Protein 3CT4 (pdb70)

InterPro domains:
  IPR004006 DhaK domain [PF02733] (20-328)
  IPR004006 DhaK domain [PS51481] (9-331)
  IPR012736 Dihydroxyacetone kinase DhaK, subunit 1 [TIGR02363] (5-331)
  IPR050861 Dihydroxyacetone Kinase (DAK) [PTHR28629] (2-331)

CATH classification: 3.40.50.10440 (+1 more: 3.30.1180.20)

Solvent-accessible surface area: 38427 Å² total; per-residue (Å²): 210,59,183,73,107,106,68,134,47,26,21,55,70,60,1,84,38,36,35,198,62,110,54,61,1,73,42,18,106,118,97,46,54,0,0,22,30,112,31,116,108,67,46,30,3,0,1,0,0,1,1,8,3,5,2,66,29,10,4,8,3,0,0,1,74,2,2,0,2,0,0,0,15,7,60,37,36,71,14,3,72,34,69,24,0,31,44,0,0,96,37,1,24,28,58,35,0,0,0,0,0,0,0,14,11,81,31,6,27,133,27,0,69,97,0,48,88,59,0,72,131,92,145,21,95,6,44,20,6,40,0,23,0,5,21,7,66,90,87,12,125,166,8,135,23,51,5,0,7,2,0,0,1,2,0,0,0,0,0,1,0,8,5,68,80,127,23,53,22,101,102,1,20,84,30,0,27,109,0,1,75,16,0,28,1,0,9,7,6,68,51,68,15,60,86,57,167,94,47,2,33,3,0,24,0,7,38,42,19,76,16,61,83,155,47,130,84,60,73,31,91,84,17,0,41,13,0,12,23,57,0,54,90,56,14,91,24,97,75,55,28,84,0,0,6,1,0,1,0,12,28,54,12,72,103,142,79,0,108,86,4,27,80,9,0,56,101,23,9,92,117,29,106,22,84,38,70,18,130,38,25,5,57,30,1,10,0,41,56,2,22,2,12,8,0,0,0,0,17,11,84,72,100,72,7,41,128,1,2,96,49,111,19,136,18,44,32,62,212,59,183,72,104,105,70,136,46,26,19,54,73,61,0,85,38,36,34,199,62,110,54,61,1,72,42,18,107,116,100,47,54,0,0,21,29,113,30,116,109,68,45,34,2,0,1,0,0,0,1,7,4,5,1,66,28,10,5,7,4,0,0,2,73,2,2,0,2,0,0,0,16,6,62,37,35,71,14,3,70,16,43,25,0,15,44,0,0,94,38,1,24,29,57,35,0,0,0,0,0,0,1,10,11,22,30,6,18,16,33,0,56,16,0,50,58,2,0,72,78,63,148,20,96,6,46,21,10,45,0,16,0,6,22,6,67,90,77,10,119,61,9,71,18,49,3,0,7,2,0,0,2,2,0,0,0,0,0,1,0,8,5,69,81,127,24,54,22,103,103,0,31,83,30,0,45,128,0,5,80,16,0,26,0,1,10,7,6,67,52,70,15,59,86,58,167,95,48,2,34,3,0,23,0,7,38,40,20,76,17,61,98,156,46,128,84,59,73,30,89,82,18,0,62,28,0,13,25,56,0,91,121,51,5,72,24,60,78,53,26,83,0,0,5,1,0,1,0,10,29,53,12,72,102,143,79,1,110,86,4,27,81,9,0,57,101,24,9,91,120,29,105,24,87,39,69,18,130,38,27,5,57,30,0,10,0,40,56,2,22,2,11,8,0,0,0,0,12,13,77,71,100,73,7,40,128,1,2,98,49,110,18,138,18,45,30,63,211,60,182,72,107,106,69,134,47,25,19,53,72,60,0,85,39,34,35,199,62,108,54,62,1,72,42,16,108,115,100,38,51,0,0,20,31,114,29,115,109,67,47,32,2,0,1,0,0,0,2,8,3,5,2,67,28,10,5,7,4,0,0,1,74,2,2,0,2,0,0,0,16,6,60,35,36,69,14,2,66,2,24,26,0,22,28,0,0,94,38,1,23,27,58,35,0,0,0,0,0,0,1,13,7,7,14,7,25,33,19,0,66,41,0,50,64,19,0,65,86,94,96,21,95,6,45,24,9,51,0,31,0,7,32,6,81,22,107,15,65,77,11,85,52,95,0,0,8,2,0,0,1,1,0,0,0,0,0,1,0,7,5,68,82,129,23,55,20,101,102,0,50,82,31,0,55,134,0,7,155,25,0,17,1,0,9,7,6,67,51,69,15,59,86,56,171,94,46,2,34,3,0,23,0,8,38,43,18,71,11,61,97,153,46,128,84,59,71,31,92,85,17,0,61,28,0,12,25,58,0,94,126,70,20,153,24,120,76,54,31,84,0,0,6,1,0,1,0,12,29,54,11,72,103,142,81,0,109,84,4,27,81,9,0,56,101,24,9,92,116,30,103,23,86,37,70,18,129,38,26,5,59,31,1,10,0,40,56,2,22,2,12,8,0,0,0,0,41,12,108,73,99,74,7,40,128,1,2,95,48,110,18,137,18,45,31,62

Secondary structure (DSSP, 8-state):
----SSGGGHHHHHHHHHHHHTBTEEESGGGS-EEEE-SPP-SPPEEEEEEEESSTTTTGGGBSBTSBSEEEEEEET-PPPHHHHHHHHHHH--SS-EEEEEES-HHHHHHHHHHHHHHHHTT--EEEEEE--B-SSSS-TT-SSSPP-TTHHHHHHHHHHHHHTT--HHHHHHHHHHHHTTEEEEEEESS-------EEEET--TTS---SEEEE---HHHHHHHHHHHHHHHHT--TT-EEEEEEEE-BSS-HHHHHHHHHHHHHHHHTTT-EEEEEEEE-SS--TTB-EEEEEEEE--SHHHHHHHTS--B-S--/----SSGGGHHHHHHHHHHHHTBTEEESGGGS-EEEE-SPP-SPPEEEEEEEESSTTTTGGGBSBTSBSEEEEEEET-PPPHHHHHHHHHHH--SS-EEEEEES-HHHHHHHHHHHHHHHHTT--EEEEEE--B-SSSS-TT-SSSPP-TTHHHHHHHHHHHHHTT--HHHHHHHHHHHHTTEEEEEEESS-------EEEET--TTS---SEEEE---HHHHHHHHHHHHHHHHT--TT-EEEEEEEE-BSS-HHHHHHHHHHHHHHHHTTT-EEEEEEEE-SS--TTB-EEEEEEEE--SHHHHHHHTS--B-S--/----SSGGGHHHHHHHHHHHH-BTEEESGGGS-EEEE-SPP-SPPEEEEEEEESSTTTTGGGBSBTSBSEEEEEEET-PPPHHHHHHHHHHH--SS-EEEEEES-HHHHHHHHHHHHHHHHTT--EEE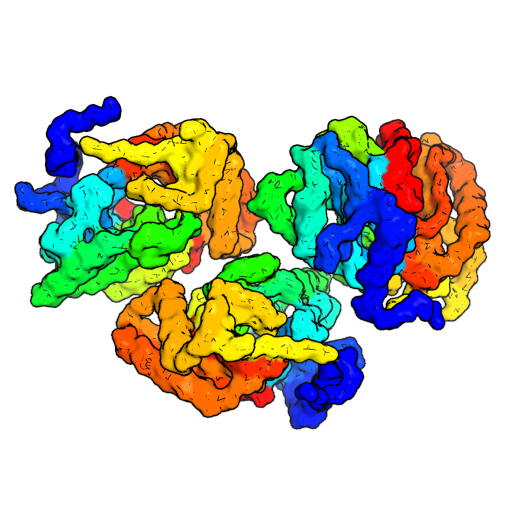EEE--B-S----TT-SSSPP-TTHHHHHHHHHHHHHTT--HHHHHHHHHHHHHTEEEEEEESS-------EEEET--TTS---SEEEE---HHHHHHHHHHHHHHHHT--TT-EEEEEEEE-BSS-HHHHHHHHHHHHHHHHTTT-EEEEEEEE-SS--TTB-EEEEEEEE--SHHHHHHHTS--B-S--

B-factor: mean 38.86, std 24.27, range [4.72, 425.7]

Structure (mmCIF, N/CA/C/O backbone):
data_3CT4
#
_entry.id   3CT4
#
_cell.length_a   107.802
_cell.length_b   107.802
_cell.length_c   142.900
_cell.angle_alpha   90.000
_cell.angle_beta   90.000
_cell.angle_gamma   120.000
#
_symmetry.space_group_name_H-M   'P 31 2 1'
#
loop_
_entity.id
_entity.type
_entity.pdbx_description
1 polymer 'PTS-dependent dihydroxyacetone kinase, dihydroxyacetone-binding subunit dhaK'
2 non-polymer Dihydroxyacetone
3 water water
#
loop_
_atom_site.group_PDB
_atom_site.id
_atom_site.type_symbol
_atom_site.label_atom_id
_atom_site.label_alt_id
_atom_site.label_comp_id
_atom_site.label_asym_id
_atom_site.label_entity_id
_atom_site.label_seq_id
_atom_site.pdbx_PDB_ins_code
_atom_site.Cartn_x
_atom_site.Cartn_y
_atom_site.Cartn_z
_atom_site.occupancy
_atom_site.B_iso_or_equiv
_atom_site.auth_seq_id
_atom_site.auth_comp_id
_atom_site.auth_asym_id
_atom_site.auth_atom_id
_atom_site.pdbx_PDB_model_num
ATOM 1 N N . GLU A 1 4 ? 18.347 -24.055 -31.329 1.00 56.52 4 GLU A N 1
ATOM 2 C CA . GLU A 1 4 ? 18.967 -25.352 -31.083 1.00 70.33 4 GLU A CA 1
ATOM 3 C C . GLU A 1 4 ? 20.438 -25.383 -31.486 1.00 69.55 4 GLU A C 1
ATOM 4 O O . GLU A 1 4 ? 21.306 -25.610 -30.645 1.00 68.22 4 GLU A O 1
ATOM 10 N N . LYS A 1 5 ? 20.718 -25.156 -32.768 1.00 35.44 5 LYS A N 1
ATOM 11 C CA . LYS A 1 5 ? 22.079 -25.340 -33.278 1.00 41.52 5 LYS A CA 1
ATOM 12 C C . LYS A 1 5 ? 22.692 -24.089 -33.895 1.00 33.29 5 LYS A C 1
ATOM 13 O O . LYS A 1 5 ? 22.003 -23.260 -34.484 1.00 28.26 5 LYS A O 1
ATOM 19 N N . ILE A 1 6 ? 24.003 -23.960 -33.732 1.00 25.73 6 ILE A N 1
ATOM 20 C CA . ILE A 1 6 ? 24.776 -22.942 -34.428 1.00 50.42 6 ILE A CA 1
ATOM 21 C C . ILE A 1 6 ? 25.371 -23.588 -35.661 1.00 47.20 6 ILE A C 1
ATOM 22 O O . ILE A 1 6 ? 26.444 -24.191 -35.594 1.00 29.90 6 ILE A O 1
ATOM 27 N N . ILE A 1 7 ? 24.660 -23.482 -36.778 1.00 43.49 7 ILE A N 1
ATOM 28 C CA . ILE A 1 7 ? 25.116 -24.069 -38.028 1.00 54.43 7 ILE A CA 1
ATOM 29 C C . ILE A 1 7 ? 24.710 -23.170 -39.178 1.00 55.46 7 ILE A C 1
ATOM 30 O O . ILE A 1 7 ? 24.020 -22.168 -38.992 1.00 28.62 7 ILE A O 1
ATOM 35 N N . ASN A 1 8 ? 25.142 -23.531 -40.373 1.00 36.52 8 ASN A N 1
ATOM 36 C CA . ASN A 1 8 ? 24.646 -22.871 -41.563 1.00 28.29 8 ASN A CA 1
ATOM 37 C C . ASN A 1 8 ? 23.706 -23.817 -42.293 1.00 35.22 8 ASN A C 1
ATOM 38 O O . ASN A 1 8 ? 22.705 -24.244 -41.724 1.00 31.45 8 ASN A O 1
ATOM 43 N N . GLN A 1 9 ? 24.016 -24.160 -43.538 1.00 49.71 9 GLN A N 1
ATOM 44 C CA . GLN A 1 9 ? 23.216 -25.157 -44.235 1.00 43.48 9 GLN A CA 1
ATOM 45 C C . GLN A 1 9 ? 23.559 -26.563 -43.747 1.00 45.37 9 GLN A C 1
ATOM 46 O O . GLN A 1 9 ? 24.710 -26.988 -43.821 1.00 47.30 9 GLN A O 1
ATOM 52 N N . PRO A 1 10 ? 22.549 -27.282 -43.237 1.00 37.74 10 PRO A N 1
ATOM 53 C CA . PRO A 1 10 ? 22.675 -28.616 -42.631 1.00 34.82 10 PRO A CA 1
ATOM 54 C C . PRO A 1 10 ? 23.547 -29.588 -43.420 1.00 23.60 10 PRO A C 1
ATOM 55 O O . PRO A 1 10 ? 24.169 -30.456 -42.810 1.00 64.63 10 PRO A O 1
ATOM 59 N N . GLN A 1 11 ? 23.594 -29.450 -44.742 1.00 35.35 11 GLN A N 1
ATOM 60 C CA . GLN A 1 11 ? 24.380 -30.358 -45.574 1.00 30.38 11 GLN A CA 1
ATOM 61 C C . GLN A 1 11 ? 25.836 -29.914 -45.703 1.00 27.42 11 GLN A C 1
ATOM 62 O O . GLN A 1 11 ? 26.643 -30.581 -46.349 1.00 44.87 11 GLN A O 1
ATOM 68 N N . ASP A 1 12 ? 26.163 -28.788 -45.077 1.00 36.38 12 ASP A N 1
ATOM 69 C CA . ASP A 1 12 ? 27.513 -28.232 -45.130 1.00 36.20 12 ASP A CA 1
ATOM 70 C C . ASP A 1 12 ? 28.288 -28.395 -43.829 1.00 45.40 12 ASP A C 1
ATOM 71 O O . ASP A 1 12 ? 29.451 -28.007 -43.752 1.00 34.46 12 ASP A O 1
ATOM 76 N N . VAL A 1 13 ? 27.650 -28.962 -42.810 1.00 17.03 13 VAL A N 1
ATOM 77 C CA . VAL A 1 13 ? 28.235 -28.957 -41.472 1.00 36.99 13 VAL A CA 1
ATOM 78 C C . VAL A 1 13 ? 29.608 -29.618 -41.410 1.00 16.39 13 VAL A C 1
ATOM 79 O O . VAL A 1 13 ? 30.507 -29.109 -40.742 1.00 44.14 13 VAL A O 1
ATOM 83 N N . VAL A 1 14 ? 29.779 -30.733 -42.116 1.00 18.86 14 VAL A N 1
ATOM 84 C CA . VAL A 1 14 ? 31.050 -31.453 -42.083 1.00 19.29 14 VAL A CA 1
ATOM 85 C C . VAL A 1 14 ? 32.178 -30.667 -42.743 1.00 37.51 14 VAL A C 1
ATOM 86 O O . VAL A 1 14 ? 33.276 -30.556 -42.190 1.00 37.82 14 VAL A O 1
ATOM 90 N N . SER A 1 15 ? 31.905 -30.106 -43.916 1.00 26.11 15 SER A N 1
ATOM 91 C CA . SER A 1 15 ? 32.930 -29.370 -44.647 1.00 37.52 15 SER A CA 1
ATOM 92 C C . SER A 1 15 ? 33.280 -28.058 -43.945 1.00 23.32 15 SER A C 1
ATOM 93 O O . SER A 1 15 ? 34.454 -27.704 -43.815 1.00 37.06 15 SER A O 1
ATOM 96 N N . GLU A 1 16 ? 32.259 -27.343 -43.488 1.00 28.86 16 GLU A N 1
ATOM 97 C CA . GLU A 1 16 ? 32.483 -26.086 -42.785 1.00 40.03 16 GLU A CA 1
ATOM 98 C C . GLU A 1 16 ? 33.250 -26.299 -41.477 1.00 16.52 16 GLU A C 1
ATOM 99 O O . GLU A 1 16 ? 34.122 -25.503 -41.126 1.00 39.01 16 GLU A O 1
ATOM 105 N N . MET A 1 17 ? 32.932 -27.384 -40.776 1.00 25.94 17 MET A N 1
ATOM 106 C CA . MET A 1 17 ? 33.631 -27.741 -39.549 1.00 18.06 17 MET A CA 1
ATOM 107 C C . MET A 1 17 ? 35.106 -28.020 -39.792 1.00 32.86 17 MET A C 1
ATOM 108 O O . MET A 1 17 ? 35.971 -27.505 -39.080 1.00 23.49 17 MET A O 1
ATOM 113 N N . LEU A 1 18 ? 35.379 -28.847 -40.795 1.00 41.29 18 LEU A N 1
ATOM 114 C CA . LEU A 1 18 ? 36.744 -29.227 -41.134 1.00 44.17 18 LEU A CA 1
ATOM 115 C C . LEU A 1 18 ? 37.566 -28.023 -41.570 1.00 17.99 18 LEU A C 1
ATOM 116 O O . LEU A 1 18 ? 38.764 -27.951 -41.305 1.00 41.30 18 LEU A O 1
ATOM 121 N N . ASP A 1 19 ? 36.915 -27.078 -42.241 1.00 20.90 19 ASP A N 1
ATOM 122 C CA . ASP A 1 19 ? 37.568 -25.833 -42.617 1.00 16.77 19 ASP A CA 1
ATOM 123 C C . ASP A 1 19 ? 37.858 -24.983 -41.390 1.00 35.41 19 ASP A C 1
ATOM 124 O O . ASP A 1 19 ? 38.899 -24.336 -41.318 1.00 27.65 19 ASP A O 1
ATOM 129 N N . GLY A 1 20 ? 36.930 -24.983 -40.434 1.00 25.20 20 GLY A N 1
ATOM 130 C CA . GLY A 1 20 ? 37.143 -24.320 -39.158 1.00 40.14 20 GLY A CA 1
ATOM 131 C C . GLY A 1 20 ? 38.273 -24.979 -38.386 1.00 29.61 20 GLY A C 1
ATOM 132 O O . GLY A 1 20 ? 39.107 -24.312 -37.784 1.00 20.02 20 GLY A O 1
ATOM 133 N N . LEU A 1 21 ? 38.307 -26.305 -38.433 1.00 30.42 21 LEU A N 1
ATOM 134 C CA . LEU A 1 21 ? 39.336 -27.084 -37.760 1.00 25.94 21 LEU A CA 1
ATOM 135 C C . LEU A 1 21 ? 40.742 -26.784 -38.286 1.00 22.03 21 LEU A C 1
ATOM 136 O O . LEU A 1 21 ? 41.660 -26.532 -37.505 1.00 30.40 21 LEU A O 1
ATOM 141 N N . THR A 1 22 ? 40.914 -26.812 -39.607 1.00 18.15 22 THR A N 1
ATOM 142 C CA . THR A 1 22 ? 42.231 -26.564 -40.205 1.00 34.83 22 THR A CA 1
ATOM 143 C C . THR A 1 22 ? 42.691 -25.114 -40.049 1.00 35.89 22 THR A C 1
ATOM 144 O O . THR A 1 22 ? 43.879 -24.848 -39.887 1.00 41.90 22 THR A O 1
ATOM 148 N N . TYR A 1 23 ? 41.744 -24.185 -40.096 1.00 16.21 23 TYR A N 1
ATOM 149 C CA . TYR A 1 23 ? 42.046 -22.780 -39.885 1.00 28.23 23 TYR A CA 1
ATOM 150 C C . TYR A 1 23 ? 42.635 -22.600 -38.504 1.00 29.92 23 TYR A C 1
ATOM 151 O O . TYR A 1 23 ? 43.643 -21.923 -38.321 1.00 24.87 23 TYR A O 1
ATOM 160 N N . ALA A 1 24 ? 41.985 -23.221 -37.533 1.00 21.21 24 ALA A N 1
ATOM 161 C CA . ALA A 1 24 ? 42.348 -23.055 -36.141 1.00 21.04 24 ALA A CA 1
ATOM 162 C C . ALA A 1 24 ? 43.644 -23.787 -35.815 1.00 38.63 24 ALA A C 1
ATOM 163 O O . ALA A 1 24 ? 44.500 -23.265 -35.107 1.00 26.54 24 ALA A O 1
ATOM 165 N N . TYR A 1 25 ? 43.795 -24.995 -36.346 1.00 30.15 25 TYR A N 1
ATOM 166 C CA . TYR A 1 25 ? 44.914 -25.838 -35.952 1.00 31.40 25 TYR A CA 1
ATOM 167 C C . TYR A 1 25 ? 45.801 -26.335 -37.101 1.00 21.07 25 TYR A C 1
ATOM 168 O O . TYR A 1 25 ? 46.073 -27.529 -37.180 1.00 18.34 25 TYR A O 1
ATOM 177 N N . GLY A 1 26 ? 46.255 -25.428 -37.972 1.00 39.26 26 GLY A N 1
ATOM 178 C CA . GLY A 1 26 ? 47.294 -25.733 -38.950 1.00 15.99 26 GLY A CA 1
ATOM 179 C C . GLY A 1 26 ? 48.423 -26.495 -38.277 1.00 56.55 26 GLY A C 1
ATOM 180 O O . GLY A 1 26 ? 49.307 -25.915 -37.648 1.00 27.24 26 GLY A O 1
ATOM 181 N N . ASP A 1 27 ? 48.371 -27.814 -38.428 1.00 109.38 27 ASP A N 1
ATOM 182 C CA . ASP A 1 27 ? 49.105 -28.783 -37.616 1.00 58.50 27 ASP A CA 1
ATOM 183 C C . ASP A 1 27 ? 48.435 -30.094 -37.990 1.00 71.68 27 ASP A C 1
ATOM 184 O O . ASP A 1 27 ? 48.939 -31.198 -37.752 1.00 19.70 27 ASP A O 1
ATOM 189 N N . LEU A 1 28 ? 47.251 -29.921 -38.562 1.00 33.66 28 LEU A N 1
ATOM 190 C CA . LEU A 1 28 ? 46.549 -30.941 -39.301 1.00 32.49 28 LEU A CA 1
ATOM 191 C C . LEU A 1 28 ? 46.315 -30.308 -40.664 1.00 41.01 28 LEU A C 1
ATOM 192 O O . LEU A 1 28 ? 46.499 -29.105 -40.833 1.00 28.74 28 LEU A O 1
ATOM 197 N N . ILE A 1 29 ? 45.933 -31.110 -41.644 1.00 32.73 29 ILE A N 1
ATOM 198 C CA . ILE A 1 29 ? 45.551 -30.574 -42.942 1.00 33.57 29 ILE A CA 1
ATOM 199 C C . ILE A 1 29 ? 44.373 -31.361 -43.469 1.00 26.12 29 ILE A C 1
ATOM 200 O O . ILE A 1 29 ? 44.191 -32.526 -43.115 1.00 34.03 29 ILE A O 1
ATOM 205 N N . GLU A 1 30 ? 43.559 -30.726 -44.302 1.00 27.18 30 GLU A N 1
ATOM 206 C CA . GLU A 1 30 ? 42.520 -31.462 -44.998 1.00 25.53 30 GLU A CA 1
ATOM 207 C C . GLU A 1 30 ? 43.079 -31.846 -46.356 1.00 40.45 30 GLU A C 1
ATOM 208 O O . GLU A 1 30 ? 43.573 -30.993 -47.092 1.00 21.07 30 GLU A O 1
ATOM 214 N N . LYS A 1 31 ? 43.019 -33.135 -46.670 1.00 24.59 31 LYS A N 1
ATOM 215 C CA . LYS A 1 31 ? 43.450 -33.630 -47.967 1.00 39.76 31 LYS A CA 1
ATOM 216 C C . LYS A 1 31 ? 42.717 -32.915 -49.085 1.00 58.70 31 LYS A C 1
ATOM 217 O O . LYS A 1 31 ? 41.497 -32.721 -49.005 1.00 18.98 31 LYS A O 1
ATOM 223 N N . VAL A 1 32 ? 43.493 -32.508 -50.093 1.00 45.63 32 VAL A N 1
ATOM 224 C CA . VAL A 1 32 ? 43.004 -31.868 -51.311 1.00 30.23 32 VAL A CA 1
ATOM 225 C C . VAL A 1 32 ? 41.490 -31.713 -51.281 1.00 79.68 32 VAL A C 1
ATOM 226 O O . VAL A 1 32 ? 40.768 -32.695 -51.503 1.00 26.19 32 VAL A O 1
ATOM 230 N N . PRO A 1 33 ? 41.021 -30.471 -51.025 1.00 130.76 33 PRO A N 1
ATOM 231 C CA . PRO A 1 33 ? 39.660 -29.983 -50.748 1.00 127.12 33 PRO A CA 1
ATOM 232 C C . PRO A 1 33 ? 38.567 -30.727 -51.500 1.00 120.86 33 PRO A C 1
ATOM 233 O O . PRO A 1 33 ? 37.612 -30.117 -51.985 1.00 127.01 33 PRO A O 1
ATOM 237 N N . ASP A 1 34 ? 38.715 -32.042 -51.575 1.00 67.11 34 ASP A N 1
ATOM 238 C CA . ASP A 1 34 ? 37.786 -32.903 -52.270 1.00 77.24 34 ASP A CA 1
ATOM 239 C C . ASP A 1 34 ? 37.466 -34.052 -51.342 1.00 34.46 34 ASP A C 1
ATOM 240 O O . ASP A 1 34 ? 36.529 -34.809 -51.578 1.00 55.85 34 ASP A O 1
ATOM 245 N N . PHE A 1 35 ? 38.249 -34.164 -50.273 1.00 41.77 35 PHE A N 1
ATOM 246 C CA . PHE A 1 35 ? 38.057 -35.229 -49.293 1.00 41.42 35 PHE A CA 1
ATOM 247 C C . PHE A 1 35 ? 37.916 -34.736 -47.859 1.00 31.12 35 PHE A C 1
ATOM 248 O O . PHE A 1 35 ? 38.596 -33.797 -47.440 1.00 44.73 35 PHE A O 1
ATOM 256 N N . GLU A 1 36 ? 37.013 -35.376 -47.120 1.00 29.25 36 GLU A N 1
ATOM 257 C CA . GLU A 1 36 ? 36.825 -35.069 -45.710 1.00 35.78 36 GLU A CA 1
ATOM 258 C C . GLU A 1 36 ? 37.747 -35.953 -44.885 1.00 16.45 36 GLU A C 1
ATOM 259 O O . GLU A 1 36 ? 37.308 -36.804 -44.121 1.00 23.44 36 GLU A O 1
ATOM 265 N N . ILE A 1 37 ? 39.040 -35.736 -45.072 1.00 28.88 37 ILE A N 1
ATOM 266 C CA . ILE A 1 37 ? 40.063 -36.455 -44.351 1.00 16.24 37 ILE A CA 1
ATOM 267 C C . ILE A 1 37 ? 40.989 -35.459 -43.676 1.00 23.17 37 ILE A C 1
ATOM 268 O O . ILE A 1 37 ? 41.467 -34.512 -44.301 1.00 32.55 37 ILE A O 1
ATOM 273 N N . ILE A 1 38 ? 41.230 -35.673 -42.390 1.00 21.79 38 ILE A N 1
ATOM 274 C CA . ILE A 1 38 ? 42.144 -34.834 -41.638 1.00 15.67 38 ILE A CA 1
ATOM 275 C C . ILE A 1 38 ? 43.414 -35.615 -41.355 1.00 15.56 38 ILE A C 1
ATOM 276 O O . ILE A 1 38 ? 43.387 -36.653 -40.695 1.00 23.76 38 ILE A O 1
ATOM 281 N N . GLN A 1 39 ? 44.527 -35.118 -41.872 1.00 15.79 39 GLN A N 1
ATOM 282 C CA . GLN A 1 39 ? 45.791 -35.814 -41.745 1.00 32.30 39 GLN A CA 1
ATOM 283 C C . GLN A 1 39 ? 46.768 -34.965 -40.948 1.00 37.56 39 GLN A C 1
ATOM 284 O O . GLN A 1 39 ? 46.711 -33.737 -40.988 1.00 20.13 39 GLN A O 1
ATOM 290 N N . ARG A 1 40 ? 47.664 -35.623 -40.224 1.00 15.49 40 ARG A N 1
ATOM 291 C CA . ARG A 1 40 ? 48.659 -34.920 -39.433 1.00 33.46 40 ARG A CA 1
ATOM 292 C C . ARG A 1 40 ? 49.754 -34.324 -40.313 1.00 20.04 40 ARG A C 1
ATOM 293 O O . ARG A 1 40 ? 50.181 -34.935 -41.292 1.00 30.07 40 ARG A O 1
ATOM 301 N N . LYS A 1 41 ? 50.189 -33.117 -39.964 1.00 30.55 41 LYS A N 1
ATOM 302 C CA . LYS A 1 41 ? 51.267 -32.448 -40.682 1.00 32.45 41 LYS A CA 1
ATOM 303 C C . LYS A 1 41 ? 52.647 -33.012 -40.318 1.00 18.80 41 LYS A C 1
ATOM 304 O O . LYS A 1 41 ? 53.634 -32.719 -40.977 1.00 26.09 41 LYS A O 1
ATOM 310 N N . SER A 1 42 ? 52.700 -33.821 -39.266 1.00 31.01 42 SER A N 1
ATOM 311 C CA . SER A 1 42 ? 53.944 -34.431 -38.816 1.00 38.15 42 SER A CA 1
ATOM 312 C C . SER A 1 42 ? 54.605 -35.185 -39.968 1.00 35.97 42 SER A C 1
ATOM 313 O O . SER A 1 42 ? 53.981 -36.038 -40.599 1.00 40.52 42 SER A O 1
ATOM 316 N N . PRO A 1 43 ? 55.875 -34.861 -40.253 1.00 48.56 43 PRO A N 1
ATOM 317 C CA . PRO A 1 43 ? 56.573 -35.421 -41.414 1.00 16.71 43 PRO A CA 1
ATOM 318 C C . PRO A 1 43 ? 56.616 -36.938 -41.368 1.00 42.30 43 PRO A C 1
ATOM 319 O O . PRO A 1 43 ? 56.840 -37.518 -40.302 1.00 24.94 43 PRO A O 1
ATOM 323 N N . LYS A 1 44 ? 56.403 -37.568 -42.519 1.00 29.69 44 LYS A N 1
ATOM 324 C CA . LYS A 1 44 ? 56.468 -39.018 -42.622 1.00 31.75 44 LYS A CA 1
ATOM 325 C C . LYS A 1 44 ? 57.881 -39.484 -42.319 1.00 30.67 44 LYS A C 1
ATOM 326 O O . LYS A 1 44 ? 58.850 -38.810 -42.671 1.00 42.29 44 LYS A O 1
ATOM 332 N N . SER A 1 45 ? 57.998 -40.630 -41.658 1.00 38.22 45 SER A N 1
ATOM 333 C CA . SER A 1 45 ? 59.306 -41.143 -41.264 1.00 21.19 45 SER A CA 1
ATOM 334 C C . SER A 1 45 ? 59.300 -42.655 -41.046 1.00 21.87 45 SER A C 1
ATOM 335 O O . SER A 1 45 ? 59.880 -43.148 -40.081 1.00 32.42 45 SER A O 1
ATOM 338 N N . GLY A 1 46 ? 58.638 -43.379 -41.945 1.00 36.19 46 GLY A N 1
ATOM 339 C CA . GLY A 1 46 ? 58.649 -44.834 -41.929 1.00 16.43 46 GLY A CA 1
ATOM 340 C C . GLY A 1 46 ? 57.975 -45.476 -40.733 1.00 32.29 46 GLY A C 1
ATOM 341 O O . GLY A 1 46 ? 58.283 -46.615 -40.379 1.00 26.66 46 GLY A O 1
ATOM 342 N N . LYS A 1 47 ? 57.060 -44.747 -40.102 1.00 19.03 47 LYS A N 1
ATOM 343 C CA . LYS A 1 47 ? 56.275 -45.294 -39.004 1.00 23.34 47 LYS A CA 1
ATOM 344 C C . LYS A 1 47 ? 55.029 -45.955 -39.570 1.00 23.84 47 LYS A C 1
ATOM 345 O O . LYS A 1 47 ? 54.509 -45.517 -40.593 1.00 30.85 47 LYS A O 1
ATOM 351 N N . VAL A 1 48 ? 54.552 -47.010 -38.917 1.00 20.52 48 VAL A N 1
ATOM 352 C CA . VAL A 1 48 ? 53.249 -47.566 -39.257 1.00 39.01 48 VAL A CA 1
ATOM 353 C C . VAL A 1 48 ? 52.219 -46.448 -39.148 1.00 39.97 48 VAL A C 1
ATOM 354 O O . VAL A 1 48 ? 52.210 -45.709 -38.168 1.00 20.00 48 VAL A O 1
ATOM 358 N N . ALA A 1 49 ? 51.363 -46.310 -40.156 1.00 32.44 49 ALA A N 1
ATOM 359 C CA . ALA A 1 49 ? 50.338 -45.276 -40.125 1.00 14.94 49 ALA A CA 1
ATOM 360 C C . ALA A 1 49 ? 49.026 -45.821 -39.570 1.00 32.91 49 ALA A C 1
ATOM 361 O O . ALA A 1 49 ? 48.605 -46.920 -39.917 1.00 20.33 49 ALA A O 1
ATOM 363 N N . LEU A 1 50 ? 48.401 -45.047 -38.690 1.00 25.23 50 LEU A N 1
ATOM 364 C CA . LEU A 1 50 ? 47.127 -45.415 -38.095 1.00 28.27 50 LEU A CA 1
ATOM 365 C C . LEU A 1 50 ? 46.037 -44.576 -38.729 1.00 20.69 50 LEU A C 1
ATOM 366 O O . LEU A 1 50 ? 46.144 -43.353 -38.799 1.00 20.74 50 LEU A O 1
ATOM 371 N N . VAL A 1 51 ? 44.977 -45.228 -39.180 1.00 22.98 51 VAL A N 1
ATOM 372 C CA . VAL A 1 51 ? 43.878 -44.512 -39.794 1.00 14.46 51 VAL A CA 1
ATOM 373 C C . VAL A 1 51 ? 42.586 -44.923 -39.133 1.00 14.22 51 VAL A C 1
ATOM 374 O O . VAL A 1 51 ? 42.318 -46.108 -38.948 1.00 19.15 51 VAL A O 1
ATOM 378 N N . SER A 1 52 ? 41.783 -43.937 -38.769 1.00 17.76 52 SER A N 1
ATOM 379 C CA . SER A 1 52 ? 40.481 -44.217 -38.187 1.00 23.27 52 SER A CA 1
ATOM 380 C C . SER A 1 52 ? 39.455 -43.231 -38.729 1.00 21.33 52 SER A C 1
ATOM 381 O O . SER A 1 52 ? 39.747 -42.444 -39.630 1.00 32.26 52 SER A O 1
ATOM 384 N N . GLY A 1 53 ? 38.256 -43.276 -38.171 1.00 23.47 53 GLY A N 1
ATOM 385 C CA . GLY A 1 53 ? 37.195 -42.410 -38.622 1.00 15.69 53 GLY A CA 1
ATOM 386 C C . GLY A 1 53 ? 35.844 -43.012 -38.341 1.00 29.52 53 GLY A C 1
ATOM 387 O O . GLY A 1 53 ? 35.729 -44.020 -37.645 1.00 32.05 53 GLY A O 1
ATOM 388 N N . GLY A 1 54 ? 34.818 -42.387 -38.896 1.00 23.22 54 GLY A N 1
ATOM 389 C CA . GLY A 1 54 ? 33.453 -42.813 -38.673 1.00 14.41 54 GLY A CA 1
ATOM 390 C C . GLY A 1 54 ? 32.552 -41.648 -38.990 1.00 27.43 54 GLY A C 1
ATOM 391 O O . GLY A 1 54 ? 32.943 -40.734 -39.709 1.00 19.29 54 GLY A O 1
ATOM 392 N N . GLY A 1 55 ? 31.345 -41.666 -38.446 1.00 20.37 55 GLY A N 1
ATOM 393 C CA . GLY A 1 55 ? 30.432 -40.571 -38.669 1.00 14.58 55 GLY A CA 1
ATOM 394 C C . GLY A 1 55 ? 30.930 -39.318 -37.995 1.00 18.23 55 GLY A C 1
ATOM 395 O O . GLY A 1 55 ? 31.720 -39.378 -37.055 1.00 25.08 55 GLY A O 1
ATOM 396 N N . SER A 1 56 ? 30.484 -38.176 -38.499 1.00 25.25 56 SER A N 1
ATOM 397 C CA . SER A 1 56 ? 30.663 -36.916 -37.791 1.00 22.59 56 SER A CA 1
ATOM 398 C C . SER A 1 56 ? 29.623 -36.860 -36.679 1.00 21.47 56 SER A C 1
ATOM 399 O O . SER A 1 56 ? 28.665 -37.636 -36.685 1.00 23.56 56 SER A O 1
ATOM 402 N N . GLY A 1 57 ? 29.806 -35.953 -35.725 1.00 21.07 57 GLY A N 1
ATOM 403 C CA . GLY A 1 57 ? 28.902 -35.863 -34.591 1.00 22.07 57 GLY A CA 1
ATOM 404 C C . GLY A 1 57 ? 29.459 -36.438 -33.300 1.00 30.77 57 GLY A C 1
ATOM 405 O O . GLY A 1 57 ? 28.794 -36.403 -32.266 1.00 36.96 57 GLY A O 1
ATOM 406 N N . HIS A 1 58 ? 30.682 -36.961 -33.352 1.00 29.67 58 HIS A N 1
ATOM 407 C CA . HIS A 1 58 ? 31.323 -37.510 -32.160 1.00 22.85 58 HIS A CA 1
ATOM 408 C C . HIS A 1 58 ? 32.568 -36.734 -31.765 1.00 25.80 58 HIS A C 1
ATOM 409 O O . HIS A 1 58 ? 33.373 -37.226 -30.979 1.00 20.62 58 HIS A O 1
ATOM 416 N N . GLU A 1 59 ? 32.729 -35.536 -32.322 1.00 20.94 59 GLU A N 1
ATOM 417 C CA . GLU A 1 59 ? 33.904 -34.710 -32.048 1.00 19.88 59 GLU A CA 1
ATOM 418 C C . GLU A 1 59 ? 34.148 -34.578 -30.542 1.00 26.10 59 GLU A C 1
ATOM 419 O O . GLU A 1 59 ? 33.201 -34.396 -29.771 1.00 25.19 59 GLU A O 1
ATOM 425 N N . PRO A 1 60 ? 35.421 -34.635 -30.122 1.00 24.21 60 PRO A N 1
ATOM 426 C CA . PRO A 1 60 ? 36.596 -34.590 -30.996 1.00 21.01 60 PRO A CA 1
ATOM 427 C C . PRO A 1 60 ? 36.966 -35.939 -31.600 1.00 13.23 60 PRO A C 1
ATOM 428 O O . PRO A 1 60 ? 38.019 -36.016 -32.225 1.00 17.56 60 PRO A O 1
ATOM 432 N N . ALA A 1 61 ? 36.145 -36.970 -31.417 1.00 18.01 61 ALA A N 1
ATOM 433 C CA . ALA A 1 61 ? 36.535 -38.315 -31.829 1.00 25.65 61 ALA A CA 1
ATOM 434 C C . ALA A 1 61 ? 37.102 -38.342 -33.241 1.00 71.27 61 ALA A C 1
ATOM 435 O O . ALA A 1 61 ? 36.463 -37.923 -34.213 1.00 13.60 61 ALA A O 1
ATOM 437 N N . HIS A 1 62 ? 38.339 -38.816 -33.307 1.00 92.22 62 HIS A N 1
ATOM 438 C CA . HIS A 1 62 ? 39.061 -39.047 -34.549 1.00 18.19 62 HIS A CA 1
ATOM 439 C C . HIS A 1 62 ? 39.849 -37.840 -35.040 1.00 35.73 62 HIS A C 1
ATOM 440 O O . HIS A 1 62 ? 41.073 -37.842 -34.938 1.00 46.03 62 HIS A O 1
ATOM 447 N N . ALA A 1 63 ? 39.188 -36.805 -35.540 1.00 13.97 63 ALA A N 1
ATOM 448 C CA . ALA A 1 63 ? 39.960 -35.674 -36.046 1.00 18.63 63 ALA A CA 1
ATOM 449 C C . ALA A 1 63 ? 40.825 -35.031 -34.949 1.00 17.33 63 ALA A C 1
ATOM 450 O O . ALA A 1 63 ? 41.951 -34.603 -35.198 1.00 28.24 63 ALA A O 1
ATOM 452 N N . GLY A 1 64 ? 40.302 -34.978 -33.729 1.00 26.28 64 GLY A N 1
ATOM 453 C CA . GLY A 1 64 ? 41.035 -34.384 -32.620 1.00 35.31 64 GLY A CA 1
ATOM 454 C C . GLY A 1 64 ? 42.192 -35.227 -32.108 1.00 26.16 64 GLY A C 1
ATOM 455 O O . GLY A 1 64 ? 42.999 -34.764 -31.307 1.00 24.03 64 GLY A O 1
ATOM 456 N N . PHE A 1 65 ? 42.270 -36.472 -32.567 1.00 23.32 65 PHE A N 1
ATOM 457 C CA . PHE A 1 65 ? 43.325 -37.381 -32.140 1.00 22.08 65 PHE A CA 1
ATOM 458 C C . PHE A 1 65 ? 44.266 -37.683 -33.294 1.00 15.94 65 PHE A C 1
ATOM 459 O O . PHE A 1 65 ? 44.959 -38.701 -33.302 1.00 31.05 65 PHE A O 1
ATOM 467 N N . VAL A 1 66 ? 44.281 -36.777 -34.267 1.00 13.87 66 VAL A N 1
ATOM 468 C CA . VAL A 1 66 ? 45.208 -36.862 -35.384 1.00 15.35 66 VAL A CA 1
ATOM 469 C C . VAL A 1 66 ? 46.467 -36.072 -35.074 1.00 17.55 66 VAL A C 1
ATOM 470 O O . VAL A 1 66 ? 46.425 -34.855 -34.953 1.00 24.48 66 VAL A O 1
ATOM 474 N N . GLY A 1 67 ? 47.588 -36.769 -34.933 1.00 30.95 67 GLY A N 1
ATOM 475 C CA . GLY A 1 67 ? 48.847 -36.105 -34.655 1.00 14.30 67 GLY A CA 1
ATOM 476 C C . GLY A 1 67 ? 49.960 -37.093 -34.380 1.00 19.32 67 GLY A C 1
ATOM 477 O O . GLY A 1 67 ? 49.748 -38.294 -34.332 1.00 19.38 67 GLY A O 1
ATOM 478 N N . GLU A 1 68 ? 51.163 -36.576 -34.214 1.00 23.68 68 GLU A N 1
ATOM 479 C CA . GLU A 1 68 ? 52.295 -37.396 -33.839 1.00 15.97 68 GLU A CA 1
ATOM 480 C C . GLU A 1 68 ? 51.982 -38.118 -32.529 1.00 36.93 68 GLU A C 1
ATOM 481 O O . GLU A 1 68 ? 51.545 -37.505 -31.555 1.00 28.18 68 GLU A O 1
ATOM 487 N N . GLY A 1 69 ? 52.189 -39.428 -32.511 1.00 16.48 69 GLY A N 1
ATOM 488 C CA . GLY A 1 69 ? 51.904 -40.222 -31.333 1.00 13.74 69 GLY A CA 1
ATOM 489 C C . GLY A 1 69 ? 50.531 -40.872 -31.343 1.00 36.66 69 GLY A C 1
ATOM 490 O O . GLY A 1 69 ? 50.270 -41.787 -30.572 1.00 19.47 69 GLY A O 1
ATOM 491 N N . MET A 1 70 ? 49.638 -40.394 -32.202 1.00 25.54 70 MET A N 1
ATOM 492 C CA . MET A 1 70 ? 48.341 -41.048 -32.369 1.00 24.56 70 MET A CA 1
ATOM 493 C C . MET A 1 70 ? 48.037 -41.325 -33.841 1.00 30.66 70 MET A C 1
ATOM 494 O O . MET A 1 70 ? 48.860 -41.920 -34.535 1.00 28.40 70 MET A O 1
ATOM 499 N N . LEU A 1 71 ? 46.870 -40.888 -34.315 1.00 13.74 71 LEU A N 1
ATOM 500 C CA . LEU A 1 71 ? 46.429 -41.194 -35.677 1.00 26.23 71 LEU A CA 1
ATOM 501 C C . LEU A 1 71 ? 47.179 -40.427 -36.755 1.00 14.29 71 LEU A C 1
ATOM 502 O O . LEU A 1 71 ? 47.564 -39.278 -36.554 1.00 30.01 71 LEU A O 1
ATOM 507 N N . SER A 1 72 ? 47.360 -41.063 -37.910 1.00 34.39 72 SER A N 1
ATOM 508 C CA . SER A 1 72 ? 47.911 -40.385 -39.083 1.00 14.86 72 SER A CA 1
ATOM 509 C C . SER A 1 72 ? 46.833 -39.558 -39.766 1.00 31.03 72 SER A C 1
ATOM 510 O O . SER A 1 72 ? 47.072 -38.426 -40.178 1.00 15.21 72 SER A O 1
ATOM 513 N N . ALA A 1 73 ? 45.641 -40.135 -39.879 1.00 15.00 73 ALA A N 1
ATOM 514 C CA . ALA A 1 73 ? 44.532 -39.465 -40.535 1.00 27.22 73 ALA A CA 1
ATOM 515 C C . ALA A 1 73 ? 43.187 -39.923 -39.989 1.00 30.90 73 ALA A C 1
ATOM 516 O O . ALA A 1 73 ? 43.046 -41.049 -39.510 1.00 20.34 73 ALA A O 1
ATOM 518 N N . ALA A 1 74 ? 42.193 -39.048 -40.073 1.00 14.90 74 ALA A N 1
ATOM 519 C CA . ALA A 1 74 ? 40.848 -39.419 -39.666 1.00 18.55 74 ALA A CA 1
ATOM 520 C C . ALA A 1 74 ? 39.895 -39.135 -40.805 1.00 15.03 74 ALA A C 1
ATOM 521 O O . ALA A 1 74 ? 39.931 -38.070 -41.404 1.00 27.78 74 ALA A O 1
ATOM 523 N N . VAL A 1 75 ? 39.054 -40.109 -41.116 1.00 15.34 75 VAL A N 1
ATOM 524 C CA . VAL A 1 75 ? 38.140 -39.988 -42.235 1.00 24.98 75 VAL A CA 1
ATOM 525 C C . VAL A 1 75 ? 36.750 -39.679 -41.708 1.00 30.32 75 VAL A C 1
ATOM 526 O O . VAL A 1 75 ? 36.129 -40.495 -41.035 1.00 29.15 75 VAL A O 1
ATOM 530 N N . CYS A 1 76 ? 36.270 -38.480 -42.004 1.00 28.10 76 CYS A N 1
ATOM 531 C CA . CYS A 1 76 ? 35.030 -38.004 -41.414 1.00 18.59 76 CYS A CA 1
ATOM 532 C C . CYS A 1 76 ? 33.838 -38.181 -42.348 1.00 31.61 76 CYS A C 1
ATOM 533 O O . CYS A 1 76 ? 33.804 -37.619 -43.441 1.00 28.40 76 CYS A O 1
ATOM 536 N N . GLY A 1 77 ? 32.865 -38.975 -41.914 1.00 17.23 77 GLY A N 1
ATOM 537 C CA . GLY A 1 77 ? 31.683 -39.223 -42.719 1.00 43.86 77 GLY A CA 1
ATOM 538 C C . GLY A 1 77 ? 30.646 -38.136 -42.530 1.00 17.24 77 GLY A C 1
ATOM 539 O O . GLY A 1 77 ? 30.905 -37.121 -41.901 1.00 29.55 77 GLY A O 1
ATOM 540 N N . ALA A 1 78 ? 29.465 -38.346 -43.089 1.00 36.72 78 ALA A N 1
ATOM 541 C CA . ALA A 1 78 ? 28.343 -37.470 -42.814 1.00 22.81 78 ALA A CA 1
ATOM 542 C C . ALA A 1 78 ? 27.959 -37.704 -41.359 1.00 20.24 78 ALA A C 1
ATOM 543 O O . ALA A 1 78 ? 28.472 -38.635 -40.726 1.00 21.18 78 ALA A O 1
ATOM 545 N N . ILE A 1 79 ? 27.078 -36.862 -40.822 1.00 26.85 79 ILE A N 1
ATOM 546 C CA . ILE A 1 79 ? 26.637 -36.987 -39.426 1.00 29.23 79 ILE A CA 1
ATOM 547 C C . ILE A 1 79 ? 26.153 -38.401 -39.105 1.00 22.54 79 ILE A C 1
ATOM 548 O O . ILE A 1 79 ? 25.259 -38.920 -39.768 1.00 26.92 79 ILE A O 1
ATOM 553 N N . PHE A 1 80 ? 26.752 -39.021 -38.094 1.00 26.66 80 PHE A N 1
ATOM 554 C CA . PHE A 1 80 ? 26.374 -40.373 -37.676 1.00 25.18 80 PHE A CA 1
ATOM 555 C C . PHE A 1 80 ? 26.410 -41.380 -38.824 1.00 34.55 80 PHE A C 1
ATOM 556 O O . PHE A 1 80 ? 25.686 -42.375 -38.807 1.00 20.83 80 PHE A O 1
ATOM 564 N N . THR A 1 81 ? 27.252 -41.130 -39.820 1.00 26.23 81 THR A N 1
ATOM 565 C CA . THR A 1 81 ? 27.328 -42.018 -40.966 1.00 15.25 81 THR A CA 1
ATOM 566 C C . THR A 1 81 ? 28.756 -42.362 -41.298 1.00 15.20 81 THR A C 1
ATOM 567 O O . THR A 1 81 ? 29.610 -41.485 -41.360 1.00 15.80 81 THR A O 1
ATOM 571 N N . SER A 1 82 ? 29.013 -43.645 -41.520 1.00 16.06 82 SER A N 1
ATOM 572 C CA . SER A 1 82 ? 30.359 -44.079 -41.855 1.00 19.57 82 SER A CA 1
ATOM 573 C C . SER A 1 82 ? 30.856 -43.365 -43.111 1.00 24.20 82 SER A C 1
ATOM 574 O O . SER A 1 82 ? 30.071 -43.050 -44.003 1.00 19.72 82 SER A O 1
ATOM 577 N N . PRO A 1 83 ? 32.165 -43.097 -43.180 1.00 23.52 83 PRO A N 1
ATOM 578 C CA . PRO A 1 83 ? 32.755 -42.573 -44.417 1.00 17.57 83 PRO A CA 1
ATOM 579 C C . PRO A 1 83 ? 32.611 -43.594 -45.547 1.00 40.43 83 PRO A C 1
ATOM 580 O O . PRO A 1 83 ? 32.474 -44.791 -45.294 1.00 15.88 83 PRO A O 1
ATOM 584 N N . THR A 1 84 ? 32.628 -43.120 -46.786 1.00 17.42 84 THR A N 1
ATOM 585 C CA . THR A 1 84 ? 32.571 -44.005 -47.947 1.00 16.76 84 THR A CA 1
ATOM 586 C C . THR A 1 84 ? 33.937 -44.624 -48.242 1.00 20.04 84 THR A C 1
ATOM 587 O O . THR A 1 84 ? 34.968 -44.038 -47.903 1.00 21.35 84 THR A O 1
ATOM 591 N N . PRO A 1 85 ? 33.950 -45.814 -48.873 1.00 23.65 85 PRO A N 1
ATOM 592 C CA . PRO A 1 85 ? 35.195 -46.574 -49.058 1.00 16.76 85 PRO A CA 1
ATOM 593 C C . PRO A 1 85 ? 36.242 -45.804 -49.854 1.00 31.16 85 PRO A C 1
ATOM 594 O O . PRO A 1 85 ? 37.429 -46.006 -49.615 1.00 19.79 85 PRO A O 1
ATOM 598 N N . ASP A 1 86 ? 35.811 -44.944 -50.777 1.00 17.47 86 ASP A N 1
ATOM 599 C CA . ASP A 1 86 ? 36.738 -44.124 -51.557 1.00 38.62 86 ASP A CA 1
ATOM 600 C C . ASP A 1 86 ? 37.468 -43.105 -50.680 1.00 30.41 86 ASP A C 1
ATOM 601 O O . ASP A 1 86 ? 38.677 -42.909 -50.815 1.00 27.52 86 ASP A O 1
ATOM 606 N N . GLN A 1 87 ? 36.724 -42.454 -49.793 1.00 23.37 87 GLN A N 1
ATOM 607 C CA . GLN A 1 87 ? 37.308 -41.511 -48.849 1.00 17.15 87 GLN A CA 1
ATOM 608 C C . GLN A 1 87 ? 38.350 -42.227 -48.011 1.00 24.04 87 GLN A C 1
ATOM 609 O O . GLN A 1 87 ? 39.466 -41.742 -47.849 1.00 22.51 87 GLN A O 1
ATOM 615 N N . ILE A 1 88 ? 37.975 -43.390 -47.483 1.00 20.74 88 ILE A N 1
ATOM 616 C CA . ILE A 1 88 ? 38.868 -44.158 -46.634 1.00 33.66 88 ILE A CA 1
ATOM 617 C C . ILE A 1 88 ? 40.076 -44.654 -47.430 1.00 30.91 88 ILE A C 1
ATOM 618 O O . ILE A 1 88 ? 41.211 -44.581 -46.970 1.00 16.28 88 ILE A O 1
ATOM 623 N N . TYR A 1 89 ? 39.826 -45.138 -48.638 1.00 28.76 89 TYR A N 1
ATOM 624 C CA . TYR A 1 89 ? 40.896 -45.585 -49.515 1.00 16.96 89 TYR A CA 1
ATOM 625 C C . TYR A 1 89 ? 41.900 -44.470 -49.756 1.00 18.72 89 TYR A C 1
ATOM 626 O O . TYR A 1 89 ? 43.104 -44.691 -49.713 1.00 21.80 89 TYR A O 1
ATOM 635 N N . GLU A 1 90 ? 41.399 -43.266 -50.004 1.00 18.45 90 GLU A N 1
ATOM 636 C CA . GLU A 1 90 ? 42.269 -42.122 -50.238 1.00 18.86 90 GLU A CA 1
ATOM 637 C C . GLU A 1 90 ? 43.113 -41.817 -49.013 1.00 19.70 90 GLU A C 1
ATOM 638 O O . GLU A 1 90 ? 44.273 -41.428 -49.135 1.00 34.05 90 GLU A O 1
ATOM 644 N N . ALA A 1 91 ? 42.532 -42.004 -47.834 1.00 16.81 91 ALA A N 1
ATOM 645 C CA . ALA A 1 91 ? 43.251 -41.744 -46.596 1.00 24.40 91 ALA A CA 1
ATOM 646 C C . ALA A 1 91 ? 44.312 -42.810 -46.369 1.00 25.35 91 ALA A C 1
ATOM 647 O O . ALA A 1 91 ? 45.398 -42.515 -45.885 1.00 22.48 91 ALA A O 1
ATOM 649 N N . ILE A 1 92 ? 44.006 -44.051 -46.732 1.00 16.63 92 ILE A N 1
ATOM 650 C CA . ILE A 1 92 ? 44.991 -45.110 -46.590 1.00 16.24 92 ILE A CA 1
ATOM 651 C C . ILE A 1 92 ? 46.237 -44.816 -47.412 1.00 20.65 92 ILE A C 1
ATOM 652 O O . ILE A 1 92 ? 47.345 -44.840 -46.884 1.00 19.68 92 ILE A O 1
ATOM 657 N N . LYS A 1 93 ? 46.063 -44.519 -48.699 1.00 16.98 93 LYS A N 1
ATOM 658 C CA . LYS A 1 93 ? 47.227 -44.364 -49.564 1.00 28.82 93 LYS A CA 1
ATOM 659 C C . LYS A 1 93 ? 47.981 -43.061 -49.325 1.00 35.82 93 LYS A C 1
ATOM 660 O O . LYS A 1 93 ? 49.170 -42.965 -49.625 1.00 31.94 93 LYS A O 1
ATOM 666 N N . SER A 1 94 ? 47.295 -42.076 -48.756 1.00 24.19 94 SER A N 1
ATOM 667 C CA . SER A 1 94 ? 47.925 -40.803 -48.422 1.00 22.46 94 SER A CA 1
ATOM 668 C C . SER A 1 94 ? 48.641 -40.822 -47.063 1.00 25.12 94 SER A C 1
ATOM 669 O O . SER A 1 94 ? 49.503 -39.983 -46.798 1.00 22.42 94 SER A O 1
ATOM 672 N N . ALA A 1 95 ? 48.288 -41.779 -46.210 1.00 18.33 95 ALA A N 1
ATOM 673 C CA . ALA A 1 95 ? 48.835 -41.835 -44.856 1.00 45.71 95 ALA A CA 1
ATOM 674 C C . ALA A 1 95 ? 50.045 -42.753 -44.772 1.00 35.24 95 ALA A C 1
ATOM 675 O O . ALA A 1 95 ? 50.887 -42.605 -43.886 1.00 29.85 95 ALA A O 1
ATOM 677 N N . ASP A 1 96 ? 50.119 -43.705 -45.695 1.00 28.05 96 ASP A N 1
ATOM 678 C CA . ASP A 1 96 ? 51.193 -44.689 -45.700 1.00 16.47 96 ASP A CA 1
ATOM 679 C C . ASP A 1 96 ? 52.558 -44.018 -45.699 1.00 25.11 96 ASP A C 1
ATOM 680 O O . ASP A 1 96 ? 52.775 -43.030 -46.398 1.00 22.74 96 ASP A O 1
ATOM 685 N N . GLU A 1 97 ? 53.474 -44.557 -44.903 1.00 31.55 97 GLU A N 1
ATOM 686 C CA . GLU A 1 97 ? 54.813 -43.999 -44.790 1.00 26.32 97 GLU A CA 1
ATOM 687 C C . GLU A 1 97 ? 55.829 -45.016 -45.273 1.00 30.41 97 GLU A C 1
ATOM 688 O O . GLU A 1 97 ? 57.032 -44.773 -45.241 1.00 37.94 97 GLU A O 1
ATOM 694 N N . GLY A 1 98 ? 55.334 -46.160 -45.725 1.00 26.83 98 GLY A N 1
ATOM 695 C CA . GLY A 1 98 ? 56.201 -47.200 -46.247 1.00 18.25 98 GLY A CA 1
ATOM 696 C C . GLY A 1 98 ? 56.255 -48.404 -45.331 1.00 58.17 98 GLY A C 1
ATOM 697 O O . GLY A 1 98 ? 56.875 -49.418 -45.658 1.00 40.12 98 GLY A O 1
ATOM 698 N N . ALA A 1 99 ? 55.598 -48.290 -44.179 1.00 44.23 99 ALA A N 1
ATOM 699 C CA . ALA A 1 99 ? 55.607 -49.352 -43.184 1.00 22.38 99 ALA A CA 1
ATOM 700 C C . ALA A 1 99 ? 54.244 -50.027 -43.075 1.00 45.41 99 ALA A C 1
ATOM 701 O O . ALA A 1 99 ? 54.074 -50.994 -42.325 1.00 27.36 99 ALA A O 1
ATOM 703 N N . GLY A 1 100 ? 53.272 -49.513 -43.821 1.00 20.99 100 GLY A N 1
ATOM 704 C CA . GLY A 1 100 ? 51.931 -50.063 -43.781 1.00 17.10 100 GLY A CA 1
ATOM 705 C C . GLY A 1 100 ? 50.953 -49.258 -42.948 1.00 18.45 100 GLY A C 1
ATOM 706 O O . GLY A 1 100 ? 51.328 -48.298 -42.267 1.00 23.99 100 GLY A O 1
ATOM 707 N N . VAL A 1 101 ? 49.692 -49.673 -42.996 1.00 24.87 101 VAL A N 1
ATOM 708 C CA . VAL A 1 101 ? 48.601 -48.931 -42.387 1.00 30.18 101 VAL A CA 1
ATOM 709 C C . VAL A 1 101 ? 47.733 -49.853 -41.548 1.00 36.97 101 VAL A C 1
ATOM 710 O O . VAL A 1 101 ? 47.339 -50.932 -41.997 1.00 26.10 101 VAL A O 1
ATOM 714 N N . LEU A 1 102 ? 47.425 -49.424 -40.331 1.00 22.65 102 LEU A N 1
ATOM 715 C CA . LEU A 1 102 ? 46.465 -50.140 -39.500 1.00 21.66 102 LEU A CA 1
ATOM 716 C C . LEU A 1 102 ? 45.146 -49.391 -39.440 1.00 21.49 102 LEU A C 1
ATOM 717 O O . LEU A 1 102 ? 45.107 -48.212 -39.086 1.00 20.54 102 LEU A O 1
ATOM 722 N N . LEU A 1 103 ? 44.062 -50.075 -39.781 1.00 19.57 103 LEU A N 1
ATOM 723 C CA . LEU A 1 103 ? 42.739 -49.478 -39.667 1.00 21.08 103 LEU A CA 1
ATOM 724 C C . LEU A 1 103 ? 42.192 -49.700 -38.267 1.00 36.23 103 LEU A C 1
ATOM 725 O O . LEU A 1 103 ? 42.140 -50.825 -37.772 1.00 14.10 103 LEU A O 1
ATOM 730 N N . ILE A 1 104 ? 41.798 -48.616 -37.619 1.00 14.87 104 ILE A N 1
ATOM 731 C CA . ILE A 1 104 ? 41.125 -48.720 -36.344 1.00 13.29 104 ILE A CA 1
ATOM 732 C C . ILE A 1 104 ? 39.654 -48.432 -36.578 1.00 19.14 104 ILE A C 1
ATOM 733 O O . ILE A 1 104 ? 39.274 -47.304 -36.871 1.00 25.29 104 ILE A O 1
ATOM 738 N N . ILE A 1 105 ? 38.832 -49.470 -36.471 1.00 22.54 105 ILE A N 1
ATOM 739 C CA . ILE A 1 105 ? 37.438 -49.380 -36.872 1.00 22.42 105 ILE A CA 1
ATOM 740 C C . ILE A 1 105 ? 36.514 -49.631 -35.690 1.00 29.05 105 ILE A C 1
ATOM 741 O O . ILE A 1 105 ? 36.670 -50.620 -34.975 1.00 24.57 105 ILE A O 1
ATOM 746 N N . LYS A 1 106 ? 35.553 -48.736 -35.484 1.00 14.77 106 LYS A N 1
ATOM 747 C CA . LYS A 1 106 ? 34.554 -48.938 -34.440 1.00 28.61 106 LYS A CA 1
ATOM 748 C C . LYS A 1 106 ? 33.507 -49.924 -34.931 1.00 23.10 106 LYS A C 1
ATOM 749 O O . LYS A 1 106 ? 33.051 -49.830 -36.073 1.00 27.27 106 LYS A O 1
ATOM 755 N N . ASN A 1 107 ? 33.135 -50.876 -34.082 1.00 25.12 107 ASN A N 1
ATOM 756 C CA . ASN A 1 107 ? 32.238 -51.944 -34.514 1.00 28.92 107 ASN A CA 1
ATOM 757 C C . ASN A 1 107 ? 30.793 -51.502 -34.755 1.00 17.18 107 ASN A C 1
ATOM 758 O O . ASN A 1 107 ? 29.987 -51.453 -33.834 1.00 30.14 107 ASN A O 1
ATOM 763 N N . TYR A 1 108 ? 30.493 -51.181 -36.010 1.00 21.48 108 TYR A N 1
ATOM 764 C CA . TYR A 1 108 ? 29.139 -50.897 -36.481 1.00 15.12 108 TYR A CA 1
ATOM 765 C C . TYR A 1 108 ? 29.021 -51.456 -37.896 1.00 34.89 108 TYR A C 1
ATOM 766 O O . TYR A 1 108 ? 30.007 -51.492 -38.635 1.00 15.53 108 TYR A O 1
ATOM 775 N N . LEU A 1 109 ? 27.822 -51.887 -38.273 1.00 29.96 109 LEU A N 1
ATOM 776 C CA . LEU A 1 109 ? 27.623 -52.500 -39.577 1.00 37.62 109 LEU A CA 1
ATOM 777 C C . LEU A 1 109 ? 28.244 -51.675 -40.702 1.00 34.82 109 LEU A C 1
ATOM 778 O O . LEU A 1 109 ? 29.038 -52.189 -41.479 1.00 14.44 109 LEU A O 1
ATOM 783 N N . GLY A 1 110 ? 27.880 -50.399 -40.770 1.00 18.53 110 GLY A N 1
ATOM 784 C CA . GLY A 1 110 ? 28.385 -49.488 -41.784 1.00 14.71 110 GLY A CA 1
ATOM 785 C C . GLY A 1 110 ? 29.886 -49.246 -41.756 1.00 30.90 110 GLY A C 1
ATOM 786 O O . GLY A 1 110 ? 30.559 -49.421 -42.765 1.00 23.92 110 GLY A O 1
ATOM 787 N N . ASP A 1 111 ? 30.418 -48.834 -40.609 1.00 27.36 111 ASP A N 1
ATOM 788 C CA . ASP A 1 111 ? 31.855 -48.577 -40.492 1.00 26.51 111 ASP A CA 1
ATOM 789 C C . ASP A 1 111 ? 32.698 -49.774 -40.951 1.00 27.75 111 ASP A C 1
ATOM 790 O O . ASP A 1 111 ? 33.646 -49.620 -41.708 1.00 32.36 111 ASP A O 1
ATOM 795 N N . VAL A 1 112 ? 32.353 -50.967 -40.481 1.00 16.03 112 VAL A N 1
ATOM 796 C CA . VAL A 1 112 ? 33.143 -52.156 -40.775 1.00 32.41 112 VAL A CA 1
ATOM 797 C C . VAL A 1 112 ? 33.062 -52.540 -42.242 1.00 31.22 112 VAL A C 1
ATOM 798 O O . VAL A 1 112 ? 34.063 -52.918 -42.846 1.00 25.18 112 VAL A O 1
ATOM 802 N N . MET A 1 113 ? 31.856 -52.452 -42.796 1.00 14.52 113 MET A N 1
ATOM 803 C CA . MET A 1 113 ? 31.633 -52.693 -44.213 1.00 17.10 113 MET A CA 1
ATOM 804 C C . MET A 1 113 ? 32.564 -51.821 -45.052 1.00 19.24 113 MET A C 1
ATOM 805 O O . MET A 1 113 ? 33.319 -52.318 -45.891 1.00 15.32 113 MET A O 1
ATOM 810 N N . ASN A 1 114 ? 32.512 -50.521 -44.770 1.00 15.20 114 ASN A N 1
ATOM 811 C CA . ASN A 1 114 ? 33.232 -49.485 -45.497 1.00 22.03 114 ASN A CA 1
ATOM 812 C C . ASN A 1 114 ? 34.741 -49.531 -45.380 1.00 25.64 114 ASN A C 1
ATOM 813 O O . ASN A 1 114 ? 35.444 -49.488 -46.383 1.00 18.48 114 ASN A O 1
ATOM 818 N N . PHE A 1 115 ? 35.238 -49.609 -44.153 1.00 24.59 115 PHE A N 1
ATOM 819 C CA . PHE A 1 115 ? 36.677 -49.663 -43.924 1.00 32.58 115 PHE A CA 1
ATOM 820 C C . PHE A 1 115 ? 37.297 -50.914 -44.552 1.00 29.60 115 PHE A C 1
ATOM 821 O O . PHE A 1 115 ? 38.378 -50.862 -45.127 1.00 27.90 115 PHE A O 1
ATOM 829 N N . GLU A 1 116 ? 36.601 -52.036 -44.450 1.00 14.88 116 GLU A N 1
ATOM 830 C CA . GLU A 1 116 ? 37.115 -53.284 -44.980 1.00 23.63 116 GLU A CA 1
ATOM 831 C C . GLU A 1 116 ? 37.163 -53.255 -46.495 1.00 31.62 116 GLU A C 1
ATOM 832 O O . GLU A 1 116 ? 38.074 -53.811 -47.104 1.00 34.08 116 GLU A O 1
ATOM 838 N N . MET A 1 117 ? 36.173 -52.618 -47.105 1.00 31.86 117 MET A N 1
ATOM 839 C CA . MET A 1 117 ? 36.180 -52.455 -48.551 1.00 17.59 117 MET A CA 1
ATOM 840 C C . MET A 1 117 ? 37.359 -51.571 -48.911 1.00 22.86 117 MET A C 1
ATOM 841 O O . MET A 1 117 ? 38.159 -51.920 -49.771 1.00 16.43 117 MET A O 1
ATOM 846 N N . ALA A 1 118 ? 37.481 -50.438 -48.227 1.00 16.91 118 ALA A N 1
ATOM 847 C CA . ALA A 1 118 ? 38.605 -49.546 -48.455 1.00 30.15 118 ALA A CA 1
ATOM 848 C C . ALA A 1 118 ? 39.908 -50.325 -48.327 1.00 25.35 118 ALA A C 1
ATOM 849 O O . ALA A 1 118 ? 40.819 -50.174 -49.135 1.00 18.77 118 ALA A O 1
ATOM 851 N N . ARG A 1 119 ? 39.992 -51.167 -47.308 1.00 15.76 119 ARG A N 1
ATOM 852 C CA . ARG A 1 119 ? 41.174 -51.993 -47.127 1.00 19.18 119 ARG A CA 1
ATOM 853 C C . ARG A 1 119 ? 41.476 -52.790 -48.385 1.00 45.70 119 ARG A C 1
ATOM 854 O O . ARG A 1 119 ? 42.595 -52.747 -48.893 1.00 35.73 119 ARG A O 1
ATOM 862 N N . GLU A 1 120 ? 40.472 -53.518 -48.877 1.00 26.61 120 GLU A N 1
ATOM 863 C CA . GLU A 1 120 ? 40.613 -54.310 -50.093 1.00 33.36 120 GLU A CA 1
ATOM 864 C C . GLU A 1 120 ? 41.108 -53.464 -51.267 1.00 37.02 120 GLU A C 1
ATOM 865 O O . GLU A 1 120 ? 42.057 -53.840 -51.949 1.00 23.06 120 GLU A O 1
ATOM 871 N N . MET A 1 121 ? 40.461 -52.326 -51.491 1.00 22.85 121 MET A N 1
ATOM 872 C CA . MET A 1 121 ? 40.895 -51.378 -52.508 1.00 26.35 121 MET A CA 1
ATOM 873 C C . MET A 1 121 ? 42.383 -51.061 -52.355 1.00 29.41 121 MET A C 1
ATOM 874 O O . MET A 1 121 ? 43.148 -51.154 -53.316 1.00 39.21 121 MET A O 1
ATOM 879 N N . ALA A 1 122 ? 42.792 -50.703 -51.142 1.00 23.58 122 ALA A N 1
ATOM 880 C CA . ALA A 1 122 ? 44.174 -50.305 -50.882 1.00 17.05 122 ALA A CA 1
ATOM 881 C C . ALA A 1 122 ? 45.149 -51.453 -51.071 1.00 42.66 122 ALA A C 1
ATOM 882 O O . ALA A 1 122 ? 46.307 -51.235 -51.413 1.00 27.00 122 ALA A O 1
ATOM 884 N N . GLU A 1 123 ? 44.690 -52.675 -50.829 1.00 28.47 123 GLU A N 1
ATOM 885 C CA . GLU A 1 123 ? 45.549 -53.844 -50.993 1.00 31.36 123 GLU A CA 1
ATOM 886 C C . GLU A 1 123 ? 45.792 -54.186 -52.465 1.00 37.89 123 GLU A C 1
ATOM 887 O O . GLU A 1 123 ? 46.847 -54.710 -52.809 1.00 24.59 123 GLU A O 1
ATOM 893 N N . MET A 1 124 ? 44.823 -53.872 -53.322 1.00 34.30 124 MET A N 1
ATOM 894 C CA . MET A 1 124 ? 44.971 -54.057 -54.762 1.00 22.30 124 MET A CA 1
ATOM 895 C C . MET A 1 124 ? 46.044 -53.121 -55.325 1.00 41.80 124 MET A C 1
ATOM 896 O O . MET A 1 124 ? 46.579 -53.362 -56.409 1.00 55.73 124 MET A O 1
ATOM 901 N N . GLU A 1 125 ? 46.346 -52.056 -54.581 1.00 26.56 125 GLU A N 1
ATOM 902 C CA . GLU A 1 125 ? 47.414 -51.128 -54.946 1.00 17.65 125 GLU A CA 1
ATOM 903 C C . GLU A 1 125 ? 48.689 -51.510 -54.206 1.00 27.89 125 GLU A C 1
ATOM 904 O O . GLU A 1 125 ? 49.633 -50.726 -54.130 1.00 33.42 125 GLU A O 1
ATOM 910 N N . GLU A 1 126 ? 48.699 -52.723 -53.657 1.00 44.87 126 GLU A N 1
ATOM 911 C CA . GLU A 1 126 ? 49.877 -53.289 -52.995 1.00 31.55 126 GLU A CA 1
ATOM 912 C C . GLU A 1 126 ? 50.249 -52.594 -51.677 1.00 53.19 126 GLU A C 1
ATOM 913 O O . GLU A 1 126 ? 51.389 -52.674 -51.216 1.00 36.28 126 GLU A O 1
ATOM 919 N N . ILE A 1 127 ? 49.281 -51.921 -51.067 1.00 46.12 127 ILE A N 1
ATOM 920 C CA . ILE A 1 127 ? 49.499 -51.326 -49.754 1.00 37.14 127 ILE A CA 1
ATOM 921 C C . ILE A 1 127 ? 49.252 -52.376 -48.669 1.00 41.95 127 ILE A C 1
ATOM 922 O O . ILE A 1 127 ? 48.253 -53.091 -48.687 1.00 26.98 127 ILE A O 1
ATOM 927 N N . LYS A 1 128 ? 50.188 -52.482 -47.740 1.00 18.11 128 LYS A N 1
ATOM 928 C CA . LYS A 1 128 ? 50.075 -53.421 -46.639 1.00 37.38 128 LYS A CA 1
ATOM 929 C C . LYS A 1 128 ? 49.184 -52.811 -45.554 1.00 38.28 128 LYS A C 1
ATOM 930 O O . LYS A 1 128 ? 49.515 -51.785 -44.970 1.00 20.87 128 LYS A O 1
ATOM 936 N N . VAL A 1 129 ? 48.043 -53.433 -45.296 1.00 20.11 129 VAL A N 1
ATOM 937 C CA . VAL A 1 129 ? 47.128 -52.932 -44.278 1.00 24.02 129 VAL A CA 1
ATOM 938 C C . VAL A 1 129 ? 46.573 -54.022 -43.351 1.00 40.97 129 VAL A C 1
ATOM 939 O O . VAL A 1 129 ? 46.184 -55.097 -43.790 1.00 28.71 129 VAL A O 1
ATOM 943 N N . GLU A 1 130 ? 46.576 -53.745 -42.053 1.00 27.22 130 GLU A N 1
ATOM 944 C CA . GLU A 1 130 ? 45.910 -54.614 -41.093 1.00 32.86 130 GLU A CA 1
ATOM 945 C C . GLU A 1 130 ? 44.738 -53.867 -40.497 1.00 27.39 130 GLU A C 1
ATOM 946 O O . GLU A 1 130 ? 44.578 -52.674 -40.737 1.00 34.71 130 GLU A O 1
ATOM 952 N N . GLN A 1 131 ? 43.922 -54.557 -39.711 1.00 30.26 131 GLN A N 1
ATOM 953 C CA . GLN A 1 131 ? 42.791 -53.891 -39.083 1.00 36.62 131 GLN A CA 1
ATOM 954 C C . GLN A 1 131 ? 42.546 -54.347 -37.653 1.00 43.34 131 GLN A C 1
ATOM 955 O O . GLN A 1 131 ? 42.927 -55.445 -37.255 1.00 33.62 131 GLN A O 1
ATOM 961 N N . ILE A 1 132 ? 41.919 -53.471 -36.882 1.00 26.18 132 ILE A N 1
ATOM 962 C CA . ILE A 1 132 ? 41.427 -53.823 -35.568 1.00 22.30 132 ILE A CA 1
ATOM 963 C C . ILE A 1 132 ? 40.031 -53.256 -35.407 1.00 26.32 132 ILE A C 1
ATOM 964 O O . ILE A 1 132 ? 39.796 -52.072 -35.657 1.00 27.78 132 ILE A O 1
ATOM 969 N N . ILE A 1 133 ? 39.097 -54.110 -35.013 1.00 22.84 133 ILE A N 1
ATOM 970 C CA . ILE A 1 133 ? 37.724 -53.681 -34.784 1.00 19.03 133 ILE A CA 1
ATOM 971 C C . ILE A 1 133 ? 37.481 -53.537 -33.283 1.00 28.70 133 ILE A C 1
ATOM 972 O O . ILE A 1 133 ? 37.691 -54.472 -32.511 1.00 19.53 133 ILE A O 1
ATOM 977 N N . VAL A 1 134 ? 37.067 -52.346 -32.872 1.00 19.95 134 VAL A N 1
ATOM 978 C CA . VAL A 1 134 ? 36.862 -52.065 -31.459 1.00 35.86 134 VAL A CA 1
ATOM 979 C C . VAL A 1 134 ? 35.404 -52.273 -31.078 1.00 29.74 134 VAL A C 1
ATOM 980 O O . VAL A 1 134 ? 34.514 -51.591 -31.586 1.00 18.66 134 VAL A O 1
ATOM 984 N N . ASP A 1 135 ? 35.181 -53.232 -30.183 1.00 21.15 135 ASP A N 1
ATOM 985 C CA . ASP A 1 135 ? 33.845 -53.611 -29.741 1.00 37.09 135 ASP A CA 1
ATOM 986 C C . ASP A 1 135 ? 33.736 -53.570 -28.216 1.00 31.85 135 ASP A C 1
ATOM 987 O O . ASP A 1 135 ? 33.413 -54.570 -27.584 1.00 29.55 135 ASP A O 1
ATOM 992 N N . ASP A 1 136 ? 33.994 -52.403 -27.631 1.00 33.55 136 ASP A N 1
ATOM 993 C CA . ASP A 1 136 ? 34.110 -52.279 -26.174 1.00 22.76 136 ASP A CA 1
ATOM 994 C C . ASP A 1 136 ? 32.780 -52.109 -25.418 1.00 21.50 136 ASP A C 1
ATOM 995 O O . ASP A 1 136 ? 32.715 -52.363 -24.218 1.00 35.77 136 ASP A O 1
ATOM 1000 N N . ASP A 1 137 ? 31.728 -51.695 -26.120 1.00 24.82 137 ASP A N 1
ATOM 1001 C CA . ASP A 1 137 ? 30.424 -51.433 -25.505 1.00 21.58 137 ASP A CA 1
ATOM 1002 C C . ASP A 1 137 ? 29.730 -52.709 -25.049 1.00 46.37 137 ASP A C 1
ATOM 1003 O O . ASP A 1 137 ? 29.252 -53.491 -25.868 1.00 20.04 137 ASP A O 1
ATOM 1008 N N . ILE A 1 138 ? 29.656 -52.897 -23.735 1.00 26.57 138 ILE A N 1
ATOM 1009 C CA . ILE A 1 138 ? 29.062 -54.099 -23.175 1.00 36.99 138 ILE A CA 1
ATOM 1010 C C . ILE A 1 138 ? 27.570 -53.925 -22.908 1.00 22.55 138 ILE A C 1
ATOM 1011 O O . ILE A 1 138 ? 26.949 -54.790 -22.294 1.00 35.08 138 ILE A O 1
ATOM 1016 N N . ALA A 1 139 ? 27.001 -52.821 -23.388 1.00 43.53 139 ALA A N 1
ATOM 1017 C CA . ALA A 1 139 ? 25.595 -52.484 -23.123 1.00 39.09 139 ALA A CA 1
ATOM 1018 C C . ALA A 1 139 ? 24.592 -53.574 -23.528 1.00 44.46 139 ALA A C 1
ATOM 1019 O O . ALA A 1 139 ? 23.974 -54.188 -22.655 1.00 41.31 139 ALA A O 1
ATOM 1021 N N . VAL A 1 140 ? 24.397 -53.811 -24.826 1.00 32.94 140 VAL A N 1
ATOM 1022 C CA . VAL A 1 140 ? 23.521 -54.932 -25.192 1.00 114.38 140 VAL A CA 1
ATOM 1023 C C . VAL A 1 140 ? 23.530 -55.484 -26.625 1.00 93.10 140 VAL A C 1
ATOM 1024 O O . VAL A 1 140 ? 22.579 -55.387 -27.378 1.00 114.74 140 VAL A O 1
ATOM 1028 N N . GLU A 1 141 ? 24.625 -56.183 -26.913 1.00 27.51 141 GLU A N 1
ATOM 1029 C CA . GLU A 1 141 ? 24.747 -57.204 -27.973 1.00 40.65 141 GLU A CA 1
ATOM 1030 C C . GLU A 1 141 ? 23.897 -57.057 -29.226 1.00 27.52 141 GLU A C 1
ATOM 1031 O O . GLU A 1 141 ? 22.672 -57.086 -29.166 1.00 33.99 141 GLU A O 1
ATOM 1037 N N . ASN A 1 142 ? 24.563 -56.946 -30.369 1.00 31.88 142 ASN A N 1
ATOM 1038 C CA . ASN A 1 142 ? 23.871 -56.930 -31.647 1.00 31.41 142 ASN A CA 1
ATOM 1039 C C . ASN A 1 142 ? 22.801 -55.858 -31.692 1.00 38.80 142 ASN A C 1
ATOM 1040 O O . ASN A 1 142 ? 21.666 -56.111 -32.095 1.00 53.90 142 ASN A O 1
ATOM 1045 N N . SER A 1 143 ? 23.179 -54.661 -31.256 1.00 47.19 143 SER A N 1
ATOM 1046 C CA . SER A 1 143 ? 22.311 -53.497 -31.315 1.00 34.20 143 SER A CA 1
ATOM 1047 C C . SER A 1 143 ? 21.975 -53.228 -32.771 1.00 27.48 143 SER A C 1
ATOM 1048 O O . SER A 1 143 ? 22.873 -53.100 -33.605 1.00 32.70 143 SER A O 1
ATOM 1051 N N . LEU A 1 144 ? 20.682 -53.148 -33.072 1.00 47.67 144 LEU A N 1
ATOM 1052 C CA . LEU A 1 144 ? 20.212 -53.008 -34.447 1.00 17.36 144 LEU A CA 1
ATOM 1053 C C . LEU A 1 144 ? 20.851 -54.066 -35.364 1.00 25.82 144 LEU A C 1
ATOM 1054 O O . LEU A 1 144 ? 20.450 -55.229 -35.343 1.00 55.61 144 LEU A O 1
ATOM 1059 N N . TYR A 1 145 ? 21.847 -53.676 -36.153 1.00 36.13 145 TYR A N 1
ATOM 1060 C CA . TYR A 1 145 ? 22.568 -54.646 -36.979 1.00 27.88 145 TYR A CA 1
ATOM 1061 C C . TYR A 1 145 ? 24.076 -54.739 -36.687 1.00 46.94 145 TYR A C 1
ATOM 1062 O O . TYR A 1 145 ? 24.759 -55.559 -37.300 1.00 41.81 145 TYR A O 1
ATOM 1071 N N . THR A 1 146 ? 24.594 -53.895 -35.785 1.00 30.25 146 THR A N 1
ATOM 1072 C CA . THR A 1 146 ? 25.945 -54.084 -35.273 1.00 25.72 146 THR A CA 1
ATOM 1073 C C . THR A 1 146 ? 26.081 -55.565 -34.976 1.00 41.46 146 THR A C 1
ATOM 1074 O O . THR A 1 146 ? 25.243 -56.147 -34.288 1.00 40.14 146 THR A O 1
ATOM 1078 N N . GLN A 1 147 ? 27.122 -56.178 -35.518 1.00 23.24 147 GLN A N 1
ATOM 1079 C CA . GLN A 1 147 ? 27.389 -57.581 -35.250 1.00 39.49 147 GLN A CA 1
ATOM 1080 C C . GLN A 1 147 ? 28.286 -57.726 -34.033 1.00 27.69 147 GLN A C 1
ATOM 1081 O O . GLN A 1 147 ? 29.505 -57.619 -34.128 1.00 41.81 147 GLN A O 1
ATOM 1087 N N . GLY A 1 148 ? 27.672 -57.969 -32.884 1.00 28.28 148 GLY A N 1
ATOM 1088 C CA . GLY A 1 148 ? 28.401 -58.025 -31.633 1.00 28.47 148 GLY A CA 1
ATOM 1089 C C . GLY A 1 148 ? 28.263 -56.724 -30.879 1.00 22.14 148 GLY A C 1
ATOM 1090 O O . GLY A 1 148 ? 27.199 -56.105 -30.864 1.00 22.88 148 GLY A O 1
ATOM 1091 N N . ARG A 1 149 ? 29.360 -56.290 -30.282 1.00 23.47 149 ARG A N 1
ATOM 1092 C CA . ARG A 1 149 ? 29.325 -55.125 -29.418 1.00 24.96 149 ARG A CA 1
ATOM 1093 C C . ARG A 1 149 ? 29.747 -53.864 -30.147 1.00 31.89 149 ARG A C 1
ATOM 1094 O O . ARG A 1 149 ? 30.714 -53.869 -30.912 1.00 20.46 149 ARG A O 1
ATOM 1102 N N . ARG A 1 150 ? 29.021 -52.784 -29.893 1.00 18.81 150 ARG A N 1
ATOM 1103 C CA . ARG A 1 150 ? 29.327 -51.500 -30.502 1.00 25.14 150 ARG A CA 1
ATOM 1104 C C . ARG A 1 150 ? 30.685 -50.964 -30.050 1.00 18.52 150 ARG A C 1
ATOM 1105 O O . ARG A 1 150 ? 31.127 -51.241 -28.939 1.00 19.99 150 ARG A O 1
ATOM 1113 N N . GLY A 1 151 ? 31.348 -50.215 -30.924 1.00 18.22 151 GLY A N 1
ATOM 1114 C CA . GLY A 1 151 ? 32.622 -49.598 -30.604 1.00 18.28 151 GLY A CA 1
ATOM 1115 C C . GLY A 1 151 ? 32.400 -48.177 -30.138 1.00 27.06 151 GLY A C 1
ATOM 1116 O O . GLY A 1 151 ? 31.815 -47.373 -30.861 1.00 17.76 151 GLY A O 1
ATOM 1117 N N . VAL A 1 152 ? 32.853 -47.858 -28.928 1.00 24.24 152 VAL A N 1
ATOM 1118 C CA . VAL A 1 152 ? 32.609 -46.537 -28.362 1.00 18.35 152 VAL A CA 1
ATOM 1119 C C . VAL A 1 152 ? 33.864 -45.869 -27.812 1.00 28.43 152 VAL A C 1
ATOM 1120 O O . VAL A 1 152 ? 34.949 -46.028 -28.365 1.00 32.64 152 VAL A O 1
ATOM 1124 N N . ALA A 1 153 ? 33.706 -45.114 -26.730 1.00 22.19 153 ALA A N 1
ATOM 1125 C CA . ALA A 1 153 ? 34.770 -44.241 -26.221 1.00 19.66 153 ALA A CA 1
ATOM 1126 C C . ALA A 1 153 ? 36.129 -44.912 -26.023 1.00 19.18 153 ALA A C 1
ATOM 1127 O O . ALA A 1 153 ? 37.161 -44.273 -26.210 1.00 19.15 153 ALA A O 1
ATOM 1129 N N . GLY A 1 154 ? 36.126 -46.190 -25.644 1.00 19.47 154 GLY A N 1
ATOM 1130 C CA . GLY A 1 154 ? 37.354 -46.947 -25.472 1.00 19.77 154 GLY A CA 1
ATOM 1131 C C . GLY A 1 154 ? 38.244 -46.925 -26.699 1.00 21.52 154 GLY A C 1
ATOM 1132 O O . GLY A 1 154 ? 39.452 -47.141 -26.610 1.00 19.65 154 GLY A O 1
ATOM 1133 N N . THR A 1 155 ? 37.646 -46.668 -27.856 1.00 18.99 155 THR A N 1
ATOM 1134 C CA . THR A 1 155 ? 38.403 -46.513 -29.087 1.00 26.60 155 THR A CA 1
ATOM 1135 C C . THR A 1 155 ? 39.525 -45.496 -28.908 1.00 29.14 155 THR A C 1
ATOM 1136 O O . THR A 1 155 ? 40.631 -45.681 -29.417 1.00 18.66 155 THR A O 1
ATOM 1140 N N . VAL A 1 156 ? 39.244 -44.428 -28.169 1.00 18.73 156 VAL A N 1
ATOM 1141 C CA . VAL A 1 156 ? 40.236 -43.366 -27.959 1.00 26.40 156 VAL A CA 1
ATOM 1142 C C . VAL A 1 156 ? 41.507 -43.882 -27.277 1.00 27.65 156 VAL A C 1
ATOM 1143 O O . VAL A 1 156 ? 42.616 -43.442 -27.580 1.00 19.13 156 VAL A O 1
ATOM 1147 N N . LEU A 1 157 ? 41.340 -44.823 -26.356 1.00 20.36 157 LEU A N 1
ATOM 1148 C CA . LEU A 1 157 ? 42.478 -45.432 -25.690 1.00 35.75 157 LEU A CA 1
ATOM 1149 C C . LEU A 1 157 ? 43.255 -46.284 -26.680 1.00 20.43 157 LEU A C 1
ATOM 1150 O O . LEU A 1 157 ? 44.488 -46.280 -26.687 1.00 36.49 157 LEU A O 1
ATOM 1155 N N . VAL A 1 158 ? 42.529 -47.018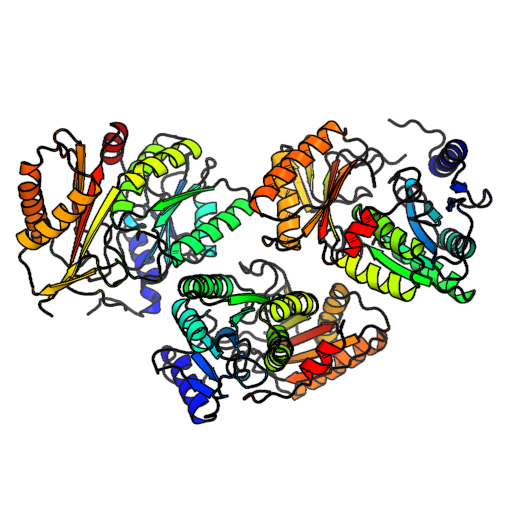 -27.514 1.00 19.67 158 VAL A N 1
ATOM 1156 C CA . VAL A 1 158 ? 43.168 -47.831 -28.538 1.00 19.56 158 VAL A CA 1
ATOM 1157 C C . VAL A 1 158 ? 44.054 -46.956 -29.424 1.00 24.66 158 VAL A C 1
ATOM 1158 O O . VAL A 1 158 ? 45.183 -47.333 -29.730 1.00 19.32 158 VAL A O 1
ATOM 1162 N N . HIS A 1 159 ? 43.544 -45.791 -29.824 1.00 18.84 159 HIS A N 1
ATOM 1163 C CA . HIS A 1 159 ? 44.329 -44.842 -30.614 1.00 18.54 159 HIS A CA 1
ATOM 1164 C C . HIS A 1 159 ? 45.649 -44.518 -29.910 1.00 28.53 159 HIS A C 1
ATOM 1165 O O . HIS A 1 159 ? 46.715 -44.608 -30.505 1.00 18.77 159 HIS A O 1
ATOM 1172 N N . LYS A 1 160 ? 45.557 -44.132 -28.638 1.00 19.17 160 LYS A N 1
ATOM 1173 C CA . LYS A 1 160 ? 46.712 -43.728 -27.844 1.00 23.18 160 LYS A CA 1
ATOM 1174 C C . LYS A 1 160 ? 47.730 -44.849 -27.665 1.00 19.84 160 LYS A C 1
ATOM 1175 O O . LYS A 1 160 ? 48.936 -44.640 -27.831 1.00 26.68 160 LYS A O 1
ATOM 1181 N N . ILE A 1 161 ? 47.246 -46.030 -27.299 1.00 24.74 161 ILE A N 1
ATOM 1182 C CA . ILE A 1 161 ? 48.137 -47.154 -27.040 1.00 30.79 161 ILE A CA 1
ATOM 1183 C C . ILE A 1 161 ? 48.836 -47.636 -28.307 1.00 26.22 161 ILE A C 1
ATOM 1184 O O . ILE A 1 161 ? 50.046 -47.842 -28.314 1.00 23.23 161 ILE A O 1
ATOM 1189 N N . LEU A 1 162 ? 48.076 -47.816 -29.380 1.00 22.31 162 LEU A N 1
ATOM 1190 C CA . LEU A 1 162 ? 48.678 -48.187 -30.646 1.00 19.62 162 LEU A CA 1
ATOM 1191 C C . LEU A 1 162 ? 49.458 -47.004 -31.202 1.00 25.38 162 LEU A C 1
ATOM 1192 O O . LEU A 1 162 ? 50.486 -47.171 -31.852 1.00 26.47 162 LEU A O 1
ATOM 1197 N N . GLY A 1 163 ? 48.966 -45.801 -30.937 1.00 29.59 163 GLY A N 1
ATOM 1198 C CA . GLY A 1 163 ? 49.638 -44.597 -31.388 1.00 24.86 163 GLY A CA 1
ATOM 1199 C C . GLY A 1 163 ? 51.077 -44.563 -30.924 1.00 20.48 163 GLY A C 1
ATOM 1200 O O . GLY A 1 163 ? 51.991 -44.297 -31.703 1.00 28.26 163 GLY A O 1
ATOM 1201 N N . ALA A 1 164 ? 51.273 -44.846 -29.641 1.00 27.28 164 ALA A N 1
ATOM 1202 C CA . ALA A 1 164 ? 52.601 -44.875 -29.048 1.00 27.30 164 ALA A CA 1
ATOM 1203 C C . ALA A 1 164 ? 53.479 -45.949 -29.693 1.00 42.71 164 ALA A C 1
ATOM 1204 O O . ALA A 1 164 ? 54.629 -45.691 -30.065 1.00 21.41 164 ALA A O 1
ATOM 1206 N N . ALA A 1 165 ? 52.934 -47.156 -29.812 1.00 20.16 165 ALA A N 1
ATOM 1207 C CA . ALA A 1 165 ? 53.669 -48.273 -30.397 1.00 38.49 165 ALA A CA 1
ATOM 1208 C C . ALA A 1 165 ? 54.163 -47.928 -31.801 1.00 39.80 165 ALA A C 1
ATOM 1209 O O . ALA A 1 165 ? 55.329 -48.134 -32.120 1.00 32.07 165 ALA A O 1
ATOM 1211 N N . ALA A 1 166 ? 53.274 -47.397 -32.634 1.00 19.39 166 ALA A N 1
ATOM 1212 C CA . ALA A 1 166 ? 53.649 -46.988 -33.978 1.00 25.53 166 ALA A CA 1
ATOM 1213 C C . ALA A 1 166 ? 54.741 -45.935 -33.919 1.00 36.36 166 ALA A C 1
ATOM 1214 O O . ALA A 1 166 ? 55.678 -45.956 -34.713 1.00 28.40 166 ALA A O 1
ATOM 1216 N N . HIS A 1 167 ? 54.618 -45.008 -32.978 1.00 18.94 167 HIS A N 1
ATOM 1217 C CA . HIS A 1 167 ? 55.612 -43.957 -32.845 1.00 29.85 167 HIS A CA 1
ATOM 1218 C C . HIS A 1 167 ? 56.954 -44.524 -32.382 1.00 33.10 167 HIS A C 1
ATOM 1219 O O . HIS A 1 167 ? 58.013 -43.943 -32.646 1.00 31.65 167 HIS A O 1
ATOM 1226 N N . GLN A 1 168 ? 56.902 -45.667 -31.705 1.00 31.60 168 GLN A N 1
ATOM 1227 C CA . GLN A 1 168 ? 58.106 -46.338 -31.223 1.00 20.17 168 GLN A CA 1
ATOM 1228 C C . GLN A 1 168 ? 58.680 -47.295 -32.268 1.00 43.15 168 GLN A C 1
ATOM 1229 O O . GLN A 1 168 ? 59.503 -48.159 -31.946 1.00 40.00 168 GLN A O 1
ATOM 1235 N N . GLU A 1 169 ? 58.226 -47.150 -33.511 1.00 19.67 169 GLU A N 1
ATOM 1236 C CA . GLU A 1 169 ? 58.768 -47.911 -34.634 1.00 38.34 169 GLU A CA 1
ATOM 1237 C C . GLU A 1 169 ? 58.495 -49.417 -34.575 1.00 46.56 169 GLU A C 1
ATOM 1238 O O . GLU A 1 169 ? 59.297 -50.218 -35.054 1.00 38.98 169 GLU A O 1
ATOM 1244 N N . ALA A 1 170 ? 57.364 -49.796 -33.990 1.00 20.53 170 ALA A N 1
ATOM 1245 C CA . ALA A 1 170 ? 56.920 -51.181 -34.027 1.00 21.86 170 ALA A CA 1
ATOM 1246 C C . ALA A 1 170 ? 56.389 -51.494 -35.425 1.00 43.19 170 ALA A C 1
ATOM 1247 O O . ALA A 1 170 ? 55.942 -50.592 -36.129 1.00 19.63 170 ALA A O 1
ATOM 1249 N N . SER A 1 171 ? 56.443 -52.766 -35.820 1.00 27.68 171 SER A N 1
ATOM 1250 C CA . SER A 1 171 ? 56.010 -53.184 -37.155 1.00 40.29 171 SER A CA 1
ATOM 1251 C C . SER A 1 171 ? 54.504 -53.372 -37.212 1.00 35.95 171 SER A C 1
ATOM 1252 O O . SER A 1 171 ? 53.858 -53.559 -36.185 1.00 34.29 171 SER A O 1
ATOM 1255 N N . LEU A 1 172 ? 53.952 -53.334 -38.418 1.00 25.68 172 LEU A N 1
ATOM 1256 C CA . LEU A 1 172 ? 52.524 -53.542 -38.606 1.00 19.66 172 LEU A CA 1
ATOM 1257 C C . LEU A 1 172 ? 52.059 -54.786 -37.860 1.00 43.70 172 LEU A C 1
ATOM 1258 O O . LEU A 1 172 ? 51.031 -54.758 -37.188 1.00 20.17 172 LEU A O 1
ATOM 1263 N N . ASP A 1 173 ? 52.822 -55.872 -37.976 1.00 20.64 173 ASP A N 1
ATOM 1264 C CA . ASP A 1 173 ? 52.461 -57.142 -37.347 1.00 45.75 173 ASP A CA 1
ATOM 1265 C C . ASP A 1 173 ? 52.348 -57.020 -35.825 1.00 43.17 173 ASP A C 1
ATOM 1266 O O . ASP A 1 173 ? 51.346 -57.415 -35.232 1.00 39.35 173 ASP A O 1
ATOM 1271 N N . GLU A 1 174 ? 53.386 -56.470 -35.207 1.00 22.38 174 GLU A N 1
ATOM 1272 C CA . GLU A 1 174 ? 53.435 -56.301 -33.760 1.00 44.11 174 GLU A CA 1
ATOM 1273 C C . GLU A 1 174 ? 52.275 -55.454 -33.266 1.00 21.59 174 GLU A C 1
ATOM 1274 O O . GLU A 1 174 ? 51.612 -55.800 -32.288 1.00 41.43 174 GLU A O 1
ATOM 1280 N N . ILE A 1 175 ? 52.045 -54.336 -33.948 1.00 29.08 175 ILE A N 1
ATOM 1281 C CA . ILE A 1 175 ? 50.954 -53.435 -33.623 1.00 20.50 175 ILE A CA 1
ATOM 1282 C C . ILE A 1 175 ? 49.611 -54.140 -33.777 1.00 26.84 175 ILE A C 1
ATOM 1283 O O . ILE A 1 175 ? 48.706 -53.944 -32.972 1.00 20.54 175 ILE A O 1
ATOM 1288 N N . LYS A 1 176 ? 49.483 -54.975 -34.797 1.00 20.55 176 LYS A N 1
ATOM 1289 C CA . LYS A 1 176 ? 48.264 -55.750 -34.969 1.00 32.08 176 LYS A CA 1
ATOM 1290 C C . LYS A 1 176 ? 48.053 -56.684 -33.775 1.00 30.68 176 LYS A C 1
ATOM 1291 O O . LYS A 1 176 ? 46.953 -56.764 -33.235 1.00 35.56 176 LYS A O 1
ATOM 1297 N N . ASP A 1 177 ? 49.110 -57.380 -33.361 1.00 21.70 177 ASP A N 1
ATOM 1298 C CA . ASP A 1 177 ? 49.044 -58.297 -32.222 1.00 25.89 177 ASP A CA 1
ATOM 1299 C C . ASP A 1 177 ? 48.682 -57.579 -30.924 1.00 45.46 177 ASP A C 1
ATOM 1300 O O . ASP A 1 177 ? 47.913 -58.093 -30.111 1.00 45.45 177 ASP A O 1
ATOM 1305 N N . LEU A 1 178 ? 49.253 -56.394 -30.732 1.00 22.03 178 LEU A N 1
ATOM 1306 C CA . LEU A 1 178 ? 48.962 -55.560 -29.569 1.00 38.64 178 LEU A CA 1
ATOM 1307 C C . LEU A 1 178 ? 47.509 -55.077 -29.533 1.00 39.53 178 LEU A C 1
ATOM 1308 O O . LEU A 1 178 ? 46.852 -55.102 -28.488 1.00 32.34 178 LEU A O 1
ATOM 1313 N N . ALA A 1 179 ? 47.014 -54.633 -30.681 1.00 21.14 179 ALA A N 1
ATOM 1314 C CA . ALA A 1 179 ? 45.624 -54.197 -30.804 1.00 24.22 179 ALA A CA 1
ATOM 1315 C C . ALA A 1 179 ? 44.655 -55.287 -30.360 1.00 21.81 179 ALA A C 1
ATOM 1316 O O . ALA A 1 179 ? 43.695 -55.028 -29.629 1.00 23.38 179 ALA A O 1
ATOM 1318 N N . ASP A 1 180 ? 44.914 -56.509 -30.812 1.00 23.51 180 ASP A N 1
ATOM 1319 C CA . ASP A 1 180 ? 44.064 -57.642 -30.484 1.00 48.72 180 ASP A CA 1
ATOM 1320 C C . ASP A 1 180 ? 43.991 -57.858 -28.975 1.00 27.62 180 ASP A C 1
ATOM 1321 O O . ASP A 1 180 ? 42.905 -58.035 -28.423 1.00 49.30 180 ASP A O 1
ATOM 1326 N N . LYS A 1 181 ? 45.145 -57.826 -28.312 1.00 40.37 181 LYS A N 1
ATOM 1327 C CA . LYS A 1 181 ? 45.202 -58.019 -26.862 1.00 41.57 181 LYS A CA 1
ATOM 1328 C C . LYS A 1 181 ? 44.569 -56.845 -26.126 1.00 33.44 181 LYS A C 1
ATOM 1329 O O . LYS A 1 181 ? 43.846 -57.022 -25.149 1.00 33.29 181 LYS A O 1
ATOM 1335 N N . VAL A 1 182 ? 44.853 -55.643 -26.611 1.00 30.63 182 VAL A N 1
ATOM 1336 C CA . VAL A 1 182 ? 44.359 -54.429 -25.989 1.00 22.15 182 VAL A CA 1
ATOM 1337 C C . VAL A 1 182 ? 42.832 -54.311 -26.047 1.00 50.94 182 VAL A C 1
ATOM 1338 O O . VAL A 1 182 ? 42.185 -54.114 -25.020 1.00 22.08 182 VAL A O 1
ATOM 1342 N N . VAL A 1 183 ? 42.259 -54.446 -27.240 1.00 28.87 183 VAL A N 1
ATOM 1343 C CA . VAL A 1 183 ? 40.815 -54.314 -27.419 1.00 21.18 183 VAL A CA 1
ATOM 1344 C C . VAL A 1 183 ? 40.016 -55.283 -26.546 1.00 21.62 183 VAL A C 1
ATOM 1345 O O . VAL A 1 183 ? 38.918 -54.960 -26.091 1.00 35.09 183 VAL A O 1
ATOM 1349 N N . LYS A 1 184 ? 40.567 -56.468 -26.303 1.00 28.14 184 LYS A N 1
ATOM 1350 C CA . LYS A 1 184 ? 39.890 -57.457 -25.466 1.00 35.95 184 LYS A CA 1
ATOM 1351 C C . LYS A 1 184 ? 39.854 -57.045 -23.995 1.00 51.55 184 LYS A C 1
ATOM 1352 O O . LYS A 1 184 ? 39.063 -57.571 -23.219 1.00 29.22 184 LYS A O 1
ATOM 1358 N N . ASN A 1 185 ? 40.707 -56.100 -23.620 1.00 22.94 185 ASN A N 1
ATOM 1359 C CA . ASN A 1 185 ? 40.798 -55.659 -22.236 1.00 27.19 185 ASN A CA 1
ATOM 1360 C C . ASN A 1 185 ? 40.195 -54.283 -21.994 1.00 39.97 185 ASN A C 1
ATOM 1361 O O . ASN A 1 185 ? 40.409 -53.682 -20.943 1.00 28.32 185 ASN A O 1
ATOM 1366 N N . ILE A 1 186 ? 39.445 -53.792 -22.976 1.00 27.79 186 ILE A N 1
ATOM 1367 C CA . ILE A 1 186 ? 38.783 -52.502 -22.869 1.00 21.96 186 ILE A CA 1
ATOM 1368 C C . ILE A 1 186 ? 37.269 -52.690 -22.869 1.00 26.35 186 ILE A C 1
ATOM 1369 O O . ILE A 1 186 ? 36.699 -53.217 -23.818 1.00 26.39 186 ILE A O 1
ATOM 1374 N N . LYS A 1 187 ? 36.616 -52.266 -21.797 1.00 22.01 187 LYS A N 1
ATOM 1375 C CA . LYS A 1 187 ? 35.172 -52.402 -21.710 1.00 21.88 187 LYS A CA 1
ATOM 1376 C C . LYS A 1 187 ? 34.508 -51.096 -21.280 1.00 21.68 187 LYS A C 1
ATOM 1377 O O . LYS A 1 187 ? 35.018 -50.373 -20.427 1.00 32.19 187 LYS A O 1
ATOM 1383 N N . THR A 1 188 ? 33.365 -50.800 -21.886 1.00 21.25 188 THR A N 1
ATOM 1384 C CA . THR A 1 188 ? 32.695 -49.523 -21.679 1.00 22.64 188 THR A CA 1
ATOM 1385 C C . THR A 1 188 ? 31.188 -49.686 -21.574 1.00 20.90 188 THR A C 1
ATOM 1386 O O . THR A 1 188 ? 30.591 -50.512 -22.261 1.00 31.78 188 THR A O 1
ATOM 1390 N N . ILE A 1 189 ? 30.577 -48.877 -20.723 1.00 23.21 189 ILE A N 1
ATOM 1391 C CA . ILE A 1 189 ? 29.132 -48.790 -20.668 1.00 20.87 189 ILE A CA 1
ATOM 1392 C C . ILE A 1 189 ? 28.748 -47.344 -20.374 1.00 32.15 189 ILE A C 1
ATOM 1393 O O . ILE A 1 189 ? 29.409 -46.662 -19.591 1.00 21.05 189 ILE A O 1
ATOM 1398 N N . GLY A 1 190 ? 27.697 -46.866 -21.026 1.00 20.33 190 GLY A N 1
ATOM 1399 C CA . GLY A 1 190 ? 27.271 -45.492 -20.851 1.00 20.22 190 GLY A CA 1
ATOM 1400 C C . GLY A 1 190 ? 25.782 -45.352 -20.620 1.00 25.68 190 GLY A C 1
ATOM 1401 O O . GLY A 1 190 ? 25.058 -46.338 -20.565 1.00 20.18 190 GLY A O 1
ATOM 1402 N N . LEU A 1 191 ? 25.321 -44.113 -20.488 1.00 20.07 191 LEU A N 1
ATOM 1403 C CA . LEU A 1 191 ? 23.910 -43.844 -20.256 1.00 20.01 191 LEU A CA 1
ATOM 1404 C C . LEU A 1 191 ? 23.576 -42.480 -20.812 1.00 23.86 191 LEU A C 1
ATOM 1405 O O . LEU A 1 191 ? 24.466 -41.658 -21.025 1.00 22.66 191 LEU A O 1
ATOM 1410 N N . ALA A 1 192 ? 22.294 -42.228 -21.040 1.00 32.00 192 ALA A N 1
ATOM 1411 C CA . ALA A 1 192 ? 21.880 -40.956 -21.618 1.00 44.86 192 ALA A CA 1
ATOM 1412 C C . ALA A 1 192 ? 20.729 -40.351 -20.838 1.00 19.48 192 ALA A C 1
ATOM 1413 O O . ALA A 1 192 ? 19.833 -41.059 -20.384 1.00 30.14 192 ALA A O 1
ATOM 1415 N N . LEU A 1 193 ? 20.761 -39.036 -20.669 1.00 34.46 193 LEU A N 1
ATOM 1416 C CA . LEU A 1 193 ? 19.639 -38.327 -20.067 1.00 29.74 193 LEU A CA 1
ATOM 1417 C C . LEU A 1 193 ? 18.794 -37.716 -21.175 1.00 42.78 193 LEU A C 1
ATOM 1418 O O . LEU A 1 193 ? 17.675 -37.268 -20.938 1.00 45.91 193 LEU A O 1
ATOM 1423 N N . SER A 1 194 ? 19.350 -37.692 -22.384 1.00 23.57 194 SER A N 1
ATOM 1424 C CA . SER A 1 194 ? 18.676 -37.113 -23.535 1.00 30.14 194 SER A CA 1
ATOM 1425 C C . SER A 1 194 ? 19.324 -37.640 -24.804 1.00 36.89 194 SER A C 1
ATOM 1426 O O . SER A 1 194 ? 20.461 -38.105 -24.777 1.00 52.98 194 SER A O 1
ATOM 1429 N N . ALA A 1 195 ? 18.595 -37.560 -25.912 1.00 42.91 195 ALA A N 1
ATOM 1430 C CA . ALA A 1 195 ? 19.084 -38.057 -27.188 1.00 37.36 195 ALA A CA 1
ATOM 1431 C C . ALA A 1 195 ? 19.682 -36.923 -27.993 1.00 33.68 195 ALA A C 1
ATOM 1432 O O . ALA A 1 195 ? 19.342 -35.761 -27.787 1.00 33.37 195 ALA A O 1
ATOM 1434 N N . ALA A 1 196 ? 20.586 -37.271 -28.901 1.00 50.96 196 ALA A N 1
ATOM 1435 C CA . ALA A 1 196 ? 21.189 -36.294 -29.792 1.00 38.42 196 ALA A CA 1
ATOM 1436 C C . ALA A 1 196 ? 20.146 -35.782 -30.765 1.00 35.11 196 ALA A C 1
ATOM 1437 O O . ALA A 1 196 ? 19.238 -36.515 -31.165 1.00 37.36 196 ALA A O 1
ATOM 1439 N N . THR A 1 197 ? 20.277 -34.516 -31.138 1.00 36.55 197 THR A N 1
ATOM 1440 C CA . THR A 1 197 ? 19.445 -33.928 -32.178 1.00 37.82 197 THR A CA 1
ATOM 1441 C C . THR A 1 197 ? 20.289 -33.802 -33.437 1.00 34.80 197 THR A C 1
ATOM 1442 O O . THR A 1 197 ? 21.336 -33.160 -33.417 1.00 45.89 197 THR A O 1
ATOM 1446 N N . VAL A 1 198 ? 19.848 -34.427 -34.525 1.00 63.91 198 VAL A N 1
ATOM 1447 C CA . VAL A 1 198 ? 20.596 -34.387 -35.780 1.00 67.43 198 VAL A CA 1
ATOM 1448 C C . VAL A 1 198 ? 20.146 -33.219 -36.667 1.00 73.44 198 VAL A C 1
ATOM 1449 O O . VAL A 1 198 ? 18.949 -33.050 -36.908 1.00 90.89 198 VAL A O 1
ATOM 1453 N N . PRO A 1 199 ? 21.108 -32.409 -37.150 1.00 71.40 199 PRO A N 1
ATOM 1454 C CA . PRO A 1 199 ? 20.816 -31.237 -37.988 1.00 79.34 199 PRO A CA 1
ATOM 1455 C C . PRO A 1 199 ? 19.911 -31.573 -39.172 1.00 72.25 199 PRO A C 1
ATOM 1456 O O . PRO A 1 199 ? 19.064 -30.751 -39.527 1.00 63.25 199 PRO A O 1
ATOM 1460 N N . ASP A 1 210 ? 11.175 -38.004 -20.772 1.00 33.79 210 ASP A N 1
ATOM 1461 C CA . ASP A 1 210 ? 11.446 -36.830 -19.944 1.00 67.90 210 ASP A CA 1
ATOM 1462 C C . ASP A 1 210 ? 11.594 -37.211 -18.477 1.00 72.50 210 ASP A C 1
ATOM 1463 O O . ASP A 1 210 ? 10.853 -38.049 -17.964 1.00 70.33 210 ASP A O 1
ATOM 1468 N N . ASN A 1 211 ? 12.548 -36.576 -17.805 1.00 90.93 211 ASN A N 1
ATOM 1469 C CA . ASN A 1 211 ? 12.948 -36.964 -16.457 1.00 97.76 211 ASN A CA 1
ATOM 1470 C C . ASN A 1 211 ? 13.257 -38.455 -16.376 1.00 82.93 211 ASN A C 1
ATOM 1471 O O . ASN A 1 211 ? 13.170 -39.065 -15.311 1.00 65.37 211 ASN A O 1
ATOM 1476 N N . GLU A 1 212 ? 13.612 -39.030 -17.520 1.00 66.07 212 GLU A N 1
ATOM 1477 C CA . GLU A 1 212 ? 14.009 -40.427 -17.596 1.00 41.74 212 GLU A CA 1
ATOM 1478 C C . GLU A 1 212 ? 15.449 -40.526 -18.088 1.00 43.88 212 GLU A C 1
ATOM 1479 O O . GLU A 1 212 ? 15.966 -39.604 -18.717 1.00 32.01 212 GLU A O 1
ATOM 1485 N N . ILE A 1 213 ? 16.092 -41.648 -17.786 1.00 35.89 213 ILE A N 1
ATOM 1486 C CA . ILE A 1 213 ? 17.425 -41.930 -18.289 1.00 38.37 213 ILE A CA 1
ATOM 1487 C C . ILE A 1 213 ? 17.408 -43.292 -18.962 1.00 44.01 213 ILE A C 1
ATOM 1488 O O . ILE A 1 213 ? 16.590 -44.145 -18.619 1.00 29.96 213 ILE A O 1
ATOM 1493 N N . GLU A 1 214 ? 18.298 -43.491 -19.928 1.00 26.57 214 GLU A N 1
ATOM 1494 C CA . GLU A 1 214 ? 18.429 -44.794 -20.553 1.00 24.17 214 GLU A CA 1
ATOM 1495 C C . GLU A 1 214 ? 19.856 -45.298 -20.439 1.00 26.15 214 GLU A C 1
ATOM 1496 O O . GLU A 1 214 ? 20.805 -44.618 -20.834 1.00 24.50 214 GLU A O 1
ATOM 1502 N N . TYR A 1 215 ? 19.991 -46.498 -19.888 1.00 32.12 215 TYR A N 1
ATOM 1503 C CA . TYR A 1 215 ? 21.277 -47.172 -19.798 1.00 37.98 215 TYR A CA 1
ATOM 1504 C C . TYR A 1 215 ? 21.642 -47.823 -21.133 1.00 21.56 215 TYR A C 1
ATOM 1505 O O . TYR A 1 215 ? 20.781 -48.361 -21.822 1.00 23.86 215 TYR A O 1
ATOM 1514 N N . GLY A 1 216 ? 22.920 -47.765 -21.494 1.00 19.79 216 GLY A N 1
ATOM 1515 C CA . GLY A 1 216 ? 23.417 -48.453 -22.675 1.00 31.91 216 GLY A CA 1
ATOM 1516 C C . GLY A 1 216 ? 23.056 -47.821 -24.010 1.00 35.84 216 GLY A C 1
ATOM 1517 O O . GLY A 1 216 ? 23.088 -48.476 -25.048 1.00 31.83 216 GLY A O 1
ATOM 1518 N N . VAL A 1 217 ? 22.702 -46.544 -23.993 1.00 30.66 217 VAL A N 1
ATOM 1519 C CA . VAL A 1 217 ? 22.430 -45.828 -25.232 1.00 43.62 217 VAL A CA 1
ATOM 1520 C C . VAL A 1 217 ? 23.650 -45.832 -26.161 1.00 53.28 217 VAL A C 1
ATOM 1521 O O . VAL A 1 217 ? 24.795 -45.758 -25.703 1.00 50.50 217 VAL A O 1
ATOM 1525 N N . GLY A 1 218 ? 23.396 -45.934 -27.465 1.00 22.58 218 GLY A N 1
ATOM 1526 C CA . GLY A 1 218 ? 24.459 -45.916 -28.454 1.00 20.25 218 GLY A CA 1
ATOM 1527 C C . GLY A 1 218 ? 24.872 -44.499 -28.809 1.00 33.23 218 GLY A C 1
ATOM 1528 O O . GLY A 1 218 ? 24.095 -43.560 -28.637 1.00 20.85 218 GLY A O 1
ATOM 1529 N N . ILE A 1 219 ? 26.091 -44.340 -29.312 1.00 31.08 219 ILE A N 1
ATOM 1530 C CA . ILE A 1 219 ? 26.606 -43.013 -29.647 1.00 29.14 219 ILE A CA 1
ATOM 1531 C C . ILE A 1 219 ? 25.933 -42.413 -30.884 1.00 41.70 219 ILE A C 1
ATOM 1532 O O . ILE A 1 219 ? 26.135 -41.241 -31.204 1.00 25.92 219 ILE A O 1
ATOM 1537 N N . HIS A 1 220 ? 25.133 -43.215 -31.577 1.00 25.68 220 HIS A N 1
ATOM 1538 C CA . HIS A 1 220 ? 24.332 -42.703 -32.686 1.00 33.63 220 HIS A CA 1
ATOM 1539 C C . HIS A 1 220 ? 22.887 -42.530 -32.237 1.00 43.28 220 HIS A C 1
ATOM 1540 O O . HIS A 1 220 ? 21.982 -42.442 -33.062 1.00 33.92 220 HIS A O 1
ATOM 1547 N N . SER A 1 221 ? 22.682 -42.492 -30.924 1.00 36.01 221 SER A N 1
ATOM 1548 C CA . SER A 1 221 ? 21.342 -42.479 -30.335 1.00 41.66 221 SER A CA 1
ATOM 1549 C C . SER A 1 221 ? 20.631 -43.822 -30.491 1.00 23.18 221 SER A C 1
ATOM 1550 O O . SER A 1 221 ? 19.412 -43.880 -30.488 1.00 39.00 221 SER A O 1
ATOM 1553 N N . GLU A 1 222 ? 21.396 -44.899 -30.629 1.00 56.04 222 GLU A N 1
ATOM 1554 C CA . GLU A 1 222 ? 20.811 -46.232 -30.607 1.00 51.25 222 GLU A CA 1
ATOM 1555 C C . GLU A 1 222 ? 20.172 -46.472 -29.243 1.00 56.41 222 GLU A C 1
ATOM 1556 O O . GLU A 1 222 ? 20.619 -45.922 -28.239 1.00 39.59 222 GLU A O 1
ATOM 1562 N N . PRO A 1 223 ? 19.123 -47.299 -29.204 1.00 39.24 223 PRO A N 1
ATOM 1563 C CA . PRO A 1 223 ? 18.446 -47.664 -27.954 1.00 46.97 223 PRO A CA 1
ATOM 1564 C C . PRO A 1 223 ? 19.348 -48.475 -27.030 1.00 30.23 223 PRO A C 1
ATOM 1565 O O . PRO A 1 223 ? 20.246 -49.169 -27.505 1.00 31.33 223 PRO A O 1
ATOM 1569 N N . GLY A 1 224 ? 19.102 -48.385 -25.726 1.00 48.59 224 GLY A N 1
ATOM 1570 C CA . GLY A 1 224 ? 19.851 -49.148 -24.743 1.00 13.34 224 GLY A CA 1
ATOM 1571 C C . GLY A 1 224 ? 19.095 -50.383 -24.279 1.00 55.78 224 GLY A C 1
ATOM 1572 O O . GLY A 1 224 ? 18.272 -50.930 -25.009 1.00 41.01 224 GLY A O 1
ATOM 1573 N N . TYR A 1 225 ? 19.368 -50.825 -23.057 1.00 35.25 225 TYR A N 1
ATOM 1574 C CA . TYR A 1 225 ? 18.756 -52.047 -22.541 1.00 41.56 225 TYR A CA 1
ATOM 1575 C C . TYR A 1 225 ? 17.689 -51.801 -21.477 1.00 47.73 225 TYR A C 1
ATOM 1576 O O . TYR A 1 225 ? 16.796 -52.619 -21.293 1.00 64.83 225 TYR A O 1
ATOM 1585 N N . ARG A 1 226 ? 17.783 -50.676 -20.782 1.00 19.55 226 ARG A N 1
ATOM 1586 C CA . ARG A 1 226 ? 16.837 -50.372 -19.721 1.00 42.73 226 ARG A CA 1
ATOM 1587 C C . ARG A 1 226 ? 16.589 -48.880 -19.624 1.00 54.27 226 ARG A C 1
ATOM 1588 O O . ARG A 1 226 ? 17.529 -48.080 -19.541 1.00 40.49 226 ARG A O 1
ATOM 1596 N N . ARG A 1 227 ? 15.314 -48.515 -19.641 1.00 31.85 227 ARG A N 1
ATOM 1597 C CA . ARG A 1 227 ? 14.916 -47.146 -19.369 1.00 30.43 227 ARG A CA 1
ATOM 1598 C C . ARG A 1 227 ? 14.490 -47.043 -17.909 1.00 49.50 227 ARG A C 1
ATOM 1599 O O . ARG A 1 227 ? 13.887 -47.968 -17.366 1.00 45.36 227 ARG A O 1
ATOM 1607 N N . GLU A 1 228 ? 14.819 -45.925 -17.270 1.00 41.22 228 GLU A N 1
ATOM 1608 C CA . GLU A 1 228 ? 14.543 -45.756 -15.849 1.00 45.65 228 GLU A CA 1
ATOM 1609 C C . GLU A 1 228 ? 14.173 -44.308 -15.552 1.00 71.10 228 GLU A C 1
ATOM 1610 O O . GLU A 1 228 ? 14.656 -43.393 -16.223 1.00 65.56 228 GLU A O 1
ATOM 1616 N N . LYS A 1 229 ? 13.313 -44.097 -14.558 1.00 62.27 229 LYS A N 1
ATOM 1617 C CA . LYS A 1 229 ? 13.021 -42.741 -14.104 1.00 61.64 229 LYS A CA 1
ATOM 1618 C C . LYS A 1 229 ? 14.260 -42.185 -13.426 1.00 61.23 229 LYS A C 1
ATOM 1619 O O . LYS A 1 229 ? 15.118 -42.946 -12.995 1.00 57.27 229 LYS A O 1
ATOM 1625 N N . MET A 1 230 ? 14.353 -40.862 -13.342 1.00 56.46 230 MET A N 1
ATOM 1626 C CA . MET A 1 230 ? 15.585 -40.205 -12.907 1.00 65.97 230 MET A CA 1
ATOM 1627 C C . MET A 1 230 ? 16.227 -40.864 -11.685 1.00 64.33 230 MET A C 1
ATOM 1628 O O . MET A 1 230 ? 15.562 -41.139 -10.690 1.00 55.85 230 MET A O 1
ATOM 1633 N N . LYS A 1 231 ? 17.527 -41.121 -11.788 1.00 47.03 231 LYS A N 1
ATOM 1634 C CA . LYS A 1 231 ? 18.312 -41.667 -10.691 1.00 47.95 231 LYS A CA 1
ATOM 1635 C C . LYS A 1 231 ? 19.398 -40.665 -10.328 1.00 48.80 231 LYS A C 1
ATOM 1636 O O . LYS A 1 231 ? 19.762 -39.810 -11.138 1.00 26.08 231 LYS A O 1
ATOM 1642 N N . THR A 1 232 ? 19.930 -40.783 -9.118 1.00 19.91 232 THR A N 1
ATOM 1643 C CA . THR A 1 232 ? 21.011 -39.911 -8.687 1.00 24.30 232 THR A CA 1
ATOM 1644 C C . THR A 1 232 ? 22.325 -40.323 -9.343 1.00 24.80 232 THR A C 1
ATOM 1645 O O . THR A 1 232 ? 22.444 -41.423 -9.886 1.00 25.23 232 THR A O 1
ATOM 1649 N N . SER A 1 233 ? 23.315 -39.439 -9.289 1.00 45.27 233 SER A N 1
ATOM 1650 C CA . SER A 1 233 ? 24.636 -39.752 -9.820 1.00 27.35 233 SER A CA 1
ATOM 1651 C C . SER A 1 233 ? 25.153 -41.067 -9.238 1.00 39.03 233 SER A C 1
ATOM 1652 O O . SER A 1 233 ? 25.543 -41.971 -9.969 1.00 18.25 233 SER A O 1
ATOM 1655 N N . TYR A 1 234 ? 25.146 -41.170 -7.914 1.00 27.81 234 TYR A N 1
ATOM 1656 C CA . TYR A 1 234 ? 25.596 -42.389 -7.254 1.00 35.07 234 TYR A CA 1
ATOM 1657 C C . TYR A 1 234 ? 24.845 -43.641 -7.728 1.00 43.02 234 TYR A C 1
ATOM 1658 O O . TYR A 1 234 ? 25.458 -44.683 -7.956 1.00 22.15 234 TYR A O 1
ATOM 1667 N N . GLU A 1 235 ? 23.527 -43.545 -7.881 1.00 23.77 235 GLU A N 1
ATOM 1668 C CA . GLU A 1 235 ? 22.741 -44.685 -8.359 1.00 42.51 235 GLU A CA 1
ATOM 1669 C C . GLU A 1 235 ? 23.142 -45.098 -9.780 1.00 47.56 235 GLU A C 1
ATOM 1670 O O . GLU A 1 235 ? 23.286 -46.282 -10.085 1.00 19.37 235 GLU A O 1
ATOM 1676 N N . LEU A 1 236 ? 23.311 -44.113 -10.651 1.00 18.51 236 LEU A N 1
ATOM 1677 C CA . LEU A 1 236 ? 23.779 -44.371 -12.012 1.00 24.05 236 LEU A CA 1
ATOM 1678 C C . LEU A 1 236 ? 25.163 -44.999 -11.997 1.00 30.24 236 LEU A C 1
ATOM 1679 O O . LEU A 1 236 ? 25.432 -45.942 -12.729 1.00 27.99 236 LEU A O 1
ATOM 1684 N N . ALA A 1 237 ? 26.049 -44.456 -11.173 1.00 21.72 237 ALA A N 1
ATOM 1685 C CA . ALA A 1 237 ? 27.396 -44.987 -11.067 1.00 28.92 237 ALA A CA 1
ATOM 1686 C C . ALA A 1 237 ? 27.340 -46.432 -10.598 1.00 32.63 237 ALA A C 1
ATOM 1687 O O . ALA A 1 237 ? 28.132 -47.265 -11.031 1.00 34.90 237 ALA A O 1
ATOM 1689 N N . THR A 1 238 ? 26.386 -46.724 -9.721 1.00 19.12 238 THR A N 1
ATOM 1690 C CA . THR A 1 238 ? 26.262 -48.053 -9.154 1.00 23.79 238 THR A CA 1
ATOM 1691 C C . THR A 1 238 ? 25.940 -49.043 -10.262 1.00 31.67 238 THR A C 1
ATOM 1692 O O . THR A 1 238 ? 26.460 -50.157 -10.295 1.00 31.52 238 THR A O 1
ATOM 1696 N N . GLU A 1 239 ? 25.079 -48.622 -11.175 1.00 33.10 239 GLU A N 1
ATOM 1697 C CA . GLU A 1 239 ? 24.701 -49.458 -12.302 1.00 29.96 239 GLU A CA 1
ATOM 1698 C C . GLU A 1 239 ? 25.897 -49.741 -13.211 1.00 41.58 239 GLU A C 1
ATOM 1699 O O . GLU A 1 239 ? 26.176 -50.894 -13.534 1.00 29.66 239 GLU A O 1
ATOM 1705 N N . LEU A 1 240 ? 26.608 -48.687 -13.606 1.00 24.12 240 LEU A N 1
ATOM 1706 C CA . LEU A 1 240 ? 27.732 -48.813 -14.532 1.00 16.57 240 LEU A CA 1
ATOM 1707 C C . LEU A 1 240 ? 28.917 -49.599 -13.965 1.00 30.84 240 LEU A C 1
ATOM 1708 O O . LEU A 1 240 ? 29.411 -50.519 -14.614 1.00 38.88 240 LEU A O 1
ATOM 1713 N N . VAL A 1 241 ? 29.385 -49.244 -12.770 1.00 25.79 241 VAL A N 1
ATOM 1714 C CA . VAL A 1 241 ? 30.485 -49.995 -12.169 1.00 27.68 241 VAL A CA 1
ATOM 1715 C C . VAL A 1 241 ? 30.051 -51.431 -11.943 1.00 19.88 241 VAL A C 1
ATOM 1716 O O . VAL A 1 241 ? 30.839 -52.364 -12.112 1.00 32.11 241 VAL A O 1
ATOM 1720 N N . GLY A 1 242 ? 28.784 -51.605 -11.586 1.00 32.56 242 GLY A N 1
ATOM 1721 C CA . GLY A 1 242 ? 28.230 -52.929 -11.371 1.00 19.47 242 GLY A CA 1
ATOM 1722 C C . GLY A 1 242 ? 28.324 -53.795 -12.613 1.00 46.08 242 GLY A C 1
ATOM 1723 O O . GLY A 1 242 ? 28.702 -54.965 -12.542 1.00 35.68 242 GLY A O 1
ATOM 1724 N N . LYS A 1 243 ? 27.979 -53.221 -13.759 1.00 26.54 243 LYS A N 1
ATOM 1725 C CA . LYS A 1 243 ? 28.075 -53.940 -15.025 1.00 37.21 243 LYS A CA 1
ATOM 1726 C C . LYS A 1 243 ? 29.517 -54.275 -15.396 1.00 28.13 243 LYS A C 1
ATOM 1727 O O . LYS A 1 243 ? 29.817 -55.401 -15.797 1.00 35.26 243 LYS A O 1
ATOM 1733 N N . LEU A 1 244 ? 30.407 -53.296 -15.265 1.00 24.71 244 LEU A N 1
ATOM 1734 C CA . LEU A 1 244 ? 31.818 -53.501 -15.579 1.00 26.06 244 LEU A CA 1
ATOM 1735 C C . LEU A 1 244 ? 32.475 -54.512 -14.635 1.00 18.61 244 LEU A C 1
ATOM 1736 O O . LEU A 1 244 ? 33.385 -55.234 -15.025 1.00 32.08 244 LEU A O 1
ATOM 1741 N N . LYS A 1 245 ? 32.005 -54.556 -13.391 1.00 38.09 245 LYS A N 1
ATOM 1742 C CA . LYS A 1 245 ? 32.504 -55.521 -12.421 1.00 20.58 245 LYS A CA 1
ATOM 1743 C C . LYS A 1 245 ? 32.139 -56.944 -12.851 1.00 34.43 245 LYS A C 1
ATOM 1744 O O . LYS A 1 245 ? 32.959 -57.857 -12.759 1.00 23.90 245 LYS A O 1
ATOM 1750 N N . GLU A 1 246 ? 30.914 -57.122 -13.342 1.00 19.47 246 GLU A N 1
ATOM 1751 C CA . GLU A 1 246 ? 30.475 -58.422 -13.846 1.00 46.41 246 GLU A CA 1
ATOM 1752 C C . GLU A 1 246 ? 31.309 -58.858 -15.045 1.00 28.45 246 GLU A C 1
ATOM 1753 O O . GLU A 1 246 ? 31.644 -60.036 -15.185 1.00 51.47 246 GLU A O 1
ATOM 1759 N N . GLU A 1 247 ? 31.646 -57.900 -15.903 1.00 27.96 247 GLU A N 1
ATOM 1760 C CA . GLU A 1 247 ? 32.421 -58.182 -17.114 1.00 38.00 247 GLU A CA 1
ATOM 1761 C C . GLU A 1 247 ? 33.864 -58.583 -16.799 1.00 32.35 247 GLU A C 1
ATOM 1762 O O . GLU A 1 247 ? 34.326 -59.646 -17.213 1.00 50.67 247 GLU A O 1
ATOM 1768 N N . PHE A 1 248 ? 34.565 -57.733 -16.055 1.00 28.64 248 PHE A N 1
ATOM 1769 C CA . PHE A 1 248 ? 35.977 -57.945 -15.755 1.00 29.48 248 PHE A CA 1
ATOM 1770 C C . PHE A 1 248 ? 36.215 -58.971 -14.645 1.00 20.50 248 PHE A C 1
ATOM 1771 O O . PHE A 1 248 ? 37.318 -59.495 -14.507 1.00 33.79 248 PHE A O 1
ATOM 1779 N N . LYS A 1 249 ? 35.180 -59.246 -13.858 1.00 26.22 249 LYS A N 1
ATOM 1780 C CA . LYS A 1 249 ? 35.320 -60.076 -12.668 1.00 41.50 249 LYS A CA 1
ATOM 1781 C C . LYS A 1 249 ? 36.451 -59.556 -11.773 1.00 49.64 249 LYS A C 1
ATOM 1782 O O . LYS A 1 249 ? 37.512 -60.178 -11.679 1.00 59.98 249 LYS A O 1
ATOM 1788 N N . PHE A 1 250 ? 36.216 -58.417 -11.121 1.00 40.94 250 PHE A N 1
ATOM 1789 C CA . PHE A 1 250 ? 37.229 -57.771 -10.277 1.00 45.58 250 PHE A CA 1
ATOM 1790 C C . PHE A 1 250 ? 37.833 -58.692 -9.209 1.00 25.70 250 PHE A C 1
ATOM 1791 O O . PHE A 1 250 ? 37.123 -59.449 -8.553 1.00 40.98 250 PHE A O 1
ATOM 1799 N N . GLU A 1 251 ? 39.151 -58.605 -9.051 1.00 44.34 251 GLU A N 1
ATOM 1800 C CA . GLU A 1 251 ? 39.876 -59.266 -7.971 1.00 34.15 251 GLU A CA 1
ATOM 1801 C C . GLU A 1 251 ? 40.878 -58.276 -7.397 1.00 43.78 251 GLU A C 1
ATOM 1802 O O . GLU A 1 251 ? 41.482 -57.506 -8.141 1.00 34.37 251 GLU A O 1
ATOM 1808 N N . ALA A 1 252 ? 41.051 -58.284 -6.078 1.00 29.88 252 ALA A N 1
ATOM 1809 C CA . ALA A 1 252 ? 42.018 -57.394 -5.451 1.00 25.40 252 ALA A CA 1
ATOM 1810 C C . ALA A 1 252 ? 43.376 -57.548 -6.128 1.00 24.74 252 ALA A C 1
ATOM 1811 O O . ALA A 1 252 ? 43.758 -58.646 -6.529 1.00 38.08 252 ALA A O 1
ATOM 1813 N N . GLY A 1 253 ? 44.100 -56.442 -6.263 1.00 38.65 253 GLY A N 1
ATOM 1814 C CA . GLY A 1 253 ? 45.424 -56.467 -6.859 1.00 24.12 253 GLY A CA 1
ATOM 1815 C C . GLY A 1 253 ? 45.447 -56.141 -8.342 1.00 54.91 253 GLY A C 1
ATOM 1816 O O . GLY A 1 253 ? 46.487 -55.743 -8.869 1.00 50.41 253 GLY A O 1
ATOM 1817 N N . GLN A 1 254 ? 44.309 -56.314 -9.016 1.00 22.30 254 GLN A N 1
ATOM 1818 C CA . GLN A 1 254 ? 44.209 -56.039 -10.448 1.00 34.18 254 GLN A CA 1
ATOM 1819 C C . GLN A 1 254 ? 44.448 -54.567 -10.744 1.00 34.73 254 GLN A C 1
ATOM 1820 O O . GLN A 1 254 ? 44.086 -53.692 -9.953 1.00 42.93 254 GLN A O 1
ATOM 1826 N N . LYS A 1 255 ? 45.054 -54.300 -11.893 1.00 29.77 255 LYS A N 1
ATOM 1827 C CA . LYS A 1 255 ? 45.312 -52.927 -12.312 1.00 33.10 255 LYS A CA 1
ATOM 1828 C C . LYS A 1 255 ? 44.385 -52.505 -13.451 1.00 29.33 255 LYS A C 1
ATOM 1829 O O . LYS A 1 255 ? 44.182 -53.254 -14.405 1.00 31.76 255 LYS A O 1
ATOM 1835 N N . TYR A 1 256 ? 43.816 -51.307 -13.336 1.00 23.33 256 TYR A N 1
ATOM 1836 C CA . TYR A 1 256 ? 42.956 -50.755 -14.382 1.00 30.26 256 TYR A CA 1
ATOM 1837 C C . TYR A 1 256 ? 43.262 -49.291 -14.650 1.00 21.27 256 TYR A C 1
ATOM 1838 O O . TYR A 1 256 ? 43.875 -48.609 -13.832 1.00 29.51 256 TYR A O 1
ATOM 1847 N N . GLY A 1 257 ? 42.836 -48.822 -15.817 1.00 36.84 257 GLY A N 1
ATOM 1848 C CA . GLY A 1 257 ? 42.755 -47.402 -16.101 1.00 20.20 257 GLY A CA 1
ATOM 1849 C C . GLY A 1 257 ? 41.277 -47.058 -16.170 1.00 23.08 257 GLY A C 1
ATOM 1850 O O . GLY A 1 257 ? 40.443 -47.939 -16.324 1.00 23.79 257 GLY A O 1
ATOM 1851 N N . ILE A 1 258 ? 40.945 -45.782 -16.053 1.00 28.58 258 ILE A N 1
ATOM 1852 C CA . ILE A 1 258 ? 39.554 -45.354 -16.086 1.00 14.85 258 ILE A CA 1
ATOM 1853 C C . ILE A 1 258 ? 39.370 -44.101 -16.935 1.00 21.95 258 ILE A C 1
ATOM 1854 O O . ILE A 1 258 ? 40.140 -43.145 -16.841 1.00 21.09 258 ILE A O 1
ATOM 1859 N N . LEU A 1 259 ? 38.341 -44.120 -17.769 1.00 17.52 259 LEU A N 1
ATOM 1860 C CA . LEU A 1 259 ? 37.968 -42.965 -18.568 1.00 18.05 259 LEU A CA 1
ATOM 1861 C C . LEU A 1 259 ? 36.499 -42.671 -18.339 1.00 30.24 259 LEU A C 1
ATOM 1862 O O . LEU A 1 259 ? 35.645 -43.532 -18.568 1.00 13.03 259 LEU A O 1
ATOM 1867 N N . VAL A 1 260 ? 36.215 -41.468 -17.846 1.00 15.72 260 VAL A N 1
ATOM 1868 C CA . VAL A 1 260 ? 34.849 -40.972 -17.784 1.00 13.24 260 VAL A CA 1
ATOM 1869 C C . VAL A 1 260 ? 34.659 -39.977 -18.912 1.00 20.62 260 VAL A C 1
ATOM 1870 O O . VAL A 1 260 ? 35.312 -38.932 -18.964 1.00 25.36 260 VAL A O 1
ATOM 1874 N N . ASN A 1 261 ? 33.759 -40.316 -19.819 1.00 15.37 261 ASN A N 1
ATOM 1875 C CA . ASN A 1 261 ? 33.604 -39.585 -21.060 1.00 11.65 261 ASN A CA 1
ATOM 1876 C C . ASN A 1 261 ? 32.202 -38.991 -21.188 1.00 22.81 261 ASN A C 1
ATOM 1877 O O . ASN A 1 261 ? 31.206 -39.711 -21.140 1.00 11.52 261 ASN A O 1
ATOM 1882 N N . GLY A 1 262 ? 32.128 -37.674 -21.341 1.00 20.29 262 GLY A N 1
ATOM 1883 C CA . GLY A 1 262 ? 30.853 -37.001 -21.503 1.00 13.51 262 GLY A CA 1
ATOM 1884 C C . GLY A 1 262 ? 30.346 -37.081 -22.930 1.00 34.18 262 GLY A C 1
ATOM 1885 O O . GLY A 1 262 ? 31.135 -37.167 -23.867 1.00 19.46 262 GLY A O 1
ATOM 1886 N N . MET A 1 263 ? 29.027 -37.039 -23.097 1.00 21.46 263 MET A N 1
ATOM 1887 C CA . MET A 1 263 ? 28.409 -37.233 -24.405 1.00 11.60 263 MET A CA 1
ATOM 1888 C C . MET A 1 263 ? 28.222 -35.958 -25.220 1.00 18.94 263 MET A C 1
ATOM 1889 O O . MET A 1 263 ? 27.789 -36.017 -26.369 1.00 39.06 263 MET A O 1
ATOM 1894 N N . GLY A 1 264 ? 28.547 -34.811 -24.636 1.00 26.34 264 GLY A N 1
ATOM 1895 C CA . GLY A 1 264 ? 28.486 -33.559 -25.370 1.00 20.37 264 GLY A CA 1
ATOM 1896 C C . GLY A 1 264 ? 27.837 -32.399 -24.636 1.00 30.57 264 GLY A C 1
ATOM 1897 O O . GLY A 1 264 ? 28.358 -31.285 -24.633 1.00 29.64 264 GLY A O 1
ATOM 1898 N N . ALA A 1 265 ? 26.693 -32.649 -24.012 1.00 20.23 265 ALA A N 1
ATOM 1899 C CA . ALA A 1 265 ? 25.948 -31.583 -23.331 1.00 24.51 265 ALA A CA 1
ATOM 1900 C C . ALA A 1 265 ? 25.924 -31.758 -21.806 1.00 19.23 265 ALA A C 1
ATOM 1901 O O . ALA A 1 265 ? 25.107 -31.155 -21.109 1.00 31.99 265 ALA A O 1
ATOM 1903 N N . THR A 1 266 ? 26.813 -32.600 -21.298 1.00 27.23 266 THR A N 1
ATOM 1904 C CA . THR A 1 266 ? 26.937 -32.819 -19.867 1.00 16.90 266 THR A CA 1
ATOM 1905 C C . THR A 1 266 ? 28.119 -32.033 -19.325 1.00 14.86 266 THR A C 1
ATOM 1906 O O . THR A 1 266 ? 29.261 -32.235 -19.738 1.00 20.70 266 THR A O 1
ATOM 1910 N N . PRO A 1 267 ? 27.844 -31.113 -18.400 1.00 21.07 267 PRO A N 1
ATOM 1911 C CA . PRO A 1 267 ? 28.890 -30.247 -17.853 1.00 37.74 267 PRO A CA 1
ATOM 1912 C C . PRO A 1 267 ? 29.984 -31.060 -17.170 1.00 13.84 267 PRO A C 1
ATOM 1913 O O . PRO A 1 267 ? 29.718 -32.144 -16.673 1.00 19.24 267 PRO A O 1
ATOM 1917 N N . LEU A 1 268 ? 31.205 -30.542 -17.167 1.00 18.57 268 LEU A N 1
ATOM 1918 C CA . LEU A 1 268 ? 32.324 -31.224 -16.519 1.00 29.01 268 LEU A CA 1
ATOM 1919 C C . LEU A 1 268 ? 32.052 -31.455 -15.030 1.00 39.16 268 LEU A C 1
ATOM 1920 O O . LEU A 1 268 ? 32.400 -32.493 -14.470 1.00 16.48 268 LEU A O 1
ATOM 1925 N N . MET A 1 269 ? 31.423 -30.479 -14.391 1.00 15.49 269 MET A N 1
ATOM 1926 C CA . MET A 1 269 ? 31.036 -30.622 -13.004 1.00 29.04 269 MET A CA 1
ATOM 1927 C C . MET A 1 269 ? 30.375 -31.976 -12.755 1.00 28.79 269 MET A C 1
ATOM 1928 O O . MET A 1 269 ? 30.723 -32.682 -11.810 1.00 31.37 269 MET A O 1
ATOM 1933 N N . GLU A 1 270 ? 29.425 -32.335 -13.610 1.00 20.88 270 GLU A N 1
ATOM 1934 C CA . GLU A 1 270 ? 28.676 -33.574 -13.443 1.00 18.60 270 GLU A CA 1
ATOM 1935 C C . GLU A 1 270 ? 29.526 -34.814 -13.707 1.00 15.29 270 GLU A C 1
ATOM 1936 O O . GLU A 1 270 ? 29.327 -35.856 -13.095 1.00 28.42 270 GLU A O 1
ATOM 1942 N N . GLN A 1 271 ? 30.491 -34.690 -14.602 1.00 25.34 271 GLN A N 1
ATOM 1943 C CA . GLN A 1 271 ? 31.379 -35.798 -14.896 1.00 30.26 271 GLN A CA 1
ATOM 1944 C C . GLN A 1 271 ? 32.327 -36.071 -13.738 1.00 23.65 271 GLN A C 1
ATOM 1945 O O . GLN A 1 271 ? 32.695 -37.211 -13.486 1.00 28.62 271 GLN A O 1
ATOM 1951 N N . PHE A 1 272 ? 32.730 -35.020 -13.036 1.00 15.75 272 PHE A N 1
ATOM 1952 C CA . PHE A 1 272 ? 33.595 -35.189 -11.878 1.00 31.04 272 PHE A CA 1
ATOM 1953 C C . PHE A 1 272 ? 32.844 -35.681 -10.632 1.00 17.24 272 PHE A C 1
ATOM 1954 O O . PHE A 1 272 ? 33.370 -36.481 -9.868 1.00 22.57 272 PHE A O 1
ATOM 1962 N N . ILE A 1 273 ? 31.613 -35.216 -10.449 1.00 23.29 273 ILE A N 1
ATOM 1963 C CA . ILE A 1 273 ? 30.731 -35.765 -9.427 1.00 18.02 273 ILE A CA 1
ATOM 1964 C C . ILE A 1 273 ? 30.535 -37.257 -9.665 1.00 21.40 273 ILE A C 1
ATOM 1965 O O . ILE A 1 273 ? 30.486 -38.050 -8.728 1.00 21.22 273 ILE A O 1
ATOM 1970 N N . PHE A 1 274 ? 30.432 -37.630 -10.934 1.00 27.98 274 PHE A N 1
ATOM 1971 C CA . PHE A 1 274 ? 30.272 -39.024 -11.298 1.00 16.69 274 PHE A CA 1
ATOM 1972 C C . PHE A 1 274 ? 31.562 -39.796 -11.050 1.00 22.02 274 PHE A C 1
ATOM 1973 O O . PHE A 1 274 ? 31.529 -40.915 -10.559 1.00 20.51 274 PHE A O 1
ATOM 1981 N N . MET A 1 275 ? 32.694 -39.197 -11.405 1.00 16.62 275 MET A N 1
ATOM 1982 C CA . MET A 1 275 ? 33.999 -39.796 -11.145 1.00 20.93 275 MET A CA 1
ATOM 1983 C C . MET A 1 275 ? 34.138 -40.070 -9.654 1.00 30.41 275 MET A C 1
ATOM 1984 O O . MET A 1 275 ? 34.604 -41.125 -9.246 1.00 18.22 275 MET A O 1
ATOM 1989 N N . ASN A 1 276 ? 33.724 -39.103 -8.844 1.00 33.91 276 ASN A N 1
ATOM 1990 C CA . ASN A 1 276 ? 33.789 -39.243 -7.399 1.00 43.91 276 ASN A CA 1
ATOM 1991 C C . ASN A 1 276 ? 33.015 -40.470 -6.921 1.00 48.06 276 ASN A C 1
ATOM 1992 O O . ASN A 1 276 ? 33.502 -41.233 -6.088 1.00 20.57 276 ASN A O 1
ATOM 1997 N N . ASP A 1 277 ? 31.818 -40.665 -7.468 1.00 20.32 277 ASP A N 1
ATOM 1998 C CA . ASP A 1 277 ? 30.982 -41.804 -7.101 1.00 19.85 277 ASP A CA 1
ATOM 1999 C C . ASP A 1 277 ? 31.613 -43.124 -7.511 1.00 36.37 277 ASP A C 1
ATOM 2000 O O . ASP A 1 277 ? 31.579 -44.102 -6.761 1.00 26.34 277 ASP A O 1
ATOM 2005 N N . VAL A 1 278 ? 32.198 -43.141 -8.705 1.00 35.55 278 VAL A N 1
ATOM 2006 C CA . VAL A 1 278 ? 32.908 -44.311 -9.201 1.00 25.08 278 VAL A CA 1
ATOM 2007 C C . VAL A 1 278 ? 34.045 -44.695 -8.258 1.00 52.12 278 VAL A C 1
ATOM 2008 O O . VAL A 1 278 ? 34.200 -45.860 -7.886 1.00 30.75 278 VAL A O 1
ATOM 2012 N N . ALA A 1 279 ? 34.848 -43.702 -7.892 1.00 19.41 279 ALA A N 1
ATOM 2013 C CA . ALA A 1 279 ? 35.938 -43.905 -6.949 1.00 45.85 279 ALA A CA 1
ATOM 2014 C C . ALA A 1 279 ? 35.434 -44.592 -5.681 1.00 35.50 279 ALA A C 1
ATOM 2015 O O . ALA A 1 279 ? 36.024 -45.560 -5.221 1.00 31.00 279 ALA A O 1
ATOM 2017 N N . LYS A 1 280 ? 34.338 -44.089 -5.127 1.00 29.65 280 LYS A N 1
ATOM 2018 C CA . LYS A 1 280 ? 33.767 -44.656 -3.913 1.00 22.72 280 LYS A CA 1
ATOM 2019 C C . LYS A 1 280 ? 33.373 -46.114 -4.122 1.00 36.54 280 LYS A C 1
ATOM 2020 O O . LYS A 1 280 ? 33.713 -46.976 -3.321 1.00 45.74 280 LYS A O 1
ATOM 2026 N N . LEU A 1 281 ? 32.667 -46.386 -5.213 1.00 25.95 281 LEU A N 1
ATOM 2027 C CA . LEU A 1 281 ? 32.231 -47.740 -5.523 1.00 31.17 281 LEU A CA 1
ATOM 2028 C C . LEU A 1 281 ? 33.388 -48.715 -5.763 1.00 41.77 281 LEU A C 1
ATOM 2029 O O . LEU A 1 281 ? 33.220 -49.923 -5.625 1.00 49.51 281 LEU A O 1
ATOM 2034 N N . LEU A 1 282 ? 34.557 -48.194 -6.122 1.00 21.49 282 LEU A N 1
ATOM 2035 C CA . LEU A 1 282 ? 35.704 -49.045 -6.432 1.00 50.27 282 LEU A CA 1
ATOM 2036 C C . LEU A 1 282 ? 36.605 -49.339 -5.237 1.00 34.88 282 LEU A C 1
ATOM 2037 O O . LEU A 1 282 ? 37.305 -50.352 -5.220 1.00 47.76 282 LEU A O 1
ATOM 2042 N N . THR A 1 283 ? 36.603 -48.452 -4.248 1.00 37.47 283 THR A N 1
ATOM 2043 C CA . THR A 1 283 ? 37.461 -48.624 -3.081 1.00 53.78 283 THR A CA 1
ATOM 2044 C C . THR A 1 283 ? 37.242 -49.999 -2.433 1.00 43.35 283 THR A C 1
ATOM 2045 O O . THR A 1 283 ? 38.174 -50.621 -1.922 1.00 38.85 283 THR A O 1
ATOM 2049 N N . GLU A 1 284 ? 36.003 -50.471 -2.481 1.00 39.21 284 GLU A N 1
ATOM 2050 C CA . GLU A 1 284 ? 35.637 -51.772 -1.935 1.00 60.08 284 GLU A CA 1
ATOM 2051 C C . GLU A 1 284 ? 36.396 -52.906 -2.628 1.00 54.89 284 GLU A C 1
ATOM 2052 O O . GLU A 1 284 ? 36.670 -53.946 -2.030 1.00 52.22 284 GLU A O 1
ATOM 2058 N N . GLU A 1 285 ? 36.714 -52.702 -3.901 1.00 47.97 285 GLU A N 1
ATOM 2059 C CA . GLU A 1 285 ? 37.286 -53.750 -4.741 1.00 31.98 285 GLU A CA 1
ATOM 2060 C C . GLU A 1 285 ? 38.782 -53.929 -4.523 1.00 37.73 285 GLU A C 1
ATOM 2061 O O . GLU A 1 285 ? 39.360 -54.944 -4.922 1.00 30.74 285 GLU A O 1
ATOM 2067 N N . ASN A 1 286 ? 39.413 -52.940 -3.901 1.00 41.89 286 ASN A N 1
ATOM 2068 C CA . ASN A 1 286 ? 40.844 -53.007 -3.658 1.00 56.46 286 ASN A CA 1
ATOM 2069 C C . ASN A 1 286 ? 41.597 -53.329 -4.943 1.00 42.88 286 ASN A C 1
ATOM 2070 O O . ASN A 1 286 ? 42.464 -54.202 -4.980 1.00 24.43 286 ASN A O 1
ATOM 2075 N N . ILE A 1 287 ? 41.235 -52.626 -6.007 1.00 56.12 287 ILE A N 1
ATOM 2076 C CA . ILE A 1 287 ? 41.972 -52.698 -7.260 1.00 35.72 287 ILE A CA 1
ATOM 2077 C C . ILE A 1 287 ? 42.837 -51.453 -7.388 1.00 35.35 287 ILE A C 1
ATOM 2078 O O . ILE A 1 287 ? 42.628 -50.462 -6.688 1.00 47.92 287 ILE A O 1
ATOM 2083 N N . GLU A 1 288 ? 43.817 -51.507 -8.277 1.00 40.20 288 GLU A N 1
ATOM 2084 C CA . GLU A 1 288 ? 44.762 -50.413 -8.418 1.00 23.82 288 GLU A CA 1
ATOM 2085 C C . GLU A 1 288 ? 44.430 -49.614 -9.678 1.00 35.60 288 GLU A C 1
ATOM 2086 O O . GLU A 1 288 ? 44.536 -50.130 -10.789 1.00 33.14 288 GLU A O 1
ATOM 2092 N N . ILE A 1 289 ? 44.013 -48.363 -9.501 1.00 30.21 289 ILE A N 1
ATOM 2093 C CA . ILE A 1 289 ? 43.722 -47.479 -10.629 1.00 19.04 289 ILE A CA 1
ATOM 2094 C C . ILE A 1 289 ? 44.929 -46.592 -10.969 1.00 36.93 289 ILE A C 1
ATOM 2095 O O . ILE A 1 289 ? 45.224 -45.612 -10.276 1.00 19.42 289 ILE A O 1
ATOM 2100 N N . LEU A 1 290 ? 45.609 -46.938 -12.056 1.00 21.89 290 LEU A N 1
ATOM 2101 C CA . LEU A 1 290 ? 46.874 -46.313 -12.419 1.00 18.59 290 LEU A CA 1
ATOM 2102 C C . LEU A 1 290 ? 46.712 -45.223 -13.476 1.00 30.61 290 LEU A C 1
ATOM 2103 O O . LEU A 1 290 ? 47.649 -44.490 -13.772 1.00 32.37 290 LEU A O 1
ATOM 2108 N N . PHE A 1 291 ? 45.524 -45.123 -14.053 1.00 44.70 291 PHE A N 1
ATOM 2109 C CA . PHE A 1 291 ? 45.279 -44.138 -15.096 1.00 25.74 291 PHE A CA 1
ATOM 2110 C C . PHE A 1 291 ? 43.852 -43.613 -14.994 1.00 29.95 291 PHE A C 1
ATOM 2111 O O . PHE A 1 291 ? 42.898 -44.382 -14.939 1.00 29.59 291 PHE A O 1
ATOM 2119 N N . LYS A 1 292 ? 43.711 -42.296 -14.963 1.00 17.38 292 LYS A N 1
ATOM 2120 C CA . LYS A 1 292 ? 42.392 -41.684 -14.848 1.00 29.49 292 LYS A CA 1
ATOM 2121 C C . LYS A 1 292 ? 42.259 -40.549 -15.849 1.00 19.74 292 LYS A C 1
ATOM 2122 O O . LYS A 1 292 ? 43.224 -39.844 -16.134 1.00 31.07 292 LYS A O 1
ATOM 2128 N N . LYS A 1 293 ? 41.070 -40.391 -16.410 1.00 32.83 293 LYS A N 1
ATOM 2129 C CA . LYS A 1 293 ? 40.857 -39.377 -17.429 1.00 14.24 293 LYS A CA 1
ATOM 2130 C C . LYS A 1 293 ? 39.390 -39.014 -17.496 1.00 18.03 293 LYS A C 1
ATOM 2131 O O . LYS A 1 293 ? 38.530 -39.895 -17.495 1.00 15.25 293 LYS A O 1
ATOM 2137 N N . VAL A 1 294 ? 39.110 -37.713 -17.530 1.00 13.93 294 VAL A N 1
ATOM 2138 C CA . VAL A 1 294 ? 37.732 -37.225 -17.562 1.00 15.30 294 VAL A CA 1
ATOM 2139 C C . VAL A 1 294 ? 37.533 -36.159 -18.638 1.00 20.35 294 VAL A C 1
ATOM 2140 O O . VAL A 1 294 ? 38.374 -35.281 -18.804 1.00 33.36 294 VAL A O 1
ATOM 2144 N N . GLY A 1 295 ? 36.425 -36.236 -19.370 1.00 14.97 295 GLY A N 1
ATOM 2145 C CA . GLY A 1 295 ? 36.106 -35.211 -20.351 1.00 18.73 295 GLY A CA 1
ATOM 2146 C C . GLY A 1 295 ? 35.337 -35.686 -21.573 1.00 24.94 295 GLY A C 1
ATOM 2147 O O . GLY A 1 295 ? 34.914 -36.842 -21.652 1.00 23.03 295 GLY A O 1
ATOM 2148 N N . ASN A 1 296 ? 35.157 -34.777 -22.529 1.00 29.38 296 ASN A N 1
ATOM 2149 C CA . ASN A 1 296 ? 34.462 -35.076 -23.779 1.00 17.36 296 ASN A CA 1
ATOM 2150 C C . ASN A 1 296 ? 35.426 -35.550 -24.854 1.00 14.79 296 ASN A C 1
ATOM 2151 O O . ASN A 1 296 ? 36.043 -34.734 -25.538 1.00 24.91 296 ASN A O 1
ATOM 2156 N N . TYR A 1 297 ? 35.540 -36.862 -25.016 1.00 10.64 297 TYR A N 1
ATOM 2157 C CA . TYR A 1 297 ? 36.513 -37.429 -25.942 1.00 23.51 297 TYR A CA 1
ATOM 2158 C C . TYR A 1 297 ? 35.855 -38.137 -27.124 1.00 12.83 297 TYR A C 1
ATOM 2159 O O . TYR A 1 297 ? 36.416 -38.183 -28.213 1.00 22.32 297 TYR A O 1
ATOM 2168 N N . MET A 1 298 ? 34.675 -38.707 -26.890 1.00 20.56 298 MET A N 1
ATOM 2169 C CA . MET A 1 298 ? 33.846 -39.229 -27.969 1.00 18.81 298 MET A CA 1
ATOM 2170 C C . MET A 1 298 ? 32.385 -38.937 -27.675 1.00 29.71 298 MET A C 1
ATOM 2171 O O . MET A 1 298 ? 31.735 -39.665 -26.930 1.00 19.83 298 MET A O 1
ATOM 2176 N N . THR A 1 299 ? 31.877 -37.868 -28.277 1.00 16.65 299 THR A N 1
ATOM 2177 C CA . THR A 1 299 ? 30.563 -37.354 -27.939 1.00 13.64 299 THR A CA 1
ATOM 2178 C C . THR A 1 299 ? 29.484 -37.884 -28.879 1.00 12.76 299 THR A C 1
ATOM 2179 O O . THR A 1 299 ? 29.739 -38.755 -29.700 1.00 13.37 299 THR A O 1
ATOM 2183 N N . SER A 1 300 ? 28.274 -37.368 -28.722 1.00 25.34 300 SER A N 1
ATOM 2184 C CA . SER A 1 300 ? 27.157 -37.709 -29.588 1.00 9.19 300 SER A CA 1
ATOM 2185 C C . SER A 1 300 ? 26.347 -36.442 -29.802 1.00 23.15 300 SER A C 1
ATOM 2186 O O . SER A 1 300 ? 25.248 -36.299 -29.281 1.00 23.84 300 SER A O 1
ATOM 2189 N N . ILE A 1 301 ? 26.921 -35.513 -30.559 1.00 11.36 301 ILE A N 1
ATOM 2190 C CA . ILE A 1 301 ? 26.319 -34.212 -30.801 1.00 25.33 301 ILE A CA 1
ATOM 2191 C C . ILE A 1 301 ? 26.044 -33.468 -29.490 1.00 24.09 301 ILE A C 1
ATOM 2192 O O . ILE A 1 301 ? 26.970 -33.026 -28.821 1.00 11.29 301 ILE A O 1
ATOM 2197 N N . ASP A 1 302 ? 24.770 -33.336 -29.134 1.00 9.59 302 ASP A N 1
ATOM 2198 C CA . ASP A 1 302 ? 24.364 -32.560 -27.966 1.00 21.41 302 ASP A CA 1
ATOM 2199 C C . ASP A 1 302 ? 23.700 -33.450 -26.916 1.00 25.50 302 ASP A C 1
ATOM 2200 O O . ASP A 1 302 ? 22.970 -32.971 -26.052 1.00 34.17 302 ASP A O 1
ATOM 2205 N N . MET A 1 303 ? 23.944 -34.750 -27.007 1.00 22.40 303 MET A N 1
ATOM 2206 C CA . MET A 1 303 ? 23.427 -35.693 -26.030 1.00 22.39 303 MET A CA 1
ATOM 2207 C C . MET A 1 303 ? 23.873 -35.319 -24.621 1.00 29.63 303 MET A C 1
ATOM 2208 O O . MET A 1 303 ? 25.034 -35.007 -24.392 1.00 21.42 303 MET A O 1
ATOM 2213 N N . ALA A 1 304 ? 22.939 -35.332 -23.680 1.00 18.65 304 ALA A N 1
ATOM 2214 C CA . ALA A 1 304 ? 23.303 -35.277 -22.275 1.00 18.30 304 ALA A CA 1
ATOM 2215 C C . ALA A 1 304 ? 23.532 -36.702 -21.806 1.00 11.67 304 ALA A C 1
ATOM 2216 O O . ALA A 1 304 ? 22.687 -37.570 -22.006 1.00 22.32 304 ALA A O 1
ATOM 2218 N N . GLY A 1 305 ? 24.684 -36.949 -21.195 1.00 14.08 305 GLY A N 1
ATOM 2219 C CA . GLY A 1 305 ? 25.003 -38.283 -20.730 1.00 16.64 305 GLY A CA 1
ATOM 2220 C C . GLY A 1 305 ? 26.497 -38.493 -20.631 1.00 48.07 305 GLY A C 1
ATOM 2221 O O . GLY A 1 305 ? 27.287 -37.578 -20.849 1.00 20.84 305 GLY A O 1
ATOM 2222 N N . LEU A 1 306 ? 26.888 -39.710 -20.286 1.00 23.16 306 LEU A N 1
ATOM 2223 C CA . LEU A 1 306 ? 28.294 -40.052 -20.176 1.00 34.61 306 LEU A CA 1
ATOM 2224 C C . LEU A 1 306 ? 28.471 -41.561 -20.243 1.00 19.26 306 LEU A C 1
ATOM 2225 O O . LEU A 1 306 ? 27.494 -42.316 -20.254 1.00 17.77 306 LEU A O 1
ATOM 2230 N N . SER A 1 307 ? 29.720 -41.992 -20.319 1.00 11.99 307 SER A N 1
ATOM 2231 C CA . SER A 1 307 ? 30.030 -43.410 -20.294 1.00 34.86 307 SER A CA 1
ATOM 2232 C C . SER A 1 307 ? 31.241 -43.655 -19.412 1.00 14.63 307 SER A C 1
ATOM 2233 O O . SER A 1 307 ? 32.031 -42.747 -19.148 1.00 18.33 307 SER A O 1
ATOM 2236 N N . LEU A 1 308 ? 31.373 -44.889 -18.953 1.00 20.52 308 LEU A N 1
ATOM 2237 C CA . LEU A 1 308 ? 32.484 -45.271 -18.100 1.00 13.32 308 LEU A CA 1
ATOM 2238 C C . LEU A 1 308 ? 33.273 -46.351 -18.804 1.00 33.94 308 LEU A C 1
ATOM 2239 O O . LEU A 1 308 ? 32.720 -47.394 -19.177 1.00 17.47 308 LEU A O 1
ATOM 2244 N N . THR A 1 309 ? 34.561 -46.093 -18.999 1.00 13.07 309 THR A N 1
ATOM 2245 C CA . THR A 1 309 ? 35.435 -47.044 -19.672 1.00 12.97 309 THR A CA 1
ATOM 2246 C C . THR A 1 309 ? 36.535 -47.513 -18.738 1.00 20.94 309 THR A C 1
ATOM 2247 O O . THR A 1 309 ? 37.212 -46.707 -18.114 1.00 20.60 309 THR A O 1
ATOM 2251 N N . MET A 1 310 ? 36.716 -48.822 -18.644 1.00 24.71 310 MET A N 1
ATOM 2252 C CA . MET A 1 310 ? 37.855 -49.355 -17.923 1.00 17.64 310 MET A CA 1
ATOM 2253 C C . MET A 1 310 ? 38.719 -50.223 -18.827 1.00 20.80 310 MET A C 1
ATOM 2254 O O . MET A 1 310 ? 38.221 -51.032 -19.609 1.00 23.12 310 MET A O 1
ATOM 2259 N N . ILE A 1 311 ? 40.024 -50.032 -18.721 1.00 19.32 311 ILE A N 1
ATOM 2260 C CA . ILE A 1 311 ? 40.970 -50.887 -19.410 1.00 21.71 311 ILE A CA 1
ATOM 2261 C C . ILE A 1 311 ? 41.784 -51.661 -18.390 1.00 19.69 311 ILE A C 1
ATOM 2262 O O . ILE A 1 311 ? 42.422 -51.073 -17.518 1.00 32.81 311 ILE A O 1
ATOM 2267 N N . LYS A 1 312 ? 41.736 -52.984 -18.483 1.00 25.74 312 LYS A N 1
ATOM 2268 C CA . LYS A 1 312 ? 42.571 -53.829 -17.638 1.00 16.19 312 LYS A CA 1
ATOM 2269 C C . LYS A 1 312 ? 44.021 -53.685 -18.087 1.00 17.23 312 LYS A C 1
ATOM 2270 O O . LYS A 1 312 ? 44.344 -53.900 -19.250 1.00 47.53 312 LYS A O 1
ATOM 2276 N N . LEU A 1 313 ? 44.889 -53.281 -17.170 1.00 32.27 313 LEU A N 1
ATOM 2277 C CA . LEU A 1 313 ? 46.278 -53.021 -17.516 1.00 39.61 313 LEU A CA 1
ATOM 2278 C C . LEU A 1 313 ? 47.131 -54.270 -17.329 1.00 58.48 313 LEU A C 1
ATOM 2279 O O . LEU A 1 313 ? 47.917 -54.361 -16.396 1.00 37.60 313 LEU A O 1
ATOM 2284 N N . GLU A 1 314 ? 46.962 -55.230 -18.232 1.00 88.95 314 GLU A N 1
ATOM 2285 C CA . GLU A 1 314 ? 47.698 -56.487 -18.165 1.00 119.07 314 GLU A CA 1
ATOM 2286 C C . GLU A 1 314 ? 49.008 -56.433 -18.940 1.00 115.07 314 GLU A C 1
ATOM 2287 O O . GLU A 1 314 ? 49.318 -57.338 -19.713 1.00 142.61 314 GLU A O 1
ATOM 2293 N N . ASP A 1 315 ? 49.772 -55.368 -18.719 1.00 71.69 315 ASP A N 1
ATOM 2294 C CA . ASP A 1 315 ? 51.064 -55.175 -19.366 1.00 31.16 315 ASP A CA 1
ATOM 2295 C C . ASP A 1 315 ? 51.537 -53.756 -19.076 1.00 32.40 315 ASP A C 1
ATOM 2296 O O . ASP A 1 315 ? 50.850 -52.786 -19.399 1.00 40.28 315 ASP A O 1
ATOM 2301 N N . ASP A 1 316 ? 52.708 -53.639 -18.461 1.00 45.64 316 ASP A N 1
ATOM 2302 C CA . ASP A 1 316 ? 53.248 -52.337 -18.084 1.00 40.34 316 ASP A CA 1
ATOM 2303 C C . ASP A 1 316 ? 53.405 -51.411 -19.286 1.00 40.56 316 ASP A C 1
ATOM 2304 O O . ASP A 1 316 ? 53.401 -50.190 -19.137 1.00 34.41 316 ASP A O 1
ATOM 2309 N N . GLN A 1 317 ? 53.530 -51.988 -20.478 1.00 20.99 317 GLN A N 1
ATOM 2310 C CA . GLN A 1 317 ? 53.736 -51.185 -21.671 1.00 25.65 317 GLN A CA 1
ATOM 2311 C C . GLN A 1 317 ? 52.509 -50.327 -21.979 1.00 47.64 317 GLN A C 1
ATOM 2312 O O . GLN A 1 317 ? 52.634 -49.176 -22.403 1.00 18.75 317 GLN A O 1
ATOM 2318 N N . TRP A 1 318 ? 51.328 -50.889 -21.741 1.00 21.53 318 TRP A N 1
ATOM 2319 C CA . TRP A 1 318 ? 50.070 -50.201 -22.007 1.00 20.17 318 TRP A CA 1
ATOM 2320 C C . TRP A 1 318 ? 49.982 -48.862 -21.264 1.00 29.10 318 TRP A C 1
ATOM 2321 O O . TRP A 1 318 ? 49.593 -47.834 -21.836 1.00 18.53 318 TRP A O 1
ATOM 2332 N N . LEU A 1 319 ? 50.355 -48.870 -19.991 1.00 36.61 319 LEU A N 1
ATOM 2333 C CA . LEU A 1 319 ? 50.358 -47.642 -19.206 1.00 33.64 319 LEU A CA 1
ATOM 2334 C C . LEU A 1 319 ? 51.390 -46.659 -19.756 1.00 37.79 319 LEU A C 1
ATOM 2335 O O . LEU A 1 319 ? 51.102 -45.476 -19.932 1.00 38.00 319 LEU A O 1
ATOM 2340 N N . LYS A 1 320 ? 52.593 -47.152 -20.030 1.00 21.22 320 LYS A N 1
ATOM 2341 C CA . LYS A 1 320 ? 53.623 -46.310 -20.624 1.00 22.40 320 LYS A CA 1
ATOM 2342 C C . LYS A 1 320 ? 53.132 -45.670 -21.914 1.00 30.34 320 LYS A C 1
ATOM 2343 O O . LYS A 1 320 ? 53.426 -44.512 -22.189 1.00 34.18 320 LYS A O 1
ATOM 2349 N N . ASN A 1 321 ? 52.379 -46.428 -22.701 1.00 24.55 321 ASN A N 1
ATOM 2350 C CA . ASN A 1 321 ? 51.843 -45.914 -23.952 1.00 39.77 321 ASN A CA 1
ATOM 2351 C C . ASN A 1 321 ? 50.735 -44.895 -23.731 1.00 40.62 321 ASN A C 1
ATOM 2352 O O . ASN A 1 321 ? 50.648 -43.897 -24.451 1.00 28.02 321 ASN A O 1
ATOM 2357 N N . LEU A 1 322 ? 49.889 -45.148 -22.739 1.00 14.93 322 LEU A N 1
ATOM 2358 C CA . LEU A 1 322 ? 48.859 -44.181 -22.375 1.00 31.61 322 LEU A CA 1
ATOM 2359 C C . LEU A 1 322 ? 49.483 -42.843 -21.976 1.00 28.85 322 LEU A C 1
ATOM 2360 O O . LEU A 1 322 ? 48.889 -41.785 -22.197 1.00 25.54 322 LEU A O 1
ATOM 2365 N N . ASN A 1 323 ? 50.685 -42.897 -21.404 1.00 16.60 323 ASN A N 1
ATOM 2366 C CA . ASN A 1 323 ? 51.367 -41.695 -20.928 1.00 32.27 323 ASN A CA 1
ATOM 2367 C C . ASN A 1 323 ? 52.443 -41.200 -21.887 1.00 16.40 323 ASN A C 1
ATOM 2368 O O . ASN A 1 323 ? 53.105 -40.200 -21.626 1.00 33.81 323 ASN A O 1
ATOM 2373 N N . GLU A 1 324 ? 52.606 -41.901 -23.001 1.00 25.37 324 GLU A N 1
ATOM 2374 C CA . GLU A 1 324 ? 53.564 -41.507 -24.032 1.00 35.57 324 GLU A CA 1
ATOM 2375 C C . GLU A 1 324 ? 53.251 -40.112 -24.577 1.00 38.45 324 GLU A C 1
ATOM 2376 O O . GLU A 1 324 ? 52.100 -39.664 -24.548 1.00 24.11 324 GLU A O 1
ATOM 2382 N N . ASP A 1 325 ? 54.277 -39.431 -25.080 1.00 23.80 325 ASP A N 1
ATOM 2383 C CA . ASP A 1 325 ? 54.103 -38.104 -25.660 1.00 37.51 325 ASP A CA 1
ATOM 2384 C C . ASP A 1 325 ? 53.232 -38.151 -26.921 1.00 31.58 325 ASP A C 1
ATOM 2385 O O . ASP A 1 325 ? 53.330 -39.081 -27.718 1.00 40.35 325 ASP A O 1
ATOM 2390 N N . VAL A 1 326 ? 52.360 -37.158 -27.074 1.00 20.41 326 VAL A N 1
ATOM 2391 C CA . VAL A 1 326 ? 51.548 -37.010 -28.277 1.00 36.69 326 VAL A CA 1
ATOM 2392 C C . VAL A 1 326 ? 51.325 -35.537 -28.548 1.00 32.03 326 VAL A C 1
ATOM 2393 O O . VAL A 1 326 ? 51.392 -34.718 -27.635 1.00 39.52 326 VAL A O 1
ATOM 2397 N N . LYS A 1 327 ? 51.069 -35.205 -29.809 1.00 15.40 327 LYS A N 1
ATOM 2398 C CA . LYS A 1 327 ? 50.766 -33.838 -30.198 1.00 16.57 327 LYS A CA 1
ATOM 2399 C C . LYS A 1 327 ? 49.539 -33.852 -31.087 1.00 30.82 327 LYS A C 1
ATOM 2400 O O . LYS A 1 327 ? 49.637 -33.874 -32.310 1.00 29.42 327 LYS A O 1
ATOM 2406 N N . THR A 1 328 ? 48.379 -33.877 -30.446 1.00 33.53 328 THR A N 1
ATOM 2407 C CA . THR A 1 328 ? 47.109 -33.839 -31.143 1.00 22.68 328 THR A CA 1
ATOM 2408 C C . THR A 1 328 ? 46.343 -32.640 -30.635 1.00 31.94 328 THR A C 1
ATOM 2409 O O . THR A 1 328 ? 46.761 -31.991 -29.679 1.00 22.41 328 THR A O 1
ATOM 2413 N N . ILE A 1 329 ? 45.220 -32.349 -31.275 1.00 31.29 329 ILE A N 1
ATOM 2414 C CA . ILE A 1 329 ? 44.391 -31.220 -30.894 1.00 12.86 329 ILE A CA 1
ATOM 2415 C C . ILE A 1 329 ? 43.718 -31.469 -29.551 1.00 46.51 329 ILE A C 1
ATOM 2416 O O . ILE A 1 329 ? 43.592 -30.560 -28.733 1.00 20.64 329 ILE A O 1
ATOM 2421 N N . SER A 1 330 ? 43.300 -32.708 -29.319 1.00 30.46 330 SER A N 1
ATOM 2422 C CA . SER A 1 330 ? 42.464 -33.015 -28.161 1.00 27.00 330 SER A CA 1
ATOM 2423 C C . SER A 1 330 ? 43.141 -33.915 -27.136 1.00 28.19 330 SER A C 1
ATOM 2424 O O . SER A 1 330 ? 42.483 -34.434 -26.243 1.00 29.62 330 SER A O 1
ATOM 2427 N N . TRP A 1 331 ? 44.449 -34.104 -27.266 1.00 34.56 331 TRP A N 1
ATOM 2428 C CA . TRP A 1 331 ? 45.210 -34.840 -26.263 1.00 58.93 331 TRP A CA 1
ATOM 2429 C C . TRP A 1 331 ? 46.654 -34.331 -26.186 1.00 81.88 331 TRP A C 1
ATOM 2430 O O . TRP A 1 331 ? 47.329 -34.156 -27.206 1.00 33.69 331 TRP A O 1
ATOM 2441 N N . GLU B 1 4 ? 17.267 -99.012 -16.945 1.00 60.63 4 GLU B N 1
ATOM 2442 C CA . GLU B 1 4 ? 17.947 -97.731 -17.122 1.00 75.88 4 GLU B CA 1
ATOM 2443 C C . GLU B 1 4 ? 19.407 -97.760 -16.687 1.00 72.19 4 GLU B C 1
ATOM 2444 O O . GLU B 1 4 ? 20.306 -97.534 -17.498 1.00 70.59 4 GLU B O 1
ATOM 2450 N N . LYS B 1 5 ? 19.642 -98.037 -15.407 1.00 57.08 5 LYS B N 1
ATOM 2451 C CA . LYS B 1 5 ? 20.994 -97.951 -14.850 1.00 54.50 5 LYS B CA 1
ATOM 2452 C C . LYS B 1 5 ? 21.545 -99.241 -14.247 1.00 55.03 5 LYS B C 1
ATOM 2453 O O . LYS B 1 5 ? 20.808 -100.040 -13.668 1.00 61.45 5 LYS B O 1
ATOM 2459 N N . ILE B 1 6 ? 22.852 -99.433 -14.411 1.00 51.45 6 ILE B N 1
ATOM 2460 C CA . ILE B 1 6 ? 23.571 -100.508 -13.747 1.00 57.15 6 ILE B CA 1
ATOM 2461 C C . ILE B 1 6 ? 24.161 -99.936 -12.476 1.00 48.10 6 ILE B C 1
ATOM 2462 O O . ILE B 1 6 ? 25.250 -99.375 -12.481 1.00 50.25 6 ILE B O 1
ATOM 2467 N N . ILE B 1 7 ? 23.425 -100.059 -11.384 1.00 59.49 7 ILE B N 1
ATOM 2468 C CA . ILE B 1 7 ? 23.888 -99.550 -10.109 1.00 45.48 7 ILE B CA 1
ATOM 2469 C C . ILE B 1 7 ? 23.398 -100.456 -9.008 1.00 56.34 7 ILE B C 1
ATOM 2470 O O . ILE B 1 7 ? 22.629 -101.388 -9.244 1.00 48.45 7 ILE B O 1
ATOM 2475 N N . ASN B 1 8 ? 23.846 -100.172 -7.796 1.00 26.80 8 ASN B N 1
ATOM 2476 C CA . ASN B 1 8 ? 23.300 -100.834 -6.634 1.00 28.33 8 ASN B CA 1
ATOM 2477 C C . ASN B 1 8 ? 22.385 -99.871 -5.886 1.00 61.69 8 ASN B C 1
ATOM 2478 O O . ASN B 1 8 ? 21.407 -99.372 -6.456 1.00 63.05 8 ASN B O 1
ATOM 2483 N N . GLN B 1 9 ? 22.688 -99.594 -4.625 1.00 37.11 9 GLN B N 1
ATOM 2484 C CA . GLN B 1 9 ? 21.901 -98.607 -3.897 1.00 63.58 9 GLN B CA 1
ATOM 2485 C C . GLN B 1 9 ? 22.305 -97.191 -4.291 1.00 61.11 9 GLN B C 1
ATOM 2486 O O . GLN B 1 9 ? 23.460 -96.806 -4.130 1.00 46.63 9 GLN B O 1
ATOM 2492 N N . PRO B 1 10 ? 21.339 -96.415 -4.807 1.00 69.22 10 PRO B N 1
ATOM 2493 C CA . PRO B 1 10 ? 21.534 -95.072 -5.367 1.00 59.79 10 PRO B CA 1
ATOM 2494 C C . PRO B 1 10 ? 22.440 -94.167 -4.533 1.00 47.03 10 PRO B C 1
ATOM 2495 O O . PRO B 1 10 ? 23.110 -93.294 -5.089 1.00 61.99 10 PRO B O 1
ATOM 2499 N N . GLN B 1 11 ? 22.463 -94.367 -3.221 1.00 40.74 11 GLN B N 1
ATOM 2500 C CA . GLN B 1 11 ? 23.265 -93.517 -2.346 1.00 41.00 11 GLN B CA 1
ATOM 2501 C C . GLN B 1 11 ? 24.691 -94.035 -2.194 1.00 44.79 11 GLN B C 1
ATOM 2502 O O . GLN B 1 11 ? 25.497 -93.447 -1.478 1.00 42.88 11 GLN B O 1
ATOM 2508 N N . ASP B 1 12 ? 24.992 -95.140 -2.865 1.00 41.51 12 ASP B N 1
ATOM 2509 C CA . ASP B 1 12 ? 26.313 -95.754 -2.781 1.00 33.37 12 ASP B CA 1
ATOM 2510 C C . ASP B 1 12 ? 27.138 -95.548 -4.051 1.00 59.25 12 ASP B C 1
ATOM 2511 O O . ASP B 1 12 ? 28.308 -95.920 -4.100 1.00 28.07 12 ASP B O 1
ATOM 2516 N N . VAL B 1 13 ? 26.534 -94.944 -5.070 1.00 27.84 13 VAL B N 1
ATOM 2517 C CA . VAL B 1 13 ? 27.132 -94.944 -6.400 1.00 38.85 13 VAL B CA 1
ATOM 2518 C C . VAL B 1 13 ? 28.538 -94.354 -6.419 1.00 29.56 13 VAL B C 1
ATOM 2519 O O . VAL B 1 13 ? 29.424 -94.869 -7.103 1.00 70.04 13 VAL B O 1
ATOM 2523 N N . VAL B 1 14 ? 28.753 -93.285 -5.662 1.00 29.00 14 VAL B N 1
ATOM 2524 C CA . VAL B 1 14 ? 30.052 -92.621 -5.674 1.00 31.07 14 VAL B CA 1
ATOM 2525 C C . VAL B 1 14 ? 31.137 -93.468 -5.007 1.00 44.97 14 VAL B C 1
ATOM 2526 O O . VAL B 1 14 ? 32.239 -93.601 -5.527 1.00 45.12 14 VAL B O 1
ATOM 2530 N N . SER B 1 15 ? 30.820 -94.043 -3.856 1.00 33.04 15 SER B N 1
ATOM 2531 C CA . SER B 1 15 ? 31.785 -94.862 -3.138 1.00 30.72 15 SER B CA 1
ATOM 2532 C C . SER B 1 15 ? 32.082 -96.172 -3.871 1.00 31.36 15 SER B C 1
ATOM 2533 O O . SER B 1 15 ? 33.238 -96.575 -3.991 1.00 54.84 15 SER B O 1
ATOM 2536 N N . GLU B 1 16 ? 31.043 -96.840 -4.358 1.00 39.23 16 GLU B N 1
ATOM 2537 C CA . GLU B 1 16 ? 31.233 -98.074 -5.117 1.00 45.43 16 GLU B CA 1
ATOM 2538 C C . GLU B 1 16 ? 32.036 -97.837 -6.401 1.00 41.77 16 GLU B C 1
ATOM 2539 O O . GLU B 1 16 ? 32.865 -98.664 -6.780 1.00 54.95 16 GLU B O 1
ATOM 2545 N N . MET B 1 17 ? 31.794 -96.703 -7.057 1.00 34.97 17 MET B N 1
ATOM 2546 C CA . MET B 1 17 ? 32.524 -96.351 -8.273 1.00 42.94 17 MET B CA 1
ATOM 2547 C C . MET B 1 17 ? 34.003 -96.131 -8.000 1.00 41.95 17 MET B C 1
ATOM 2548 O O . MET B 1 17 ? 34.862 -96.631 -8.727 1.00 35.02 17 MET B O 1
ATOM 2553 N N . LEU B 1 18 ? 34.290 -95.364 -6.955 1.00 46.36 18 LEU B N 1
ATOM 2554 C CA . LEU B 1 18 ? 35.666 -95.067 -6.568 1.00 53.48 18 LEU B CA 1
ATOM 2555 C C . LEU B 1 18 ? 36.427 -96.322 -6.154 1.00 31.18 18 LEU B C 1
ATOM 2556 O O . LEU B 1 18 ? 37.628 -96.425 -6.380 1.00 42.42 18 LEU B O 1
ATOM 2561 N N . ASP B 1 19 ? 35.722 -97.269 -5.543 1.00 28.64 19 ASP B N 1
ATOM 2562 C CA . ASP B 1 19 ? 36.315 -98.559 -5.201 1.00 30.26 19 ASP B CA 1
ATOM 2563 C C . ASP B 1 19 ? 36.579 -99.375 -6.463 1.00 42.34 19 ASP B C 1
ATOM 2564 O O . ASP B 1 19 ? 37.586 -100.078 -6.556 1.00 31.87 19 ASP B O 1
ATOM 2569 N N . GLY B 1 20 ? 35.672 -99.281 -7.431 1.00 38.49 20 GLY B N 1
ATOM 2570 C CA . GLY B 1 20 ? 35.878 -99.911 -8.722 1.00 37.38 20 GLY B CA 1
ATOM 2571 C C . GLY B 1 20 ? 37.056 -99.277 -9.432 1.00 35.33 20 GLY B C 1
ATOM 2572 O O . GLY B 1 20 ? 37.868 -99.961 -10.052 1.00 40.95 20 GLY B O 1
ATOM 2573 N N . LEU B 1 21 ? 37.157 -97.957 -9.316 1.00 32.11 21 LEU B N 1
ATOM 2574 C CA . LEU B 1 21 ? 38.227 -97.200 -9.956 1.00 30.49 21 LEU B CA 1
ATOM 2575 C C . LEU B 1 21 ? 39.610 -97.578 -9.431 1.00 27.73 21 LEU B C 1
ATOM 2576 O O . LEU B 1 21 ? 40.536 -97.808 -10.210 1.00 24.86 21 LEU B O 1
ATOM 2581 N N . THR B 1 22 ? 39.749 -97.637 -8.108 1.00 25.41 22 THR B N 1
ATOM 2582 C CA . THR B 1 22 ? 41.037 -97.954 -7.486 1.00 28.41 22 THR B CA 1
ATOM 2583 C C . THR B 1 22 ? 41.438 -99.421 -7.675 1.00 46.60 22 THR B C 1
ATOM 2584 O O . THR B 1 22 ? 42.624 -99.740 -7.800 1.00 25.40 22 THR B O 1
ATOM 2588 N N . TYR B 1 23 ? 40.446 -100.307 -7.684 1.00 27.51 23 TYR B N 1
ATOM 2589 C CA . TYR B 1 23 ? 40.691 -101.717 -7.942 1.00 39.66 23 TYR B CA 1
ATOM 2590 C C . TYR B 1 23 ? 41.293 -101.873 -9.322 1.00 39.03 23 TYR B C 1
ATOM 2591 O O . TYR B 1 23 ? 42.275 -102.587 -9.512 1.00 29.85 23 TYR B O 1
ATOM 2600 N N . ALA B 1 24 ? 40.691 -101.185 -10.284 1.00 36.09 24 ALA B N 1
ATOM 2601 C CA . ALA B 1 24 ? 41.084 -101.313 -11.677 1.00 41.59 24 ALA B CA 1
ATOM 2602 C C . ALA B 1 24 ? 42.425 -100.644 -11.943 1.00 53.97 24 ALA B C 1
ATOM 2603 O O . ALA B 1 24 ? 43.263 -101.188 -12.661 1.00 31.21 24 ALA B O 1
ATOM 2605 N N . TYR B 1 25 ? 42.631 -99.469 -11.356 1.00 26.26 25 TYR B N 1
ATOM 2606 C CA . TYR B 1 25 ? 43.791 -98.666 -11.715 1.00 29.78 25 TYR B CA 1
ATOM 2607 C C . TYR B 1 25 ? 44.679 -98.249 -10.539 1.00 27.05 25 TYR B C 1
ATOM 2608 O O . TYR B 1 25 ? 45.015 -97.072 -10.414 1.00 30.28 25 TYR B O 1
ATOM 2617 N N . GLY B 1 26 ? 45.054 -99.207 -9.688 1.00 39.89 26 GLY B N 1
ATOM 2618 C CA . GLY B 1 26 ? 46.078 -98.983 -8.674 1.00 22.71 26 GLY B CA 1
ATOM 2619 C C . GLY B 1 26 ? 47.259 -98.250 -9.289 1.00 70.54 26 GLY B C 1
ATOM 2620 O O . GLY B 1 26 ? 48.133 -98.859 -9.906 1.00 30.13 26 GLY B O 1
ATOM 2621 N N . ASP B 1 27 ? 47.269 -96.933 -9.089 1.00 113.16 27 ASP B N 1
ATOM 2622 C CA . ASP B 1 27 ? 48.068 -95.969 -9.844 1.00 63.62 27 ASP B CA 1
ATOM 2623 C C . ASP B 1 27 ? 47.450 -94.642 -9.435 1.00 68.43 27 ASP B C 1
ATOM 2624 O O . ASP B 1 27 ? 48.010 -93.558 -9.621 1.00 29.75 27 ASP B O 1
ATOM 2629 N N . LEU B 1 28 ? 46.247 -94.777 -8.893 1.00 37.84 28 LEU B N 1
ATOM 2630 C CA . LEU B 1 28 ? 45.580 -93.746 -8.132 1.00 32.94 28 LEU B CA 1
ATOM 2631 C C . LEU B 1 28 ? 45.290 -94.414 -6.795 1.00 46.43 28 LEU B C 1
ATOM 2632 O O . LEU B 1 28 ? 45.407 -95.636 -6.673 1.00 37.95 28 LEU B O 1
ATOM 2637 N N . ILE B 1 29 ? 44.933 -93.629 -5.788 1.00 38.57 29 ILE B N 1
ATOM 2638 C CA . ILE B 1 29 ? 44.479 -94.195 -4.527 1.00 27.09 29 ILE B CA 1
ATOM 2639 C C . ILE B 1 29 ? 43.323 -93.378 -3.999 1.00 45.25 29 ILE B C 1
ATOM 2640 O O . ILE B 1 29 ? 43.206 -92.194 -4.320 1.00 41.81 29 ILE B O 1
ATOM 2645 N N . GLU B 1 30 ? 42.460 -94.010 -3.209 1.00 36.10 30 GLU B N 1
ATOM 2646 C CA . GLU B 1 30 ? 41.432 -93.265 -2.510 1.00 28.21 30 GLU B CA 1
ATOM 2647 C C . GLU B 1 30 ? 41.960 -92.949 -1.126 1.00 47.97 30 GLU B C 1
ATOM 2648 O O . GLU B 1 30 ? 42.402 -93.847 -0.407 1.00 36.44 30 GLU B O 1
ATOM 2654 N N . LYS B 1 31 ? 41.930 -91.670 -0.765 1.00 35.67 31 LYS B N 1
ATOM 2655 C CA . LYS B 1 31 ? 42.378 -91.247 0.551 1.00 49.12 31 LYS B CA 1
ATOM 2656 C C . LYS B 1 31 ? 41.601 -91.976 1.632 1.00 57.72 31 LYS B C 1
ATOM 2657 O O . LYS B 1 31 ? 40.382 -92.130 1.528 1.00 43.73 31 LYS B O 1
ATOM 2663 N N . VAL B 1 32 ? 42.337 -92.451 2.637 1.00 47.80 32 VAL B N 1
ATOM 2664 C CA . VAL B 1 32 ? 41.784 -93.105 3.821 1.00 44.14 32 VAL B CA 1
ATOM 2665 C C . VAL B 1 32 ? 40.268 -93.187 3.750 1.00 83.62 32 VAL B C 1
ATOM 2666 O O . VAL B 1 32 ? 39.585 -92.180 3.983 1.00 38.87 32 VAL B O 1
ATOM 2670 N N . PRO B 1 33 ? 39.751 -94.394 3.440 1.00 129.64 33 PRO B N 1
ATOM 2671 C CA . PRO B 1 33 ? 38.377 -94.806 3.112 1.00 129.96 33 PRO B CA 1
ATOM 2672 C C . PRO B 1 33 ? 37.303 -94.043 3.871 1.00 124.79 33 PRO B C 1
ATOM 2673 O O . PRO B 1 33 ? 36.314 -94.626 4.317 1.00 138.74 33 PRO B O 1
ATOM 2677 N N . ASP B 1 34 ? 37.503 -92.740 3.996 1.00 76.96 34 ASP B N 1
ATOM 2678 C CA . ASP B 1 34 ? 36.591 -91.874 4.708 1.00 75.15 34 ASP B CA 1
ATOM 2679 C C . ASP B 1 34 ? 36.340 -90.688 3.808 1.00 52.47 34 ASP B C 1
ATOM 2680 O O . ASP B 1 34 ? 35.439 -89.885 4.057 1.00 74.91 34 ASP B O 1
ATOM 2685 N N . PHE B 1 35 ? 37.142 -90.590 2.750 1.00 30.65 35 PHE B N 1
ATOM 2686 C CA . PHE B 1 35 ? 37.031 -89.468 1.818 1.00 62.23 35 PHE B CA 1
ATOM 2687 C C . PHE B 1 35 ? 36.901 -89.901 0.362 1.00 46.39 35 PHE B C 1
ATOM 2688 O O . PHE B 1 35 ? 37.553 -90.844 -0.084 1.00 39.86 35 PHE B O 1
ATOM 2696 N N . GLU B 1 36 ? 36.041 -89.198 -0.368 1.00 42.42 36 GLU B N 1
ATOM 2697 C CA . GLU B 1 36 ? 35.883 -89.430 -1.794 1.00 46.36 36 GLU B CA 1
ATOM 2698 C C . GLU B 1 36 ? 36.862 -88.559 -2.563 1.00 48.22 36 GLU B C 1
ATOM 2699 O O . GLU B 1 36 ? 36.476 -87.662 -3.322 1.00 36.51 36 GLU B O 1
ATOM 2705 N N . ILE B 1 37 ? 38.140 -88.831 -2.338 1.00 34.30 37 ILE B N 1
ATOM 2706 C CA . ILE B 1 37 ? 39.205 -88.135 -3.024 1.00 24.11 37 ILE B CA 1
ATOM 2707 C C . ILE B 1 37 ? 40.101 -89.145 -3.715 1.00 32.64 37 ILE B C 1
ATOM 2708 O O . ILE B 1 37 ? 40.516 -90.137 -3.116 1.00 40.61 37 ILE B O 1
ATOM 2713 N N . ILE B 1 38 ? 40.389 -88.890 -4.982 1.00 45.60 38 ILE B N 1
ATOM 2714 C CA . ILE B 1 38 ? 41.287 -89.743 -5.743 1.00 34.74 38 ILE B CA 1
ATOM 2715 C C . ILE B 1 38 ? 42.594 -89.005 -5.967 1.00 31.85 38 ILE B C 1
ATOM 2716 O O . ILE B 1 38 ? 42.623 -87.935 -6.576 1.00 33.79 38 ILE B O 1
ATOM 2721 N N . GLN B 1 39 ? 43.674 -89.578 -5.456 1.00 35.09 39 GLN B N 1
ATOM 2722 C CA . GLN B 1 39 ? 44.973 -88.936 -5.525 1.00 33.94 39 GLN B CA 1
ATOM 2723 C C . GLN B 1 39 ? 45.928 -89.802 -6.322 1.00 38.76 39 GLN B C 1
ATOM 2724 O O . GLN B 1 39 ? 45.816 -91.028 -6.314 1.00 32.38 39 GLN B O 1
ATOM 2730 N N . ARG B 1 40 ? 46.865 -89.162 -7.012 1.00 24.56 40 ARG B N 1
ATOM 2731 C CA . ARG B 1 40 ? 47.849 -89.882 -7.805 1.00 26.52 40 ARG B CA 1
ATOM 2732 C C . ARG B 1 40 ? 48.893 -90.566 -6.923 1.00 22.25 40 ARG B C 1
ATOM 2733 O O . ARG B 1 40 ? 49.303 -90.034 -5.895 1.00 38.33 40 ARG B O 1
ATOM 2741 N N . LYS B 1 41 ? 49.301 -91.761 -7.331 1.00 47.37 41 LYS B N 1
ATOM 2742 C CA . LYS B 1 41 ? 50.322 -92.513 -6.613 1.00 42.33 41 LYS B CA 1
ATOM 2743 C C . LYS B 1 41 ? 51.723 -92.013 -6.947 1.00 26.77 41 LYS B C 1
ATOM 2744 O O . LYS B 1 41 ? 52.691 -92.394 -6.301 1.00 43.94 41 LYS B O 1
ATOM 2750 N N . SER B 1 42 ? 51.824 -91.155 -7.956 1.00 38.58 42 SER B N 1
ATOM 2751 C CA . SER B 1 42 ? 53.109 -90.586 -8.351 1.00 45.98 42 SER B CA 1
ATOM 2752 C C . SER B 1 42 ? 53.791 -89.903 -7.161 1.00 28.49 42 SER B C 1
ATOM 2753 O O . SER B 1 42 ? 53.194 -89.043 -6.512 1.00 63.49 42 SER B O 1
ATOM 2756 N N . PRO B 1 43 ? 55.044 -90.294 -6.867 1.00 50.56 43 PRO B N 1
ATOM 2757 C CA . PRO B 1 43 ? 55.747 -89.817 -5.668 1.00 41.65 43 PRO B CA 1
ATOM 2758 C C . PRO B 1 43 ? 55.867 -88.301 -5.642 1.00 50.61 43 PRO B C 1
ATOM 2759 O O . PRO B 1 43 ? 56.167 -87.692 -6.670 1.00 38.91 43 PRO B O 1
ATOM 2763 N N . LYS B 1 44 ? 55.627 -87.706 -4.477 1.00 25.68 44 LYS B N 1
ATOM 2764 C CA . LYS B 1 44 ? 55.754 -86.262 -4.314 1.00 39.51 44 LYS B CA 1
ATOM 2765 C C . LYS B 1 44 ? 57.190 -85.848 -4.574 1.00 37.37 44 LYS B C 1
ATOM 2766 O O . LYS B 1 44 ? 58.119 -86.574 -4.231 1.00 50.21 44 LYS B O 1
ATOM 2772 N N . SER B 1 45 ? 57.371 -84.684 -5.186 1.00 40.73 45 SER B N 1
ATOM 2773 C CA . SER B 1 45 ? 58.709 -84.221 -5.520 1.00 33.62 45 SER B CA 1
ATOM 2774 C C . SER B 1 45 ? 58.781 -82.709 -5.678 1.00 31.95 45 SER B C 1
ATOM 2775 O O . SER B 1 45 ? 59.399 -82.203 -6.617 1.00 49.67 45 SER B O 1
ATOM 2778 N N . GLY B 1 46 ? 58.143 -81.995 -4.754 1.00 46.62 46 GLY B N 1
ATOM 2779 C CA . GLY B 1 46 ? 58.203 -80.541 -4.720 1.00 28.00 46 GLY B CA 1
ATOM 2780 C C . GLY B 1 46 ? 57.588 -79.818 -5.909 1.00 51.86 46 GLY B C 1
ATOM 2781 O O . GLY B 1 46 ? 57.950 -78.676 -6.206 1.00 47.74 46 GLY B O 1
ATOM 2782 N N . LYS B 1 47 ? 56.662 -80.480 -6.595 1.00 30.61 47 LYS B N 1
ATOM 2783 C CA . LYS B 1 47 ? 55.940 -79.854 -7.694 1.00 43.47 47 LYS B CA 1
ATOM 2784 C C . LYS B 1 47 ? 54.720 -79.150 -7.126 1.00 48.70 47 LYS B C 1
ATOM 2785 O O . LYS B 1 47 ? 54.173 -79.584 -6.110 1.00 54.70 47 LYS B O 1
ATOM 2791 N N . VAL B 1 48 ? 54.293 -78.066 -7.769 1.00 45.22 48 VAL B N 1
ATOM 2792 C CA . VAL B 1 48 ? 53.011 -77.466 -7.419 1.00 42.69 48 VAL B CA 1
ATOM 2793 C C . VAL B 1 48 ? 51.928 -78.523 -7.597 1.00 32.88 48 VAL B C 1
ATOM 2794 O O . VAL B 1 48 ? 51.896 -79.212 -8.611 1.00 37.46 48 VAL B O 1
ATOM 2798 N N . ALA B 1 49 ? 51.051 -78.662 -6.611 1.00 39.99 49 ALA B N 1
ATOM 2799 C CA . ALA B 1 49 ? 49.974 -79.640 -6.697 1.00 23.83 49 ALA B CA 1
ATOM 2800 C C . ALA B 1 49 ? 48.709 -79.009 -7.274 1.00 46.54 49 ALA B C 1
ATOM 2801 O O . ALA B 1 49 ? 48.323 -77.895 -6.905 1.00 41.07 49 ALA B O 1
ATOM 2803 N N . LEU B 1 50 ? 48.081 -79.723 -8.201 1.00 45.31 50 LEU B N 1
ATOM 2804 C CA . LEU B 1 50 ? 46.825 -79.284 -8.798 1.00 49.50 50 LEU B CA 1
ATOM 2805 C C . LEU B 1 50 ? 45.679 -80.092 -8.219 1.00 33.38 50 LEU B C 1
ATOM 2806 O O . LEU B 1 50 ? 45.714 -81.322 -8.216 1.00 29.20 50 LEU B O 1
ATOM 2811 N N . VAL B 1 51 ? 44.657 -79.404 -7.738 1.00 31.10 51 VAL B N 1
ATOM 2812 C CA . VAL B 1 51 ? 43.504 -80.089 -7.189 1.00 30.52 51 VAL B CA 1
ATOM 2813 C C . VAL B 1 51 ? 42.241 -79.596 -7.869 1.00 39.17 51 VAL B C 1
ATOM 2814 O O . VAL B 1 51 ? 42.027 -78.388 -8.010 1.00 44.09 51 VAL B O 1
ATOM 2818 N N . SER B 1 52 ? 41.409 -80.535 -8.301 1.00 37.00 52 SER B N 1
ATOM 2819 C CA . SER B 1 52 ? 40.131 -80.181 -8.891 1.00 19.00 52 SER B CA 1
ATOM 2820 C C . SER B 1 52 ? 39.057 -81.137 -8.404 1.00 38.59 52 SER B C 1
ATOM 2821 O O . SER B 1 52 ? 39.296 -81.980 -7.535 1.00 23.25 52 SER B O 1
ATOM 2824 N N . GLY B 1 53 ? 37.864 -80.994 -8.963 1.00 40.24 53 GLY B N 1
ATOM 2825 C CA . GLY B 1 53 ? 36.756 -81.829 -8.562 1.00 26.13 53 GLY B CA 1
ATOM 2826 C C . GLY B 1 53 ? 35.444 -81.161 -8.873 1.00 40.85 53 GLY B C 1
ATOM 2827 O O . GLY B 1 53 ? 35.401 -80.144 -9.566 1.00 29.56 53 GLY B O 1
ATOM 2828 N N . GLY B 1 54 ? 34.373 -81.739 -8.347 1.00 23.51 54 GLY B N 1
ATOM 2829 C CA . GLY B 1 54 ? 33.034 -81.252 -8.598 1.00 20.15 54 GLY B CA 1
ATOM 2830 C C . GLY B 1 54 ? 32.073 -82.395 -8.342 1.00 55.28 54 GLY B C 1
ATOM 2831 O O . GLY B 1 54 ? 32.415 -83.365 -7.646 1.00 24.41 54 GLY B O 1
ATOM 2832 N N . GLY B 1 55 ? 30.870 -82.288 -8.899 1.00 41.18 55 GLY B N 1
ATOM 2833 C CA . GLY B 1 55 ? 29.893 -83.350 -8.758 1.00 21.17 55 GLY B CA 1
ATOM 2834 C C . GLY B 1 55 ? 30.357 -84.604 -9.474 1.00 37.56 55 GLY B C 1
ATOM 2835 O O . GLY B 1 55 ? 31.172 -84.547 -10.404 1.00 29.78 55 GLY B O 1
ATOM 2836 N N . SER B 1 56 ? 29.862 -85.747 -9.016 1.00 35.78 56 SER B N 1
ATOM 2837 C CA . SER B 1 56 ? 30.003 -86.986 -9.764 1.00 44.11 56 SER B CA 1
ATOM 2838 C C . SER B 1 56 ? 28.988 -86.947 -10.905 1.00 33.71 56 SER B C 1
ATOM 2839 O O . SER B 1 56 ? 28.065 -86.127 -10.895 1.00 39.57 56 SER B O 1
ATOM 2842 N N . GLY B 1 57 ? 29.161 -87.820 -11.890 1.00 26.16 57 GLY B N 1
ATOM 2843 C CA . GLY B 1 57 ? 28.272 -87.846 -13.040 1.00 30.29 57 GLY B CA 1
ATOM 2844 C C . GLY B 1 57 ? 28.873 -87.232 -14.292 1.00 34.35 57 GLY B C 1
ATOM 2845 O O . GLY B 1 57 ? 28.221 -87.163 -15.334 1.00 38.05 57 GLY B O 1
ATOM 2846 N N . HIS B 1 58 ? 30.117 -86.777 -14.193 1.00 30.57 58 HIS B N 1
ATOM 2847 C CA . HIS B 1 58 ? 30.813 -86.213 -15.345 1.00 32.27 58 HIS B CA 1
ATOM 2848 C C . HIS B 1 58 ? 32.027 -87.044 -15.749 1.00 22.65 58 HIS B C 1
ATOM 2849 O O . HIS B 1 58 ? 32.864 -86.579 -16.524 1.00 31.97 58 HIS B O 1
ATOM 2856 N N . GLU B 1 59 ? 32.129 -88.260 -15.217 1.00 33.69 59 GLU B N 1
ATOM 2857 C CA . GLU B 1 59 ? 33.275 -89.126 -15.498 1.00 25.36 59 GLU B CA 1
ATOM 2858 C C . GLU B 1 59 ? 33.545 -89.202 -17.003 1.00 40.77 59 GLU B C 1
ATOM 2859 O O . GLU B 1 59 ? 32.606 -89.290 -17.802 1.00 33.15 59 GLU B O 1
ATOM 2865 N N . PRO B 1 60 ? 34.833 -89.186 -17.393 1.00 41.53 60 PRO B N 1
ATOM 2866 C CA . PRO B 1 60 ? 35.984 -89.325 -16.498 1.00 38.27 60 PRO B CA 1
ATOM 2867 C C . PRO B 1 60 ? 36.394 -88.023 -15.827 1.00 32.27 60 PRO B C 1
ATOM 2868 O O . PRO B 1 60 ? 37.433 -88.013 -15.165 1.00 26.04 60 PRO B O 1
ATOM 2872 N N . ALA B 1 61 ? 35.627 -86.952 -16.007 1.00 27.69 61 ALA B N 1
ATOM 2873 C CA . ALA B 1 61 ? 36.070 -85.638 -15.546 1.00 32.52 61 ALA B CA 1
ATOM 2874 C C . ALA B 1 61 ? 36.596 -85.687 -14.121 1.00 68.34 61 ALA B C 1
ATOM 2875 O O . ALA B 1 61 ? 35.903 -86.107 -13.183 1.00 24.64 61 ALA B O 1
ATOM 2877 N N . HIS B 1 62 ? 37.855 -85.282 -14.009 1.00 73.71 62 HIS B N 1
ATOM 2878 C CA . HIS B 1 62 ? 38.560 -85.128 -12.751 1.00 25.82 62 HIS B CA 1
ATOM 2879 C C . HIS B 1 62 ? 39.285 -86.382 -12.280 1.00 30.59 62 HIS B C 1
ATOM 2880 O O . HIS B 1 62 ? 40.510 -86.427 -12.335 1.00 47.45 62 HIS B O 1
ATOM 2887 N N . ALA B 1 63 ? 38.566 -87.404 -11.839 1.00 18.13 63 ALA B N 1
ATOM 2888 C CA . ALA B 1 63 ? 39.271 -88.587 -11.339 1.00 27.26 63 ALA B CA 1
ATOM 2889 C C . ALA B 1 63 ? 40.137 -89.226 -12.433 1.00 37.16 63 ALA B C 1
ATOM 2890 O O . ALA B 1 63 ? 41.250 -89.685 -12.171 1.00 24.37 63 ALA B O 1
ATOM 2892 N N . GLY B 1 64 ? 39.635 -89.219 -13.664 1.00 26.57 64 GLY B N 1
ATOM 2893 C CA . GLY B 1 64 ? 40.359 -89.802 -14.780 1.00 50.42 64 GLY B CA 1
ATOM 2894 C C . GLY B 1 64 ? 41.571 -89.004 -15.227 1.00 28.43 64 GLY B C 1
ATOM 2895 O O . GLY B 1 64 ? 42.393 -89.490 -15.999 1.00 42.78 64 GLY B O 1
ATOM 2896 N N . PHE B 1 65 ? 41.678 -87.769 -14.755 1.00 27.12 65 PHE B N 1
ATOM 2897 C CA . PHE B 1 65 ? 42.797 -86.919 -15.130 1.00 28.42 65 PHE B CA 1
ATOM 2898 C C . PHE B 1 65 ? 43.735 -86.702 -13.950 1.00 22.80 65 PHE B C 1
ATOM 2899 O O . PHE B 1 65 ? 44.476 -85.723 -13.899 1.00 47.52 65 PHE B O 1
ATOM 2907 N N . VAL B 1 66 ? 43.682 -87.629 -13.000 1.00 29.28 66 VAL B N 1
ATOM 2908 C CA . VAL B 1 66 ? 44.582 -87.620 -11.861 1.00 18.48 66 VAL B CA 1
ATOM 2909 C C . VAL B 1 66 ? 45.812 -88.459 -12.171 1.00 30.36 66 VAL B C 1
ATOM 2910 O O . VAL B 1 66 ? 45.723 -89.670 -12.343 1.00 33.11 66 VAL B O 1
ATOM 2914 N N . GLY B 1 67 ? 46.963 -87.812 -12.262 1.00 29.80 67 GLY B N 1
ATOM 2915 C CA . GLY B 1 67 ? 48.190 -88.529 -12.531 1.00 27.97 67 GLY B CA 1
ATOM 2916 C C . GLY B 1 67 ? 49.352 -87.590 -12.752 1.00 34.06 67 GLY B C 1
ATOM 2917 O O . GLY B 1 67 ? 49.188 -86.374 -12.783 1.00 32.38 67 GLY B O 1
ATOM 2918 N N . GLU B 1 68 ? 50.536 -88.163 -12.901 1.00 35.07 68 GLU B N 1
ATOM 2919 C CA . GLU B 1 68 ? 51.714 -87.386 -13.237 1.00 27.95 68 GLU B CA 1
ATOM 2920 C C . GLU B 1 68 ? 51.473 -86.598 -14.529 1.00 47.29 68 GLU B C 1
ATOM 2921 O O . GLU B 1 68 ? 51.055 -87.160 -15.546 1.00 37.10 68 GLU B O 1
ATOM 2927 N N . GLY B 1 69 ? 51.726 -85.296 -14.484 1.00 31.06 69 GLY B N 1
ATOM 2928 C CA . GLY B 1 69 ? 51.529 -84.447 -15.645 1.00 18.99 69 GLY B CA 1
ATOM 2929 C C . GLY B 1 69 ? 50.189 -83.730 -15.637 1.00 47.47 69 GLY B C 1
ATOM 2930 O O . GLY B 1 69 ? 49.999 -82.758 -16.372 1.00 28.26 69 GLY B O 1
ATOM 2931 N N . MET B 1 70 ? 49.251 -84.210 -14.822 1.00 20.98 70 MET B N 1
ATOM 2932 C CA . MET B 1 70 ? 47.978 -83.510 -14.638 1.00 31.45 70 MET B CA 1
ATOM 2933 C C . MET B 1 70 ? 47.655 -83.259 -13.161 1.00 29.68 70 MET B C 1
ATOM 2934 O O . MET B 1 70 ? 48.483 -82.720 -12.428 1.00 51.69 70 MET B O 1
ATOM 2939 N N . LEU B 1 71 ? 46.458 -83.650 -12.729 1.00 36.56 71 LEU B N 1
ATOM 2940 C CA . LEU B 1 71 ? 45.994 -83.372 -11.368 1.00 32.56 71 LEU B CA 1
ATOM 2941 C C . LEU B 1 71 ? 46.682 -84.216 -10.299 1.00 32.60 71 LEU B C 1
ATOM 2942 O O . LEU B 1 71 ? 47.026 -85.376 -10.527 1.00 35.14 71 LEU B O 1
ATOM 2947 N N . SER B 1 72 ? 46.859 -83.631 -9.120 1.00 41.51 72 SER B N 1
ATOM 2948 C CA . SER B 1 72 ? 47.356 -84.376 -7.969 1.00 21.58 72 SER B CA 1
ATOM 2949 C C . SER B 1 72 ? 46.224 -85.187 -7.353 1.00 32.63 72 SER B C 1
ATOM 2950 O O . SER B 1 72 ? 46.404 -86.345 -6.970 1.00 23.23 72 SER B O 1
ATOM 2953 N N . ALA B 1 73 ? 45.050 -84.572 -7.271 1.00 20.58 73 ALA B N 1
ATOM 2954 C CA . ALA B 1 73 ? 43.901 -85.209 -6.646 1.00 44.95 73 ALA B CA 1
ATOM 2955 C C . ALA B 1 73 ? 42.596 -84.647 -7.188 1.00 44.36 73 ALA B C 1
ATOM 2956 O O . ALA B 1 73 ? 42.525 -83.490 -7.603 1.00 37.82 73 ALA B O 1
ATOM 2958 N N . ALA B 1 74 ? 41.561 -85.477 -7.183 1.00 26.49 74 ALA B N 1
ATOM 2959 C CA . ALA B 1 74 ? 40.240 -85.032 -7.584 1.00 20.18 74 ALA B CA 1
ATOM 2960 C C . ALA B 1 74 ? 39.253 -85.314 -6.462 1.00 35.43 74 ALA B C 1
ATOM 2961 O O . ALA B 1 74 ? 39.225 -86.408 -5.901 1.00 48.64 74 ALA B O 1
ATOM 2963 N N . VAL B 1 75 ? 38.453 -84.313 -6.127 1.00 32.09 75 VAL B N 1
ATOM 2964 C CA . VAL B 1 75 ? 37.505 -84.437 -5.039 1.00 35.11 75 VAL B CA 1
ATOM 2965 C C . VAL B 1 75 ? 36.109 -84.662 -5.606 1.00 29.01 75 VAL B C 1
ATOM 2966 O O . VAL B 1 75 ? 35.537 -83.791 -6.250 1.00 33.47 75 VAL B O 1
ATOM 2970 N N . CYS B 1 76 ? 35.567 -85.848 -5.371 1.00 32.64 76 CYS B N 1
ATOM 2971 C CA . CYS B 1 76 ? 34.320 -86.237 -6.008 1.00 35.61 76 CYS B CA 1
ATOM 2972 C C . CYS B 1 76 ? 33.115 -86.046 -5.095 1.00 45.15 76 CYS B C 1
ATOM 2973 O O . CYS B 1 76 ? 33.019 -86.669 -4.036 1.00 33.77 76 CYS B O 1
ATOM 2976 N N . GLY B 1 77 ? 32.196 -85.180 -5.515 1.00 30.63 77 GLY B N 1
ATOM 2977 C CA . GLY B 1 77 ? 31.005 -84.908 -4.734 1.00 39.20 77 GLY B CA 1
ATOM 2978 C C . GLY B 1 77 ? 29.920 -85.934 -4.992 1.00 27.57 77 GLY B C 1
ATOM 2979 O O . GLY B 1 77 ? 30.137 -86.929 -5.678 1.00 42.59 77 GLY B O 1
ATOM 2980 N N . ALA B 1 78 ? 28.745 -85.706 -4.422 1.00 33.56 78 ALA B N 1
ATOM 2981 C CA . ALA B 1 78 ? 27.590 -86.508 -4.770 1.00 39.17 78 ALA B CA 1
ATOM 2982 C C . ALA B 1 78 ? 27.262 -86.214 -6.234 1.00 44.07 78 ALA B C 1
ATOM 2983 O O . ALA B 1 78 ? 27.821 -85.282 -6.821 1.00 39.89 78 ALA B O 1
ATOM 2985 N N . ILE B 1 79 ? 26.373 -87.008 -6.825 1.00 37.80 79 ILE B N 1
ATOM 2986 C CA . ILE B 1 79 ? 25.960 -86.796 -8.214 1.00 29.06 79 ILE B CA 1
ATOM 2987 C C . ILE B 1 79 ? 25.545 -85.344 -8.475 1.00 53.38 79 ILE B C 1
ATOM 2988 O O . ILE B 1 79 ? 24.655 -84.811 -7.800 1.00 30.13 79 ILE B O 1
ATOM 2993 N N . PHE B 1 80 ? 26.190 -84.715 -9.456 1.00 31.03 80 PHE B N 1
ATOM 2994 C CA . PHE B 1 80 ? 25.884 -83.338 -9.833 1.00 31.82 80 PHE B CA 1
ATOM 2995 C C . PHE B 1 80 ? 25.951 -82.376 -8.657 1.00 37.18 80 PHE B C 1
ATOM 2996 O O . PHE B 1 80 ? 25.307 -81.324 -8.670 1.00 33.45 80 PHE B O 1
ATOM 3004 N N . THR B 1 81 ? 26.733 -82.727 -7.645 1.00 33.41 81 THR B N 1
ATOM 3005 C CA . THR B 1 81 ? 26.832 -81.882 -6.465 1.00 30.98 81 THR B CA 1
ATOM 3006 C C . THR B 1 81 ? 28.278 -81.609 -6.116 1.00 23.73 81 THR B C 1
ATOM 3007 O O . THR B 1 81 ? 29.093 -82.526 -6.085 1.00 23.49 81 THR B O 1
ATOM 3011 N N . SER B 1 82 ? 28.595 -80.346 -5.857 1.00 25.08 82 SER B N 1
ATOM 3012 C CA . SER B 1 82 ? 29.943 -79.981 -5.452 1.00 37.71 82 SER B CA 1
ATOM 3013 C C . SER B 1 82 ? 30.364 -80.765 -4.211 1.00 29.69 82 SER B C 1
ATOM 3014 O O . SER B 1 82 ? 29.530 -81.106 -3.371 1.00 34.47 82 SER B O 1
ATOM 3017 N N . PRO B 1 83 ? 31.663 -81.073 -4.099 1.00 45.83 83 PRO B N 1
ATOM 3018 C CA . PRO B 1 83 ? 32.195 -81.690 -2.880 1.00 25.20 83 PRO B CA 1
ATOM 3019 C C . PRO B 1 83 ? 32.081 -80.712 -1.716 1.00 47.33 83 PRO B C 1
ATOM 3020 O O . PRO B 1 83 ? 32.018 -79.496 -1.938 1.00 36.83 83 PRO B O 1
ATOM 3024 N N . THR B 1 84 ? 32.049 -81.237 -0.494 1.00 27.67 84 THR B N 1
ATOM 3025 C CA . THR B 1 84 ? 31.999 -80.395 0.706 1.00 28.99 84 THR B CA 1
ATOM 3026 C C . THR B 1 84 ? 33.387 -79.848 1.067 1.00 34.89 84 THR B C 1
ATOM 3027 O O . THR B 1 84 ? 34.406 -80.469 0.754 1.00 44.77 84 THR B O 1
ATOM 3031 N N . PRO B 1 85 ? 33.431 -78.682 1.731 1.00 39.37 85 PRO B N 1
ATOM 3032 C CA . PRO B 1 85 ? 34.703 -77.988 1.969 1.00 36.01 85 PRO B CA 1
ATOM 3033 C C . PRO B 1 85 ? 35.701 -78.841 2.742 1.00 46.47 85 PRO B C 1
ATOM 3034 O O . PRO B 1 85 ? 36.905 -78.674 2.545 1.00 35.91 85 PRO B O 1
ATOM 3038 N N . ASP B 1 86 ? 35.208 -79.728 3.606 1.00 31.36 86 ASP B N 1
ATOM 3039 C CA . ASP B 1 86 ? 36.077 -80.614 4.387 1.00 39.74 86 ASP B CA 1
ATOM 3040 C C . ASP B 1 86 ? 36.772 -81.645 3.510 1.00 41.02 86 ASP B C 1
ATOM 3041 O O . ASP B 1 86 ? 37.960 -81.921 3.683 1.00 57.91 86 ASP B O 1
ATOM 3046 N N . GLN B 1 87 ? 36.021 -82.218 2.575 1.00 42.83 87 GLN B N 1
ATOM 3047 C CA . GLN B 1 87 ? 36.586 -83.139 1.595 1.00 45.72 87 GLN B CA 1
ATOM 3048 C C . GLN B 1 87 ? 37.678 -82.438 0.802 1.00 42.80 87 GLN B C 1
ATOM 3049 O O . GLN B 1 87 ? 38.783 -82.962 0.645 1.00 33.69 87 GLN B O 1
ATOM 3055 N N . ILE B 1 88 ? 37.359 -81.245 0.308 1.00 35.91 88 ILE B N 1
ATOM 3056 C CA . ILE B 1 88 ? 38.303 -80.474 -0.487 1.00 42.69 88 ILE B CA 1
ATOM 3057 C C . ILE B 1 88 ? 39.521 -80.089 0.338 1.00 53.43 88 ILE B C 1
ATOM 3058 O O . ILE B 1 88 ? 40.656 -80.243 -0.127 1.00 26.14 88 ILE B O 1
ATOM 3063 N N . TYR B 1 89 ? 39.274 -79.615 1.560 1.00 28.07 89 TYR B N 1
ATOM 3064 C CA . TYR B 1 89 ? 40.339 -79.265 2.493 1.00 28.99 89 TYR B CA 1
ATOM 3065 C C . TYR B 1 89 ? 41.287 -80.443 2.684 1.00 37.34 89 TYR B C 1
ATOM 3066 O O . TYR B 1 89 ? 42.511 -80.293 2.633 1.00 32.19 89 TYR B O 1
ATOM 3075 N N . GLU B 1 90 ? 40.714 -81.623 2.883 1.00 29.39 90 GLU B N 1
ATOM 3076 C CA . GLU B 1 90 ? 41.524 -82.811 3.105 1.00 48.45 90 GLU B CA 1
ATOM 3077 C C . GLU B 1 90 ? 42.384 -83.115 1.895 1.00 31.42 90 GLU B C 1
ATOM 3078 O O . GLU B 1 90 ? 43.523 -83.555 2.035 1.00 54.57 90 GLU B O 1
ATOM 3084 N N . ALA B 1 91 ? 41.839 -82.873 0.708 1.00 26.97 91 ALA B N 1
ATOM 3085 C CA . ALA B 1 91 ? 42.594 -83.097 -0.522 1.00 39.33 91 ALA B CA 1
ATOM 3086 C C . ALA B 1 91 ? 43.705 -82.064 -0.693 1.00 36.39 91 ALA B C 1
ATOM 3087 O O . ALA B 1 91 ? 44.794 -82.389 -1.162 1.00 47.77 91 ALA B O 1
ATOM 3089 N N . ILE B 1 92 ? 43.441 -80.824 -0.299 1.00 34.96 92 ILE B N 1
ATOM 3090 C CA . ILE B 1 92 ? 44.475 -79.801 -0.366 1.00 33.81 92 ILE B CA 1
ATOM 3091 C C . ILE B 1 92 ? 45.683 -80.183 0.474 1.00 40.18 92 ILE B C 1
ATOM 3092 O O . ILE B 1 92 ? 46.805 -80.184 -0.028 1.00 42.97 92 ILE B O 1
ATOM 3097 N N . LYS B 1 93 ? 45.462 -80.520 1.743 1.00 30.52 93 LYS B N 1
ATOM 3098 C CA . LYS B 1 93 ? 46.603 -80.758 2.625 1.00 48.25 93 LYS B CA 1
ATOM 3099 C C . LYS B 1 93 ? 47.315 -82.083 2.339 1.00 43.02 93 LYS B C 1
ATOM 3100 O O . LYS B 1 93 ? 48.491 -82.253 2.656 1.00 52.25 93 LYS B O 1
ATOM 3106 N N . SER B 1 94 ? 46.604 -83.006 1.708 1.00 36.36 94 SER B N 1
ATOM 3107 C CA . SER B 1 94 ? 47.179 -84.299 1.365 1.00 42.41 94 SER B CA 1
ATOM 3108 C C . SER B 1 94 ? 47.914 -84.265 0.020 1.00 29.45 94 SER B C 1
ATOM 3109 O O . SER B 1 94 ? 48.753 -85.118 -0.261 1.00 41.34 94 SER B O 1
ATOM 3112 N N . ALA B 1 95 ? 47.602 -83.272 -0.804 1.00 41.78 95 ALA B N 1
ATOM 3113 C CA . ALA B 1 95 ? 48.188 -83.173 -2.136 1.00 50.67 95 ALA B CA 1
ATOM 3114 C C . ALA B 1 95 ? 49.458 -82.326 -2.156 1.00 33.30 95 ALA B C 1
ATOM 3115 O O . ALA B 1 95 ? 50.330 -82.514 -3.005 1.00 40.15 95 ALA B O 1
ATOM 3117 N N . ASP B 1 96 ? 49.548 -81.392 -1.216 1.00 40.24 96 ASP B N 1
ATOM 3118 C CA . ASP B 1 96 ? 50.670 -80.466 -1.141 1.00 35.10 96 ASP B CA 1
ATOM 3119 C C . ASP B 1 96 ? 51.998 -81.212 -1.153 1.00 48.03 96 ASP B C 1
ATOM 3120 O O . ASP B 1 96 ? 52.155 -82.240 -0.492 1.00 56.81 96 ASP B O 1
ATOM 3125 N N . GLU B 1 97 ? 52.953 -80.694 -1.915 1.00 40.18 97 GLU B N 1
ATOM 3126 C CA . GLU B 1 97 ? 54.269 -81.307 -1.992 1.00 32.51 97 GLU B CA 1
ATOM 3127 C C . GLU B 1 97 ? 55.322 -80.364 -1.434 1.00 33.54 97 GLU B C 1
ATOM 3128 O O . GLU B 1 97 ? 56.513 -80.669 -1.455 1.00 49.69 97 GLU B O 1
ATOM 3134 N N . GLY B 1 98 ? 54.870 -79.217 -0.936 1.00 31.42 98 GLY B N 1
ATOM 3135 C CA . GLY B 1 98 ? 55.760 -78.222 -0.368 1.00 35.39 98 GLY B CA 1
ATOM 3136 C C . GLY B 1 98 ? 55.891 -76.987 -1.238 1.00 63.89 98 GLY B C 1
ATOM 3137 O O . GLY B 1 98 ? 56.539 -76.011 -0.852 1.00 52.95 98 GLY B O 1
ATOM 3138 N N . ALA B 1 99 ? 55.268 -77.030 -2.412 1.00 46.57 99 ALA B N 1
ATOM 3139 C CA . ALA B 1 99 ? 55.346 -75.929 -3.363 1.00 28.16 99 ALA B CA 1
ATOM 3140 C C . ALA B 1 99 ? 54.019 -75.192 -3.480 1.00 53.49 99 ALA B C 1
ATOM 3141 O O . ALA B 1 99 ? 53.908 -74.193 -4.192 1.00 49.49 99 ALA B O 1
ATOM 3143 N N . GLY B 1 100 ? 53.007 -75.690 -2.782 1.00 43.59 100 GLY B N 1
ATOM 3144 C CA . GLY B 1 100 ? 51.695 -75.072 -2.824 1.00 26.93 100 GLY B CA 1
ATOM 3145 C C . GLY B 1 100 ? 50.694 -75.814 -3.688 1.00 38.51 100 GLY B C 1
ATOM 3146 O O . GLY B 1 100 ? 51.032 -76.778 -4.381 1.00 33.98 100 GLY B O 1
ATOM 3147 N N . VAL B 1 101 ? 49.453 -75.344 -3.648 1.00 48.40 101 VAL B N 1
ATOM 3148 C CA . VAL B 1 101 ? 48.343 -76.009 -4.314 1.00 29.08 101 VAL B CA 1
ATOM 3149 C C . VAL B 1 101 ? 47.544 -75.010 -5.130 1.00 37.83 101 VAL B C 1
ATOM 3150 O O . VAL B 1 101 ? 47.210 -73.926 -4.642 1.00 29.54 101 VAL B O 1
ATOM 3154 N N . LEU B 1 102 ? 47.242 -75.374 -6.373 1.00 29.80 102 LEU B N 1
ATOM 3155 C CA . LEU B 1 102 ? 46.337 -74.584 -7.197 1.00 34.95 102 LEU B CA 1
ATOM 3156 C C . LEU B 1 102 ? 44.988 -75.279 -7.302 1.00 36.61 102 LEU B C 1
ATOM 3157 O O . LEU B 1 102 ? 44.907 -76.446 -7.691 1.00 25.48 102 LEU B O 1
ATOM 3162 N N . LEU B 1 103 ? 43.927 -74.561 -6.956 1.00 35.96 103 LEU B N 1
ATOM 3163 C CA . LEU B 1 103 ? 42.580 -75.091 -7.129 1.00 29.79 103 LEU B CA 1
ATOM 3164 C C . LEU B 1 103 ? 42.074 -74.784 -8.526 1.00 43.55 103 LEU B C 1
ATOM 3165 O O . LEU B 1 103 ? 42.082 -73.634 -8.966 1.00 28.36 103 LEU B O 1
ATOM 3170 N N . ILE B 1 104 ? 41.647 -75.822 -9.227 1.00 28.19 104 ILE B N 1
ATOM 3171 C CA . ILE B 1 104 ? 41.014 -75.634 -10.517 1.00 33.73 104 ILE B CA 1
ATOM 3172 C C . ILE B 1 104 ? 39.526 -75.864 -10.320 1.00 41.79 104 ILE B C 1
ATOM 3173 O O . ILE B 1 104 ? 39.084 -76.993 -10.091 1.00 26.03 104 ILE B O 1
ATOM 3178 N N . ILE B 1 105 ? 38.760 -74.781 -10.391 1.00 30.09 105 ILE B N 1
ATOM 3179 C CA . ILE B 1 105 ? 37.342 -74.817 -10.041 1.00 18.38 105 ILE B CA 1
ATOM 3180 C C . ILE B 1 105 ? 36.452 -74.476 -11.229 1.00 23.50 105 ILE B C 1
ATOM 3181 O O . ILE B 1 105 ? 36.660 -73.463 -11.901 1.00 42.39 105 ILE B O 1
ATOM 3186 N N . LYS B 1 106 ? 35.456 -75.315 -11.491 1.00 17.80 106 LYS B N 1
ATOM 3187 C CA . LYS B 1 106 ? 34.506 -75.031 -12.565 1.00 37.02 106 LYS B CA 1
ATOM 3188 C C . LYS B 1 106 ? 33.497 -74.014 -12.056 1.00 44.75 106 LYS B C 1
ATOM 3189 O O . LYS B 1 106 ? 33.008 -74.130 -10.928 1.00 43.15 106 LYS B O 1
ATOM 3195 N N . ASN B 1 107 ? 33.187 -73.013 -12.875 1.00 47.19 107 ASN B N 1
ATOM 3196 C CA . ASN B 1 107 ? 32.325 -71.918 -12.423 1.00 36.79 107 ASN B CA 1
ATOM 3197 C C . ASN B 1 107 ? 30.850 -72.285 -12.211 1.00 32.55 107 ASN B C 1
ATOM 3198 O O . ASN B 1 107 ? 30.046 -72.257 -13.140 1.00 54.36 107 ASN B O 1
ATOM 3203 N N . TYR B 1 108 ? 30.522 -72.641 -10.975 1.00 30.16 108 TYR B N 1
ATOM 3204 C CA . TYR B 1 108 ? 29.150 -72.905 -10.545 1.00 52.71 108 TYR B CA 1
ATOM 3205 C C . TYR B 1 108 ? 29.008 -72.416 -9.109 1.00 41.93 108 TYR B C 1
ATOM 3206 O O . TYR B 1 108 ? 29.962 -72.463 -8.333 1.00 28.23 108 TYR B O 1
ATOM 3215 N N . LEU B 1 109 ? 27.826 -71.939 -8.752 1.00 34.17 109 LEU B N 1
ATOM 3216 C CA . LEU B 1 109 ? 27.638 -71.359 -7.429 1.00 46.10 109 LEU B CA 1
ATOM 3217 C C . LEU B 1 109 ? 28.195 -72.270 -6.327 1.00 54.23 109 LEU B C 1
ATOM 3218 O O . LEU B 1 109 ? 29.041 -71.852 -5.528 1.00 23.92 109 LEU B O 1
ATOM 3223 N N . GLY B 1 110 ? 27.718 -73.513 -6.299 1.00 23.67 110 GLY B N 1
ATOM 3224 C CA . GLY B 1 110 ? 28.179 -74.511 -5.346 1.00 32.71 110 GLY B CA 1
ATOM 3225 C C . GLY B 1 110 ? 29.674 -74.804 -5.335 1.00 50.55 110 GLY B C 1
ATOM 3226 O O . GLY B 1 110 ? 30.325 -74.694 -4.292 1.00 48.62 110 GLY B O 1
ATOM 3227 N N . ASP B 1 111 ? 30.222 -75.185 -6.484 1.00 36.82 111 ASP B N 1
ATOM 3228 C CA . ASP B 1 111 ? 31.645 -75.504 -6.574 1.00 41.97 111 ASP B CA 1
ATOM 3229 C C . ASP B 1 111 ? 32.523 -74.365 -6.034 1.00 34.27 111 ASP B C 1
ATOM 3230 O O . ASP B 1 111 ? 33.436 -74.597 -5.246 1.00 40.34 111 ASP B O 1
ATOM 3235 N N . VAL B 1 112 ? 32.239 -73.139 -6.460 1.00 26.42 112 VAL B N 1
ATOM 3236 C CA . VAL B 1 112 ? 33.079 -71.998 -6.113 1.00 41.38 112 VAL B CA 1
ATOM 3237 C C . VAL B 1 112 ? 33.025 -71.670 -4.622 1.00 40.48 112 VAL B C 1
ATOM 3238 O O . VAL B 1 112 ? 34.057 -71.374 -4.008 1.00 32.63 112 VAL B O 1
ATOM 3242 N N . MET B 1 113 ? 31.827 -71.729 -4.043 1.00 26.73 113 MET B N 1
ATOM 3243 C CA . MET B 1 113 ? 31.655 -71.495 -2.608 1.00 25.84 113 MET B CA 1
ATOM 3244 C C . MET B 1 113 ? 32.431 -72.513 -1.791 1.00 38.32 113 MET B C 1
ATOM 3245 O O . MET B 1 113 ? 33.104 -72.174 -0.815 1.00 45.92 113 MET B O 1
ATOM 3250 N N . ASN B 1 114 ? 32.330 -73.770 -2.207 1.00 25.85 114 ASN B N 1
ATOM 3251 C CA . ASN B 1 114 ? 32.960 -74.872 -1.503 1.00 27.13 114 ASN B CA 1
ATOM 3252 C C . ASN B 1 114 ? 34.480 -74.897 -1.598 1.00 32.86 114 ASN B C 1
ATOM 3253 O O . ASN B 1 114 ? 35.173 -75.002 -0.587 1.00 38.86 114 ASN B O 1
ATOM 3258 N N . PHE B 1 115 ? 34.998 -74.801 -2.813 1.00 34.31 115 PHE B N 1
ATOM 3259 C CA . PHE B 1 115 ? 36.437 -74.782 -3.010 1.00 38.55 115 PHE B CA 1
ATOM 3260 C C . PHE B 1 115 ? 37.087 -73.585 -2.318 1.00 32.92 115 PHE B C 1
ATOM 3261 O O . PHE B 1 115 ? 38.149 -73.708 -1.714 1.00 45.24 115 PHE B O 1
ATOM 3269 N N . GLU B 1 116 ? 36.441 -72.428 -2.394 1.00 26.84 116 GLU B N 1
ATOM 3270 C CA . GLU B 1 116 ? 37.018 -71.220 -1.816 1.00 42.83 116 GLU B CA 1
ATOM 3271 C C . GLU B 1 116 ? 37.005 -71.304 -0.308 1.00 51.77 116 GLU B C 1
ATOM 3272 O O . GLU B 1 116 ? 37.911 -70.807 0.363 1.00 57.59 116 GLU B O 1
ATOM 3278 N N . MET B 1 117 ? 35.957 -71.927 0.214 1.00 43.02 117 MET B N 1
ATOM 3279 C CA . MET B 1 117 ? 35.859 -72.185 1.636 1.00 29.24 117 MET B CA 1
ATOM 3280 C C . MET B 1 117 ? 36.996 -73.121 2.046 1.00 74.23 117 MET B C 1
ATOM 3281 O O . MET B 1 117 ? 37.744 -72.842 2.987 1.00 54.01 117 MET B O 1
ATOM 3286 N N . ALA B 1 118 ? 37.138 -74.222 1.318 1.00 32.98 118 ALA B N 1
ATOM 3287 C CA . ALA B 1 118 ? 38.232 -75.146 1.558 1.00 39.83 118 ALA B CA 1
ATOM 3288 C C . ALA B 1 118 ? 39.568 -74.411 1.496 1.00 42.46 118 ALA B C 1
ATOM 3289 O O . ALA B 1 118 ? 40.443 -74.634 2.337 1.00 37.24 118 ALA B O 1
ATOM 3291 N N . ARG B 1 119 ? 39.722 -73.535 0.503 1.00 27.18 119 ARG B N 1
ATOM 3292 C CA . ARG B 1 119 ? 40.952 -72.765 0.367 1.00 33.41 119 ARG B CA 1
ATOM 3293 C C . ARG B 1 119 ? 41.270 -72.040 1.671 1.00 39.83 119 ARG B C 1
ATOM 3294 O O . ARG B 1 119 ? 42.370 -72.155 2.216 1.00 33.39 119 ARG B O 1
ATOM 3302 N N . GLU B 1 120 ? 40.286 -71.301 2.169 1.00 29.65 120 GLU B N 1
ATOM 3303 C CA . GLU B 1 120 ? 40.432 -70.555 3.412 1.00 55.21 120 GLU B CA 1
ATOM 3304 C C . GLU B 1 120 ? 40.856 -71.458 4.570 1.00 62.55 120 GLU B C 1
ATOM 3305 O O . GLU B 1 120 ? 41.802 -71.149 5.301 1.00 56.93 120 GLU B O 1
ATOM 3311 N N . MET B 1 121 ? 40.152 -72.574 4.729 1.00 47.52 121 MET B N 1
ATOM 3312 C CA . MET B 1 121 ? 40.524 -73.587 5.712 1.00 40.13 121 MET B CA 1
ATOM 3313 C C . MET B 1 121 ? 41.997 -73.982 5.577 1.00 45.43 121 MET B C 1
ATOM 3314 O O . MET B 1 121 ? 42.744 -73.969 6.558 1.00 63.15 121 MET B O 1
ATOM 3319 N N . ALA B 1 122 ? 42.409 -74.324 4.358 1.00 30.84 122 ALA B N 1
ATOM 3320 C CA . ALA B 1 122 ? 43.790 -74.739 4.108 1.00 49.29 122 ALA B CA 1
ATOM 3321 C C . ALA B 1 122 ? 44.804 -73.632 4.386 1.00 61.00 122 ALA B C 1
ATOM 3322 O O . ALA B 1 122 ? 45.950 -73.908 4.756 1.00 59.65 122 ALA B O 1
ATOM 3324 N N . GLU B 1 123 ? 44.392 -72.383 4.196 1.00 44.09 123 GLU B N 1
ATOM 3325 C CA . GLU B 1 123 ? 45.303 -71.260 4.406 1.00 68.23 123 GLU B CA 1
ATOM 3326 C C . GLU B 1 123 ? 45.538 -70.990 5.891 1.00 52.30 123 GLU B C 1
ATOM 3327 O O . GLU B 1 123 ? 46.612 -70.536 6.290 1.00 47.13 123 GLU B O 1
ATOM 3333 N N . MET B 1 124 ? 44.536 -71.300 6.705 1.00 36.80 124 MET B N 1
ATOM 3334 C CA . MET B 1 124 ? 44.665 -71.192 8.157 1.00 53.40 124 MET B CA 1
ATOM 3335 C C . MET B 1 124 ? 45.690 -72.184 8.711 1.00 51.96 124 MET B C 1
ATOM 3336 O O . MET B 1 124 ? 46.220 -71.995 9.810 1.00 84.12 124 MET B O 1
ATOM 3341 N N . GLU B 1 125 ? 45.954 -73.242 7.948 1.00 39.14 125 GLU B N 1
ATOM 3342 C CA . GLU B 1 125 ? 46.980 -74.220 8.301 1.00 31.20 125 GLU B CA 1
ATOM 3343 C C . GLU B 1 125 ? 48.296 -73.856 7.614 1.00 35.10 125 GLU B C 1
ATOM 3344 O O . GLU B 1 125 ? 49.212 -74.673 7.532 1.00 53.05 125 GLU B O 1
ATOM 3350 N N . GLU B 1 126 ? 48.365 -72.630 7.102 1.00 41.66 126 GLU B N 1
ATOM 3351 C CA . GLU B 1 126 ? 49.573 -72.096 6.481 1.00 40.12 126 GLU B CA 1
ATOM 3352 C C . GLU B 1 126 ? 49.936 -72.768 5.152 1.00 57.80 126 GLU B C 1
ATOM 3353 O O . GLU B 1 126 ? 51.095 -72.745 4.732 1.00 61.63 126 GLU B O 1
ATOM 3359 N N . ILE B 1 127 ? 48.946 -73.359 4.489 1.00 48.51 127 ILE B N 1
ATOM 3360 C CA . ILE B 1 127 ? 49.165 -73.916 3.159 1.00 50.77 127 ILE B CA 1
ATOM 3361 C C . ILE B 1 127 ? 48.991 -72.834 2.104 1.00 44.19 127 ILE B C 1
ATOM 3362 O O . ILE B 1 127 ? 48.000 -72.101 2.115 1.00 50.95 127 ILE B O 1
ATOM 3367 N N . LYS B 1 128 ? 49.968 -72.731 1.206 1.00 41.57 128 LYS B N 1
ATOM 3368 C CA . LYS B 1 128 ? 49.932 -71.748 0.130 1.00 48.77 128 LYS B CA 1
ATOM 3369 C C . LYS B 1 128 ? 49.033 -72.283 -0.983 1.00 58.02 128 LYS B C 1
ATOM 3370 O O . LYS B 1 128 ? 49.326 -73.318 -1.586 1.00 42.39 128 LYS B O 1
ATOM 3376 N N . VAL B 1 129 ? 47.923 -71.597 -1.238 1.00 44.24 129 VAL B N 1
ATOM 3377 C CA . VAL B 1 129 ? 47.013 -72.017 -2.304 1.00 47.03 129 VAL B CA 1
ATOM 3378 C C . VAL B 1 129 ? 46.525 -70.871 -3.197 1.00 55.90 129 VAL B C 1
ATOM 3379 O O . VAL B 1 129 ? 46.157 -69.796 -2.714 1.00 41.22 129 VAL B O 1
ATOM 3383 N N . GLU B 1 130 ? 46.550 -71.106 -4.506 1.00 46.57 130 GLU B N 1
ATOM 3384 C CA . GLU B 1 130 ? 45.955 -70.181 -5.462 1.00 62.34 130 GLU B CA 1
ATOM 3385 C C . GLU B 1 130 ? 44.766 -70.853 -6.119 1.00 44.60 130 GLU B C 1
ATOM 3386 O O . GLU B 1 130 ? 44.539 -72.042 -5.927 1.00 33.21 130 GLU B O 1
ATOM 3392 N N . GLN B 1 131 ? 44.002 -70.095 -6.893 1.00 54.12 131 GLN B N 1
ATOM 3393 C CA . GLN B 1 131 ? 42.849 -70.676 -7.558 1.00 36.87 131 GLN B CA 1
ATOM 3394 C C . GLN B 1 131 ? 42.652 -70.138 -8.967 1.00 51.90 131 GLN B C 1
ATOM 3395 O O . GLN B 1 131 ? 43.073 -69.021 -9.297 1.00 32.72 131 GLN B O 1
ATOM 3401 N N . ILE B 1 132 ? 42.019 -70.961 -9.795 1.00 29.91 132 ILE B N 1
ATOM 3402 C CA . ILE B 1 132 ? 41.566 -70.533 -11.105 1.00 31.88 132 ILE B CA 1
ATOM 3403 C C . ILE B 1 132 ? 40.147 -71.023 -11.320 1.00 29.05 132 ILE B C 1
ATOM 3404 O O . ILE B 1 132 ? 39.846 -72.207 -11.137 1.00 29.38 132 ILE B O 1
ATOM 3409 N N . ILE B 1 133 ? 39.268 -70.103 -11.693 1.00 38.05 133 ILE B N 1
ATOM 3410 C CA . ILE B 1 133 ? 37.881 -70.454 -11.966 1.00 24.18 133 ILE B CA 1
ATOM 3411 C C . ILE B 1 133 ? 37.661 -70.550 -13.472 1.00 42.91 133 ILE B C 1
ATOM 3412 O O . ILE B 1 133 ? 37.897 -69.585 -14.208 1.00 32.77 133 ILE B O 1
ATOM 3417 N N . VAL B 1 134 ? 37.225 -71.720 -13.931 1.00 23.16 134 VAL B N 1
ATOM 3418 C CA . VAL B 1 134 ? 37.021 -71.931 -15.364 1.00 49.23 134 VAL B CA 1
ATOM 3419 C C . VAL B 1 134 ? 35.582 -71.638 -15.784 1.00 39.42 134 VAL B C 1
ATOM 3420 O O . VAL B 1 134 ? 34.637 -72.286 -15.320 1.00 29.44 134 VAL B O 1
ATOM 3424 N N . ASP B 1 135 ? 35.435 -70.652 -16.666 1.00 32.63 135 ASP B N 1
ATOM 3425 C CA . ASP B 1 135 ? 34.130 -70.174 -17.114 1.00 35.99 135 ASP B CA 1
ATOM 3426 C C . ASP B 1 135 ? 34.068 -70.141 -18.637 1.00 48.73 135 ASP B C 1
ATOM 3427 O O . ASP B 1 135 ? 33.833 -69.087 -19.239 1.00 39.99 135 ASP B O 1
ATOM 3432 N N . ASP B 1 136 ? 34.271 -71.302 -19.256 1.00 24.19 136 ASP B N 1
ATOM 3433 C CA . ASP B 1 136 ? 34.418 -71.379 -20.707 1.00 29.07 136 ASP B CA 1
ATOM 3434 C C . ASP B 1 136 ? 33.099 -71.456 -21.494 1.00 36.91 136 ASP B C 1
ATOM 3435 O O . ASP B 1 136 ? 33.074 -71.148 -22.688 1.00 32.94 136 ASP B O 1
ATOM 3440 N N . ASP B 1 137 ? 32.016 -71.853 -20.826 1.00 26.65 137 ASP B N 1
ATOM 3441 C CA . ASP B 1 137 ? 30.709 -72.027 -21.476 1.00 28.87 137 ASP B CA 1
ATOM 3442 C C . ASP B 1 137 ? 30.096 -70.689 -21.900 1.00 49.43 137 ASP B C 1
ATOM 3443 O O . ASP B 1 137 ? 29.655 -69.895 -21.066 1.00 44.42 137 ASP B O 1
ATOM 3448 N N . ILE B 1 138 ? 30.058 -70.449 -23.205 1.00 34.87 138 ILE B N 1
ATOM 3449 C CA . ILE B 1 138 ? 29.523 -69.198 -23.722 1.00 49.47 138 ILE B CA 1
ATOM 3450 C C . ILE B 1 138 ? 28.025 -69.295 -24.018 1.00 41.87 138 ILE B C 1
ATOM 3451 O O . ILE B 1 138 ? 27.454 -68.374 -24.598 1.00 51.51 138 ILE B O 1
ATOM 3456 N N . ALA B 1 139 ? 27.398 -70.399 -23.606 1.00 48.24 139 ALA B N 1
ATOM 3457 C CA . ALA B 1 139 ? 25.987 -70.676 -23.922 1.00 33.63 139 ALA B CA 1
ATOM 3458 C C . ALA B 1 139 ? 25.028 -69.558 -23.516 1.00 57.60 139 ALA B C 1
ATOM 3459 O O . ALA B 1 139 ? 24.472 -68.887 -24.387 1.00 68.24 139 ALA B O 1
ATOM 3461 N N . VAL B 1 140 ? 24.807 -69.356 -22.216 1.00 43.76 140 VAL B N 1
ATOM 3462 C CA . VAL B 1 140 ? 23.981 -68.212 -21.818 1.00 118.75 140 VAL B CA 1
ATOM 3463 C C . VAL B 1 140 ? 24.026 -67.763 -20.352 1.00 106.30 140 VAL B C 1
ATOM 3464 O O . VAL B 1 140 ? 23.029 -67.721 -19.642 1.00 124.61 140 VAL B O 1
ATOM 3468 N N . GLU B 1 141 ? 25.237 -67.368 -19.955 1.00 44.97 141 GLU B N 1
ATOM 3469 C CA . GLU B 1 141 ? 25.466 -66.307 -18.963 1.00 87.06 141 GLU B CA 1
ATOM 3470 C C . GLU B 1 141 ? 24.630 -66.369 -17.697 1.00 78.40 141 GLU B C 1
ATOM 3471 O O . GLU B 1 141 ? 23.404 -66.395 -17.748 1.00 104.66 141 GLU B O 1
ATOM 3477 N N . ASN B 1 142 ? 25.309 -66.345 -16.558 1.00 84.91 142 ASN B N 1
ATOM 3478 C CA . ASN B 1 142 ? 24.640 -66.456 -15.275 1.00 110.98 142 ASN B CA 1
ATOM 3479 C C . ASN B 1 142 ? 23.521 -67.487 -15.324 1.00 80.34 142 ASN B C 1
ATOM 3480 O O . ASN B 1 142 ? 22.451 -67.286 -14.752 1.00 87.51 142 ASN B O 1
ATOM 3485 N N . SER B 1 143 ? 23.774 -68.586 -16.028 1.00 122.04 143 SER B N 1
ATOM 3486 C CA . SER B 1 143 ? 22.825 -69.686 -16.083 1.00 114.94 143 SER B CA 1
ATOM 3487 C C . SER B 1 143 ? 22.355 -69.952 -14.664 1.00 103.76 143 SER B C 1
ATOM 3488 O O . SER B 1 143 ? 23.159 -70.277 -13.789 1.00 83.81 143 SER B O 1
ATOM 3491 N N . LEU B 1 144 ? 21.056 -69.781 -14.437 1.00 110.99 144 LEU B N 1
ATOM 3492 C CA . LEU B 1 144 ? 20.476 -69.935 -13.108 1.00 108.30 144 LEU B CA 1
ATOM 3493 C C . LEU B 1 144 ? 21.128 -68.978 -12.109 1.00 113.90 144 LEU B C 1
ATOM 3494 O O . LEU B 1 144 ? 20.793 -67.791 -12.064 1.00 87.91 144 LEU B O 1
ATOM 3499 N N . TYR B 1 145 ? 22.059 -69.493 -11.311 1.00 129.00 145 TYR B N 1
ATOM 3500 C CA . TYR B 1 145 ? 22.759 -68.662 -10.336 1.00 89.21 145 TYR B CA 1
ATOM 3501 C C . TYR B 1 145 ? 24.274 -68.703 -10.486 1.00 71.88 145 TYR B C 1
ATOM 3502 O O . TYR B 1 145 ? 24.966 -67.872 -9.891 1.00 41.21 145 TYR B O 1
ATOM 3511 N N . THR B 1 146 ? 24.791 -69.671 -11.249 1.00 55.42 146 THR B N 1
ATOM 3512 C CA . THR B 1 146 ? 26.153 -69.547 -11.739 1.00 29.11 146 THR B CA 1
ATOM 3513 C C . THR B 1 146 ? 26.370 -68.069 -11.980 1.00 46.63 146 THR B C 1
ATOM 3514 O O . THR B 1 146 ? 25.590 -67.417 -12.682 1.00 53.08 146 THR B O 1
ATOM 3518 N N . GLN B 1 147 ? 27.415 -67.528 -11.371 1.00 35.52 147 GLN B N 1
ATOM 3519 C CA . GLN B 1 147 ? 27.741 -66.126 -11.577 1.00 61.01 147 GLN B CA 1
ATOM 3520 C C . GLN B 1 147 ? 28.657 -65.968 -12.782 1.00 67.39 147 GLN B C 1
ATOM 3521 O O . GLN B 1 147 ? 29.873 -66.117 -12.665 1.00 67.54 147 GLN B O 1
ATOM 3527 N N . GLY B 1 148 ? 28.068 -65.675 -13.939 1.00 29.62 148 GLY B N 1
ATOM 3528 C CA . GLY B 1 148 ? 28.829 -65.600 -15.172 1.00 51.72 148 GLY B CA 1
ATOM 3529 C C . GLY B 1 148 ? 28.649 -66.850 -16.013 1.00 48.91 148 GLY B C 1
ATOM 3530 O O . GLY B 1 148 ? 27.575 -67.446 -16.032 1.00 39.39 148 GLY B O 1
ATOM 3531 N N . ARG B 1 149 ? 29.707 -67.258 -16.703 1.00 91.62 149 ARG B N 1
ATOM 3532 C CA . ARG B 1 149 ? 29.641 -68.429 -17.570 1.00 26.18 149 ARG B CA 1
ATOM 3533 C C . ARG B 1 149 ? 29.988 -69.711 -16.819 1.00 52.61 149 ARG B C 1
ATOM 3534 O O . ARG B 1 149 ? 30.898 -69.737 -15.990 1.00 31.37 149 ARG B O 1
ATOM 3542 N N . ARG B 1 150 ? 29.251 -70.774 -17.116 1.00 25.22 150 ARG B N 1
ATOM 3543 C CA . ARG B 1 150 ? 29.498 -72.082 -16.519 1.00 38.26 150 ARG B CA 1
ATOM 3544 C C . ARG B 1 150 ? 30.844 -72.645 -16.957 1.00 33.91 150 ARG B C 1
ATOM 3545 O O . ARG B 1 150 ? 31.323 -72.340 -18.046 1.00 23.73 150 ARG B O 1
ATOM 3553 N N . GLY B 1 151 ? 31.455 -73.453 -16.098 1.00 42.71 151 GLY B N 1
ATOM 3554 C CA . GLY B 1 151 ? 32.690 -74.131 -16.444 1.00 22.88 151 GLY B CA 1
ATOM 3555 C C . GLY B 1 151 ? 32.418 -75.536 -16.949 1.00 31.42 151 GLY B C 1
ATOM 3556 O O . GLY B 1 151 ? 31.804 -76.349 -16.258 1.00 25.90 151 GLY B O 1
ATOM 3557 N N . VAL B 1 152 ? 32.873 -75.829 -18.161 1.00 26.19 152 VAL B N 1
ATOM 3558 C CA . VAL B 1 152 ? 32.592 -77.122 -18.765 1.00 21.98 152 VAL B CA 1
ATOM 3559 C C . VAL B 1 152 ? 33.831 -77.812 -19.318 1.00 38.54 152 VAL B C 1
ATOM 3560 O O . VAL B 1 152 ? 34.909 -77.717 -18.733 1.00 39.91 152 VAL B O 1
ATOM 3564 N N . ALA B 1 153 ? 33.664 -78.505 -20.444 1.00 40.72 153 ALA B N 1
ATOM 3565 C CA . ALA B 1 153 ? 34.680 -79.425 -20.959 1.00 33.33 153 ALA B CA 1
ATOM 3566 C C . ALA B 1 153 ? 36.075 -78.823 -21.100 1.00 21.10 153 ALA B C 1
ATOM 3567 O O . ALA B 1 153 ? 37.065 -79.527 -20.913 1.00 28.94 153 ALA B O 1
ATOM 3569 N N . GLY B 1 154 ? 36.147 -77.534 -21.435 1.00 21.30 154 GLY B N 1
ATOM 3570 C CA . GLY B 1 154 ? 37.415 -76.833 -21.544 1.00 25.09 154 GLY B CA 1
ATOM 3571 C C . GLY B 1 154 ? 38.281 -76.952 -20.297 1.00 20.96 154 GLY B C 1
ATOM 3572 O O . GLY B 1 154 ? 39.501 -76.825 -20.362 1.00 38.51 154 GLY B O 1
ATOM 3573 N N . THR B 1 155 ? 37.647 -77.195 -19.157 1.00 28.58 155 THR B N 1
ATOM 3574 C CA . THR B 1 155 ? 38.369 -77.438 -17.917 1.00 31.80 155 THR B CA 1
ATOM 3575 C C . THR B 1 155 ? 39.448 -78.508 -18.106 1.00 42.37 155 THR B C 1
ATOM 3576 O O . THR B 1 155 ? 40.538 -78.407 -17.548 1.00 24.41 155 THR B O 1
ATOM 3580 N N . VAL B 1 156 ? 39.139 -79.533 -18.896 1.00 20.26 156 VAL B N 1
ATOM 3581 C CA . VAL B 1 156 ? 40.080 -80.628 -19.123 1.00 29.05 156 VAL B CA 1
ATOM 3582 C C . VAL B 1 156 ? 41.383 -80.154 -19.766 1.00 32.47 156 VAL B C 1
ATOM 3583 O O . VAL B 1 156 ? 42.464 -80.663 -19.460 1.00 30.26 156 VAL B O 1
ATOM 3587 N N . LEU B 1 157 ? 41.279 -79.172 -20.651 1.00 24.29 157 LEU B N 1
ATOM 3588 C CA . LEU B 1 157 ? 42.464 -78.593 -21.272 1.00 27.43 157 LEU B CA 1
ATOM 3589 C C . LEU B 1 157 ? 43.264 -77.804 -20.249 1.00 29.24 157 LEU B C 1
ATOM 3590 O O . LEU B 1 157 ? 44.495 -77.859 -20.229 1.00 39.32 157 LEU B O 1
ATOM 3595 N N . VAL B 1 158 ? 42.559 -77.064 -19.398 1.00 41.87 158 VAL B N 1
ATOM 3596 C CA . VAL B 1 158 ? 43.209 -76.323 -18.324 1.00 20.61 158 VAL B CA 1
ATOM 3597 C C . VAL B 1 158 ? 44.030 -77.280 -17.466 1.00 31.00 158 VAL B C 1
ATOM 3598 O O . VAL B 1 158 ? 45.179 -76.988 -17.138 1.00 24.54 158 VAL B O 1
ATOM 3602 N N . HIS B 1 159 ? 43.447 -78.430 -17.123 1.00 29.90 159 HIS B N 1
ATOM 3603 C CA . HIS B 1 159 ? 44.163 -79.453 -16.355 1.00 33.56 159 HIS B CA 1
ATOM 3604 C C . HIS B 1 159 ? 45.481 -79.805 -17.032 1.00 30.71 159 HIS B C 1
ATOM 3605 O O . HIS B 1 159 ? 46.535 -79.787 -16.403 1.00 24.90 159 HIS B O 1
ATOM 3612 N N . LYS B 1 160 ? 45.404 -80.134 -18.320 1.00 36.81 160 LYS B N 1
ATOM 3613 C CA . LYS B 1 160 ? 46.567 -80.566 -19.094 1.00 29.86 160 LYS B CA 1
ATOM 3614 C C . LYS B 1 160 ? 47.636 -79.489 -19.223 1.00 20.31 160 LYS B C 1
ATOM 3615 O O . LYS B 1 160 ? 48.827 -79.756 -19.042 1.00 49.23 160 LYS B O 1
ATOM 3621 N N . ILE B 1 161 ? 47.213 -78.275 -19.549 1.00 26.73 161 ILE B N 1
ATOM 3622 C CA . ILE B 1 161 ? 48.159 -77.186 -19.749 1.00 21.10 161 ILE B CA 1
ATOM 3623 C C . ILE B 1 161 ? 48.855 -76.799 -18.448 1.00 42.34 161 ILE B C 1
ATOM 3624 O O . ILE B 1 161 ? 50.081 -76.678 -18.406 1.00 40.80 161 ILE B O 1
ATOM 3629 N N . LEU B 1 162 ? 48.080 -76.617 -17.385 1.00 37.55 162 LEU B N 1
ATOM 3630 C CA . LEU B 1 162 ? 48.673 -76.305 -16.091 1.00 36.87 162 LEU B CA 1
ATOM 3631 C C . LEU B 1 162 ? 49.399 -77.531 -15.565 1.00 36.94 162 LEU B C 1
ATOM 3632 O O . LEU B 1 162 ? 50.419 -77.415 -14.889 1.00 28.82 162 LEU B O 1
ATOM 3637 N N . GLY B 1 163 ? 48.864 -78.703 -15.890 1.00 35.02 163 GLY B N 1
ATOM 3638 C CA . GLY B 1 163 ? 49.452 -79.957 -15.463 1.00 35.90 163 GLY B CA 1
ATOM 3639 C C . GLY B 1 163 ? 50.895 -80.036 -15.899 1.00 21.33 163 GLY B C 1
ATOM 3640 O O . GLY B 1 163 ? 51.775 -80.382 -15.114 1.00 49.57 163 GLY B O 1
ATOM 3641 N N . ALA B 1 164 ? 51.137 -79.699 -17.160 1.00 37.02 164 ALA B N 1
ATOM 3642 C CA . ALA B 1 164 ? 52.479 -79.738 -17.720 1.00 33.75 164 ALA B CA 1
ATOM 3643 C C . ALA B 1 164 ? 53.391 -78.726 -17.021 1.00 51.62 164 ALA B C 1
ATOM 3644 O O . ALA B 1 164 ? 54.524 -79.042 -16.646 1.00 26.15 164 ALA B O 1
ATOM 3646 N N . ALA B 1 165 ? 52.889 -77.509 -16.848 1.00 37.72 165 ALA B N 1
ATOM 3647 C CA . ALA B 1 165 ? 53.659 -76.447 -16.210 1.00 44.77 165 ALA B CA 1
ATOM 3648 C C . ALA B 1 165 ? 54.105 -76.874 -14.820 1.00 41.47 165 ALA B C 1
ATOM 3649 O O . ALA B 1 165 ? 55.267 -76.728 -14.461 1.00 53.08 165 ALA B O 1
ATOM 3651 N N . ALA B 1 166 ? 53.174 -77.403 -14.038 1.00 37.72 166 ALA B N 1
ATOM 3652 C CA . ALA B 1 166 ? 53.503 -77.866 -12.696 1.00 46.39 166 ALA B CA 1
ATOM 3653 C C . ALA B 1 166 ? 54.551 -78.961 -12.768 1.00 50.52 166 ALA B C 1
ATOM 3654 O O . ALA B 1 166 ? 55.474 -79.006 -11.956 1.00 43.72 166 ALA B O 1
ATOM 3656 N N . HIS B 1 167 ? 54.407 -79.844 -13.751 1.00 40.51 167 HIS B N 1
ATOM 3657 C CA . HIS B 1 167 ? 55.356 -80.931 -13.913 1.00 35.11 167 HIS B CA 1
ATOM 3658 C C . HIS B 1 167 ? 56.726 -80.399 -14.311 1.00 27.06 167 HIS B C 1
ATOM 3659 O O . HIS B 1 167 ? 57.745 -81.039 -14.064 1.00 54.90 167 HIS B O 1
ATOM 3666 N N . GLN B 1 168 ? 56.742 -79.219 -14.921 1.00 33.73 168 GLN B N 1
ATOM 3667 C CA . GLN B 1 168 ? 57.983 -78.596 -15.368 1.00 36.04 168 GLN B CA 1
ATOM 3668 C C . GLN B 1 168 ? 58.577 -77.715 -14.273 1.00 46.90 168 GLN B C 1
ATOM 3669 O O . GLN B 1 168 ? 59.449 -76.879 -14.528 1.00 39.08 168 GLN B O 1
ATOM 3675 N N . GLU B 1 169 ? 58.086 -77.899 -13.052 1.00 45.87 169 GLU B N 1
ATOM 3676 C CA . GLU B 1 169 ? 58.629 -77.208 -11.879 1.00 62.69 169 GLU B CA 1
ATOM 3677 C C . GLU B 1 169 ? 58.418 -75.688 -11.876 1.00 59.02 169 GLU B C 1
ATOM 3678 O O . GLU B 1 169 ? 59.230 -74.940 -11.325 1.00 57.12 169 GLU B O 1
ATOM 3684 N N . ALA B 1 170 ? 57.326 -75.236 -12.483 1.00 37.74 170 ALA B N 1
ATOM 3685 C CA . ALA B 1 170 ? 56.952 -73.826 -12.400 1.00 54.26 170 ALA B CA 1
ATOM 3686 C C . ALA B 1 170 ? 56.403 -73.536 -11.006 1.00 35.11 170 ALA B C 1
ATOM 3687 O O . ALA B 1 170 ? 55.886 -74.435 -10.341 1.00 46.10 170 ALA B O 1
ATOM 3689 N N . SER B 1 171 ? 56.516 -72.286 -10.565 1.00 41.34 171 SER B N 1
ATOM 3690 C CA . SER B 1 171 ? 56.068 -71.895 -9.228 1.00 28.98 171 SER B CA 1
ATOM 3691 C C . SER B 1 171 ? 54.571 -71.625 -9.194 1.00 47.48 171 SER B C 1
ATOM 3692 O O . SER B 1 171 ? 53.958 -71.340 -10.224 1.00 39.03 171 SER B O 1
ATOM 3695 N N . LEU B 1 172 ? 53.988 -71.698 -8.001 1.00 45.54 172 LEU B N 1
ATOM 3696 C CA . LEU B 1 172 ? 52.564 -71.428 -7.835 1.00 36.28 172 LEU B CA 1
ATOM 3697 C C . LEU B 1 172 ? 52.156 -70.135 -8.539 1.00 58.77 172 LEU B C 1
ATOM 3698 O O . LEU B 1 172 ? 51.142 -70.095 -9.237 1.00 53.65 172 LEU B O 1
ATOM 3703 N N . ASP B 1 173 ? 52.953 -69.085 -8.350 1.00 36.59 173 ASP B N 1
ATOM 3704 C CA . ASP B 1 173 ? 52.688 -67.782 -8.963 1.00 51.77 173 ASP B CA 1
ATOM 3705 C C . ASP B 1 173 ? 52.614 -67.847 -10.488 1.00 48.35 173 ASP B C 1
ATOM 3706 O O . ASP B 1 173 ? 51.644 -67.385 -11.086 1.00 49.60 173 ASP B O 1
ATOM 3711 N N . GLU B 1 174 ? 53.648 -68.409 -11.107 1.00 26.21 174 GLU B N 1
ATOM 3712 C CA . GLU B 1 174 ? 53.717 -68.533 -12.557 1.00 54.86 174 GLU B CA 1
ATOM 3713 C C . GLU B 1 174 ? 52.520 -69.313 -13.106 1.00 50.23 174 GLU B C 1
ATOM 3714 O O . GLU B 1 174 ? 51.875 -68.898 -14.070 1.00 58.11 174 GLU B O 1
ATOM 3720 N N . ILE B 1 175 ? 52.238 -70.450 -12.482 1.00 31.57 175 ILE B N 1
ATOM 3721 C CA . ILE B 1 175 ? 51.109 -71.284 -12.861 1.00 41.77 175 ILE B CA 1
ATOM 3722 C C . ILE B 1 175 ? 49.786 -70.542 -12.696 1.00 42.74 175 ILE B C 1
ATOM 3723 O O . ILE B 1 175 ? 48.873 -70.696 -13.505 1.00 32.33 175 ILE B O 1
ATOM 3728 N N . LYS B 1 176 ? 49.677 -69.738 -11.647 1.00 48.26 176 LYS B N 1
ATOM 3729 C CA . LYS B 1 176 ? 48.490 -68.909 -11.474 1.00 51.02 176 LYS B CA 1
ATOM 3730 C C . LYS B 1 176 ? 48.354 -67.910 -12.634 1.00 48.52 176 LYS B C 1
ATOM 3731 O O . LYS B 1 176 ? 47.272 -67.750 -13.193 1.00 47.49 176 LYS B O 1
ATOM 3737 N N . ASP B 1 177 ? 49.456 -67.258 -13.002 1.00 31.89 177 ASP B N 1
ATOM 3738 C CA . ASP B 1 177 ? 49.450 -66.293 -14.104 1.00 55.33 177 ASP B CA 1
ATOM 3739 C C . ASP B 1 177 ? 49.069 -66.954 -15.428 1.00 46.11 177 ASP B C 1
ATOM 3740 O O . ASP B 1 177 ? 48.328 -66.384 -16.228 1.00 46.49 177 ASP B O 1
ATOM 3745 N N . LEU B 1 178 ? 49.584 -68.159 -15.647 1.00 30.57 178 LEU B N 1
ATOM 3746 C CA . LEU B 1 178 ? 49.299 -68.921 -16.861 1.00 45.73 178 LEU B CA 1
ATOM 3747 C C . LEU B 1 178 ? 47.832 -69.317 -16.949 1.00 37.80 178 LEU B C 1
ATOM 3748 O O . LEU B 1 178 ? 47.213 -69.220 -18.009 1.00 47.44 178 LEU B O 1
ATOM 3753 N N . ALA B 1 179 ? 47.286 -69.775 -15.827 1.00 28.98 179 ALA B N 1
ATOM 3754 C CA . ALA B 1 179 ? 45.880 -70.165 -15.746 1.00 37.51 179 ALA B CA 1
ATOM 3755 C C . ALA B 1 179 ? 44.960 -69.021 -16.165 1.00 49.05 179 ALA B C 1
ATOM 3756 O O . ALA B 1 179 ? 44.010 -69.213 -16.932 1.00 36.59 179 ALA B O 1
ATOM 3758 N N . ASP B 1 180 ? 45.253 -67.829 -15.656 1.00 41.00 180 ASP B N 1
ATOM 3759 C CA . ASP B 1 180 ? 44.471 -66.641 -15.980 1.00 53.61 180 ASP B CA 1
ATOM 3760 C C . ASP B 1 180 ? 44.452 -66.360 -17.480 1.00 41.55 180 ASP B C 1
ATOM 3761 O O . ASP B 1 180 ? 43.392 -66.111 -18.047 1.00 49.45 180 ASP B O 1
ATOM 3766 N N . LYS B 1 181 ? 45.620 -66.411 -18.118 1.00 38.52 181 LYS B N 1
ATOM 3767 C CA . LYS B 1 181 ? 45.719 -66.182 -19.560 1.00 40.46 181 LYS B CA 1
ATOM 3768 C C . LYS B 1 181 ? 45.056 -67.304 -20.351 1.00 40.77 181 LYS B C 1
ATOM 3769 O O . LYS B 1 181 ? 44.369 -67.061 -21.345 1.00 65.37 181 LYS B O 1
ATOM 3775 N N . VAL B 1 182 ? 45.270 -68.533 -19.901 1.00 30.40 182 VAL B N 1
ATOM 3776 C CA . VAL B 1 182 ? 44.745 -69.705 -20.582 1.00 24.14 182 VAL B CA 1
ATOM 3777 C C . VAL B 1 182 ? 43.213 -69.761 -20.562 1.00 64.52 182 VAL B C 1
ATOM 3778 O O . VAL B 1 182 ? 42.580 -69.911 -21.613 1.00 33.40 182 VAL B O 1
ATOM 3782 N N . VAL B 1 183 ? 42.622 -69.629 -19.374 1.00 47.56 183 VAL B N 1
ATOM 3783 C CA . VAL B 1 183 ? 41.163 -69.693 -19.226 1.00 40.11 183 VAL B CA 1
ATOM 3784 C C . VAL B 1 183 ? 40.416 -68.655 -20.075 1.00 37.95 183 VAL B C 1
ATOM 3785 O O . VAL B 1 183 ? 39.317 -68.911 -20.566 1.00 42.12 183 VAL B O 1
ATOM 3789 N N . LYS B 1 184 ? 41.016 -67.487 -20.253 1.00 35.45 184 LYS B N 1
ATOM 3790 C CA . LYS B 1 184 ? 40.407 -66.455 -21.081 1.00 44.72 184 LYS B CA 1
ATOM 3791 C C . LYS B 1 184 ? 40.395 -66.832 -22.570 1.00 62.95 184 LYS B C 1
ATOM 3792 O O . LYS B 1 184 ? 39.638 -66.264 -23.359 1.00 37.18 184 LYS B O 1
ATOM 3798 N N . ASN B 1 185 ? 41.226 -67.797 -22.954 1.00 25.35 185 ASN B N 1
ATOM 3799 C CA . ASN B 1 185 ? 41.330 -68.178 -24.362 1.00 35.42 185 ASN B CA 1
ATOM 3800 C C . ASN B 1 185 ? 40.665 -69.512 -24.673 1.00 43.60 185 ASN B C 1
ATOM 3801 O O . ASN B 1 185 ? 40.864 -70.082 -25.745 1.00 34.82 185 ASN B O 1
ATOM 3806 N N . ILE B 1 186 ? 39.873 -70.002 -23.726 1.00 44.81 186 ILE B N 1
ATOM 3807 C CA . ILE B 1 186 ? 39.156 -71.257 -23.899 1.00 46.72 186 ILE B CA 1
ATOM 3808 C C . ILE B 1 186 ? 37.659 -70.992 -23.915 1.00 44.52 186 ILE B C 1
ATOM 3809 O O . ILE B 1 186 ? 37.103 -70.480 -22.948 1.00 43.12 186 ILE B O 1
ATOM 3814 N N . LYS B 1 187 ? 37.009 -71.341 -25.018 1.00 43.86 187 LYS B N 1
ATOM 3815 C CA . LYS B 1 187 ? 35.570 -71.142 -25.140 1.00 40.56 187 LYS B CA 1
ATOM 3816 C C . LYS B 1 187 ? 34.855 -72.401 -25.640 1.00 28.75 187 LYS B C 1
ATOM 3817 O O . LYS B 1 187 ? 35.350 -73.111 -26.517 1.00 40.03 187 LYS B O 1
ATOM 3823 N N . THR B 1 188 ? 33.691 -72.670 -25.062 1.00 35.55 188 THR B N 1
ATOM 3824 C CA . THR B 1 188 ? 32.971 -73.901 -25.330 1.00 36.40 188 THR B CA 1
ATOM 3825 C C . THR B 1 188 ? 31.480 -73.661 -25.471 1.00 28.92 188 THR B C 1
ATOM 3826 O O . THR B 1 188 ? 30.905 -72.834 -24.770 1.00 42.36 188 THR B O 1
ATOM 3830 N N . ILE B 1 189 ? 30.858 -74.409 -26.370 1.00 33.00 189 ILE B N 1
ATOM 3831 C CA . ILE B 1 189 ? 29.410 -74.435 -26.465 1.00 29.77 189 ILE B CA 1
ATOM 3832 C C . ILE B 1 189 ? 28.951 -75.852 -26.816 1.00 30.05 189 ILE B C 1
ATOM 3833 O O . ILE B 1 189 ? 29.588 -76.540 -27.610 1.00 29.57 189 ILE B O 1
ATOM 3838 N N . GLY B 1 190 ? 27.861 -76.295 -26.203 1.00 28.13 190 GLY B N 1
ATOM 3839 C CA . GLY B 1 190 ? 27.379 -77.648 -26.413 1.00 24.24 190 GLY B CA 1
ATOM 3840 C C . GLY B 1 190 ? 25.894 -77.701 -26.690 1.00 33.80 190 GLY B C 1
ATOM 3841 O O . GLY B 1 190 ? 25.215 -76.672 -26.742 1.00 34.44 190 GLY B O 1
ATOM 3842 N N . LEU B 1 191 ? 25.384 -78.911 -26.870 1.00 25.05 191 LEU B N 1
ATOM 3843 C CA . LEU B 1 191 ? 23.973 -79.099 -27.158 1.00 35.60 191 LEU B CA 1
ATOM 3844 C C . LEU B 1 191 ? 23.560 -80.466 -26.671 1.00 33.88 191 LEU B C 1
ATOM 3845 O O . LEU B 1 191 ? 24.410 -81.340 -26.492 1.00 27.55 191 LEU B O 1
ATOM 3850 N N . ALA B 1 192 ? 22.259 -80.663 -26.474 1.00 29.41 192 ALA B N 1
ATOM 3851 C CA . ALA B 1 192 ? 21.772 -81.931 -25.943 1.00 54.75 192 ALA B CA 1
ATOM 3852 C C . ALA B 1 192 ? 20.610 -82.462 -26.761 1.00 44.44 192 ALA B C 1
ATOM 3853 O O . ALA B 1 192 ? 19.757 -81.693 -27.210 1.00 40.12 192 ALA B O 1
ATOM 3855 N N . LEU B 1 193 ? 20.590 -83.777 -26.963 1.00 38.30 193 LEU B N 1
ATOM 3856 C CA . LEU B 1 193 ? 19.463 -84.424 -27.624 1.00 46.13 193 LEU B CA 1
ATOM 3857 C C . LEU B 1 193 ? 18.564 -85.023 -26.565 1.00 52.30 193 LEU B C 1
ATOM 3858 O O . LEU B 1 193 ? 17.419 -85.391 -26.838 1.00 54.96 193 LEU B O 1
ATOM 3863 N N . SER B 1 194 ? 19.103 -85.123 -25.354 1.00 37.01 194 SER B N 1
ATOM 3864 C CA . SER B 1 194 ? 18.376 -85.701 -24.238 1.00 46.71 194 SER B CA 1
ATOM 3865 C C . SER B 1 194 ? 19.010 -85.238 -22.935 1.00 45.84 194 SER B C 1
ATOM 3866 O O . SER B 1 194 ? 20.161 -84.810 -22.915 1.00 47.12 194 SER B O 1
ATOM 3869 N N . ALA B 1 195 ? 18.252 -85.332 -21.848 1.00 61.91 195 ALA B N 1
ATOM 3870 C CA . ALA B 1 195 ? 18.729 -84.911 -20.543 1.00 29.69 195 ALA B CA 1
ATOM 3871 C C . ALA B 1 195 ? 19.260 -86.098 -19.770 1.00 51.82 195 ALA B C 1
ATOM 3872 O O . ALA B 1 195 ? 18.865 -87.242 -20.016 1.00 54.67 195 ALA B O 1
ATOM 3874 N N . ALA B 1 196 ? 20.157 -85.819 -18.830 1.00 57.89 196 ALA B N 1
ATOM 3875 C CA . ALA B 1 196 ? 20.684 -86.855 -17.957 1.00 58.93 196 ALA B CA 1
ATOM 3876 C C . ALA B 1 196 ? 19.586 -87.363 -17.028 1.00 62.86 196 ALA B C 1
ATOM 3877 O O . ALA B 1 196 ? 18.697 -86.611 -16.625 1.00 50.47 196 ALA B O 1
ATOM 3879 N N . THR B 1 197 ? 19.649 -88.648 -16.706 1.00 59.83 197 THR B N 1
ATOM 3880 C CA . THR B 1 197 ? 18.773 -89.230 -15.706 1.00 38.92 197 THR B CA 1
ATOM 3881 C C . THR B 1 197 ? 19.595 -89.441 -14.440 1.00 49.84 197 THR B C 1
ATOM 3882 O O . THR B 1 197 ? 20.608 -90.142 -14.462 1.00 62.11 197 THR B O 1
ATOM 3886 N N . VAL B 1 198 ? 19.169 -88.832 -13.338 1.00 73.12 198 VAL B N 1
ATOM 3887 C CA . VAL B 1 198 ? 19.884 -88.970 -12.070 1.00 78.59 198 VAL B CA 1
ATOM 3888 C C . VAL B 1 198 ? 19.358 -90.152 -11.238 1.00 89.84 198 VAL B C 1
ATOM 3889 O O . VAL B 1 198 ? 18.148 -90.281 -11.030 1.00 99.98 198 VAL B O 1
ATOM 3893 N N . PRO B 1 199 ? 20.270 -91.023 -10.765 1.00 82.24 199 PRO B N 1
ATOM 3894 C CA . PRO B 1 199 ? 19.906 -92.208 -9.977 1.00 88.64 199 PRO B CA 1
ATOM 3895 C C . PRO B 1 199 ? 18.989 -91.872 -8.802 1.00 83.51 199 PRO B C 1
ATOM 3896 O O . PRO B 1 199 ? 18.101 -92.668 -8.491 1.00 84.72 199 PRO B O 1
ATOM 3900 N N . ASP B 1 210 ? 10.951 -84.368 -27.136 1.00 59.38 210 ASP B N 1
ATOM 3901 C CA . ASP B 1 210 ? 11.204 -85.525 -27.990 1.00 78.00 210 ASP B CA 1
ATOM 3902 C C . ASP B 1 210 ? 11.406 -85.092 -29.436 1.00 71.23 210 ASP B C 1
ATOM 3903 O O . ASP B 1 210 ? 10.719 -84.193 -29.923 1.00 58.69 210 ASP B O 1
ATOM 3908 N N . ASN B 1 211 ? 12.344 -85.746 -30.117 1.00 90.22 211 ASN B N 1
ATOM 3909 C CA . ASN B 1 211 ? 12.796 -85.322 -31.444 1.00 104.87 211 ASN B CA 1
ATOM 3910 C C . ASN B 1 211 ? 13.179 -83.842 -31.461 1.00 95.14 211 ASN B C 1
ATOM 3911 O O . ASN B 1 211 ? 13.148 -83.181 -32.505 1.00 66.92 211 ASN B O 1
ATOM 3916 N N . GLU B 1 212 ? 13.539 -83.333 -30.287 1.00 80.79 212 GLU B N 1
ATOM 3917 C CA . GLU B 1 212 ? 13.996 -81.960 -30.143 1.00 61.29 212 GLU B CA 1
ATOM 3918 C C . GLU B 1 212 ? 15.424 -81.949 -29.614 1.00 67.71 212 GLU B C 1
ATOM 3919 O O . GLU B 1 212 ? 15.890 -82.920 -29.005 1.00 46.47 212 GLU B O 1
ATOM 3925 N N . ILE B 1 213 ? 16.122 -80.849 -29.864 1.00 55.43 213 ILE B N 1
ATOM 3926 C CA . ILE B 1 213 ? 17.457 -80.660 -29.317 1.00 62.27 213 ILE B CA 1
ATOM 3927 C C . ILE B 1 213 ? 17.499 -79.323 -28.597 1.00 44.77 213 ILE B C 1
ATOM 3928 O O . ILE B 1 213 ? 16.748 -78.410 -28.935 1.00 38.90 213 ILE B O 1
ATOM 3933 N N . GLU B 1 214 ? 18.360 -79.211 -27.593 1.00 33.03 214 GLU B N 1
ATOM 3934 C CA . GLU B 1 214 ? 18.540 -77.934 -26.921 1.00 48.39 214 GLU B CA 1
ATOM 3935 C C . GLU B 1 214 ? 19.992 -77.476 -26.982 1.00 44.78 214 GLU B C 1
ATOM 3936 O O . GLU B 1 214 ? 20.903 -78.206 -26.597 1.00 46.38 214 GLU B O 1
ATOM 3942 N N . TYR B 1 215 ? 20.194 -76.265 -27.488 1.00 37.65 215 TYR B N 1
ATOM 3943 C CA . TYR B 1 215 ? 21.518 -75.661 -27.539 1.00 28.63 215 TYR B CA 1
ATOM 3944 C C . TYR B 1 215 ? 21.883 -75.061 -26.190 1.00 33.88 215 TYR B C 1
ATOM 3945 O O . TYR B 1 215 ? 21.024 -74.522 -25.497 1.00 63.53 215 TYR B O 1
ATOM 3954 N N . GLY B 1 216 ? 23.156 -75.158 -25.819 1.00 36.55 216 GLY B N 1
ATOM 3955 C CA . GLY B 1 216 ? 23.644 -74.556 -24.588 1.00 33.92 216 GLY B CA 1
ATOM 3956 C C . GLY B 1 216 ? 23.230 -75.226 -23.287 1.00 45.00 216 GLY B C 1
ATOM 3957 O O . GLY B 1 216 ? 23.288 -74.601 -22.233 1.00 38.06 216 GLY B O 1
ATOM 3958 N N . VAL B 1 217 ? 22.814 -76.488 -23.351 1.00 25.83 217 VAL B N 1
ATOM 3959 C CA . VAL B 1 217 ? 22.484 -77.244 -22.144 1.00 46.40 217 VAL B CA 1
ATOM 3960 C C . VAL B 1 217 ? 23.676 -77.332 -21.184 1.00 49.94 217 VAL B C 1
ATOM 3961 O O . VAL B 1 217 ? 24.825 -77.437 -21.613 1.00 45.46 217 VAL B O 1
ATOM 3965 N N . GLY B 1 218 ? 23.394 -77.274 -19.884 1.00 43.77 218 GLY B N 1
ATOM 3966 C CA . GLY B 1 218 ? 24.431 -77.361 -18.869 1.00 38.87 218 GLY B CA 1
ATOM 3967 C C . GLY B 1 218 ? 24.781 -78.803 -18.568 1.00 48.63 218 GLY B C 1
ATOM 3968 O O . GLY B 1 218 ? 23.985 -79.702 -18.844 1.00 27.08 218 GLY B O 1
ATOM 3969 N N . ILE B 1 219 ? 25.968 -79.030 -18.006 1.00 35.72 219 ILE B N 1
ATOM 3970 C CA . ILE B 1 219 ? 26.422 -80.391 -17.728 1.00 29.72 219 ILE B CA 1
ATOM 3971 C C . ILE B 1 219 ? 25.704 -81.017 -16.538 1.00 36.97 219 ILE B C 1
ATOM 3972 O O . ILE B 1 219 ? 25.869 -82.202 -16.263 1.00 37.79 219 ILE B O 1
ATOM 3977 N N . HIS B 1 220 ? 24.904 -80.217 -15.839 1.00 47.27 220 HIS B N 1
ATOM 3978 C CA . HIS B 1 220 ? 24.055 -80.729 -14.767 1.00 39.31 220 HIS B CA 1
ATOM 3979 C C . HIS B 1 220 ? 22.614 -80.817 -15.256 1.00 49.42 220 HIS B C 1
ATOM 3980 O O . HIS B 1 220 ? 21.681 -80.895 -14.454 1.00 40.82 220 HIS B O 1
ATOM 3987 N N . SER B 1 221 ? 22.443 -80.801 -16.576 1.00 43.06 221 SER B N 1
ATOM 3988 C CA . SER B 1 221 ? 21.120 -80.738 -17.199 1.00 42.97 221 SER B CA 1
ATOM 3989 C C . SER B 1 221 ? 20.465 -79.371 -17.014 1.00 37.68 221 SER B C 1
ATOM 3990 O O . SER B 1 221 ? 19.241 -79.260 -17.037 1.00 73.79 221 SER B O 1
ATOM 3993 N N . GLU B 1 222 ? 21.277 -78.333 -16.824 1.00 68.85 222 GLU B N 1
ATOM 3994 C CA . GLU B 1 222 ? 20.753 -76.972 -16.800 1.00 64.46 222 GLU B CA 1
ATOM 3995 C C . GLU B 1 222 ? 20.154 -76.650 -18.163 1.00 65.44 222 GLU B C 1
ATOM 3996 O O . GLU B 1 222 ? 20.597 -77.180 -19.181 1.00 55.50 222 GLU B O 1
ATOM 4002 N N . PRO B 1 223 ? 19.140 -75.778 -18.186 1.00 61.70 223 PRO B N 1
ATOM 4003 C CA . PRO B 1 223 ? 18.514 -75.332 -19.434 1.00 53.21 223 PRO B CA 1
ATOM 4004 C C . PRO B 1 223 ? 19.474 -74.527 -20.307 1.00 53.79 223 PRO B C 1
ATOM 4005 O O . PRO B 1 223 ? 20.396 -73.896 -19.790 1.00 50.15 223 PRO B O 1
ATOM 4009 N N . GLY B 1 224 ? 19.249 -74.556 -21.618 1.00 64.61 224 GLY B N 1
ATOM 4010 C CA . GLY B 1 224 ? 20.051 -73.796 -22.561 1.00 31.87 224 GLY B CA 1
ATOM 4011 C C . GLY B 1 224 ? 19.363 -72.513 -22.994 1.00 59.41 224 GLY B C 1
ATOM 4012 O O . GLY B 1 224 ? 18.545 -71.958 -22.260 1.00 45.24 224 GLY B O 1
ATOM 4013 N N . TYR B 1 225 ? 19.690 -72.036 -24.191 1.00 37.23 225 TYR B N 1
ATOM 4014 C CA . TYR B 1 225 ? 19.144 -70.769 -24.666 1.00 50.18 225 TYR B CA 1
ATOM 4015 C C . TYR B 1 225 ? 18.100 -70.927 -25.765 1.00 72.31 225 TYR B C 1
ATOM 4016 O O . TYR B 1 225 ? 17.234 -70.066 -25.935 1.00 81.67 225 TYR B O 1
ATOM 4025 N N . ARG B 1 226 ? 18.184 -72.020 -26.514 1.00 50.64 226 ARG B N 1
ATOM 4026 C CA . ARG B 1 226 ? 17.238 -72.249 -27.599 1.00 61.92 226 ARG B CA 1
ATOM 4027 C C . ARG B 1 226 ? 16.906 -73.720 -27.768 1.00 56.71 226 ARG B C 1
ATOM 4028 O O . ARG B 1 226 ? 17.799 -74.561 -27.893 1.00 51.32 226 ARG B O 1
ATOM 4036 N N . ARG B 1 227 ? 15.614 -74.026 -27.769 1.00 57.02 227 ARG B N 1
ATOM 4037 C CA . ARG B 1 227 ? 15.163 -75.365 -28.103 1.00 50.46 227 ARG B CA 1
ATOM 4038 C C . ARG B 1 227 ? 14.767 -75.390 -29.577 1.00 58.74 227 ARG B C 1
ATOM 4039 O O . ARG B 1 227 ? 14.211 -74.422 -30.100 1.00 63.79 227 ARG B O 1
ATOM 4047 N N . GLU B 1 228 ? 15.071 -76.494 -30.249 1.00 40.93 228 GLU B N 1
ATOM 4048 C CA . GLU B 1 228 ? 14.821 -76.609 -31.678 1.00 57.76 228 GLU B CA 1
ATOM 4049 C C . GLU B 1 228 ? 14.385 -78.031 -32.036 1.00 70.33 228 GLU B C 1
ATOM 4050 O O . GLU B 1 228 ? 14.815 -78.995 -31.397 1.00 56.98 228 GLU B O 1
ATOM 4056 N N . LYS B 1 229 ? 13.527 -78.163 -33.046 1.00 62.54 229 LYS B N 1
ATOM 4057 C CA . LYS B 1 229 ? 13.184 -79.487 -33.560 1.00 79.25 229 LYS B CA 1
ATOM 4058 C C . LYS B 1 229 ? 14.420 -80.080 -34.226 1.00 89.72 229 LYS B C 1
ATOM 4059 O O . LYS B 1 229 ? 15.336 -79.345 -34.597 1.00 80.16 229 LYS B O 1
ATOM 4065 N N . MET B 1 230 ? 14.449 -81.403 -34.368 1.00 68.87 230 MET B N 1
ATOM 4066 C CA . MET B 1 230 ? 15.657 -82.097 -34.810 1.00 70.23 230 MET B CA 1
ATOM 4067 C C . MET B 1 230 ? 16.359 -81.416 -35.989 1.00 70.73 230 MET B C 1
ATOM 4068 O O . MET B 1 230 ? 15.729 -81.071 -36.990 1.00 69.07 230 MET B O 1
ATOM 4073 N N . LYS B 1 231 ? 17.667 -81.217 -35.844 1.00 56.64 231 LYS B N 1
ATOM 4074 C CA . LYS B 1 231 ? 18.507 -80.668 -36.901 1.00 58.45 231 LYS B CA 1
ATOM 4075 C C . LYS B 1 231 ? 19.555 -81.701 -37.272 1.00 55.09 231 LYS B C 1
ATOM 4076 O O . LYS B 1 231 ? 19.857 -82.602 -36.488 1.00 48.38 231 LYS B O 1
ATOM 4082 N N . THR B 1 232 ? 20.117 -81.564 -38.464 1.00 30.87 232 THR B N 1
ATOM 4083 C CA . THR B 1 232 ? 21.158 -82.473 -38.919 1.00 39.77 232 THR B CA 1
ATOM 4084 C C . THR B 1 232 ? 22.478 -82.146 -38.222 1.00 29.12 232 THR B C 1
ATOM 4085 O O . THR B 1 232 ? 22.625 -81.080 -37.624 1.00 40.91 232 THR B O 1
ATOM 4089 N N . SER B 1 233 ? 23.438 -83.059 -38.304 1.00 45.49 233 SER B N 1
ATOM 4090 C CA . SER B 1 233 ? 24.750 -82.828 -37.720 1.00 27.46 233 SER B CA 1
ATOM 4091 C C . SER B 1 233 ? 25.337 -81.524 -38.235 1.00 35.56 233 SER B C 1
ATOM 4092 O O . SER B 1 233 ? 25.782 -80.685 -37.460 1.00 39.19 233 SER B O 1
ATOM 4095 N N . TYR B 1 234 ? 25.327 -81.353 -39.550 1.00 43.86 234 TYR B N 1
ATOM 4096 C CA . TYR B 1 234 ? 25.878 -80.156 -40.167 1.00 36.55 234 TYR B CA 1
ATOM 4097 C C . TYR B 1 234 ? 25.183 -78.886 -39.672 1.00 44.38 234 TYR B C 1
ATOM 4098 O O . TYR B 1 234 ? 25.829 -77.869 -39.430 1.00 43.50 234 TYR B O 1
ATOM 4107 N N . GLU B 1 235 ? 23.866 -78.944 -39.520 1.00 52.62 235 GLU B N 1
ATOM 4108 C CA . GLU B 1 235 ? 23.118 -77.789 -39.032 1.00 48.81 235 GLU B CA 1
ATOM 4109 C C . GLU B 1 235 ? 23.523 -77.441 -37.604 1.00 37.96 235 GLU B C 1
ATOM 4110 O O . GLU B 1 235 ? 23.724 -76.275 -37.269 1.00 41.63 235 GLU B O 1
ATOM 4116 N N . LEU B 1 236 ? 23.635 -78.463 -36.767 1.00 28.96 236 LEU B N 1
ATOM 4117 C CA . LEU B 1 236 ? 24.058 -78.282 -35.385 1.00 34.22 236 LEU B CA 1
ATOM 4118 C C . LEU B 1 236 ? 25.459 -77.707 -35.347 1.00 48.14 236 LEU B C 1
ATOM 4119 O O . LEU B 1 236 ? 25.746 -76.800 -34.564 1.00 41.32 236 LEU B O 1
ATOM 4124 N N . ALA B 1 237 ? 26.335 -78.250 -36.187 1.00 29.03 237 ALA B N 1
ATOM 4125 C CA . ALA B 1 237 ? 27.712 -77.788 -36.230 1.00 27.28 237 ALA B CA 1
ATOM 4126 C C . ALA B 1 237 ? 27.741 -76.322 -36.642 1.00 36.97 237 ALA B C 1
ATOM 4127 O O . ALA B 1 237 ? 28.545 -75.533 -36.148 1.00 32.45 237 ALA B O 1
ATOM 4129 N N . THR B 1 238 ? 26.842 -75.963 -37.544 1.00 28.28 238 THR B N 1
ATOM 4130 C CA . THR B 1 238 ? 26.775 -74.605 -38.048 1.00 29.07 238 THR B CA 1
ATOM 4131 C C . THR B 1 238 ? 26.465 -73.647 -36.910 1.00 29.70 238 THR B C 1
ATOM 4132 O O . THR B 1 238 ? 27.035 -72.558 -36.824 1.00 36.67 238 THR B O 1
ATOM 4136 N N . GLU B 1 239 ? 25.562 -74.064 -36.032 1.00 33.99 239 GLU B N 1
ATOM 4137 C CA . GLU B 1 239 ? 25.196 -73.259 -34.874 1.00 41.21 239 GLU B CA 1
ATOM 4138 C C . GLU B 1 239 ? 26.384 -73.069 -33.929 1.00 48.89 239 GLU B C 1
ATOM 4139 O O . GLU B 1 239 ? 26.708 -71.944 -33.544 1.00 29.18 239 GLU B O 1
ATOM 4145 N N . LEU B 1 240 ? 27.044 -74.171 -33.578 1.00 32.33 240 LEU B N 1
ATOM 4146 C CA . LEU B 1 240 ? 28.145 -74.134 -32.612 1.00 40.16 240 LEU B CA 1
ATOM 4147 C C . LEU B 1 240 ? 29.379 -73.380 -33.115 1.00 52.05 240 LEU B C 1
ATOM 4148 O O . LEU B 1 240 ? 29.891 -72.501 -32.417 1.00 46.26 240 LEU B O 1
ATOM 4153 N N . VAL B 1 241 ? 29.871 -73.723 -34.304 1.00 26.98 241 VAL B N 1
ATOM 4154 C CA . VAL B 1 241 ? 31.011 -72.989 -34.855 1.00 30.95 241 VAL B CA 1
ATOM 4155 C C . VAL B 1 241 ? 30.650 -71.523 -35.047 1.00 31.73 241 VAL B C 1
ATOM 4156 O O . VAL B 1 241 ? 31.480 -70.638 -34.846 1.00 58.16 241 VAL B O 1
ATOM 4160 N N . GLY B 1 242 ? 29.398 -71.273 -35.419 1.00 49.28 242 GLY B N 1
ATOM 4161 C CA . GLY B 1 242 ? 28.911 -69.919 -35.602 1.00 41.11 242 GLY B CA 1
ATOM 4162 C C . GLY B 1 242 ? 29.012 -69.105 -34.329 1.00 55.34 242 GLY B C 1
ATOM 4163 O O . GLY B 1 242 ? 29.430 -67.950 -34.362 1.00 42.57 242 GLY B O 1
ATOM 4164 N N . LYS B 1 243 ? 28.634 -69.712 -33.205 1.00 36.76 243 LYS B N 1
ATOM 4165 C CA . LYS B 1 243 ? 28.713 -69.043 -31.909 1.00 39.30 243 LYS B CA 1
ATOM 4166 C C . LYS B 1 243 ? 30.160 -68.787 -31.486 1.00 35.77 243 LYS B C 1
ATOM 4167 O O . LYS B 1 243 ? 30.495 -67.698 -31.021 1.00 33.11 243 LYS B O 1
ATOM 4173 N N . LEU B 1 244 ? 31.013 -69.792 -31.656 1.00 39.55 244 LEU B N 1
ATOM 4174 C CA . LEU B 1 244 ? 32.424 -69.667 -31.307 1.00 44.67 244 LEU B CA 1
ATOM 4175 C C . LEU B 1 244 ? 33.139 -68.649 -32.195 1.00 37.92 244 LEU B C 1
ATOM 4176 O O . LEU B 1 244 ? 34.080 -67.986 -31.765 1.00 70.34 244 LEU B O 1
ATOM 4181 N N . LYS B 1 245 ? 32.688 -68.528 -33.437 1.00 55.37 245 LYS B N 1
ATOM 4182 C CA . LYS B 1 245 ? 33.260 -67.553 -34.358 1.00 41.68 245 LYS B CA 1
ATOM 4183 C C . LYS B 1 245 ? 32.949 -66.128 -33.901 1.00 35.97 245 LYS B C 1
ATOM 4184 O O . LYS B 1 245 ? 33.805 -65.248 -33.963 1.00 44.81 245 LYS B O 1
ATOM 4190 N N . GLU B 1 246 ? 31.722 -65.907 -33.438 1.00 36.38 246 GLU B N 1
ATOM 4191 C CA . GLU B 1 246 ? 31.338 -64.612 -32.881 1.00 54.46 246 GLU B CA 1
ATOM 4192 C C . GLU B 1 246 ? 32.169 -64.264 -31.640 1.00 40.73 246 GLU B C 1
ATOM 4193 O O . GLU B 1 246 ? 32.548 -63.108 -31.441 1.00 64.55 246 GLU B O 1
ATOM 4199 N N . GLU B 1 247 ? 32.446 -65.270 -30.813 1.00 33.11 247 GLU B N 1
ATOM 4200 C CA . GLU B 1 247 ? 33.199 -65.078 -29.577 1.00 37.22 247 GLU B CA 1
ATOM 4201 C C . GLU B 1 247 ? 34.665 -64.738 -29.845 1.00 41.12 247 GLU B C 1
ATOM 4202 O O . GLU B 1 247 ? 35.170 -63.720 -29.370 1.00 44.87 247 GLU B O 1
ATOM 4208 N N . PHE B 1 248 ? 35.338 -65.594 -30.613 1.00 53.46 248 PHE B N 1
ATOM 4209 C CA . PHE B 1 248 ? 36.771 -65.445 -30.876 1.00 46.00 248 PHE B CA 1
ATOM 4210 C C . PHE B 1 248 ? 37.090 -64.409 -31.945 1.00 45.21 248 PHE B C 1
ATOM 4211 O O . PHE B 1 248 ? 38.233 -63.952 -32.047 1.00 48.50 248 PHE B O 1
ATOM 4219 N N . LYS B 1 249 ? 36.084 -64.050 -32.739 1.00 44.90 249 LYS B N 1
ATOM 4220 C CA . LYS B 1 249 ? 36.279 -63.167 -33.884 1.00 32.21 249 LYS B CA 1
ATOM 4221 C C . LYS B 1 249 ? 37.406 -63.701 -34.771 1.00 47.22 249 LYS B C 1
ATOM 4222 O O . LYS B 1 249 ? 38.496 -63.134 -34.808 1.00 38.19 249 LYS B O 1
ATOM 4228 N N . PHE B 1 250 ? 37.130 -64.797 -35.479 1.00 48.99 250 PHE B N 1
ATOM 4229 C CA . PHE B 1 250 ? 38.128 -65.461 -36.323 1.00 50.17 250 PHE B CA 1
ATOM 4230 C C . PHE B 1 250 ? 38.800 -64.531 -37.335 1.00 41.73 250 PHE B C 1
ATOM 4231 O O . PHE B 1 250 ? 38.146 -63.701 -37.965 1.00 50.36 250 PHE B O 1
ATOM 4239 N N . GLU B 1 251 ? 40.112 -64.689 -37.480 1.00 39.13 251 GLU B N 1
ATOM 4240 C CA . GLU B 1 251 ? 40.884 -64.006 -38.513 1.00 51.60 251 GLU B CA 1
ATOM 4241 C C . GLU B 1 251 ? 41.853 -65.020 -39.105 1.00 68.11 251 GLU B C 1
ATOM 4242 O O . GLU B 1 251 ? 42.387 -65.866 -38.383 1.00 66.38 251 GLU B O 1
ATOM 4248 N N . ALA B 1 252 ? 42.073 -64.949 -40.415 1.00 43.29 252 ALA B N 1
ATOM 4249 C CA . ALA B 1 252 ? 43.002 -65.868 -41.061 1.00 54.08 252 ALA B CA 1
ATOM 4250 C C . ALA B 1 252 ? 44.360 -65.809 -40.361 1.00 48.14 252 ALA B C 1
ATOM 4251 O O . ALA B 1 252 ? 44.800 -64.740 -39.929 1.00 51.38 252 ALA B O 1
ATOM 4253 N N . GLY B 1 253 ? 45.010 -66.962 -40.234 1.00 44.27 253 GLY B N 1
ATOM 4254 C CA . GLY B 1 253 ? 46.320 -67.027 -39.608 1.00 50.43 253 GLY B CA 1
ATOM 4255 C C . GLY B 1 253 ? 46.299 -67.397 -38.134 1.00 53.55 253 GLY B C 1
ATOM 4256 O O . GLY B 1 253 ? 47.303 -67.859 -37.592 1.00 58.34 253 GLY B O 1
ATOM 4257 N N . GLN B 1 254 ? 45.159 -67.189 -37.485 1.00 29.02 254 GLN B N 1
ATOM 4258 C CA . GLN B 1 254 ? 45.012 -67.512 -36.073 1.00 41.57 254 GLN B CA 1
ATOM 4259 C C . GLN B 1 254 ? 45.175 -69.005 -35.829 1.00 44.35 254 GLN B C 1
ATOM 4260 O O . GLN B 1 254 ? 44.808 -69.826 -36.666 1.00 42.05 254 GLN B O 1
ATOM 4266 N N . LYS B 1 255 ? 45.725 -69.347 -34.669 1.00 56.37 255 LYS B N 1
ATOM 4267 C CA . LYS B 1 255 ? 45.927 -70.738 -34.300 1.00 33.29 255 LYS B CA 1
ATOM 4268 C C . LYS B 1 255 ? 44.956 -71.157 -33.198 1.00 46.70 255 LYS B C 1
ATOM 4269 O O . LYS B 1 255 ? 44.764 -70.433 -32.214 1.00 44.78 255 LYS B O 1
ATOM 4275 N N . TYR B 1 256 ? 44.343 -72.325 -33.372 1.00 40.23 256 TYR B N 1
ATOM 4276 C CA . TYR B 1 256 ? 43.438 -72.879 -32.366 1.00 43.68 256 TYR B CA 1
ATOM 4277 C C . TYR B 1 256 ? 43.665 -74.372 -32.141 1.00 39.08 256 TYR B C 1
ATOM 4278 O O . TYR B 1 256 ? 44.229 -75.069 -32.983 1.00 39.77 256 TYR B O 1
ATOM 4287 N N . GLY B 1 257 ? 43.213 -74.853 -30.991 1.00 45.37 257 GLY B N 1
ATOM 4288 C CA . GLY B 1 257 ? 43.050 -76.274 -30.770 1.00 40.65 257 GLY B CA 1
ATOM 4289 C C . GLY B 1 257 ? 41.561 -76.554 -30.742 1.00 35.30 257 GLY B C 1
ATOM 4290 O O . GLY B 1 257 ? 40.763 -75.632 -30.573 1.00 56.30 257 GLY B O 1
ATOM 4291 N N . ILE B 1 258 ? 41.179 -77.816 -30.904 1.00 33.68 258 ILE B N 1
ATOM 4292 C CA . ILE B 1 258 ? 39.767 -78.181 -30.931 1.00 24.75 258 ILE B CA 1
ATOM 4293 C C . ILE B 1 258 ? 39.496 -79.452 -30.143 1.00 43.03 258 ILE B C 1
ATOM 4294 O O . ILE B 1 258 ? 40.196 -80.458 -30.299 1.00 22.26 258 ILE B O 1
ATOM 4299 N N . LEU B 1 259 ? 38.466 -79.396 -29.305 1.00 28.95 259 LEU B N 1
ATOM 4300 C CA . LEU B 1 259 ? 38.008 -80.562 -28.564 1.00 39.26 259 LEU B CA 1
ATOM 4301 C C . LEU B 1 259 ? 36.535 -80.794 -28.854 1.00 32.10 259 LEU B C 1
ATOM 4302 O O . LEU B 1 259 ? 35.709 -79.918 -28.623 1.00 25.86 259 LEU B O 1
ATOM 4307 N N . VAL B 1 260 ? 36.214 -81.963 -29.394 1.00 21.03 260 VAL B N 1
ATOM 4308 C CA . VAL B 1 260 ? 34.824 -82.384 -29.504 1.00 21.23 260 VAL B CA 1
ATOM 4309 C C . VAL B 1 260 ? 34.567 -83.408 -28.416 1.00 22.29 260 VAL B C 1
ATOM 4310 O O . VAL B 1 260 ? 35.190 -84.472 -28.383 1.00 30.95 260 VAL B O 1
ATOM 4314 N N . ASN B 1 261 ? 33.651 -83.068 -27.518 1.00 27.87 261 ASN B N 1
ATOM 4315 C CA . ASN B 1 261 ? 33.433 -83.838 -26.307 1.00 26.85 261 ASN B CA 1
ATOM 4316 C C . ASN B 1 261 ? 32.003 -84.365 -26.226 1.00 39.95 261 ASN B C 1
ATOM 4317 O O . ASN B 1 261 ? 31.041 -83.586 -26.290 1.00 21.72 261 ASN B O 1
ATOM 4322 N N . GLY B 1 262 ? 31.868 -85.686 -26.108 1.00 29.40 262 GLY B N 1
ATOM 4323 C CA . GLY B 1 262 ? 30.566 -86.321 -26.004 1.00 21.29 262 GLY B CA 1
ATOM 4324 C C . GLY B 1 262 ? 30.016 -86.237 -24.591 1.00 52.49 262 GLY B C 1
ATOM 4325 O O . GLY B 1 262 ? 30.777 -86.201 -23.626 1.00 29.14 262 GLY B O 1
ATOM 4326 N N . MET B 1 263 ? 28.693 -86.217 -24.461 1.00 21.98 263 MET B N 1
ATOM 4327 C CA . MET B 1 263 ? 28.066 -86.051 -23.155 1.00 22.30 263 MET B CA 1
ATOM 4328 C C . MET B 1 263 ? 27.797 -87.355 -22.390 1.00 44.02 263 MET B C 1
ATOM 4329 O O . MET B 1 263 ? 27.326 -87.319 -21.254 1.00 40.90 263 MET B O 1
ATOM 4334 N N . GLY B 1 264 ? 28.091 -88.498 -23.001 1.00 28.14 264 GLY B N 1
ATOM 4335 C CA . GLY B 1 264 ? 27.948 -89.769 -22.311 1.00 24.92 264 GLY B CA 1
ATOM 4336 C C . GLY B 1 264 ? 27.262 -90.874 -23.104 1.00 41.99 264 GLY B C 1
ATOM 4337 O O . GLY B 1 264 ? 27.723 -92.011 -23.121 1.00 43.22 264 GLY B O 1
ATOM 4338 N N . ALA B 1 265 ? 26.158 -90.548 -23.762 1.00 22.56 265 ALA B N 1
ATOM 4339 C CA . ALA B 1 265 ? 25.378 -91.549 -24.489 1.00 44.03 265 ALA B CA 1
ATOM 4340 C C . ALA B 1 265 ? 25.403 -91.319 -26.002 1.00 36.31 265 ALA B C 1
ATOM 4341 O O . ALA B 1 265 ? 24.595 -91.875 -26.741 1.00 40.42 265 ALA B O 1
ATOM 4343 N N . THR B 1 266 ? 26.330 -90.485 -26.452 1.00 42.59 266 THR B N 1
ATOM 4344 C CA . THR B 1 266 ? 26.496 -90.233 -27.873 1.00 36.38 266 THR B CA 1
ATOM 4345 C C . THR B 1 266 ? 27.650 -91.059 -28.422 1.00 31.45 266 THR B C 1
ATOM 4346 O O . THR B 1 266 ? 28.796 -90.894 -27.998 1.00 36.03 266 THR B O 1
ATOM 4350 N N . PRO B 1 267 ? 27.348 -91.960 -29.364 1.00 35.04 267 PRO B N 1
ATOM 4351 C CA . PRO B 1 267 ? 28.374 -92.835 -29.947 1.00 34.71 267 PRO B CA 1
ATOM 4352 C C . PRO B 1 267 ? 29.514 -92.032 -30.575 1.00 29.11 267 PRO B C 1
ATOM 4353 O O . PRO B 1 267 ? 29.304 -90.903 -31.028 1.00 43.42 267 PRO B O 1
ATOM 4357 N N . LEU B 1 268 ? 30.711 -92.608 -30.583 1.00 30.94 268 LEU B N 1
ATOM 4358 C CA . LEU B 1 268 ? 31.876 -91.956 -31.174 1.00 32.61 268 LEU B CA 1
ATOM 4359 C C . LEU B 1 268 ? 31.643 -91.646 -32.648 1.00 28.93 268 LEU B C 1
ATOM 4360 O O . LEU B 1 268 ? 32.052 -90.595 -33.146 1.00 35.27 268 LEU B O 1
ATOM 4365 N N . MET B 1 269 ? 30.987 -92.571 -33.342 1.00 27.74 269 MET B N 1
ATOM 4366 C CA . MET B 1 269 ? 30.640 -92.366 -34.738 1.00 37.06 269 MET B CA 1
ATOM 4367 C C . MET B 1 269 ? 30.052 -90.976 -34.952 1.00 41.10 269 MET B C 1
ATOM 4368 O O . MET B 1 269 ? 30.456 -90.250 -35.860 1.00 45.33 269 MET B O 1
ATOM 4373 N N . GLU B 1 270 ? 29.105 -90.607 -34.100 1.00 23.43 270 GLU B N 1
ATOM 4374 C CA . GLU B 1 270 ? 28.407 -89.338 -34.238 1.00 29.78 270 GLU B CA 1
ATOM 4375 C C . GLU B 1 270 ? 29.301 -88.149 -33.908 1.00 25.89 270 GLU B C 1
ATOM 4376 O O . GLU B 1 270 ? 29.165 -87.081 -34.496 1.00 41.29 270 GLU B O 1
ATOM 4382 N N . GLN B 1 271 ? 30.228 -88.341 -32.980 1.00 36.38 271 GLN B N 1
ATOM 4383 C CA . GLN B 1 271 ? 31.176 -87.287 -32.639 1.00 46.95 271 GLN B CA 1
ATOM 4384 C C . GLN B 1 271 ? 32.171 -87.011 -33.768 1.00 36.15 271 GLN B C 1
ATOM 4385 O O . GLN B 1 271 ? 32.591 -85.876 -33.970 1.00 33.84 271 GLN B O 1
ATOM 4391 N N . PHE B 1 272 ? 32.547 -88.050 -34.503 1.00 28.09 272 PHE B N 1
ATOM 4392 C CA . PHE B 1 272 ? 33.449 -87.869 -35.629 1.00 22.52 272 PHE B CA 1
ATOM 4393 C C . PHE B 1 272 ? 32.745 -87.306 -36.871 1.00 36.54 272 PHE B C 1
ATOM 4394 O O . PHE B 1 272 ? 33.338 -86.535 -37.624 1.00 46.61 272 PHE B O 1
ATOM 4402 N N . ILE B 1 273 ? 31.484 -87.682 -37.072 1.00 23.77 273 ILE B N 1
ATOM 4403 C CA . ILE B 1 273 ? 30.661 -87.080 -38.119 1.00 25.82 273 ILE B CA 1
ATOM 4404 C C . ILE B 1 273 ? 30.518 -85.595 -37.824 1.00 32.78 273 ILE B C 1
ATOM 4405 O O . ILE B 1 273 ? 30.511 -84.754 -38.725 1.00 38.04 273 ILE B O 1
ATOM 4410 N N . PHE B 1 274 ? 30.409 -85.277 -36.543 1.00 29.37 274 PHE B N 1
ATOM 4411 C CA . PHE B 1 274 ? 30.308 -83.891 -36.131 1.00 30.07 274 PHE B CA 1
ATOM 4412 C C . PHE B 1 274 ? 31.640 -83.176 -36.331 1.00 26.30 274 PHE B C 1
ATOM 4413 O O . PHE B 1 274 ? 31.676 -82.031 -36.786 1.00 40.47 274 PHE B O 1
ATOM 4421 N N . MET B 1 275 ? 32.732 -83.857 -35.996 1.00 26.74 275 MET B N 1
ATOM 4422 C CA . MET B 1 275 ? 34.064 -83.301 -36.199 1.00 27.86 275 MET B CA 1
ATOM 4423 C C . MET B 1 275 ? 34.234 -82.963 -37.666 1.00 34.13 275 MET B C 1
ATOM 4424 O O . MET B 1 275 ? 34.738 -81.897 -38.018 1.00 32.38 275 MET B O 1
ATOM 4429 N N . ASN B 1 276 ? 33.800 -83.881 -38.523 1.00 43.28 276 ASN B N 1
ATOM 4430 C CA . ASN B 1 276 ? 33.908 -83.692 -39.960 1.00 38.47 276 ASN B CA 1
ATOM 4431 C C . ASN B 1 276 ? 33.213 -82.414 -40.415 1.00 45.14 276 ASN B C 1
ATOM 4432 O O . ASN B 1 276 ? 33.763 -81.635 -41.193 1.00 45.98 276 ASN B O 1
ATOM 4437 N N . ASP B 1 277 ? 32.001 -82.199 -39.918 1.00 25.48 277 ASP B N 1
ATOM 4438 C CA . ASP B 1 277 ? 31.237 -80.998 -40.249 1.00 26.13 277 ASP B CA 1
ATOM 4439 C C . ASP B 1 277 ? 31.922 -79.720 -39.765 1.00 56.15 277 ASP B C 1
ATOM 4440 O O . ASP B 1 277 ? 31.936 -78.705 -40.472 1.00 44.63 277 ASP B O 1
ATOM 4445 N N . VAL B 1 278 ? 32.483 -79.776 -38.560 1.00 38.54 278 VAL B N 1
ATOM 4446 C CA . VAL B 1 278 ? 33.226 -78.654 -38.005 1.00 40.78 278 VAL B CA 1
ATOM 4447 C C . VAL B 1 278 ? 34.394 -78.297 -38.913 1.00 52.97 278 VAL B C 1
ATOM 4448 O O . VAL B 1 278 ? 34.610 -77.130 -39.242 1.00 45.87 278 VAL B O 1
ATOM 4452 N N . ALA B 1 279 ? 35.147 -79.318 -39.308 1.00 24.90 279 ALA B N 1
ATOM 4453 C CA . ALA B 1 279 ? 36.284 -79.127 -40.190 1.00 47.26 279 ALA B CA 1
ATOM 4454 C C . ALA B 1 279 ? 35.852 -78.380 -41.448 1.00 48.70 279 ALA B C 1
ATOM 4455 O O . ALA B 1 279 ? 36.501 -77.422 -41.869 1.00 52.36 279 ALA B O 1
ATOM 4457 N N . LYS B 1 280 ? 34.746 -78.816 -42.041 1.00 30.93 280 LYS B N 1
ATOM 4458 C CA . LYS B 1 280 ? 34.226 -78.166 -43.234 1.00 34.54 280 LYS B CA 1
ATOM 4459 C C . LYS B 1 280 ? 33.905 -76.696 -42.971 1.00 51.38 280 LYS B C 1
ATOM 4460 O O . LYS B 1 280 ? 34.309 -75.814 -43.727 1.00 58.67 280 LYS B O 1
ATOM 4466 N N . LEU B 1 281 ? 33.192 -76.436 -41.885 1.00 27.57 281 LEU B N 1
ATOM 4467 C CA . LEU B 1 281 ? 32.795 -75.077 -41.546 1.00 28.01 281 LEU B CA 1
ATOM 4468 C C . LEU B 1 281 ? 33.988 -74.163 -41.262 1.00 46.01 281 LEU B C 1
ATOM 4469 O O . LEU B 1 281 ? 33.876 -72.939 -41.375 1.00 59.06 281 LEU B O 1
ATOM 4474 N N . LEU B 1 282 ? 35.124 -74.751 -40.897 1.00 35.04 282 LEU B N 1
ATOM 4475 C CA . LEU B 1 282 ? 36.301 -73.962 -40.522 1.00 61.22 282 LEU B CA 1
ATOM 4476 C C . LEU B 1 282 ? 37.251 -73.670 -41.683 1.00 54.81 282 LEU B C 1
ATOM 4477 O O . LEU B 1 282 ? 37.996 -72.686 -41.650 1.00 49.83 282 LEU B O 1
ATOM 4482 N N . THR B 1 283 ? 37.234 -74.526 -42.699 1.00 27.71 283 THR B N 1
ATOM 4483 C CA . THR B 1 283 ? 38.116 -74.346 -43.846 1.00 62.92 283 THR B CA 1
ATOM 4484 C C . THR B 1 283 ? 37.971 -72.949 -44.447 1.00 56.70 283 THR B C 1
ATOM 4485 O O . THR B 1 283 ? 38.946 -72.368 -44.928 1.00 57.52 283 THR B O 1
ATOM 4489 N N . GLU B 1 284 ? 36.751 -72.419 -44.402 1.00 57.87 284 GLU B N 1
ATOM 4490 C CA . GLU B 1 284 ? 36.449 -71.078 -44.901 1.00 74.03 284 GLU B CA 1
ATOM 4491 C C . GLU B 1 284 ? 37.244 -70.008 -44.152 1.00 66.90 284 GLU B C 1
ATOM 4492 O O . GLU B 1 284 ? 37.583 -68.959 -44.712 1.00 57.21 284 GLU B O 1
ATOM 4498 N N . GLU B 1 285 ? 37.525 -70.280 -42.880 1.00 47.78 285 GLU B N 1
ATOM 4499 C CA . GLU B 1 285 ? 38.130 -69.292 -41.992 1.00 43.67 285 GLU B CA 1
ATOM 4500 C C . GLU B 1 285 ? 39.633 -69.167 -42.180 1.00 29.66 285 GLU B C 1
ATOM 4501 O O . GLU B 1 285 ? 40.242 -68.192 -41.746 1.00 44.38 285 GLU B O 1
ATOM 4507 N N . ASN B 1 286 ? 40.233 -70.159 -42.826 1.00 52.30 286 ASN B N 1
ATOM 4508 C CA . ASN B 1 286 ? 41.674 -70.145 -43.038 1.00 67.84 286 ASN B CA 1
ATOM 4509 C C . ASN B 1 286 ? 42.423 -69.905 -41.733 1.00 71.21 286 ASN B C 1
ATOM 4510 O O . ASN B 1 286 ? 43.351 -69.093 -41.672 1.00 60.70 286 ASN B O 1
ATOM 4515 N N . ILE B 1 287 ? 41.991 -70.604 -40.688 1.00 64.85 287 ILE B N 1
ATOM 4516 C CA . ILE B 1 287 ? 42.704 -70.614 -39.421 1.00 29.55 287 ILE B CA 1
ATOM 4517 C C . ILE B 1 287 ? 43.505 -71.907 -39.316 1.00 39.11 287 ILE B C 1
ATOM 4518 O O . ILE B 1 287 ? 43.261 -72.865 -40.052 1.00 54.50 287 ILE B O 1
ATOM 4523 N N . GLU B 1 288 ? 44.463 -71.932 -38.401 1.00 29.71 288 GLU B N 1
ATOM 4524 C CA . GLU B 1 288 ? 45.357 -73.072 -38.282 1.00 37.54 288 GLU B CA 1
ATOM 4525 C C . GLU B 1 288 ? 44.959 -73.910 -37.070 1.00 31.76 288 GLU B C 1
ATOM 4526 O O . GLU B 1 288 ? 45.060 -73.449 -35.933 1.00 44.76 288 GLU B O 1
ATOM 4532 N N . ILE B 1 289 ? 44.493 -75.133 -37.316 1.00 35.08 289 ILE B N 1
ATOM 4533 C CA . ILE B 1 289 ? 44.147 -76.052 -36.231 1.00 32.60 289 ILE B CA 1
ATOM 4534 C C . ILE B 1 289 ? 45.308 -76.991 -35.903 1.00 26.72 289 ILE B C 1
ATOM 4535 O O . ILE B 1 289 ? 45.584 -77.945 -36.637 1.00 35.28 289 ILE B O 1
ATOM 4540 N N . LEU B 1 290 ? 45.970 -76.717 -34.784 1.00 41.82 290 LEU B N 1
ATOM 4541 C CA . LEU B 1 290 ? 47.193 -77.413 -34.404 1.00 28.56 290 LEU B CA 1
ATOM 4542 C C . LEU B 1 290 ? 46.956 -78.525 -33.387 1.00 33.29 290 LEU B C 1
ATOM 4543 O O . LEU B 1 290 ? 47.859 -79.309 -33.097 1.00 48.73 290 LEU B O 1
ATOM 4548 N N . PHE B 1 291 ? 45.748 -78.589 -32.837 1.00 42.04 291 PHE B N 1
ATOM 4549 C CA . PHE B 1 291 ? 45.428 -79.604 -31.838 1.00 30.65 291 PHE B CA 1
ATOM 4550 C C . PHE B 1 291 ? 43.986 -80.058 -31.981 1.00 42.50 291 PHE B C 1
ATOM 4551 O O . PHE B 1 291 ? 43.073 -79.235 -32.022 1.00 35.10 291 PHE B O 1
ATOM 4559 N N . LYS B 1 292 ? 43.786 -81.370 -32.065 1.00 30.88 292 LYS B N 1
ATOM 4560 C CA . LYS B 1 292 ? 42.450 -81.922 -32.240 1.00 26.10 292 LYS B CA 1
ATOM 4561 C C . LYS B 1 292 ? 42.241 -83.093 -31.297 1.00 29.51 292 LYS B C 1
ATOM 4562 O O . LYS B 1 292 ? 43.162 -83.860 -31.030 1.00 30.22 292 LYS B O 1
ATOM 4568 N N . LYS B 1 293 ? 41.030 -83.224 -30.778 1.00 40.44 293 LYS B N 1
ATOM 4569 C CA . LYS B 1 293 ? 40.753 -84.260 -29.796 1.00 19.99 293 LYS B CA 1
ATOM 4570 C C . LYS B 1 293 ? 39.266 -84.543 -29.753 1.00 27.41 293 LYS B C 1
ATOM 4571 O O . LYS B 1 293 ? 38.454 -83.618 -29.707 1.00 23.92 293 LYS B O 1
ATOM 4577 N N . VAL B 1 294 ? 38.915 -85.827 -29.772 1.00 36.07 294 VAL B N 1
ATOM 4578 C CA . VAL B 1 294 ? 37.518 -86.244 -29.789 1.00 24.73 294 VAL B CA 1
ATOM 4579 C C . VAL B 1 294 ? 37.268 -87.331 -28.757 1.00 19.75 294 VAL B C 1
ATOM 4580 O O . VAL B 1 294 ? 38.083 -88.229 -28.601 1.00 32.46 294 VAL B O 1
ATOM 4584 N N . GLY B 1 295 ? 36.141 -87.246 -28.056 1.00 22.18 295 GLY B N 1
ATOM 4585 C CA . GLY B 1 295 ? 35.751 -88.292 -27.126 1.00 36.25 295 GLY B CA 1
ATOM 4586 C C . GLY B 1 295 ? 34.971 -87.834 -25.905 1.00 36.89 295 GLY B C 1
ATOM 4587 O O . GLY B 1 295 ? 34.588 -86.671 -25.798 1.00 27.26 295 GLY B O 1
ATOM 4588 N N . ASN B 1 296 ? 34.730 -88.767 -24.987 1.00 30.11 296 ASN B N 1
ATOM 4589 C CA . ASN B 1 296 ? 34.023 -88.476 -23.743 1.00 37.87 296 ASN B CA 1
ATOM 4590 C C . ASN B 1 296 ? 34.986 -88.090 -22.633 1.00 29.18 296 ASN B C 1
ATOM 4591 O O . ASN B 1 296 ? 35.530 -88.957 -21.951 1.00 35.36 296 ASN B O 1
ATOM 4596 N N . TYR B 1 297 ? 35.181 -86.791 -22.443 1.00 19.97 297 TYR B N 1
ATOM 4597 C CA . TYR B 1 297 ? 36.139 -86.301 -21.456 1.00 31.91 297 TYR B CA 1
ATOM 4598 C C . TYR B 1 297 ? 35.487 -85.610 -20.257 1.00 31.35 297 TYR B C 1
ATOM 4599 O O . TYR B 1 297 ? 36.024 -85.642 -19.151 1.00 45.85 297 TYR B O 1
ATOM 4608 N N . MET B 1 298 ? 34.338 -84.980 -20.487 1.00 42.81 298 MET B N 1
ATOM 4609 C CA . MET B 1 298 ? 33.503 -84.472 -19.404 1.00 34.65 298 MET B CA 1
ATOM 4610 C C . MET B 1 298 ? 32.038 -84.683 -19.750 1.00 34.33 298 MET B C 1
ATOM 4611 O O . MET B 1 298 ? 31.442 -83.905 -20.489 1.00 30.14 298 MET B O 1
ATOM 4616 N N . THR B 1 299 ? 31.463 -85.744 -19.204 1.00 31.54 299 THR B N 1
ATOM 4617 C CA . THR B 1 299 ? 30.139 -86.181 -19.593 1.00 21.89 299 THR B CA 1
ATOM 4618 C C . THR B 1 299 ? 29.075 -85.652 -18.647 1.00 41.90 299 THR B C 1
ATOM 4619 O O . THR B 1 299 ? 29.350 -84.821 -17.777 1.00 27.95 299 THR B O 1
ATOM 4623 N N . SER B 1 300 ? 27.851 -86.129 -18.837 1.00 28.46 300 SER B N 1
ATOM 4624 C CA . SER B 1 300 ? 26.728 -85.748 -17.992 1.00 23.71 300 SER B CA 1
ATOM 4625 C C . SER B 1 300 ? 25.848 -86.981 -17.821 1.00 28.45 300 SER B C 1
ATOM 4626 O O . SER B 1 300 ? 24.733 -87.050 -18.344 1.00 36.91 300 SER B O 1
ATOM 4629 N N . ILE B 1 301 ? 26.375 -87.962 -17.095 1.00 41.34 301 ILE B N 1
ATOM 4630 C CA . ILE B 1 301 ? 25.702 -89.244 -16.906 1.00 34.82 301 ILE B CA 1
ATOM 4631 C C . ILE B 1 301 ? 2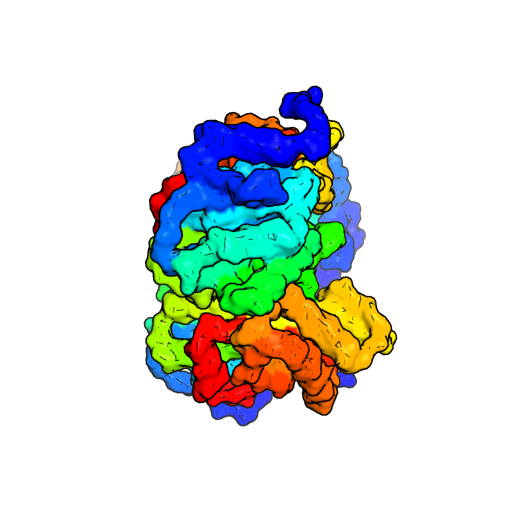5.418 -89.924 -18.242 1.00 24.54 301 ILE B C 1
ATOM 4632 O O . ILE B 1 301 ? 26.340 -90.389 -18.909 1.00 44.76 301 ILE B O 1
ATOM 4637 N N . ASP B 1 302 ? 24.146 -89.970 -18.629 1.00 24.00 302 ASP B N 1
ATOM 4638 C CA . ASP B 1 302 ? 23.717 -90.667 -19.842 1.00 40.91 302 ASP B CA 1
ATOM 4639 C C . ASP B 1 302 ? 23.114 -89.706 -20.871 1.00 34.58 302 ASP B C 1
ATOM 4640 O O . ASP B 1 302 ? 22.382 -90.115 -21.770 1.00 50.97 302 ASP B O 1
ATOM 4645 N N . MET B 1 303 ? 23.426 -88.427 -20.732 1.00 32.51 303 MET B N 1
ATOM 4646 C CA . MET B 1 303 ? 22.985 -87.426 -21.689 1.00 39.14 303 MET B CA 1
ATOM 4647 C C . MET B 1 303 ? 23.453 -87.745 -23.103 1.00 40.12 303 MET B C 1
ATOM 4648 O O . MET B 1 303 ? 24.619 -88.081 -23.324 1.00 33.65 303 MET B O 1
ATOM 4653 N N . ALA B 1 304 ? 22.539 -87.645 -24.061 1.00 32.17 304 ALA B N 1
ATOM 4654 C CA . ALA B 1 304 ? 22.929 -87.694 -25.458 1.00 24.58 304 ALA B CA 1
ATOM 4655 C C . ALA B 1 304 ? 23.238 -86.262 -25.863 1.00 39.76 304 ALA B C 1
ATOM 4656 O O . ALA B 1 304 ? 22.439 -85.356 -25.635 1.00 43.25 304 ALA B O 1
ATOM 4658 N N . GLY B 1 305 ? 24.412 -86.050 -26.438 1.00 31.93 305 GLY B N 1
ATOM 4659 C CA . GLY B 1 305 ? 24.801 -84.723 -26.857 1.00 24.17 305 GLY B CA 1
ATOM 4660 C C . GLY B 1 305 ? 26.305 -84.592 -26.928 1.00 59.18 305 GLY B C 1
ATOM 4661 O O . GLY B 1 305 ? 27.041 -85.558 -26.710 1.00 32.34 305 GLY B O 1
ATOM 4662 N N . LEU B 1 306 ? 26.762 -83.387 -27.240 1.00 23.54 306 LEU B N 1
ATOM 4663 C CA . LEU B 1 306 ? 28.183 -83.107 -27.290 1.00 22.99 306 LEU B CA 1
ATOM 4664 C C . LEU B 1 306 ? 28.430 -81.612 -27.172 1.00 31.19 306 LEU B C 1
ATOM 4665 O O . LEU B 1 306 ? 27.490 -80.809 -27.169 1.00 26.34 306 LEU B O 1
ATOM 4670 N N . SER B 1 307 ? 29.699 -81.245 -27.053 1.00 23.40 307 SER B N 1
ATOM 4671 C CA . SER B 1 307 ? 30.070 -79.842 -27.017 1.00 39.19 307 SER B CA 1
ATOM 4672 C C . SER B 1 307 ? 31.302 -79.615 -27.875 1.00 29.20 307 SER B C 1
ATOM 4673 O O . SER B 1 307 ? 32.053 -80.545 -28.173 1.00 38.24 307 SER B O 1
ATOM 4676 N N . LEU B 1 308 ? 31.500 -78.371 -28.277 1.00 39.08 308 LEU B N 1
ATOM 4677 C CA . LEU B 1 308 ? 32.648 -78.007 -29.075 1.00 23.24 308 LEU B CA 1
ATOM 4678 C C . LEU B 1 308 ? 33.465 -76.993 -28.302 1.00 29.57 308 LEU B C 1
ATOM 4679 O O . LEU B 1 308 ? 32.945 -75.963 -27.879 1.00 24.03 308 LEU B O 1
ATOM 4684 N N . THR B 1 309 ? 34.742 -77.296 -28.105 1.00 22.93 309 THR B N 1
ATOM 4685 C CA . THR B 1 309 ? 35.635 -76.418 -27.367 1.00 25.31 309 THR B CA 1
ATOM 4686 C C . THR B 1 309 ? 36.771 -75.972 -28.263 1.00 38.08 309 THR B C 1
ATOM 4687 O O . THR B 1 309 ? 37.402 -76.789 -28.933 1.00 33.41 309 THR B O 1
ATOM 4691 N N . MET B 1 310 ? 37.034 -74.672 -28.280 1.00 35.35 310 MET B N 1
ATOM 4692 C CA . MET B 1 310 ? 38.202 -74.172 -28.980 1.00 32.08 310 MET B CA 1
ATOM 4693 C C . MET B 1 310 ? 39.085 -73.380 -28.040 1.00 29.55 310 MET B C 1
ATOM 4694 O O . MET B 1 310 ? 38.608 -72.561 -27.255 1.00 34.42 310 MET B O 1
ATOM 4699 N N . ILE B 1 311 ? 40.382 -73.642 -28.122 1.00 24.92 311 ILE B N 1
ATOM 4700 C CA . ILE B 1 311 ? 41.353 -72.864 -27.376 1.00 24.32 311 ILE B CA 1
ATOM 4701 C C . ILE B 1 311 ? 42.234 -72.090 -28.341 1.00 24.72 311 ILE B C 1
ATOM 4702 O O . ILE B 1 311 ? 42.880 -72.676 -29.205 1.00 38.80 311 ILE B O 1
ATOM 4707 N N . LYS B 1 312 ? 42.234 -70.769 -28.210 1.00 40.43 312 LYS B N 1
ATOM 4708 C CA . LYS B 1 312 ? 43.116 -69.936 -29.010 1.00 35.39 312 LYS B CA 1
ATOM 4709 C C . LYS B 1 312 ? 44.539 -70.184 -28.522 1.00 31.55 312 LYS B C 1
ATOM 4710 O O . LYS B 1 312 ? 44.824 -70.052 -27.337 1.00 46.58 312 LYS B O 1
ATOM 4716 N N . LEU B 1 313 ? 45.420 -70.571 -29.436 1.00 36.35 313 LEU B N 1
ATOM 4717 C CA . LEU B 1 313 ? 46.793 -70.895 -29.077 1.00 41.53 313 LEU B CA 1
ATOM 4718 C C . LEU B 1 313 ? 47.712 -69.681 -29.208 1.00 83.20 313 LEU B C 1
ATOM 4719 O O . LEU B 1 313 ? 48.530 -69.595 -30.132 1.00 44.25 313 LEU B O 1
ATOM 4724 N N . GLU B 1 314 ? 47.564 -68.745 -28.272 1.00 106.83 314 GLU B N 1
ATOM 4725 C CA . GLU B 1 314 ? 48.355 -67.517 -28.265 1.00 126.78 314 GLU B CA 1
ATOM 4726 C C . GLU B 1 314 ? 49.643 -67.663 -27.458 1.00 121.25 314 GLU B C 1
ATOM 4727 O O . GLU B 1 314 ? 49.979 -66.801 -26.644 1.00 142.76 314 GLU B O 1
ATOM 4733 N N . ASP B 1 315 ? 50.358 -68.758 -27.699 1.00 80.02 315 ASP B N 1
ATOM 4734 C CA . ASP B 1 315 ? 51.622 -69.038 -27.029 1.00 50.53 315 ASP B CA 1
ATOM 4735 C C . ASP B 1 315 ? 52.045 -70.466 -27.355 1.00 53.40 315 ASP B C 1
ATOM 4736 O O . ASP B 1 315 ? 51.320 -71.418 -27.062 1.00 57.81 315 ASP B O 1
ATOM 4741 N N . ASP B 1 316 ? 53.214 -70.611 -27.967 1.00 37.23 316 ASP B N 1
ATOM 4742 C CA . ASP B 1 316 ? 53.700 -71.919 -28.385 1.00 36.82 316 ASP B CA 1
ATOM 4743 C C . ASP B 1 316 ? 53.794 -72.890 -27.215 1.00 49.17 316 ASP B C 1
ATOM 4744 O O . ASP B 1 316 ? 53.760 -74.106 -27.409 1.00 60.41 316 ASP B O 1
ATOM 4749 N N . GLN B 1 317 ? 53.908 -72.358 -26.002 1.00 26.51 317 GLN B N 1
ATOM 4750 C CA . GLN B 1 317 ? 54.055 -73.215 -24.830 1.00 26.20 317 GLN B CA 1
ATOM 4751 C C . GLN B 1 317 ? 52.779 -74.021 -24.593 1.00 63.49 317 GLN B C 1
ATOM 4752 O O . GLN B 1 317 ? 52.833 -75.201 -24.230 1.00 47.34 317 GLN B O 1
ATOM 4758 N N . TRP B 1 318 ? 51.634 -73.387 -24.822 1.00 27.52 318 TRP B N 1
ATOM 4759 C CA . TRP B 1 318 ? 50.341 -74.036 -24.610 1.00 40.84 318 TRP B CA 1
ATOM 4760 C C . TRP B 1 318 ? 50.215 -75.334 -25.415 1.00 23.86 318 TRP B C 1
ATOM 4761 O O . TRP B 1 318 ? 49.750 -76.355 -24.904 1.00 51.19 318 TRP B O 1
ATOM 4772 N N . LEU B 1 319 ? 50.635 -75.299 -26.668 1.00 25.30 319 LEU B N 1
ATOM 4773 C CA . LEU B 1 319 ? 50.585 -76.498 -27.500 1.00 51.50 319 LEU B CA 1
ATOM 4774 C C . LEU B 1 319 ? 51.539 -77.559 -26.962 1.00 39.31 319 LEU B C 1
ATOM 4775 O O . LEU B 1 319 ? 51.173 -78.726 -26.823 1.00 52.48 319 LEU B O 1
ATOM 4780 N N . LYS B 1 320 ? 52.763 -77.148 -26.655 1.00 34.06 320 LYS B N 1
ATOM 4781 C CA . LYS B 1 320 ? 53.739 -78.065 -26.086 1.00 27.98 320 LYS B CA 1
ATOM 4782 C C . LYS B 1 320 ? 53.179 -78.730 -24.831 1.00 36.75 320 LYS B C 1
ATOM 4783 O O . LYS B 1 320 ? 53.384 -79.919 -24.610 1.00 37.57 320 LYS B O 1
ATOM 4789 N N . ASN B 1 321 ? 52.466 -77.958 -24.016 1.00 37.67 321 ASN B N 1
ATOM 4790 C CA . ASN B 1 321 ? 51.876 -78.488 -22.790 1.00 45.61 321 ASN B CA 1
ATOM 4791 C C . ASN B 1 321 ? 50.724 -79.447 -23.076 1.00 47.65 321 ASN B C 1
ATOM 4792 O O . ASN B 1 321 ? 50.559 -80.454 -22.390 1.00 39.93 321 ASN B O 1
ATOM 4797 N N . LEU B 1 322 ? 49.925 -79.129 -24.088 1.00 22.16 322 LEU B N 1
ATOM 4798 C CA . LEU B 1 322 ? 48.857 -80.022 -24.501 1.00 21.96 322 LEU B CA 1
ATOM 4799 C C . LEU B 1 322 ? 49.421 -81.372 -24.947 1.00 32.80 322 LEU B C 1
ATOM 4800 O O . LEU B 1 322 ? 48.773 -82.411 -24.801 1.00 38.72 322 LEU B O 1
ATOM 4805 N N . ASN B 1 323 ? 50.635 -81.353 -25.483 1.00 31.09 323 ASN B N 1
ATOM 4806 C CA . ASN B 1 323 ? 51.264 -82.568 -25.992 1.00 22.08 323 ASN B CA 1
ATOM 4807 C C . ASN B 1 323 ? 52.293 -83.154 -25.034 1.00 29.33 323 ASN B C 1
ATOM 4808 O O . ASN B 1 323 ? 52.912 -84.174 -25.336 1.00 35.50 323 ASN B O 1
ATOM 4813 N N . GLU B 1 324 ? 52.479 -82.498 -23.889 1.00 44.84 324 GLU B N 1
ATOM 4814 C CA . GLU B 1 324 ? 53.405 -82.966 -22.861 1.00 34.54 324 GLU B CA 1
ATOM 4815 C C . GLU B 1 324 ? 53.019 -84.367 -22.408 1.00 36.61 324 GLU B C 1
ATOM 4816 O O . GLU B 1 324 ? 51.856 -84.753 -22.504 1.00 21.85 324 GLU B O 1
ATOM 4822 N N . ASP B 1 325 ? 53.995 -85.122 -21.915 1.00 33.40 325 ASP B N 1
ATOM 4823 C CA . ASP B 1 325 ? 53.732 -86.444 -21.354 1.00 50.37 325 ASP B CA 1
ATOM 4824 C C . ASP B 1 325 ? 52.836 -86.387 -20.108 1.00 42.78 325 ASP B C 1
ATOM 4825 O O . ASP B 1 325 ? 52.957 -85.482 -19.283 1.00 42.91 325 ASP B O 1
ATOM 4830 N N . VAL B 1 326 ? 51.917 -87.343 -20.003 1.00 32.40 326 VAL B N 1
ATOM 4831 C CA . VAL B 1 326 ? 51.081 -87.504 -18.815 1.00 33.28 326 VAL B CA 1
ATOM 4832 C C . VAL B 1 326 ? 50.779 -88.981 -18.604 1.00 30.11 326 VAL B C 1
ATOM 4833 O O . VAL B 1 326 ? 50.817 -89.768 -19.546 1.00 50.57 326 VAL B O 1
ATOM 4837 N N . LYS B 1 327 ? 50.494 -89.352 -17.363 1.00 22.39 327 LYS B N 1
A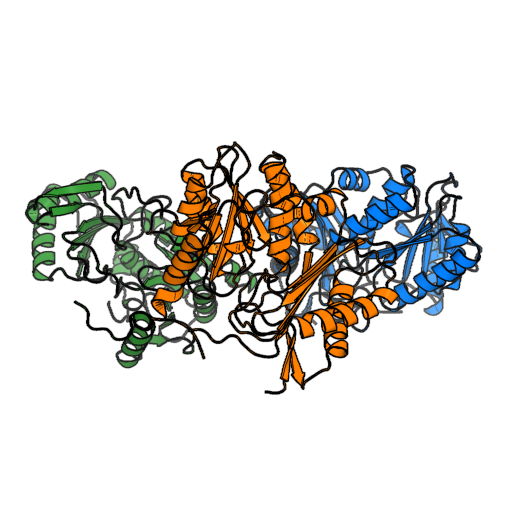TOM 4838 C CA . LYS B 1 327 ? 50.110 -90.720 -17.044 1.00 22.29 327 LYS B CA 1
ATOM 4839 C C . LYS B 1 327 ? 48.868 -90.677 -16.176 1.00 34.63 327 LYS B C 1
ATOM 4840 O O . LYS B 1 327 ? 48.942 -90.710 -14.948 1.00 34.38 327 LYS B O 1
ATOM 4846 N N . THR B 1 328 ? 47.726 -90.565 -16.840 1.00 28.99 328 THR B N 1
ATOM 4847 C CA . THR B 1 328 ? 46.441 -90.584 -16.176 1.00 20.14 328 THR B CA 1
ATOM 4848 C C . THR B 1 328 ? 45.626 -91.731 -16.743 1.00 38.96 328 THR B C 1
ATOM 4849 O O . THR B 1 328 ? 46.028 -92.377 -17.711 1.00 33.57 328 THR B O 1
ATOM 4853 N N . ILE B 1 329 ? 44.475 -91.980 -16.137 1.00 27.54 329 ILE B N 1
ATOM 4854 C CA . ILE B 1 329 ? 43.610 -93.059 -16.574 1.00 26.56 329 ILE B CA 1
ATOM 4855 C C . ILE B 1 329 ? 42.976 -92.731 -17.916 1.00 43.36 329 ILE B C 1
ATOM 4856 O O . ILE B 1 329 ? 42.836 -93.603 -18.770 1.00 47.45 329 ILE B O 1
ATOM 4861 N N . SER B 1 330 ? 42.613 -91.465 -18.104 1.00 36.54 330 SER B N 1
ATOM 4862 C CA . SER B 1 330 ? 41.824 -91.064 -19.261 1.00 32.82 330 SER B CA 1
ATOM 4863 C C . SER B 1 330 ? 42.573 -90.167 -20.247 1.00 33.68 330 SER B C 1
ATOM 4864 O O . SER B 1 330 ? 41.965 -89.582 -21.136 1.00 44.59 330 SER B O 1
ATOM 4867 N N . TRP B 1 331 ? 43.885 -90.054 -20.087 1.00 48.57 331 TRP B N 1
ATOM 4868 C CA . TRP B 1 331 ? 44.701 -89.309 -21.042 1.00 54.93 331 TRP B CA 1
ATOM 4869 C C . TRP B 1 331 ? 46.116 -89.883 -21.108 1.00 81.60 331 TRP B C 1
ATOM 4870 O O . TRP B 1 331 ? 46.753 -90.121 -20.079 1.00 44.94 331 TRP B O 1
ATOM 4881 N N . GLU C 1 4 ? 15.493 -95.192 16.262 1.00 56.68 4 GLU C N 1
ATOM 4882 C CA . GLU C 1 4 ? 16.143 -93.907 16.485 1.00 55.10 4 GLU C CA 1
ATOM 4883 C C . GLU C 1 4 ? 15.278 -92.720 16.062 1.00 66.20 4 GLU C C 1
ATOM 4884 O O . GLU C 1 4 ? 14.929 -91.878 16.886 1.00 59.42 4 GLU C O 1
ATOM 4890 N N . LYS C 1 5 ? 14.935 -92.650 14.779 1.00 50.47 5 LYS C N 1
ATOM 4891 C CA . LYS C 1 5 ? 14.259 -91.468 14.254 1.00 40.39 5 LYS C CA 1
ATOM 4892 C C . LYS C 1 5 ? 12.892 -91.742 13.631 1.00 42.18 5 LYS C C 1
ATOM 4893 O O . LYS C 1 5 ? 12.658 -92.795 13.033 1.00 48.60 5 LYS C O 1
ATOM 4899 N N . ILE C 1 6 ? 11.991 -90.779 13.793 1.00 17.61 6 ILE C N 1
ATOM 4900 C CA . ILE C 1 6 ? 10.723 -90.770 13.079 1.00 43.39 6 ILE C CA 1
ATOM 4901 C C . ILE C 1 6 ? 10.882 -89.922 11.831 1.00 22.69 6 ILE C C 1
ATOM 4902 O O . ILE C 1 6 ? 10.714 -88.703 11.869 1.00 43.80 6 ILE C O 1
ATOM 4907 N N . ILE C 1 7 ? 11.230 -90.568 10.728 1.00 51.13 7 ILE C N 1
ATOM 4908 C CA . ILE C 1 7 ? 11.430 -89.866 9.474 1.00 38.98 7 ILE C CA 1
ATOM 4909 C C . ILE C 1 7 ? 10.986 -90.747 8.322 1.00 50.23 7 ILE C C 1
ATOM 4910 O O . ILE C 1 7 ? 10.641 -91.915 8.507 1.00 29.23 7 ILE C O 1
ATOM 4915 N N . ASN C 1 8 ? 11.002 -90.189 7.123 1.00 42.64 8 ASN C N 1
ATOM 4916 C CA . ASN C 1 8 ? 10.778 -90.990 5.936 1.00 21.70 8 ASN C CA 1
ATOM 4917 C C . ASN C 1 8 ? 12.107 -91.156 5.215 1.00 37.77 8 ASN C C 1
ATOM 4918 O O . ASN C 1 8 ? 13.059 -91.671 5.799 1.00 33.18 8 ASN C O 1
ATOM 4923 N N . GLN C 1 9 ? 12.196 -90.718 3.966 1.00 34.79 9 GLN C N 1
ATOM 4924 C CA . GLN C 1 9 ? 13.479 -90.763 3.278 1.00 49.35 9 GLN C CA 1
ATOM 4925 C C . GLN C 1 9 ? 14.388 -89.636 3.758 1.00 43.72 9 GLN C C 1
ATOM 4926 O O . GLN C 1 9 ? 14.030 -88.464 3.666 1.00 33.05 9 GLN C O 1
ATOM 4932 N N . PRO C 1 10 ? 15.568 -89.999 4.283 1.00 46.26 10 PRO C N 1
ATOM 4933 C CA . PRO C 1 10 ? 16.554 -89.087 4.886 1.00 35.34 10 PRO C CA 1
ATOM 4934 C C . PRO C 1 10 ? 16.815 -87.807 4.086 1.00 23.49 10 PRO C C 1
ATOM 4935 O O . PRO C 1 10 ? 17.142 -86.781 4.685 1.00 53.09 10 PRO C O 1
ATOM 4939 N N . GLN C 1 11 ? 16.677 -87.864 2.764 1.00 34.22 11 GLN C N 1
ATOM 4940 C CA . GLN C 1 11 ? 16.935 -86.699 1.921 1.00 42.69 11 GLN C CA 1
ATOM 4941 C C . GLN C 1 11 ? 15.704 -85.810 1.774 1.00 34.00 11 GLN C C 1
ATOM 4942 O O . GLN C 1 11 ? 15.759 -84.773 1.116 1.00 48.05 11 GLN C O 1
ATOM 4948 N N . ASP C 1 12 ? 14.600 -86.223 2.393 1.00 35.26 12 ASP C N 1
ATOM 4949 C CA . ASP C 1 12 ? 13.343 -85.485 2.331 1.00 26.01 12 ASP C CA 1
ATOM 4950 C C . ASP C 1 12 ? 12.995 -84.759 3.629 1.00 57.00 12 ASP C C 1
ATOM 4951 O O . ASP C 1 12 ? 11.982 -84.060 3.695 1.00 45.06 12 ASP C O 1
ATOM 4956 N N . VAL C 1 13 ? 13.817 -84.929 4.661 1.00 19.18 13 VAL C N 1
ATOM 4957 C CA . VAL C 1 13 ? 13.457 -84.447 5.993 1.00 29.42 13 VAL C CA 1
ATOM 4958 C C . VAL C 1 13 ? 13.153 -82.947 6.044 1.00 18.09 13 VAL C C 1
ATOM 4959 O O . VAL C 1 13 ? 12.219 -82.529 6.724 1.00 43.19 13 VAL C O 1
ATOM 4963 N N . VAL C 1 14 ? 13.923 -82.146 5.315 1.00 18.86 14 VAL C N 1
ATOM 4964 C CA . VAL C 1 14 ? 13.746 -80.702 5.353 1.00 18.06 14 VAL C CA 1
ATOM 4965 C C . VAL C 1 14 ? 12.449 -80.279 4.676 1.00 37.80 14 VAL C C 1
ATOM 4966 O O . VAL C 1 14 ? 11.697 -79.462 5.210 1.00 41.75 14 VAL C O 1
ATOM 4970 N N . SER C 1 15 ? 12.181 -80.840 3.503 1.00 18.96 15 SER C N 1
ATOM 4971 C CA . SER C 1 15 ? 10.978 -80.479 2.772 1.00 42.66 15 SER C CA 1
ATOM 4972 C C . SER C 1 15 ? 9.724 -80.985 3.487 1.00 18.98 15 SER C C 1
ATOM 4973 O O . SER C 1 15 ? 8.741 -80.260 3.616 1.00 43.01 15 SER C O 1
ATOM 4976 N N . GLU C 1 16 ? 9.759 -82.230 3.947 1.00 22.16 16 GLU C N 1
ATOM 4977 C CA . GLU C 1 16 ? 8.620 -82.803 4.654 1.00 32.63 16 GLU C CA 1
ATOM 4978 C C . GLU C 1 16 ? 8.326 -82.052 5.957 1.00 20.99 16 GLU C C 1
ATOM 4979 O O . GLU C 1 16 ? 7.166 -81.855 6.325 1.00 55.66 16 GLU C O 1
ATOM 4985 N N . MET C 1 17 ? 9.377 -81.621 6.643 1.00 17.70 17 MET C N 1
ATOM 4986 C CA . MET C 1 17 ? 9.215 -80.852 7.871 1.00 26.12 17 MET C CA 1
ATOM 4987 C C . MET C 1 17 ? 8.565 -79.499 7.618 1.00 41.18 17 MET C C 1
ATOM 4988 O O . MET C 1 17 ? 7.656 -79.091 8.338 1.00 26.86 17 MET C O 1
ATOM 4993 N N . LEU C 1 18 ? 9.056 -78.802 6.600 1.00 44.59 18 LEU C N 1
ATOM 4994 C CA . LEU C 1 18 ? 8.540 -77.488 6.243 1.00 38.17 18 LEU C CA 1
ATOM 4995 C C . LEU C 1 18 ? 7.083 -77.569 5.803 1.00 36.49 18 LEU C C 1
ATOM 4996 O O . LEU C 1 18 ? 6.304 -76.647 6.051 1.00 38.69 18 LEU C O 1
ATOM 5001 N N . ASP C 1 19 ? 6.718 -78.677 5.158 1.00 20.51 19 ASP C N 1
ATOM 5002 C CA . ASP C 1 19 ? 5.330 -78.908 4.766 1.00 19.86 19 ASP C CA 1
ATOM 5003 C C . ASP C 1 19 ? 4.471 -79.189 5.992 1.00 33.31 19 ASP C C 1
ATOM 5004 O O . ASP C 1 19 ? 3.305 -78.801 6.040 1.00 33.99 19 ASP C O 1
ATOM 5009 N N . GLY C 1 20 ? 5.055 -79.870 6.976 1.00 27.27 20 GLY C N 1
ATOM 5010 C CA . GLY C 1 20 ? 4.386 -80.116 8.241 1.00 21.67 20 GLY C CA 1
ATOM 5011 C C . GLY C 1 20 ? 4.220 -78.816 9.000 1.00 27.06 20 GLY C C 1
ATOM 5012 O O . GLY C 1 20 ? 3.192 -78.553 9.621 1.00 29.03 20 GLY C O 1
ATOM 5013 N N . LEU C 1 21 ? 5.244 -77.983 8.922 1.00 18.50 21 LEU C N 1
ATOM 5014 C CA . LEU C 1 21 ? 5.245 -76.699 9.595 1.00 33.26 21 LEU C CA 1
ATOM 5015 C C . LEU C 1 21 ? 4.152 -75.768 9.067 1.00 32.10 21 LEU C C 1
ATOM 5016 O O . LEU C 1 21 ? 3.404 -75.187 9.847 1.00 31.77 21 LEU C O 1
ATOM 5021 N N . THR C 1 22 ? 4.060 -75.632 7.746 1.00 31.90 22 THR C N 1
ATOM 5022 C CA . THR C 1 22 ? 3.083 -74.727 7.131 1.00 18.41 22 THR C CA 1
ATOM 5023 C C . THR C 1 22 ? 1.648 -75.236 7.264 1.00 32.38 22 THR C C 1
ATOM 5024 O O . THR C 1 22 ? 0.713 -74.448 7.399 1.00 41.92 22 THR C O 1
ATOM 5028 N N . TYR C 1 23 ? 1.478 -76.553 7.204 1.00 18.18 23 TYR C N 1
ATOM 5029 C CA . TYR C 1 23 ? 0.178 -77.160 7.434 1.00 31.31 23 TYR C CA 1
ATOM 5030 C C . TYR C 1 23 ? -0.319 -76.800 8.821 1.00 35.15 23 TYR C C 1
ATOM 5031 O O . TYR C 1 23 ? -1.472 -76.423 8.998 1.00 29.64 23 TYR C O 1
ATOM 5040 N N . ALA C 1 24 ? 0.570 -76.915 9.800 1.00 21.22 24 ALA C N 1
ATOM 5041 C CA . ALA C 1 24 ? 0.207 -76.708 11.194 1.00 38.88 24 ALA C CA 1
ATOM 5042 C C . ALA C 1 24 ? -0.000 -75.236 11.512 1.00 41.60 24 ALA C C 1
ATOM 5043 O O . ALA C 1 24 ? -0.935 -74.867 12.221 1.00 41.16 24 ALA C O 1
ATOM 5045 N N . TYR C 1 25 ? 0.871 -74.393 10.978 1.00 17.22 25 TYR C N 1
ATOM 5046 C CA . TYR C 1 25 ? 0.869 -72.989 11.354 1.00 24.92 25 TYR C CA 1
ATOM 5047 C C . TYR C 1 25 ? 0.742 -71.990 10.198 1.00 18.38 25 TYR C C 1
ATOM 5048 O O . TYR C 1 25 ? 1.517 -71.050 10.134 1.00 18.21 25 TYR C O 1
ATOM 5057 N N . GLY C 1 26 ? -0.238 -72.183 9.311 1.00 46.73 26 GLY C N 1
ATOM 5058 C CA . GLY C 1 26 ? -0.600 -71.177 8.317 1.00 20.74 26 GLY C CA 1
ATOM 5059 C C . GLY C 1 26 ? -0.696 -69.812 8.973 1.00 39.16 26 GLY C C 1
ATOM 5060 O O . GLY C 1 26 ? -1.699 -69.455 9.577 1.00 27.75 26 GLY C O 1
ATOM 5061 N N . ASP C 1 27 ? 0.384 -69.055 8.831 1.00 104.06 27 ASP C N 1
ATOM 5062 C CA . ASP C 1 27 ? 0.699 -67.883 9.641 1.00 51.11 27 ASP C CA 1
ATOM 5063 C C . ASP C 1 27 ? 2.149 -67.626 9.274 1.00 70.28 27 ASP C C 1
ATOM 5064 O O . ASP C 1 27 ? 2.708 -66.559 9.506 1.00 17.50 27 ASP C O 1
ATOM 5069 N N . LEU C 1 28 ? 2.742 -68.672 8.713 1.00 25.72 28 LEU C N 1
ATOM 5070 C CA . LEU C 1 28 ? 3.981 -68.619 7.982 1.00 27.32 28 LEU C CA 1
ATOM 5071 C C . LEU C 1 28 ? 3.624 -69.212 6.631 1.00 46.02 28 LEU C C 1
ATOM 5072 O O . LEU C 1 28 ? 2.556 -69.809 6.481 1.00 23.19 28 LEU C O 1
ATOM 5077 N N . ILE C 1 29 ? 4.498 -69.042 5.648 1.00 18.22 29 ILE C N 1
ATOM 5078 C CA . ILE C 1 29 ? 4.306 -69.678 4.350 1.00 39.21 29 ILE C CA 1
ATOM 5079 C C . ILE C 1 29 ? 5.646 -70.153 3.828 1.00 31.63 29 ILE C C 1
ATOM 5080 O O . ILE C 1 29 ? 6.684 -69.597 4.183 1.00 26.53 29 ILE C O 1
ATOM 5085 N N . GLU C 1 30 ? 5.631 -71.199 3.011 1.00 23.26 30 GLU C N 1
ATOM 5086 C CA . GLU C 1 30 ? 6.845 -71.591 2.314 1.00 37.58 30 GLU C CA 1
ATOM 5087 C C . GLU C 1 30 ? 6.837 -70.937 0.947 1.00 30.38 30 GLU C C 1
ATOM 5088 O O . GLU C 1 30 ? 5.874 -71.080 0.196 1.00 32.14 30 GLU C O 1
ATOM 5094 N N . LYS C 1 31 ? 7.901 -70.206 0.638 1.00 24.39 31 LYS C N 1
ATOM 5095 C CA . LYS C 1 31 ? 8.037 -69.560 -0.660 1.00 39.63 31 LYS C CA 1
ATOM 5096 C C . LYS C 1 31 ? 7.911 -70.576 -1.783 1.00 59.96 31 LYS C C 1
ATOM 5097 O O . LYS C 1 31 ? 8.495 -71.661 -1.709 1.00 20.98 31 LYS C O 1
ATOM 5103 N N . VAL C 1 32 ? 7.119 -70.212 -2.793 1.00 31.34 32 VAL C N 1
ATOM 5104 C CA . VAL C 1 32 ? 6.919 -71.001 -3.999 1.00 26.86 32 VAL C CA 1
ATOM 5105 C C . VAL C 1 32 ? 7.708 -72.304 -3.952 1.00 83.43 32 VAL C C 1
ATOM 5106 O O . VAL C 1 32 ? 8.928 -72.294 -4.176 1.00 29.19 32 VAL C O 1
ATOM 5110 N N . PRO C 1 33 ? 6.999 -73.422 -3.683 1.00 126.82 33 PRO C N 1
ATOM 5111 C CA . PRO C 1 33 ? 7.430 -74.799 -3.392 1.00 124.15 33 PRO C CA 1
ATOM 5112 C C . PRO C 1 33 ? 8.687 -75.229 -4.135 1.00 120.04 33 PRO C C 1
ATOM 5113 O O . PRO C 1 33 ? 8.779 -76.361 -4.615 1.00 131.74 33 PRO C O 1
ATOM 5117 N N . ASP C 1 34 ? 9.649 -74.323 -4.207 1.00 60.12 34 ASP C N 1
ATOM 5118 C CA . ASP C 1 34 ? 10.898 -74.556 -4.897 1.00 71.15 34 ASP C CA 1
ATOM 5119 C C . ASP C 1 34 ? 12.002 -74.117 -3.958 1.00 32.52 34 ASP C C 1
ATOM 5120 O O . ASP C 1 34 ? 13.177 -74.407 -4.177 1.00 46.64 34 ASP C O 1
ATOM 5125 N N . PHE C 1 35 ? 11.610 -73.421 -2.896 1.00 39.15 35 PHE C N 1
ATOM 5126 C CA . PHE C 1 35 ? 12.574 -72.914 -1.926 1.00 42.53 35 PHE C CA 1
ATOM 5127 C C . PHE C 1 35 ? 12.256 -73.307 -0.491 1.00 30.00 35 PHE C C 1
ATOM 5128 O O . PHE C 1 35 ? 11.099 -73.318 -0.079 1.00 60.17 35 PHE C O 1
ATOM 5136 N N . GLU C 1 36 ? 13.300 -73.647 0.257 1.00 33.37 36 GLU C N 1
ATOM 5137 C CA . GLU C 1 36 ? 13.159 -73.957 1.669 1.00 31.67 36 GLU C CA 1
ATOM 5138 C C . GLU C 1 36 ? 13.305 -72.679 2.474 1.00 39.53 36 GLU C C 1
ATOM 5139 O O . GLU C 1 36 ? 14.240 -72.514 3.259 1.00 50.86 36 GLU C O 1
ATOM 5145 N N . ILE C 1 37 ? 12.365 -71.771 2.257 1.00 27.18 37 ILE C N 1
ATOM 5146 C CA . ILE C 1 37 ? 12.315 -70.522 2.984 1.00 18.55 37 ILE C CA 1
ATOM 5147 C C . ILE C 1 37 ? 10.963 -70.381 3.653 1.00 29.28 37 ILE C C 1
ATOM 5148 O O . ILE C 1 37 ? 9.921 -70.574 3.021 1.00 39.68 37 ILE C O 1
ATOM 5153 N N . ILE C 1 38 ? 10.982 -70.036 4.933 1.00 34.13 38 ILE C N 1
ATOM 5154 C CA . ILE C 1 38 ? 9.754 -69.811 5.672 1.00 19.77 38 ILE C CA 1
ATOM 5155 C C . ILE C 1 38 ? 9.608 -68.332 5.950 1.00 20.26 38 ILE C C 1
ATOM 5156 O O . ILE C 1 38 ? 10.452 -67.726 6.605 1.00 32.32 38 ILE C O 1
ATOM 5161 N N . GLN C 1 39 ? 8.527 -67.756 5.450 1.00 17.74 39 GLN C N 1
ATOM 5162 C CA . GLN C 1 39 ? 8.322 -66.324 5.544 1.00 25.18 39 GLN C CA 1
ATOM 5163 C C . GLN C 1 39 ? 7.053 -66.037 6.322 1.00 35.38 39 GLN C C 1
ATOM 5164 O O . GLN C 1 39 ? 6.098 -66.814 6.277 1.00 32.59 39 GLN C O 1
ATOM 5170 N N . ARG C 1 40 ? 7.033 -64.913 7.026 1.00 18.89 40 ARG C N 1
ATOM 5171 C CA . ARG C 1 40 ? 5.867 -64.546 7.814 1.00 28.54 40 ARG C CA 1
ATOM 5172 C C . ARG C 1 40 ? 4.730 -64.044 6.929 1.00 18.18 40 ARG C C 1
ATOM 5173 O O . ARG C 1 40 ? 4.959 -63.361 5.936 1.00 29.80 40 ARG C O 1
ATOM 5181 N N . LYS C 1 41 ? 3.504 -64.405 7.292 1.00 41.12 41 LYS C N 1
ATOM 5182 C CA . LYS C 1 41 ? 2.323 -63.968 6.559 1.00 39.95 41 LYS C CA 1
ATOM 5183 C C . LYS C 1 41 ? 1.937 -62.533 6.911 1.00 26.24 41 LYS C C 1
ATOM 5184 O O . LYS C 1 41 ? 1.113 -61.924 6.232 1.00 38.31 41 LYS C O 1
ATOM 5190 N N . SER C 1 42 ? 2.537 -61.999 7.970 1.00 34.37 42 SER C N 1
ATOM 5191 C CA . SER C 1 42 ? 2.283 -60.627 8.400 1.00 34.86 42 SER C CA 1
ATOM 5192 C C . SER C 1 42 ? 2.493 -59.644 7.242 1.00 28.59 42 SER C C 1
ATOM 5193 O O . SER C 1 42 ? 3.553 -59.622 6.615 1.00 46.35 42 SER C O 1
ATOM 5196 N N . PRO C 1 43 ? 1.473 -58.832 6.950 1.00 36.23 43 PRO C N 1
ATOM 5197 C CA . PRO C 1 43 ? 1.502 -57.947 5.780 1.00 31.82 43 PRO C CA 1
ATOM 5198 C C . PRO C 1 43 ? 2.683 -56.988 5.814 1.00 45.56 43 PRO C C 1
ATOM 5199 O O . PRO C 1 43 ? 2.987 -56.418 6.863 1.00 24.02 43 PRO C O 1
ATOM 5203 N N . LYS C 1 44 ? 3.334 -56.812 4.670 1.00 27.13 44 LYS C N 1
ATOM 5204 C CA . LYS C 1 44 ? 4.445 -55.882 4.560 1.00 25.43 44 LYS C CA 1
ATOM 5205 C C . LYS C 1 44 ? 3.961 -54.474 4.852 1.00 31.76 44 LYS C C 1
ATOM 5206 O O . LYS C 1 44 ? 2.846 -54.109 4.489 1.00 38.02 44 LYS C O 1
ATOM 5212 N N . SER C 1 45 ? 4.797 -53.685 5.519 1.00 40.31 45 SER C N 1
ATOM 5213 C CA . SER C 1 45 ? 4.413 -52.329 5.885 1.00 21.32 45 SER C CA 1
ATOM 5214 C C . SER C 1 45 ? 5.610 -51.404 6.086 1.00 32.71 45 SER C C 1
ATOM 5215 O O . SER C 1 45 ? 5.656 -50.639 7.046 1.00 47.22 45 SER C O 1
ATOM 5218 N N . GLY C 1 46 ? 6.581 -51.487 5.183 1.00 38.51 46 GLY C N 1
ATOM 5219 C CA . GLY C 1 46 ? 7.739 -50.609 5.220 1.00 27.36 46 GLY C CA 1
ATOM 5220 C C . GLY C 1 46 ? 8.669 -50.762 6.413 1.00 31.84 46 GLY C C 1
ATOM 5221 O O . GLY C 1 46 ? 9.407 -49.839 6.743 1.00 46.31 46 GLY C O 1
ATOM 5222 N N . LYS C 1 47 ? 8.632 -51.922 7.061 1.00 34.00 47 LYS C N 1
ATOM 5223 C CA . LYS C 1 47 ? 9.535 -52.210 8.171 1.00 42.97 47 LYS C CA 1
ATOM 5224 C C . LYS C 1 47 ? 10.818 -52.800 7.604 1.00 34.18 47 LYS C C 1
ATOM 5225 O O . LYS C 1 47 ? 10.787 -53.471 6.572 1.00 33.85 47 LYS C O 1
ATOM 5231 N N . VAL C 1 48 ? 11.942 -52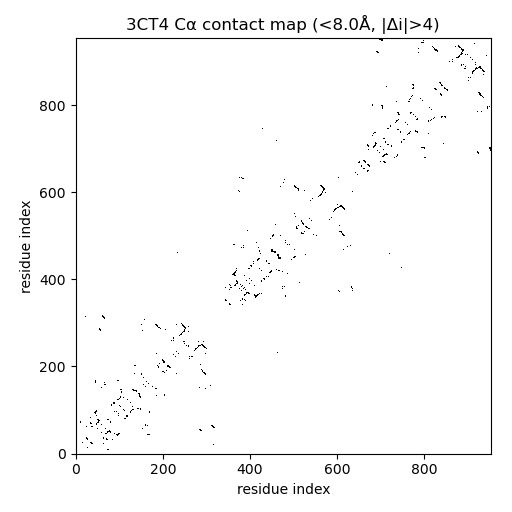.555 8.270 1.00 25.42 48 VAL C N 1
ATOM 5232 C CA . VAL C 1 48 ? 13.172 -53.254 7.931 1.00 33.65 48 VAL C CA 1
ATOM 5233 C C . VAL C 1 48 ? 12.901 -54.747 8.058 1.00 26.47 48 VAL C C 1
ATOM 5234 O O . VAL C 1 48 ? 12.326 -55.190 9.043 1.00 28.81 48 VAL C O 1
ATOM 5238 N N . ALA C 1 49 ? 13.307 -55.520 7.059 1.00 27.08 49 ALA C N 1
ATOM 5239 C CA . ALA C 1 49 ? 13.118 -56.961 7.101 1.00 17.75 49 ALA C CA 1
ATOM 5240 C C . ALA C 1 49 ? 14.344 -57.663 7.687 1.00 35.72 49 ALA C C 1
ATOM 5241 O O . ALA C 1 49 ? 15.485 -57.348 7.348 1.00 23.14 49 ALA C O 1
ATOM 5243 N N . LEU C 1 50 ? 14.093 -58.611 8.580 1.00 28.33 50 LEU C N 1
ATOM 5244 C CA . LEU C 1 50 ? 15.152 -59.417 9.168 1.00 36.34 50 LEU C CA 1
ATOM 5245 C C . LEU C 1 50 ? 15.144 -60.796 8.529 1.00 16.12 50 LEU C C 1
ATOM 5246 O O . LEU C 1 50 ? 14.102 -61.447 8.440 1.00 24.23 50 LEU C O 1
ATOM 5251 N N . VAL C 1 51 ? 16.308 -61.247 8.088 1.00 24.61 51 VAL C N 1
ATOM 5252 C CA . VAL C 1 51 ? 16.411 -62.568 7.498 1.00 16.37 51 VAL C CA 1
ATOM 5253 C C . VAL C 1 51 ? 17.517 -63.350 8.176 1.00 15.86 51 VAL C C 1
ATOM 5254 O O . VAL C 1 51 ? 18.615 -62.847 8.372 1.00 24.74 51 VAL C O 1
ATOM 5258 N N . SER C 1 52 ? 17.220 -64.585 8.539 1.00 15.59 52 SER C N 1
ATOM 5259 C CA . SER C 1 52 ? 18.220 -65.441 9.136 1.00 16.00 52 SER C CA 1
ATOM 5260 C C . SER C 1 52 ? 18.037 -66.854 8.617 1.00 19.46 52 SER C C 1
ATOM 5261 O O . SER C 1 52 ? 17.215 -67.103 7.740 1.00 33.54 52 SER C O 1
ATOM 5264 N N . GLY C 1 53 ? 18.802 -67.783 9.171 1.00 40.33 53 GLY C N 1
ATOM 5265 C CA . GLY C 1 53 ? 18.753 -69.158 8.721 1.00 15.33 53 GLY C CA 1
ATOM 5266 C C . GLY C 1 53 ? 20.054 -69.865 9.020 1.00 28.25 53 GLY C C 1
ATOM 5267 O O . GLY C 1 53 ? 20.934 -69.337 9.706 1.00 30.00 53 GLY C O 1
ATOM 5268 N N . GLY C 1 54 ? 20.175 -71.071 8.490 1.00 15.53 54 GLY C N 1
ATOM 5269 C CA . GLY C 1 54 ? 21.344 -71.893 8.721 1.00 18.79 54 GLY C CA 1
ATOM 5270 C C . GLY C 1 54 ? 20.956 -73.324 8.449 1.00 26.60 54 GLY C C 1
ATOM 5271 O O . GLY C 1 54 ? 19.975 -73.580 7.758 1.00 21.10 54 GLY C O 1
ATOM 5272 N N . GLY C 1 55 ? 21.719 -74.264 8.988 1.00 22.43 55 GLY C N 1
ATOM 5273 C CA . GLY C 1 55 ? 21.395 -75.659 8.800 1.00 15.80 55 GLY C CA 1
ATOM 5274 C C . GLY C 1 55 ? 20.078 -76.006 9.454 1.00 32.84 55 GLY C C 1
ATOM 5275 O O . GLY C 1 55 ? 19.644 -75.319 10.384 1.00 18.99 55 GLY C O 1
ATOM 5276 N N . SER C 1 56 ? 19.433 -77.055 8.947 1.00 26.89 56 SER C N 1
ATOM 5277 C CA . SER C 1 56 ? 18.318 -77.675 9.642 1.00 26.63 56 SER C CA 1
ATOM 5278 C C . SER C 1 56 ? 18.895 -78.531 10.761 1.00 16.06 56 SER C C 1
ATOM 5279 O O . SER C 1 56 ? 20.085 -78.846 10.751 1.00 29.04 56 SER C O 1
ATOM 5282 N N . GLY C 1 57 ? 18.063 -78.903 11.725 1.00 24.15 57 GLY C N 1
ATOM 5283 C CA . GLY C 1 57 ? 18.523 -79.682 12.863 1.00 23.36 57 GLY C CA 1
ATOM 5284 C C . GLY C 1 57 ? 18.650 -78.875 14.142 1.00 19.19 57 GLY C C 1
ATOM 5285 O O . GLY C 1 57 ? 19.028 -79.405 15.185 1.00 40.83 57 GLY C O 1
ATOM 5286 N N . HIS C 1 58 ? 18.333 -77.587 14.072 1.00 14.68 58 HIS C N 1
ATOM 5287 C CA . HIS C 1 58 ? 18.366 -76.739 15.263 1.00 21.74 58 HIS C CA 1
ATOM 5288 C C . HIS C 1 58 ? 16.988 -76.230 15.663 1.00 12.34 58 HIS C C 1
ATOM 5289 O O . HIS C 1 58 ? 16.879 -75.299 16.446 1.00 37.89 58 HIS C O 1
ATOM 5296 N N . GLU C 1 59 ? 15.940 -76.833 15.115 1.00 14.98 59 GLU C N 1
ATOM 5297 C CA . GLU C 1 59 ? 14.582 -76.375 15.364 1.00 12.79 59 GLU C CA 1
ATOM 5298 C C . GLU C 1 59 ? 14.332 -76.230 16.863 1.00 28.80 59 GLU C C 1
ATOM 5299 O O . GLU C 1 59 ? 14.783 -77.058 17.652 1.00 28.21 59 GLU C O 1
ATOM 5305 N N . PRO C 1 60 ? 13.599 -75.179 17.260 1.00 36.78 60 PRO C N 1
ATOM 5306 C CA . PRO C 1 60 ? 12.856 -74.278 16.373 1.00 27.72 60 PRO C CA 1
ATOM 5307 C C . PRO C 1 60 ? 13.718 -73.184 15.746 1.00 14.65 60 PRO C C 1
ATOM 5308 O O . PRO C 1 60 ? 13.168 -72.301 15.100 1.00 22.68 60 PRO C O 1
ATOM 5312 N N . ALA C 1 61 ? 15.029 -73.218 15.952 1.00 27.33 61 ALA C N 1
ATOM 5313 C CA . ALA C 1 61 ? 15.869 -72.098 15.544 1.00 20.45 61 ALA C CA 1
ATOM 5314 C C . ALA C 1 61 ? 15.564 -71.645 14.131 1.00 59.07 61 ALA C C 1
ATOM 5315 O O . ALA 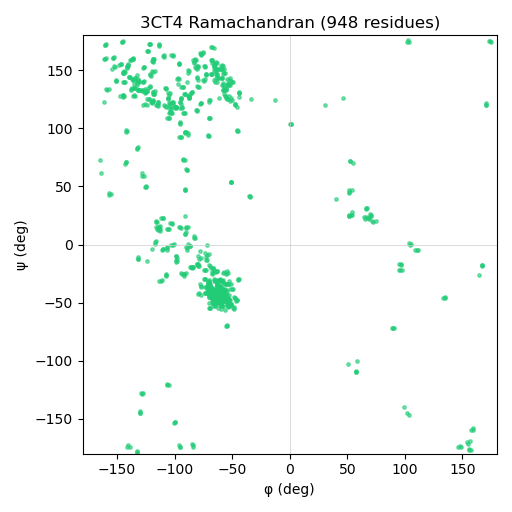C 1 61 ? 15.663 -72.412 13.170 1.00 15.03 61 ALA C O 1
ATOM 5317 N N . HIS C 1 62 ? 15.173 -70.380 14.049 1.00 88.66 62 HIS C N 1
ATOM 5318 C CA . HIS C 1 62 ? 14.933 -69.673 12.800 1.00 13.48 62 HIS C CA 1
ATOM 5319 C C . HIS C 1 62 ? 13.494 -69.765 12.299 1.00 34.82 62 HIS C C 1
ATOM 5320 O O . HIS C 1 62 ? 12.763 -68.781 12.385 1.00 39.92 62 HIS C O 1
ATOM 5327 N N . ALA C 1 63 ? 13.058 -70.921 11.812 1.00 16.67 63 ALA C N 1
ATOM 5328 C CA . ALA C 1 63 ? 11.690 -70.993 11.296 1.00 21.06 63 ALA C CA 1
ATOM 5329 C C . ALA C 1 63 ? 10.654 -70.687 12.383 1.00 28.56 63 ALA C C 1
ATOM 5330 O O . ALA C 1 63 ? 9.638 -70.046 12.123 1.00 37.27 63 ALA C O 1
ATOM 5332 N N . GLY C 1 64 ? 10.923 -71.128 13.606 1.00 26.14 64 GLY C N 1
ATOM 5333 C CA . GLY C 1 64 ? 10.011 -70.893 14.713 1.00 24.19 64 GLY C CA 1
ATOM 5334 C C . GLY C 1 64 ? 9.985 -69.451 15.202 1.00 29.98 64 GLY C C 1
ATOM 5335 O O . GLY C 1 64 ? 9.106 -69.054 15.964 1.00 24.28 64 GLY C O 1
ATOM 5336 N N . PHE C 1 65 ? 10.956 -68.658 14.767 1.00 16.61 65 PHE C N 1
ATOM 5337 C CA . PHE C 1 65 ? 11.025 -67.253 15.163 1.00 23.28 65 PHE C CA 1
ATOM 5338 C C . PHE C 1 65 ? 10.708 -66.329 13.991 1.00 23.47 65 PHE C C 1
ATOM 5339 O O . PHE C 1 65 ? 11.092 -65.162 13.979 1.00 29.87 65 PHE C O 1
ATOM 5347 N N . VAL C 1 66 ? 9.992 -66.873 13.013 1.00 23.75 66 VAL C N 1
ATOM 5348 C CA . VAL C 1 66 ? 9.491 -66.093 11.901 1.00 14.93 66 VAL C CA 1
ATOM 5349 C C . VAL C 1 66 ? 8.098 -65.571 12.210 1.00 15.18 66 VAL C C 1
ATOM 5350 O O . VAL C 1 66 ? 7.158 -66.340 12.327 1.00 22.62 66 VAL C O 1
ATOM 5354 N N . GLY C 1 67 ? 7.970 -64.258 12.351 1.00 26.19 67 GLY C N 1
ATOM 5355 C CA . GLY C 1 67 ? 6.680 -63.658 12.622 1.00 15.61 67 GLY C CA 1
ATOM 5356 C C . GLY C 1 67 ? 6.784 -62.172 12.879 1.00 27.09 67 GLY C C 1
ATOM 5357 O O . GLY C 1 67 ? 7.877 -61.610 12.947 1.00 18.68 67 GLY C O 1
ATOM 5358 N N . GLU C 1 68 ? 5.633 -61.531 13.017 1.00 16.08 68 GLU C N 1
ATOM 5359 C CA . GLU C 1 68 ? 5.598 -60.131 13.394 1.00 20.86 68 GLU C CA 1
ATOM 5360 C C . GLU C 1 68 ? 6.372 -59.920 14.695 1.00 24.64 68 GLU C C 1
ATOM 5361 O O . GLU C 1 68 ? 6.143 -60.611 15.683 1.00 30.34 68 GLU C O 1
ATOM 5367 N N . GLY C 1 69 ? 7.299 -58.973 14.689 1.00 17.18 69 GLY C N 1
ATOM 5368 C CA . GLY C 1 69 ? 8.085 -58.684 15.870 1.00 14.74 69 GLY C CA 1
ATOM 5369 C C . GLY C 1 69 ? 9.433 -59.378 15.880 1.00 37.95 69 GLY C C 1
ATOM 5370 O O . GLY C 1 69 ? 10.312 -59.009 16.655 1.00 23.56 69 GLY C O 1
ATOM 5371 N N . MET C 1 70 ? 9.598 -60.390 15.033 1.00 22.32 70 MET C N 1
ATOM 5372 C CA . MET C 1 70 ? 10.901 -61.039 14.883 1.00 35.48 70 MET C CA 1
ATOM 5373 C C . MET C 1 70 ? 11.323 -61.121 13.413 1.00 17.63 70 MET C C 1
ATOM 5374 O O . MET C 1 70 ? 11.319 -60.111 12.714 1.00 30.88 70 MET C O 1
ATOM 5379 N N . LEU C 1 71 ? 11.692 -62.315 12.952 1.00 21.85 71 LEU C N 1
ATOM 5380 C CA . LEU C 1 71 ? 12.204 -62.499 11.591 1.00 26.17 71 LEU C CA 1
ATOM 5381 C C . LEU C 1 71 ? 11.143 -62.384 10.494 1.00 29.75 71 LEU C C 1
ATOM 5382 O O . LEU C 1 71 ? 9.990 -62.779 10.677 1.00 20.81 71 LEU C O 1
ATOM 5387 N N . SER C 1 72 ? 11.549 -61.854 9.344 1.00 38.81 72 SER C N 1
ATOM 5388 C CA . SER C 1 72 ? 10.691 -61.838 8.169 1.00 16.77 72 SER C CA 1
ATOM 5389 C C . SER C 1 72 ? 10.674 -63.207 7.523 1.00 16.90 72 SER C C 1
ATOM 5390 O O . SER C 1 72 ? 9.623 -63.712 7.141 1.00 26.33 72 SER C O 1
ATOM 5393 N N . ALA C 1 73 ? 11.846 -63.818 7.419 1.00 16.72 73 ALA C N 1
ATOM 5394 C CA . ALA C 1 73 ? 11.972 -65.123 6.782 1.00 16.90 73 ALA C CA 1
ATOM 5395 C C . ALA C 1 73 ? 13.156 -65.883 7.339 1.00 25.17 73 ALA C C 1
ATOM 5396 O O . ALA C 1 73 ? 14.124 -65.289 7.818 1.00 29.34 73 ALA C O 1
ATOM 5398 N N . ALA C 1 74 ? 13.077 -67.204 7.268 1.00 29.63 74 ALA C N 1
ATOM 5399 C CA . ALA C 1 74 ? 14.185 -68.049 7.673 1.00 16.09 74 ALA C CA 1
ATOM 5400 C C . ALA C 1 74 ? 14.535 -68.988 6.529 1.00 18.70 74 ALA C C 1
ATOM 5401 O O . ALA C 1 74 ? 13.660 -69.594 5.912 1.00 22.71 74 ALA C O 1
ATOM 5403 N N . VAL C 1 75 ? 15.821 -69.096 6.245 1.00 16.75 75 VAL C N 1
ATOM 5404 C CA . VAL C 1 75 ? 16.274 -69.903 5.126 1.00 30.18 75 VAL C CA 1
ATOM 5405 C C . VAL C 1 75 ? 16.868 -71.199 5.657 1.00 27.74 75 VAL C C 1
ATOM 5406 O O . VAL C 1 75 ? 17.887 -71.192 6.332 1.00 21.89 75 VAL C O 1
ATOM 5410 N N . CYS C 1 76 ? 16.204 -72.311 5.370 1.00 17.29 76 CYS C N 1
ATOM 5411 C CA . CYS C 1 76 ? 16.576 -73.579 5.972 1.00 24.70 76 CYS C CA 1
ATOM 5412 C C . CYS C 1 76 ? 17.440 -74.428 5.049 1.00 23.24 76 CYS C C 1
ATOM 5413 O O . CYS C 1 76 ? 17.013 -74.824 3.966 1.00 33.81 76 CYS C O 1
ATOM 5416 N N . GLY C 1 77 ? 18.663 -74.703 5.485 1.00 21.06 77 GLY C N 1
ATOM 5417 C CA . GLY C 1 77 ? 19.581 -75.502 4.699 1.00 37.23 77 GLY C CA 1
ATOM 5418 C C . GLY C 1 77 ? 19.352 -76.983 4.908 1.00 27.16 77 GLY C C 1
ATOM 5419 O O . GLY C 1 77 ? 18.377 -77.393 5.542 1.00 26.52 77 GLY C O 1
ATOM 5420 N N . ALA C 1 78 ? 20.243 -77.797 4.359 1.00 37.37 78 ALA C N 1
ATOM 5421 C CA . ALA C 1 78 ? 20.227 -79.219 4.657 1.00 36.29 78 ALA C CA 1
ATOM 5422 C C . ALA C 1 78 ? 20.616 -79.381 6.119 1.00 21.66 78 ALA C C 1
ATOM 5423 O O . ALA C 1 78 ? 21.053 -78.419 6.758 1.00 20.40 78 ALA C O 1
ATOM 5425 N N . ILE C 1 79 ? 20.457 -80.587 6.652 1.00 28.02 79 ILE C N 1
ATOM 5426 C CA . ILE C 1 79 ? 20.813 -80.848 8.047 1.00 36.53 79 ILE C CA 1
ATOM 5427 C C . ILE C 1 79 ? 22.228 -80.366 8.353 1.00 36.10 79 ILE C C 1
ATOM 5428 O O . ILE C 1 79 ? 23.178 -80.746 7.669 1.00 18.92 79 ILE C O 1
ATOM 5433 N N . PHE C 1 80 ? 22.361 -79.530 9.379 1.00 23.73 80 PHE C N 1
ATOM 5434 C CA . PHE C 1 80 ? 23.662 -79.006 9.796 1.00 31.29 80 PHE C CA 1
ATOM 5435 C C . PHE C 1 80 ? 24.441 -78.349 8.659 1.00 44.98 80 PHE C C 1
ATOM 5436 O O . PHE C 1 80 ? 25.671 -78.279 8.698 1.00 34.80 80 PHE C O 1
ATOM 5444 N N . THR C 1 81 ? 23.733 -77.865 7.647 1.00 32.86 81 THR C N 1
ATOM 5445 C CA . THR C 1 81 ? 24.405 -77.277 6.497 1.00 21.48 81 THR C CA 1
ATOM 5446 C C . THR C 1 81 ? 23.820 -75.926 6.145 1.00 26.55 81 THR C C 1
ATOM 5447 O O . THR C 1 81 ? 22.606 -75.770 6.054 1.00 34.01 81 THR C O 1
ATOM 5451 N N . SER C 1 82 ? 24.689 -74.951 5.931 1.00 27.50 82 SER C N 1
ATOM 5452 C CA . SER C 1 82 ? 24.235 -73.623 5.576 1.00 31.63 82 SER C CA 1
ATOM 5453 C C . SER C 1 82 ? 23.378 -73.679 4.3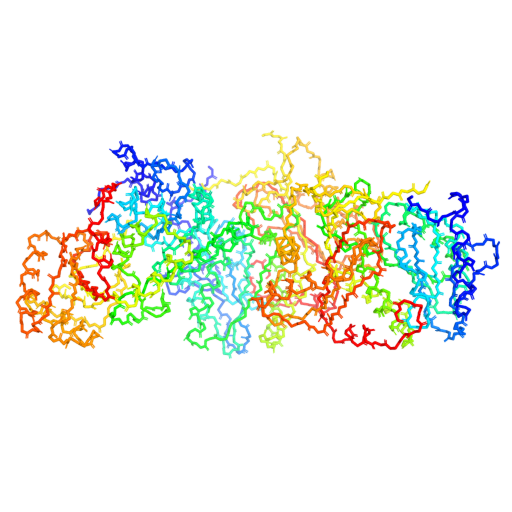24 1.00 29.50 82 SER C C 1
ATOM 5454 O O . SER C 1 82 ? 23.611 -74.511 3.446 1.00 26.73 82 SER C O 1
ATOM 5457 N N . PRO C 1 83 ? 22.383 -72.787 4.232 1.00 34.57 83 PRO C N 1
ATOM 5458 C CA . PRO C 1 83 ? 21.611 -72.652 2.991 1.00 23.17 83 PRO C CA 1
ATOM 5459 C C . PRO C 1 83 ? 22.509 -72.159 1.860 1.00 35.37 83 PRO C C 1
ATOM 5460 O O . PRO C 1 83 ? 23.547 -71.540 2.120 1.00 20.01 83 PRO C O 1
ATOM 5464 N N . THR C 1 84 ? 22.113 -72.429 0.621 1.00 22.11 84 THR C N 1
ATOM 5465 C CA . THR C 1 84 ? 22.865 -71.954 -0.544 1.00 32.75 84 THR C CA 1
ATOM 5466 C C . THR C 1 84 ? 22.538 -70.491 -0.868 1.00 38.70 84 THR C C 1
ATOM 5467 O O . THR C 1 84 ? 21.450 -70.006 -0.555 1.00 30.42 84 THR C O 1
ATOM 5471 N N . PRO C 1 85 ? 23.485 -69.781 -1.500 1.00 22.52 85 PRO C N 1
ATOM 5472 C CA . PRO C 1 85 ? 23.340 -68.337 -1.696 1.00 22.61 85 PRO C CA 1
ATOM 5473 C C . PRO C 1 85 ? 22.087 -67.976 -2.480 1.00 34.51 85 PRO C C 1
ATOM 5474 O O . PRO C 1 85 ? 21.522 -66.909 -2.249 1.00 29.55 85 PRO C O 1
ATOM 5478 N N . ASP C 1 86 ? 21.666 -68.848 -3.390 1.00 26.20 86 ASP C N 1
ATOM 5479 C CA . ASP C 1 86 ? 20.464 -68.606 -4.189 1.00 39.25 86 ASP C CA 1
ATOM 5480 C C . ASP C 1 86 ? 19.204 -68.629 -3.329 1.00 34.50 86 ASP C C 1
ATOM 5481 O O . ASP C 1 86 ? 18.318 -67.790 -3.496 1.00 35.81 86 ASP C O 1
ATOM 5486 N N . GLN C 1 87 ? 19.133 -69.594 -2.417 1.00 30.77 87 GLN C N 1
ATOM 5487 C CA . GLN C 1 87 ? 18.019 -69.693 -1.480 1.00 24.98 87 GLN C CA 1
ATOM 5488 C C . GLN C 1 87 ? 17.952 -68.427 -0.646 1.00 24.29 87 GLN C C 1
ATOM 5489 O O . GLN C 1 87 ? 16.896 -67.812 -0.507 1.00 30.41 87 GLN C O 1
ATOM 5495 N N . ILE C 1 88 ? 19.098 -68.034 -0.106 1.00 32.91 88 ILE C N 1
ATOM 5496 C CA . ILE C 1 88 ? 19.188 -66.835 0.713 1.00 35.23 88 ILE C CA 1
ATOM 5497 C C . ILE C 1 88 ? 18.850 -65.584 -0.097 1.00 35.89 88 ILE C C 1
ATOM 5498 O O . ILE C 1 88 ? 18.091 -64.725 0.352 1.00 23.85 88 ILE C O 1
ATOM 5503 N N . TYR C 1 89 ? 19.405 -65.494 -1.301 1.00 31.26 89 TYR C N 1
ATOM 5504 C CA . TYR C 1 89 ? 19.114 -64.388 -2.200 1.00 22.37 89 TYR C CA 1
ATOM 5505 C C . TYR C 1 89 ? 17.615 -64.263 -2.458 1.00 36.47 89 TYR C C 1
ATOM 5506 O O . TYR C 1 89 ? 17.063 -63.162 -2.460 1.00 22.41 89 TYR C O 1
ATOM 5515 N N . GLU C 1 90 ? 16.956 -65.394 -2.682 1.00 30.16 90 GLU C N 1
ATOM 5516 C CA . GLU C 1 90 ? 15.517 -65.385 -2.916 1.00 23.57 90 GLU C CA 1
ATOM 5517 C C . GLU C 1 90 ? 14.764 -64.882 -1.696 1.00 35.22 90 GLU C C 1
ATOM 5518 O O . GLU C 1 90 ? 13.752 -64.190 -1.821 1.00 27.73 90 GLU C O 1
ATOM 5524 N N . ALA C 1 91 ? 15.265 -65.221 -0.513 1.00 21.14 91 ALA C N 1
ATOM 5525 C CA . ALA C 1 91 ? 14.604 -64.796 0.710 1.00 32.01 91 ALA C CA 1
ATOM 5526 C C . ALA C 1 91 ? 14.811 -63.308 0.926 1.00 20.13 91 ALA C C 1
ATOM 5527 O O . ALA C 1 91 ? 13.912 -62.612 1.392 1.00 36.99 91 ALA C O 1
ATOM 5529 N N . ILE C 1 92 ? 15.993 -62.810 0.580 1.00 20.42 92 ILE C N 1
ATOM 5530 C CA . ILE C 1 92 ? 16.246 -61.376 0.693 1.00 20.54 92 ILE C CA 1
ATOM 5531 C C . ILE C 1 92 ? 15.266 -60.568 -0.154 1.00 23.00 92 ILE C C 1
ATOM 5532 O O . ILE C 1 92 ? 14.607 -59.661 0.350 1.00 32.42 92 ILE C O 1
ATOM 5537 N N . LYS C 1 93 ? 15.151 -60.896 -1.437 1.00 29.27 93 LYS C N 1
ATOM 5538 C CA . LYS C 1 93 ? 14.314 -60.076 -2.305 1.00 42.98 93 LYS C CA 1
ATOM 5539 C C . LYS C 1 93 ? 12.817 -60.260 -2.060 1.00 32.69 93 LYS C C 1
ATOM 5540 O O . LYS C 1 93 ? 12.019 -59.377 -2.367 1.00 42.62 93 LYS C O 1
ATOM 5546 N N . SER C 1 94 ? 12.447 -61.390 -1.471 1.00 34.16 94 SER C N 1
ATOM 5547 C CA . SER C 1 94 ? 11.050 -61.655 -1.138 1.00 26.02 94 SER C CA 1
ATOM 5548 C C . SER C 1 94 ? 10.636 -61.084 0.226 1.00 23.15 94 SER C C 1
ATOM 5549 O O . SER C 1 94 ? 9.455 -60.902 0.500 1.00 35.66 94 SER C O 1
ATOM 5552 N N . ALA C 1 95 ? 11.608 -60.792 1.078 1.00 30.02 95 ALA C N 1
ATOM 5553 C CA . ALA C 1 95 ? 11.308 -60.290 2.416 1.00 40.55 95 ALA C CA 1
ATOM 5554 C C . ALA C 1 95 ? 11.302 -58.763 2.481 1.00 34.56 95 ALA C C 1
ATOM 5555 O O . ALA C 1 95 ? 10.652 -58.172 3.343 1.00 43.05 95 ALA C O 1
ATOM 5557 N N . ASP C 1 96 ? 12.030 -58.133 1.566 1.00 23.24 96 ASP C N 1
ATOM 5558 C CA . ASP C 1 96 ? 12.166 -56.681 1.538 1.00 30.93 96 ASP C CA 1
ATOM 5559 C C . ASP C 1 96 ? 10.810 -55.992 1.516 1.00 31.88 96 ASP C C 1
ATOM 5560 O O . ASP C 1 96 ? 9.900 -56.413 0.805 1.00 42.15 96 ASP C O 1
ATOM 5565 N N . GLU C 1 97 ? 10.684 -54.926 2.296 1.00 25.46 97 GLU C N 1
ATOM 5566 C CA . GLU C 1 97 ? 9.425 -54.208 2.400 1.00 32.30 97 GLU C CA 1
ATOM 5567 C C . GLU C 1 97 ? 9.611 -52.791 1.896 1.00 34.37 97 GLU C C 1
ATOM 5568 O O . GLU C 1 97 ? 8.679 -51.993 1.895 1.00 46.10 97 GLU C O 1
ATOM 5574 N N . GLY C 1 98 ? 10.825 -52.484 1.461 1.00 30.42 98 GLY C N 1
ATOM 5575 C CA . GLY C 1 98 ? 11.129 -51.171 0.935 1.00 22.81 98 GLY C CA 1
ATOM 5576 C C . GLY C 1 98 ? 12.059 -50.394 1.837 1.00 38.15 98 GLY C C 1
ATOM 5577 O O . GLY C 1 98 ? 12.493 -49.295 1.502 1.00 40.15 98 GLY C O 1
ATOM 5578 N N . ALA C 1 99 ? 12.367 -50.975 2.989 1.00 30.08 99 ALA C N 1
ATOM 5579 C CA . ALA C 1 99 ? 13.201 -50.314 3.981 1.00 37.94 99 ALA C CA 1
ATOM 5580 C C . ALA C 1 99 ? 14.555 -50.996 4.101 1.00 46.88 99 ALA C C 1
ATOM 5581 O O . ALA C 1 99 ? 15.427 -50.527 4.838 1.00 25.01 99 ALA C O 1
ATOM 5583 N N . GLY C 1 100 ? 14.720 -52.103 3.379 1.00 21.96 100 GLY C N 1
ATOM 5584 C CA . GLY C 1 100 ? 15.962 -52.851 3.412 1.00 23.33 100 GLY C CA 1
ATOM 5585 C C . GLY C 1 100 ? 15.911 -54.114 4.247 1.00 38.09 100 GLY C C 1
ATOM 5586 O O . GLY C 1 100 ? 14.909 -54.405 4.907 1.00 19.30 100 GLY C O 1
ATOM 5587 N N . VAL C 1 101 ? 17.014 -54.857 4.220 1.00 38.00 101 VAL C N 1
ATOM 5588 C CA . VAL C 1 101 ? 17.092 -56.172 4.837 1.00 28.86 101 VAL C CA 1
ATOM 5589 C C . VAL C 1 101 ? 18.348 -56.297 5.688 1.00 45.43 101 VAL C C 1
ATOM 5590 O O . VAL C 1 101 ? 19.439 -55.936 5.248 1.00 22.98 101 VAL C O 1
ATOM 5594 N N . LEU C 1 102 ? 18.189 -56.804 6.906 1.00 24.55 102 LEU C N 1
ATOM 5595 C CA . LEU C 1 102 ? 19.328 -57.114 7.750 1.00 36.25 102 LEU C CA 1
ATOM 5596 C C . LEU C 1 102 ? 19.520 -58.619 7.794 1.00 30.70 102 LEU C C 1
ATOM 5597 O O . LEU C 1 102 ? 18.590 -59.359 8.105 1.00 25.32 102 LEU C O 1
ATOM 5602 N N . LEU C 1 103 ? 20.725 -59.072 7.473 1.00 21.47 103 LEU C N 1
ATOM 5603 C CA . LEU C 1 103 ? 21.055 -60.481 7.603 1.00 17.69 103 LEU C CA 1
ATOM 5604 C C . LEU C 1 103 ? 21.557 -60.755 9.012 1.00 29.09 103 LEU C C 1
ATOM 5605 O O . LEU C 1 103 ? 22.462 -60.082 9.500 1.00 19.31 103 LEU C O 1
ATOM 5610 N N . ILE C 1 104 ? 20.948 -61.730 9.672 1.00 21.14 104 ILE C N 1
ATOM 5611 C CA . ILE C 1 104 ? 21.425 -62.189 10.963 1.00 22.23 104 ILE C CA 1
ATOM 5612 C C . ILE C 1 104 ? 22.072 -63.545 10.732 1.00 29.83 104 ILE C C 1
ATOM 5613 O O . ILE C 1 104 ? 21.399 -64.530 10.447 1.00 28.70 104 ILE C O 1
ATOM 5618 N N . ILE C 1 105 ? 23.390 -63.580 10.842 1.00 25.99 105 ILE C N 1
ATOM 5619 C CA . ILE C 1 105 ? 24.157 -64.750 10.458 1.00 17.79 105 ILE C CA 1
ATOM 5620 C C . ILE C 1 105 ? 24.909 -65.309 11.656 1.00 27.53 105 ILE C C 1
ATOM 5621 O O . ILE C 1 105 ? 25.588 -64.569 12.374 1.00 28.67 105 ILE C O 1
ATOM 5626 N N . LYS C 1 106 ? 24.794 -66.615 11.871 1.00 17.68 106 LYS C N 1
ATOM 5627 C CA . LYS C 1 106 ? 25.545 -67.267 12.940 1.00 25.61 106 LYS C CA 1
ATOM 5628 C C . LYS C 1 106 ? 26.974 -67.515 12.461 1.00 30.44 106 LYS C C 1
ATOM 5629 O O . LYS C 1 106 ? 27.193 -67.941 11.326 1.00 19.07 106 LYS C O 1
ATOM 5635 N N . ASN C 1 107 ? 27.949 -67.237 13.317 1.00 41.95 107 ASN C N 1
ATOM 5636 C CA . ASN C 1 107 ? 29.344 -67.308 12.895 1.00 32.07 107 ASN C CA 1
ATOM 5637 C C . ASN C 1 107 ? 29.877 -68.723 12.645 1.00 41.54 107 ASN C C 1
ATOM 5638 O O . ASN C 1 107 ? 30.349 -69.397 13.560 1.00 36.77 107 ASN C O 1
ATOM 5643 N N . TYR C 1 108 ? 29.790 -69.154 11.389 1.00 32.46 108 TYR C N 1
ATOM 5644 C CA . TYR C 1 108 ? 30.365 -70.415 10.936 1.00 40.57 108 TYR C CA 1
ATOM 5645 C C . TYR C 1 108 ? 30.899 -70.178 9.534 1.00 47.19 108 TYR C C 1
ATOM 5646 O O . TYR C 1 108 ? 30.358 -69.355 8.796 1.00 37.55 108 TYR C O 1
ATOM 5655 N N . LEU C 1 109 ? 31.965 -70.878 9.167 1.00 47.83 109 LEU C N 1
ATOM 5656 C CA . LEU C 1 109 ? 32.584 -70.665 7.862 1.00 41.71 109 LEU C CA 1
ATOM 5657 C C . LEU C 1 109 ? 31.541 -70.687 6.737 1.00 47.21 109 LEU C C 1
ATOM 5658 O O . LEU C 1 109 ? 31.422 -69.735 5.969 1.00 22.43 109 LEU C O 1
ATOM 5663 N N . GLY C 1 110 ? 30.773 -71.767 6.665 1.00 33.26 110 GLY C N 1
ATOM 5664 C CA . GLY C 1 110 ? 29.746 -71.916 5.652 1.00 21.72 110 GLY C CA 1
ATOM 5665 C C . GLY C 1 110 ? 28.654 -70.862 5.660 1.00 38.28 110 GLY C C 1
ATOM 5666 O O . GLY C 1 110 ? 28.405 -70.224 4.642 1.00 35.97 110 GLY C O 1
ATOM 5667 N N . ASP C 1 111 ? 27.993 -70.682 6.800 1.00 42.77 111 ASP C N 1
ATOM 5668 C CA . ASP C 1 111 ? 26.915 -69.704 6.903 1.00 31.29 111 ASP C CA 1
ATOM 5669 C C . ASP C 1 111 ? 27.360 -68.320 6.426 1.00 35.53 111 ASP C C 1
ATOM 5670 O O . ASP C 1 111 ? 26.665 -67.670 5.646 1.00 41.13 111 ASP C O 1
ATOM 5675 N N . VAL C 1 112 ? 28.522 -67.875 6.895 1.00 38.70 112 VAL C N 1
ATOM 5676 C CA . VAL C 1 112 ? 29.001 -66.529 6.590 1.00 18.71 112 VAL C CA 1
ATOM 5677 C C . VAL C 1 112 ? 29.344 -66.320 5.116 1.00 27.78 112 VAL C C 1
ATOM 5678 O O . VAL C 1 112 ? 29.032 -65.281 4.539 1.00 23.51 112 VAL C O 1
ATOM 5682 N N . MET C 1 113 ? 29.993 -67.293 4.497 1.00 28.83 113 MET C N 1
ATOM 5683 C CA . MET C 1 113 ? 30.277 -67.163 3.075 1.00 37.38 113 MET C CA 1
ATOM 5684 C C . MET C 1 113 ? 28.977 -67.091 2.287 1.00 25.16 113 MET C C 1
ATOM 5685 O O . MET C 1 113 ? 28.778 -66.196 1.477 1.00 26.16 113 MET C O 1
ATOM 5690 N N . ASN C 1 114 ? 28.083 -68.026 2.562 1.00 30.41 114 ASN C N 1
ATOM 5691 C CA . ASN C 1 114 ? 26.824 -68.109 1.846 1.00 25.66 114 ASN C CA 1
ATOM 5692 C C . ASN C 1 114 ? 25.942 -66.877 1.975 1.00 37.90 114 ASN C C 1
ATOM 5693 O O . ASN C 1 114 ? 25.467 -66.346 0.968 1.00 24.31 114 ASN C O 1
ATOM 5698 N N . PHE C 1 115 ? 25.723 -66.426 3.207 1.00 20.96 115 PHE C N 1
ATOM 5699 C CA . PHE C 1 115 ? 24.897 -65.243 3.435 1.00 38.08 115 PHE C CA 1
ATOM 5700 C C . PHE C 1 115 ? 25.511 -63.999 2.804 1.00 30.50 115 PHE C C 1
ATOM 5701 O O . PHE C 1 115 ? 24.813 -63.169 2.232 1.00 36.13 115 PHE C O 1
ATOM 5709 N N . GLU C 1 116 ? 26.826 -63.877 2.902 1.00 33.12 116 GLU C N 1
ATOM 5710 C CA . GLU C 1 116 ? 27.506 -62.712 2.368 1.00 32.37 116 GLU C CA 1
ATOM 5711 C C . GLU C 1 116 ? 27.480 -62.710 0.848 1.00 42.11 116 GLU C C 1
ATOM 5712 O O . GLU C 1 116 ? 27.397 -61.655 0.220 1.00 29.03 116 GLU C O 1
ATOM 5718 N N . MET C 1 117 ? 27.561 -63.901 0.266 1.00 29.85 117 MET C N 1
ATOM 5719 C CA . MET C 1 117 ? 27.453 -64.066 -1.177 1.00 34.23 117 MET C CA 1
ATOM 5720 C C . MET C 1 117 ? 26.044 -63.713 -1.627 1.00 41.47 117 MET C C 1
ATOM 5721 O O . MET C 1 117 ? 25.859 -63.042 -2.638 1.00 24.51 117 MET C O 1
ATOM 5726 N N . ALA C 1 118 ? 25.055 -64.174 -0.868 1.00 26.98 118 ALA C N 1
ATOM 5727 C CA . ALA C 1 118 ? 23.669 -63.818 -1.122 1.00 31.91 118 ALA C CA 1
ATOM 5728 C C . ALA C 1 118 ? 23.496 -62.307 -1.029 1.00 22.39 118 ALA C C 1
ATOM 5729 O O . ALA C 1 118 ? 22.840 -61.695 -1.869 1.00 28.19 118 ALA C O 1
ATOM 5731 N N . ARG C 1 119 ? 24.088 -61.709 -0.000 1.00 34.43 119 ARG C N 1
ATOM 5732 C CA . ARG C 1 119 ? 24.039 -60.261 0.179 1.00 25.96 119 ARG C CA 1
ATOM 5733 C C . ARG C 1 119 ? 24.494 -59.532 -1.075 1.00 40.92 119 ARG C C 1
ATOM 5734 O O . ARG C 1 119 ? 23.799 -58.649 -1.581 1.00 27.42 119 ARG C O 1
ATOM 5742 N N . GLU C 1 120 ? 25.675 -59.901 -1.559 1.00 45.25 120 GLU C N 1
ATOM 5743 C CA . GLU C 1 120 ? 26.232 -59.326 -2.778 1.00 40.77 120 GLU C CA 1
ATOM 5744 C C . GLU C 1 120 ? 25.267 -59.466 -3.963 1.00 52.79 120 GLU C C 1
ATOM 5745 O O . GLU C 1 120 ? 24.996 -58.492 -4.663 1.00 27.36 120 GLU C O 1
ATOM 5751 N N . MET C 1 121 ? 24.745 -60.673 -4.173 1.00 32.63 121 MET C N 1
ATOM 5752 C CA . MET C 1 121 ? 23.745 -60.910 -5.210 1.00 24.86 121 MET C CA 1
ATOM 5753 C C . MET C 1 121 ? 22.584 -59.933 -5.071 1.00 41.93 121 MET C C 1
ATOM 5754 O O . MET C 1 121 ? 22.197 -59.281 -6.038 1.00 45.68 121 MET C O 1
ATOM 5759 N N . ALA C 1 122 ? 22.032 -59.834 -3.865 1.00 27.60 122 ALA C N 1
ATOM 5760 C CA . ALA C 1 122 ? 20.904 -58.943 -3.604 1.00 28.99 122 ALA C CA 1
ATOM 5761 C C . ALA C 1 122 ? 21.244 -57.466 -3.818 1.00 40.45 122 ALA C C 1
ATOM 5762 O O . ALA C 1 122 ? 20.381 -56.679 -4.191 1.00 47.95 122 ALA C O 1
ATOM 5764 N N . GLU C 1 123 ? 22.494 -57.088 -3.574 1.00 30.99 123 GLU C N 1
ATOM 5765 C CA . GLU C 1 123 ? 22.902 -55.695 -3.741 1.00 27.97 123 GLU C CA 1
ATOM 5766 C C . GLU C 1 123 ? 23.016 -55.316 -5.219 1.00 49.70 123 GLU C C 1
ATOM 5767 O O . GLU C 1 123 ? 22.786 -54.167 -5.599 1.00 27.51 123 GLU C O 1
ATOM 5773 N N . MET C 1 124 ? 23.347 -56.294 -6.056 1.00 31.31 124 MET C N 1
ATOM 5774 C CA . MET C 1 124 ? 23.416 -56.077 -7.498 1.00 46.22 124 MET C CA 1
ATOM 5775 C C . MET C 1 124 ? 22.032 -55.790 -8.073 1.00 54.47 124 MET C C 1
ATOM 5776 O O . MET C 1 124 ? 21.907 -55.223 -9.163 1.00 72.12 124 MET C O 1
ATOM 5781 N N . GLU C 1 125 ? 20.998 -56.189 -7.334 1.00 46.36 125 GLU C N 1
ATOM 5782 C CA . GLU C 1 125 ? 19.615 -55.892 -7.704 1.00 43.43 125 GLU C CA 1
ATOM 5783 C C . GLU C 1 125 ? 19.152 -54.632 -6.978 1.00 32.09 125 GLU C C 1
ATOM 5784 O O . GLU C 1 125 ? 17.958 -54.349 -6.902 1.00 35.51 125 GLU C O 1
ATOM 5790 N N . GLU C 1 126 ? 20.110 -53.890 -6.434 1.00 38.38 126 GLU C N 1
ATOM 5791 C CA . GLU C 1 126 ? 19.835 -52.609 -5.782 1.00 54.37 126 GLU C CA 1
ATOM 5792 C C . GLU C 1 126 ? 19.041 -52.727 -4.469 1.00 60.98 126 GLU C C 1
ATOM 5793 O O . GLU C 1 126 ? 18.394 -51.773 -4.028 1.00 39.80 126 GLU C O 1
ATOM 5799 N N . ILE C 1 127 ? 19.097 -53.896 -3.840 1.00 50.29 127 ILE C N 1
ATOM 5800 C CA . ILE C 1 127 ? 18.493 -54.058 -2.525 1.00 34.97 127 ILE C CA 1
ATOM 5801 C C . ILE C 1 127 ? 19.473 -53.615 -1.441 1.00 37.65 127 ILE C C 1
ATOM 5802 O O . ILE C 1 127 ? 20.640 -54.004 -1.440 1.00 39.52 127 ILE C O 1
ATOM 5807 N N . LYS C 1 128 ? 18.989 -52.788 -0.526 1.00 24.39 128 LYS C N 1
ATOM 5808 C CA . LYS C 1 128 ? 19.799 -52.300 0.587 1.00 41.04 128 LYS C CA 1
ATOM 5809 C C . LYS C 1 128 ? 19.854 -53.366 1.676 1.00 46.92 128 LYS C C 1
ATOM 5810 O O . LYS C 1 128 ? 18.827 -53.706 2.265 1.00 47.33 128 LYS C O 1
ATOM 5816 N N . VAL C 1 129 ? 21.043 -53.904 1.937 1.00 24.16 129 VAL C N 1
ATOM 5817 C CA . VAL C 1 129 ? 21.193 -54.928 2.969 1.00 37.60 129 VAL C CA 1
ATOM 5818 C C . VAL C 1 129 ? 22.390 -54.708 3.900 1.00 41.30 129 VAL C C 1
ATOM 5819 O O . VAL C 1 129 ? 23.481 -54.367 3.465 1.00 43.74 129 VAL C O 1
ATOM 5823 N N . GLU C 1 130 ? 22.157 -54.873 5.195 1.00 43.13 130 GLU C N 1
ATOM 5824 C CA . GLU C 1 130 ? 23.229 -54.874 6.177 1.00 45.70 130 GLU C CA 1
ATOM 5825 C C . GLU C 1 130 ? 23.337 -56.258 6.795 1.00 42.15 130 GLU C C 1
ATOM 5826 O O . GLU C 1 130 ? 22.481 -57.116 6.572 1.00 20.63 130 GLU C O 1
ATOM 5832 N N . GLN C 1 131 ? 24.381 -56.483 7.580 1.00 21.04 131 GLN C N 1
ATOM 5833 C CA . GLN C 1 131 ? 24.528 -57.784 8.211 1.00 34.14 131 GLN C CA 1
ATOM 5834 C C . GLN C 1 131 ? 25.040 -57.689 9.636 1.00 32.79 131 GLN C C 1
ATOM 5835 O O . GLN C 1 131 ? 25.695 -56.726 10.022 1.00 28.07 131 GLN C O 1
ATOM 5841 N N . ILE C 1 132 ? 24.712 -58.703 10.419 1.00 21.67 132 ILE C N 1
ATOM 5842 C CA . ILE C 1 132 ? 25.294 -58.866 11.733 1.00 24.50 132 ILE C CA 1
ATOM 5843 C C . ILE C 1 132 ? 25.691 -60.318 11.900 1.00 28.90 132 ILE C C 1
ATOM 5844 O O . ILE C 1 132 ? 24.894 -61.222 11.644 1.00 20.71 132 ILE C O 1
ATOM 5849 N N . ILE C 1 133 ? 26.937 -60.539 12.295 1.00 19.20 133 ILE C N 1
ATOM 5850 C CA . ILE C 1 133 ? 27.408 -61.884 12.543 1.00 18.95 133 ILE C CA 1
ATOM 5851 C C . ILE C 1 133 ? 27.413 -62.153 14.042 1.00 32.85 133 ILE C C 1
ATOM 5852 O O . ILE C 1 133 ? 28.031 -61.420 14.809 1.00 29.41 133 ILE C O 1
ATOM 5857 N N . VAL C 1 134 ? 26.698 -63.192 14.460 1.00 22.15 134 VAL C N 1
ATOM 5858 C CA . VAL C 1 134 ? 26.612 -63.524 15.879 1.00 31.96 134 VAL C CA 1
ATOM 5859 C C . VAL C 1 134 ? 27.665 -64.545 16.287 1.00 25.98 134 VAL C C 1
ATOM 5860 O O . VAL C 1 134 ? 27.681 -65.676 15.797 1.00 34.15 134 VAL C O 1
ATOM 5864 N N . ASP C 1 135 ? 28.544 -64.126 17.190 1.00 30.62 135 ASP C N 1
ATOM 5865 C CA . ASP C 1 135 ? 29.650 -64.952 17.653 1.00 37.53 135 ASP C CA 1
ATOM 5866 C C . ASP C 1 135 ? 29.667 -65.011 19.179 1.00 32.91 135 ASP C C 1
ATOM 5867 O O . ASP C 1 135 ? 30.633 -64.601 19.814 1.00 27.22 135 ASP C O 1
ATOM 5872 N N . ASP C 1 136 ? 28.597 -65.537 19.762 1.00 35.40 136 ASP C N 1
ATOM 5873 C CA . ASP C 1 136 ? 28.432 -65.519 21.214 1.00 16.88 136 ASP C CA 1
ATOM 5874 C C . ASP C 1 136 ? 29.114 -66.675 21.977 1.00 19.35 136 ASP C C 1
ATOM 5875 O O . ASP C 1 136 ? 29.347 -66.562 23.179 1.00 34.67 136 ASP C O 1
ATOM 5880 N N . ASP C 1 137 ? 29.430 -67.769 21.282 1.00 21.07 137 ASP C N 1
ATOM 5881 C CA . ASP C 1 137 ? 29.988 -68.969 21.912 1.00 29.98 137 ASP C CA 1
ATOM 5882 C C . ASP C 1 137 ? 31.415 -68.725 22.386 1.00 41.66 137 ASP C C 1
ATOM 5883 O O . ASP C 1 137 ? 32.337 -68.616 21.583 1.00 37.74 137 ASP C O 1
ATOM 5888 N N . ILE C 1 138 ? 31.595 -68.646 23.699 1.00 20.54 138 ILE C N 1
ATOM 5889 C CA . ILE C 1 138 ? 32.921 -68.430 24.266 1.00 48.01 138 ILE C CA 1
ATOM 5890 C C . ILE C 1 138 ? 33.667 -69.738 24.554 1.00 18.55 138 ILE C C 1
ATOM 5891 O O . ILE C 1 138 ? 34.719 -69.723 25.184 1.00 36.46 138 ILE C O 1
ATOM 5896 N N . ALA C 1 139 ? 33.136 -70.858 24.068 1.00 56.23 139 ALA C N 1
ATOM 5897 C CA . ALA C 1 139 ? 33.721 -72.176 24.344 1.00 49.19 139 ALA C CA 1
ATOM 5898 C C . ALA C 1 139 ? 35.209 -72.296 23.979 1.00 43.56 139 ALA C C 1
ATOM 5899 O O . ALA C 1 139 ? 36.047 -72.412 24.869 1.00 62.79 139 ALA C O 1
ATOM 5901 N N . VAL C 1 140 ? 35.541 -72.275 22.689 1.00 65.19 140 VAL C N 1
ATOM 5902 C CA . VAL C 1 140 ? 36.946 -72.355 22.264 1.00 114.92 140 VAL C CA 1
ATOM 5903 C C . VAL C 1 140 ? 37.071 -72.699 20.797 1.00 115.75 140 VAL C C 1
ATOM 5904 O O . VAL C 1 140 ? 38.088 -72.533 20.164 1.00 122.37 140 VAL C O 1
ATOM 5908 N N . GLU C 1 141 ? 36.035 -73.381 20.312 1.00 109.56 141 GLU C N 1
ATOM 5909 C CA . GLU C 1 141 ? 36.208 -74.422 19.288 1.00 100.75 141 GLU C CA 1
ATOM 5910 C C . GLU C 1 141 ? 37.572 -74.482 18.600 1.00 121.94 141 GLU C C 1
ATOM 5911 O O . GLU C 1 141 ? 38.048 -73.496 18.039 1.00 157.50 141 GLU C O 1
ATOM 5917 N N . ASN C 1 142 ? 38.199 -75.652 18.651 1.00 102.13 142 ASN C N 1
ATOM 5918 C CA . ASN C 1 142 ? 39.335 -75.923 17.784 1.00 105.31 142 ASN C CA 1
ATOM 5919 C C . ASN C 1 142 ? 38.828 -76.108 16.353 1.00 57.89 142 ASN C C 1
ATOM 5920 O O . ASN C 1 142 ? 39.605 -76.329 15.428 1.00 59.78 142 ASN C O 1
ATOM 5925 N N . SER C 1 143 ? 37.510 -76.004 16.194 1.00 84.55 143 SER C N 1
ATOM 5926 C CA . SER C 1 143 ? 36.835 -76.185 14.910 1.00 67.74 143 SER C CA 1
ATOM 5927 C C . SER C 1 143 ? 37.408 -75.312 13.798 1.00 68.58 143 SER C C 1
ATOM 5928 O O . SER C 1 143 ? 37.534 -74.094 13.946 1.00 48.77 143 SER C O 1
ATOM 5931 N N . LEU C 1 144 ? 37.747 -75.948 12.681 1.00 68.73 144 LEU C N 1
ATOM 5932 C CA . LEU C 1 144 ? 38.260 -75.240 11.516 1.00 54.03 144 LEU C CA 1
ATOM 5933 C C . LEU C 1 144 ? 37.104 -74.591 10.772 1.00 36.83 144 LEU C C 1
ATOM 5934 O O . LEU C 1 144 ? 37.297 -73.849 9.810 1.00 32.85 144 LEU C O 1
ATOM 5939 N N . TYR C 1 145 ? 35.892 -74.871 11.224 1.00 47.00 145 TYR C N 1
ATOM 5940 C CA . TYR C 1 145 ? 34.722 -74.356 10.537 1.00 78.36 145 TYR C CA 1
ATOM 5941 C C . TYR C 1 145 ? 34.286 -73.018 11.088 1.00 55.99 145 TYR C C 1
ATOM 5942 O O . TYR C 1 145 ? 33.116 -72.642 10.948 1.00 23.91 145 TYR C O 1
ATOM 5951 N N . THR C 1 146 ? 35.216 -72.279 11.692 1.00 36.10 146 THR C N 1
ATOM 5952 C CA . THR C 1 146 ? 34.797 -71.022 12.274 1.00 21.93 146 THR C CA 1
ATOM 5953 C C . THR C 1 146 ? 35.917 -70.044 12.552 1.00 25.78 146 THR C C 1
ATOM 5954 O O . THR C 1 146 ? 36.859 -70.351 13.278 1.00 52.59 146 THR C O 1
ATOM 5958 N N . GLN C 1 147 ? 35.801 -68.858 11.966 1.00 42.86 147 GLN C N 1
ATOM 5959 C CA . GLN C 1 147 ? 36.758 -67.790 12.211 1.00 48.19 147 GLN C CA 1
ATOM 5960 C C . GLN C 1 147 ? 36.311 -66.980 13.422 1.00 55.91 147 GLN C C 1
ATOM 5961 O O . GLN C 1 147 ? 35.494 -66.064 13.300 1.00 41.38 147 GLN C O 1
ATOM 5967 N N . GLY C 1 148 ? 36.837 -67.331 14.593 1.00 22.72 148 GLY C N 1
ATOM 5968 C CA . GLY C 1 148 ? 36.416 -66.691 15.830 1.00 22.71 148 GLY C CA 1
ATOM 5969 C C . GLY C 1 148 ? 35.473 -67.567 16.647 1.00 21.24 148 GLY C C 1
ATOM 5970 O O . GLY C 1 148 ? 35.598 -68.795 16.637 1.00 38.72 148 GLY C O 1
ATOM 5971 N N . ARG C 1 149 ? 34.530 -66.938 17.349 1.00 20.53 149 ARG C N 1
ATOM 5972 C CA . ARG C 1 149 ? 33.548 -67.632 18.201 1.00 30.99 149 ARG C CA 1
ATOM 5973 C C . ARG C 1 149 ? 32.300 -68.086 17.442 1.00 36.45 149 ARG C C 1
ATOM 5974 O O . ARG C 1 149 ? 31.664 -67.295 16.746 1.00 32.83 149 ARG C O 1
ATOM 5982 N N . ARG C 1 150 ? 31.927 -69.351 17.600 1.00 21.48 150 ARG C N 1
ATOM 5983 C CA . ARG C 1 150 ? 30.723 -69.864 16.950 1.00 30.50 150 ARG C CA 1
ATOM 5984 C C . ARG C 1 150 ? 29.476 -69.087 17.371 1.00 35.54 150 ARG C C 1
ATOM 5985 O O . ARG C 1 150 ? 29.415 -68.538 18.479 1.00 22.03 150 ARG C O 1
ATOM 5993 N N . GLY C 1 151 ? 28.494 -69.029 16.478 1.00 22.91 151 GLY C N 1
ATOM 5994 C CA . GLY C 1 151 ? 27.217 -68.401 16.779 1.00 16.75 151 GLY C CA 1
ATOM 5995 C C . GLY C 1 151 ? 26.205 -69.426 17.266 1.00 31.47 151 GLY C C 1
ATOM 5996 O O . GLY C 1 151 ? 25.897 -70.377 16.558 1.00 23.10 151 GLY C O 1
ATOM 5997 N N . VAL C 1 152 ? 25.685 -69.243 18.476 1.00 28.42 152 VAL C N 1
ATOM 5998 C CA . VAL C 1 152 ? 24.766 -70.225 19.045 1.00 15.27 152 VAL C CA 1
ATOM 5999 C C . VAL C 1 152 ? 23.479 -69.618 19.596 1.00 21.71 152 VAL C C 1
ATOM 6000 O O . VAL C 1 152 ? 22.955 -68.654 19.044 1.00 26.97 152 VAL C O 1
ATOM 6004 N N . ALA C 1 153 ? 22.977 -70.191 20.683 1.00 27.62 153 ALA C N 1
ATOM 6005 C CA . ALA C 1 153 ? 21.630 -69.887 21.166 1.00 20.58 153 ALA C CA 1
ATOM 6006 C C . ALA C 1 153 ? 21.338 -68.405 21.368 1.00 14.21 153 ALA C C 1
ATOM 6007 O O . ALA C 1 153 ? 20.198 -67.975 21.212 1.00 21.31 153 ALA C O 1
ATOM 6009 N N . GLY C 1 154 ? 22.360 -67.630 21.717 1.00 22.26 154 GLY C N 1
ATOM 6010 C CA . GLY C 1 154 ? 22.209 -66.194 21.881 1.00 30.82 154 GLY C CA 1
ATOM 6011 C C . GLY C 1 154 ? 21.646 -65.505 20.647 1.00 34.65 154 GLY C C 1
ATOM 6012 O O . GLY C 1 154 ? 21.056 -64.425 20.735 1.00 27.49 154 GLY C O 1
ATOM 6013 N N . THR C 1 155 ? 21.832 -66.132 19.491 1.00 20.53 155 THR C N 1
ATOM 6014 C CA . THR C 1 155 ? 21.245 -65.642 18.255 1.00 15.12 155 THR C CA 1
ATOM 6015 C C . THR C 1 155 ? 19.748 -65.350 18.423 1.00 45.43 155 THR C C 1
ATOM 6016 O O . THR C 1 155 ? 19.225 -64.362 17.892 1.00 23.28 155 THR C O 1
ATOM 6020 N N . VAL C 1 156 ? 19.066 -66.203 19.179 1.00 14.53 156 VAL C N 1
ATOM 6021 C CA . VAL C 1 156 ? 17.628 -66.067 19.373 1.00 21.62 156 VAL C CA 1
ATOM 6022 C C . VAL C 1 156 ? 17.273 -64.744 20.048 1.00 23.88 156 VAL C C 1
ATOM 6023 O O . VAL C 1 156 ? 16.249 -64.134 19.751 1.00 36.70 156 VAL C O 1
ATOM 6027 N N . LEU C 1 157 ? 18.127 -64.300 20.958 1.00 26.43 157 LEU C N 1
ATOM 6028 C CA . LEU C 1 157 ? 17.918 -63.025 21.627 1.00 36.57 157 LEU C CA 1
ATOM 6029 C C . LEU C 1 157 ? 18.124 -61.884 20.647 1.00 19.94 157 LEU C C 1
ATOM 6030 O O . LEU C 1 157 ? 17.357 -60.921 20.643 1.00 30.84 157 LEU C O 1
ATOM 6035 N N . VAL C 1 158 ? 19.164 -62.005 19.823 1.00 15.54 158 VAL C N 1
ATOM 6036 C CA . VAL C 1 158 ? 19.420 -61.043 18.755 1.00 16.02 158 VAL C CA 1
ATOM 6037 C C . VAL C 1 158 ? 18.183 -60.874 17.868 1.00 26.32 158 VAL C C 1
ATOM 6038 O O . VAL C 1 158 ? 17.786 -59.750 17.557 1.00 21.37 158 VAL C O 1
ATOM 6042 N N . HIS C 1 159 ? 17.571 -61.989 17.474 1.00 15.73 159 HIS C N 1
ATOM 6043 C CA . HIS C 1 159 ? 16.347 -61.939 16.682 1.00 15.82 159 HIS C CA 1
ATOM 6044 C C . HIS C 1 159 ? 15.298 -61.072 17.377 1.00 21.85 159 HIS C C 1
ATOM 6045 O O . HIS C 1 159 ? 14.715 -60.176 16.772 1.00 17.98 159 HIS C O 1
ATOM 6052 N N . LYS C 1 160 ? 15.060 -61.359 18.652 1.00 15.75 160 LYS C N 1
ATOM 6053 C CA . LYS C 1 160 ? 14.019 -60.686 19.428 1.00 29.11 160 LYS C CA 1
ATOM 6054 C C . LYS C 1 160 ? 14.295 -59.197 19.592 1.00 16.51 160 LYS C C 1
ATOM 6055 O O . LYS C 1 160 ? 13.416 -58.368 19.399 1.00 23.49 160 LYS C O 1
ATOM 6061 N N . ILE C 1 161 ? 15.518 -58.864 19.971 1.00 24.92 161 ILE C N 1
ATOM 6062 C CA . ILE C 1 161 ? 15.866 -57.479 20.218 1.00 20.19 161 ILE C CA 1
ATOM 6063 C C . ILE C 1 161 ? 15.822 -56.660 18.937 1.00 24.84 161 ILE C C 1
ATOM 6064 O O . ILE C 1 161 ? 15.232 -55.583 18.909 1.00 33.73 161 ILE C O 1
ATOM 6069 N N . LEU C 1 162 ? 16.435 -57.169 17.874 1.00 22.72 162 LEU C N 1
ATOM 6070 C CA . LEU C 1 162 ? 16.383 -56.472 16.597 1.00 27.45 162 LEU C CA 1
ATOM 6071 C C . LEU C 1 162 ? 14.974 -56.552 16.035 1.00 21.77 162 LEU C C 1
ATOM 6072 O O . LEU C 1 162 ? 14.500 -55.632 15.359 1.00 29.53 162 LEU C O 1
ATOM 6077 N N . GLY C 1 163 ? 14.303 -57.660 16.326 1.00 27.56 163 GLY C N 1
ATOM 6078 C CA . GLY C 1 163 ? 12.944 -57.865 15.863 1.00 20.62 163 GLY C CA 1
ATOM 6079 C C . GLY C 1 163 ? 12.052 -56.724 16.292 1.00 18.19 163 GLY C C 1
ATOM 6080 O O . GLY C 1 163 ? 11.278 -56.179 15.501 1.00 31.32 163 GLY C O 1
ATOM 6081 N N . ALA C 1 164 ? 12.181 -56.355 17.558 1.00 20.62 164 ALA C N 1
ATOM 6082 C CA . ALA C 1 164 ? 11.382 -55.296 18.147 1.00 25.01 164 ALA C CA 1
ATOM 6083 C C . ALA C 1 164 ? 11.708 -53.959 17.511 1.00 22.73 164 ALA C C 1
ATOM 6084 O O . ALA C 1 164 ? 10.816 -53.193 17.165 1.00 26.94 164 ALA C O 1
ATOM 6086 N N . ALA C 1 165 ? 12.998 -53.678 17.377 1.00 31.42 165 ALA C N 1
ATOM 6087 C CA . ALA C 1 165 ? 13.448 -52.427 16.793 1.00 38.15 165 ALA C CA 1
ATOM 6088 C C . ALA C 1 165 ? 12.875 -52.260 15.393 1.00 25.55 165 ALA C C 1
ATOM 6089 O O . ALA C 1 165 ? 12.354 -51.202 15.054 1.00 30.57 165 ALA C O 1
ATOM 6091 N N . ALA C 1 166 ? 12.973 -53.309 14.583 1.00 23.07 166 ALA C N 1
ATOM 6092 C CA . ALA C 1 166 ? 12.445 -53.268 13.225 1.00 28.41 166 ALA C CA 1
ATOM 6093 C C . ALA C 1 166 ? 10.951 -53.024 13.268 1.00 37.55 166 ALA C C 1
ATOM 6094 O O . ALA C 1 166 ? 10.411 -52.269 12.460 1.00 30.90 166 ALA C O 1
ATOM 6096 N N . HIS C 1 167 ? 10.282 -53.665 14.221 1.00 21.71 167 HIS C N 1
ATOM 6097 C CA . HIS C 1 167 ? 8.842 -53.498 14.353 1.00 30.83 167 HIS C CA 1
ATOM 6098 C C . HIS C 1 167 ? 8.481 -52.080 14.796 1.00 22.77 167 HIS C C 1
ATOM 6099 O O . HIS C 1 167 ? 7.369 -51.604 14.547 1.00 24.87 167 HIS C O 1
ATOM 6106 N N . GLN C 1 168 ? 9.434 -51.408 15.438 1.00 28.47 168 GLN C N 1
ATOM 6107 C CA . GLN C 1 168 ? 9.231 -50.044 15.921 1.00 23.81 168 GLN C CA 1
ATOM 6108 C C . GLN C 1 168 ? 9.638 -49.018 14.874 1.00 34.92 168 GLN C C 1
ATOM 6109 O O . GLN C 1 168 ? 9.813 -47.844 15.188 1.00 31.06 168 GLN C O 1
ATOM 6115 N N . GLU C 1 169 ? 9.808 -49.481 13.638 1.00 29.97 169 GLU C N 1
ATOM 6116 C CA . GLU C 1 169 ? 10.094 -48.616 12.495 1.00 35.06 169 GLU C CA 1
ATOM 6117 C C . GLU C 1 169 ? 11.459 -47.930 12.558 1.00 37.89 169 GLU C C 1
ATOM 6118 O O . GLU C 1 169 ? 11.628 -46.819 12.056 1.00 32.17 169 GLU C O 1
ATOM 6124 N N . ALA C 1 170 ? 12.434 -48.596 13.166 1.00 30.21 170 ALA C N 1
ATOM 6125 C CA . ALA C 1 170 ? 13.813 -48.115 13.117 1.00 29.38 170 ALA C CA 1
ATOM 6126 C C . ALA C 1 170 ? 14.389 -48.361 11.722 1.00 36.68 170 ALA C C 1
ATOM 6127 O O . ALA C 1 170 ? 13.956 -49.279 11.020 1.00 34.13 170 ALA C O 1
ATOM 6129 N N . SER C 1 171 ? 15.358 -47.541 11.323 1.00 27.42 171 SER C N 1
ATOM 6130 C CA . SER C 1 171 ? 15.969 -47.648 9.999 1.00 24.12 171 SER C CA 1
ATOM 6131 C C . SER C 1 171 ? 17.037 -48.726 9.959 1.00 30.27 171 SER C C 1
ATOM 6132 O O . SER C 1 171 ? 17.590 -49.101 10.992 1.00 27.25 171 SER C O 1
ATOM 6135 N N . LEU C 1 172 ? 17.340 -49.207 8.757 1.00 39.48 172 LEU C N 1
ATOM 6136 C CA . LEU C 1 172 ? 18.379 -50.210 8.584 1.00 22.83 172 LEU C CA 1
ATOM 6137 C C . LEU C 1 172 ? 19.649 -49.825 9.343 1.00 26.49 172 LEU C C 1
ATOM 6138 O O . LEU C 1 172 ? 20.242 -50.648 10.037 1.00 32.69 172 LEU C O 1
ATOM 6143 N N . ASP C 1 173 ? 20.058 -48.571 9.207 1.00 23.84 173 ASP C N 1
ATOM 6144 C CA . ASP C 1 173 ? 21.278 -48.086 9.842 1.00 33.83 173 ASP C CA 1
ATOM 6145 C C . ASP C 1 173 ? 21.237 -48.238 11.360 1.00 41.06 173 ASP C C 1
ATOM 6146 O O . ASP C 1 173 ? 22.150 -48.814 11.954 1.00 49.23 173 ASP C O 1
ATOM 6151 N N . GLU C 1 174 ? 20.177 -47.716 11.977 1.00 23.88 174 GLU C N 1
ATOM 6152 C CA . GLU C 1 174 ? 19.995 -47.778 13.429 1.00 48.90 174 GLU C CA 1
ATOM 6153 C C . GLU C 1 174 ? 20.012 -49.217 13.941 1.00 22.56 174 GLU C C 1
ATOM 6154 O O . GLU C 1 174 ? 20.694 -49.541 14.915 1.00 33.76 174 GLU C O 1
ATOM 6160 N N . ILE C 1 175 ? 19.254 -50.072 13.266 1.00 22.05 175 ILE C N 1
ATOM 6161 C CA . ILE C 1 175 ? 19.217 -51.489 13.583 1.00 30.96 175 ILE C CA 1
ATOM 6162 C C . ILE C 1 175 ? 20.595 -52.132 13.430 1.00 31.05 175 ILE C C 1
ATOM 6163 O O . ILE C 1 175 ? 20.986 -52.978 14.228 1.00 22.85 175 ILE C O 1
ATOM 6168 N N . LYS C 1 176 ? 21.337 -51.725 12.407 1.00 26.53 176 LYS C N 1
ATOM 6169 C CA . LYS C 1 176 ? 22.687 -52.231 12.240 1.00 27.26 176 LYS C CA 1
ATOM 6170 C C . LYS C 1 176 ? 23.551 -51.841 13.426 1.00 21.64 176 LYS C C 1
ATOM 6171 O O . LYS C 1 176 ? 24.256 -52.685 13.971 1.00 21.26 176 LYS C O 1
ATOM 6177 N N . ASP C 1 177 ? 23.483 -50.569 13.826 1.00 24.17 177 ASP C N 1
ATOM 6178 C CA . ASP C 1 177 ? 24.236 -50.068 14.986 1.00 40.30 177 ASP C CA 1
ATOM 6179 C C . ASP C 1 177 ? 23.880 -50.792 16.282 1.00 50.32 177 ASP C C 1
ATOM 6180 O O . ASP C 1 177 ? 24.758 -51.101 17.088 1.00 41.71 177 ASP C O 1
ATOM 6185 N N . LEU C 1 178 ? 22.588 -51.052 16.473 1.00 31.30 178 LEU C N 1
ATOM 6186 C CA . LEU C 1 178 ? 22.097 -51.758 17.652 1.00 38.44 178 LEU C CA 1
ATOM 6187 C C . LEU C 1 178 ? 22.600 -53.200 17.710 1.00 35.43 178 LEU C C 1
ATOM 6188 O O . LEU C 1 178 ? 23.008 -53.688 18.768 1.00 33.61 178 LEU C O 1
ATOM 6193 N N . ALA C 1 179 ? 22.561 -53.874 16.565 1.00 25.57 179 ALA C N 1
ATOM 6194 C CA . ALA C 1 179 ? 23.031 -55.253 16.443 1.00 19.70 179 ALA C CA 1
ATOM 6195 C C . ALA C 1 179 ? 24.485 -55.386 16.882 1.00 23.39 179 ALA C C 1
ATOM 6196 O O . ALA C 1 179 ? 24.846 -56.307 17.617 1.00 29.21 179 ALA C O 1
ATOM 6198 N N . ASP C 1 180 ? 25.313 -54.454 16.425 1.00 20.24 180 ASP C N 1
ATOM 6199 C CA . ASP C 1 180 ? 26.726 -54.431 16.784 1.00 47.61 180 ASP C CA 1
ATOM 6200 C C . ASP C 1 180 ? 26.939 -54.332 18.294 1.00 31.17 180 ASP C C 1
ATOM 6201 O O . ASP C 1 180 ? 27.744 -55.073 18.856 1.00 55.29 180 ASP C O 1
ATOM 6206 N N . LYS C 1 181 ? 26.210 -53.429 18.947 1.00 46.22 181 LYS C N 1
ATOM 6207 C CA . LYS C 1 181 ? 26.319 -53.256 20.395 1.00 45.55 181 LYS C CA 1
ATOM 6208 C C . LYS C 1 181 ? 25.757 -54.464 21.135 1.00 34.43 181 LYS C C 1
ATOM 6209 O O . LYS C 1 181 ? 26.329 -54.924 22.124 1.00 66.03 181 LYS C O 1
ATOM 6215 N N . VAL C 1 182 ? 24.634 -54.974 20.643 1.00 29.98 182 VAL C N 1
ATOM 6216 C CA . VAL C 1 182 ? 23.946 -56.091 21.279 1.00 28.51 182 VAL C CA 1
ATOM 6217 C C . VAL C 1 182 ? 24.762 -57.380 21.234 1.00 32.93 182 VAL C C 1
ATOM 6218 O O . VAL C 1 182 ? 24.992 -58.002 22.264 1.00 29.73 182 VAL C O 1
ATOM 6222 N N . VAL C 1 183 ? 25.210 -57.770 20.046 1.00 21.00 183 VAL C N 1
ATOM 6223 C CA . VAL C 1 183 ? 25.999 -58.990 19.884 1.00 19.35 183 VAL C CA 1
ATOM 6224 C C . VAL C 1 183 ? 27.256 -59.045 20.762 1.00 31.65 183 VAL C C 1
ATOM 6225 O O . VAL C 1 183 ? 27.649 -60.117 21.225 1.00 47.42 183 VAL C O 1
ATOM 6229 N N . LYS C 1 184 ? 27.879 -57.894 20.989 1.00 26.08 184 LYS C N 1
ATOM 6230 C CA . LYS C 1 184 ? 29.064 -57.828 21.839 1.00 38.26 184 LYS C CA 1
ATOM 6231 C C . LYS C 1 184 ? 28.735 -58.114 23.302 1.00 45.13 184 LYS C C 1
ATOM 6232 O O . LYS C 1 184 ? 29.616 -58.469 24.086 1.00 31.82 184 LYS C O 1
ATOM 6238 N N . ASN C 1 185 ? 27.465 -57.965 23.667 1.00 20.94 185 ASN C N 1
ATOM 6239 C CA . ASN C 1 185 ? 27.062 -58.147 25.063 1.00 31.96 185 ASN C CA 1
ATOM 6240 C C . ASN C 1 185 ? 26.333 -59.462 25.321 1.00 35.92 185 ASN C C 1
ATOM 6241 O O . ASN C 1 185 ? 25.717 -59.644 26.370 1.00 40.47 185 ASN C O 1
ATOM 6246 N N . ILE C 1 186 ? 26.399 -60.371 24.354 1.00 30.64 186 ILE C N 1
ATOM 6247 C CA . ILE C 1 186 ? 25.757 -61.671 24.477 1.00 23.26 186 ILE C CA 1
ATOM 6248 C C . ILE C 1 186 ? 26.823 -62.758 24.470 1.00 36.92 186 ILE C C 1
ATOM 6249 O O . ILE C 1 186 ? 27.582 -62.887 23.507 1.00 25.81 186 ILE C O 1
ATOM 6254 N N . LYS C 1 187 ? 26.881 -63.537 25.546 1.00 21.22 187 LYS C N 1
ATOM 6255 C CA . LYS C 1 187 ? 27.865 -64.613 25.648 1.00 16.44 187 LYS C CA 1
ATOM 6256 C C . LYS C 1 187 ? 27.230 -65.915 26.111 1.00 25.28 187 LYS C C 1
ATOM 6257 O O . LYS C 1 187 ? 26.347 -65.932 26.974 1.00 33.71 187 LYS C O 1
ATOM 6263 N N . THR C 1 188 ? 27.683 -67.008 25.513 1.00 18.36 188 THR C N 1
ATOM 6264 C CA . THR C 1 188 ? 27.061 -68.305 25.726 1.00 19.94 188 THR C CA 1
ATOM 6265 C C . THR C 1 188 ? 28.094 -69.409 25.845 1.00 20.85 188 THR C C 1
ATOM 6266 O O . THR C 1 188 ? 29.123 -69.393 25.172 1.00 40.29 188 THR C O 1
ATOM 6270 N N . ILE C 1 189 ? 27.803 -70.380 26.699 1.00 30.02 189 ILE C N 1
ATOM 6271 C CA . ILE C 1 189 ? 28.606 -71.589 26.782 1.00 20.99 189 ILE C CA 1
ATOM 6272 C C . ILE C 1 189 ? 27.694 -72.777 27.084 1.00 35.18 189 ILE C C 1
ATOM 6273 O O . ILE C 1 189 ? 26.754 -72.674 27.871 1.00 27.53 189 ILE C O 1
ATOM 6278 N N . GLY C 1 190 ? 27.960 -73.903 26.439 1.00 17.28 190 GLY C N 1
ATOM 6279 C CA . GLY C 1 190 ? 27.113 -75.064 26.593 1.00 20.54 190 GLY C CA 1
ATOM 6280 C C . GLY C 1 190 ? 27.908 -76.324 26.840 1.00 23.73 190 GLY C C 1
ATOM 6281 O O . GLY C 1 190 ? 29.128 -76.282 26.934 1.00 26.64 190 GLY C O 1
ATOM 6282 N N . LEU C 1 191 ? 27.208 -77.446 26.943 1.00 15.19 191 LEU C N 1
ATOM 6283 C CA . LEU C 1 191 ? 27.843 -78.720 27.209 1.00 20.28 191 LEU C CA 1
ATOM 6284 C C . LEU C 1 191 ? 26.962 -79.814 26.642 1.00 18.37 191 LEU C C 1
ATOM 6285 O O . LEU C 1 191 ? 25.774 -79.606 26.414 1.00 23.61 191 LEU C O 1
ATOM 6290 N N . ALA C 1 192 ? 27.534 -80.989 26.430 1.00 27.29 192 ALA C N 1
ATOM 6291 C CA . ALA C 1 192 ? 26.758 -82.089 25.884 1.00 33.24 192 ALA C CA 1
ATOM 6292 C C . ALA C 1 192 ? 26.968 -83.362 26.681 1.00 22.30 192 ALA C C 1
ATOM 6293 O O . ALA C 1 192 ? 28.074 -83.641 27.140 1.00 29.76 192 ALA C O 1
ATOM 6295 N N . LEU C 1 193 ? 25.898 -84.131 26.851 1.00 16.75 193 LEU C N 1
ATOM 6296 C CA . LEU C 1 193 ? 26.005 -85.455 27.460 1.00 37.56 193 LEU C CA 1
ATOM 6297 C C . LEU C 1 193 ? 26.048 -86.512 26.368 1.00 35.44 193 LEU C C 1
ATOM 6298 O O . LEU C 1 193 ? 26.385 -87.669 26.615 1.00 57.77 193 LEU C O 1
ATOM 6303 N N . SER C 1 194 ? 25.686 -86.101 25.159 1.00 44.38 194 SER C N 1
ATOM 6304 C CA . SER C 1 194 ? 25.643 -86.996 24.014 1.00 43.75 194 SER C CA 1
ATOM 6305 C C . SER C 1 194 ? 25.672 -86.171 22.733 1.00 31.37 194 SER C C 1
ATOM 6306 O O . SER C 1 194 ? 25.350 -84.984 22.740 1.00 46.21 194 SER C O 1
ATOM 6309 N N . ALA C 1 195 ? 26.060 -86.810 21.636 1.00 34.75 195 ALA C N 1
ATOM 6310 C CA . ALA C 1 195 ? 26.168 -86.133 20.353 1.00 41.27 195 ALA C CA 1
ATOM 6311 C C . ALA C 1 195 ? 24.905 -86.337 19.538 1.00 30.62 195 ALA C C 1
ATOM 6312 O O . ALA C 1 195 ? 24.168 -87.301 19.744 1.00 41.96 195 ALA C O 1
ATOM 6314 N N . ALA C 1 196 ? 24.656 -85.417 18.616 1.00 50.33 196 ALA C N 1
ATOM 6315 C CA . ALA C 1 196 ? 23.523 -85.538 17.714 1.00 50.66 196 ALA C CA 1
ATOM 6316 C C . ALA C 1 196 ? 23.742 -86.696 16.757 1.00 29.83 196 ALA C C 1
ATOM 6317 O O . ALA C 1 196 ? 24.870 -86.986 16.368 1.00 46.45 196 ALA C O 1
ATOM 6319 N N . THR C 1 197 ? 22.654 -87.357 16.388 1.00 38.54 197 THR C N 1
ATOM 6320 C CA . THR C 1 197 ? 22.687 -88.384 15.363 1.00 26.80 197 THR C CA 1
ATOM 6321 C C . THR C 1 197 ? 22.080 -87.806 14.091 1.00 45.48 197 THR C C 1
ATOM 6322 O O . THR C 1 197 ? 20.926 -87.388 14.093 1.00 58.42 197 THR C O 1
ATOM 6326 N N . VAL C 1 198 ? 22.852 -87.775 13.010 1.00 57.70 198 VAL C N 1
ATOM 6327 C CA . VAL C 1 198 ? 22.366 -87.211 11.753 1.00 63.79 198 VAL C CA 1
ATOM 6328 C C . VAL C 1 198 ? 21.717 -88.283 10.876 1.00 66.30 198 VAL C C 1
ATOM 6329 O O . VAL C 1 198 ? 22.306 -89.339 10.652 1.00 72.95 198 VAL C O 1
ATOM 6333 N N . PRO C 1 199 ? 20.494 -88.013 10.382 1.00 67.38 199 PRO C N 1
ATOM 6334 C CA . PRO C 1 199 ? 19.739 -88.959 9.548 1.00 82.57 199 PRO C CA 1
ATOM 6335 C C . PRO C 1 199 ? 20.562 -89.494 8.381 1.00 74.33 199 PRO C C 1
ATOM 6336 O O . PRO C 1 199 ? 20.422 -90.674 8.059 1.00 58.50 199 PRO C O 1
ATOM 6340 N N . ASP C 1 210 ? 30.871 -92.428 26.848 1.00 62.41 210 ASP C N 1
ATOM 6341 C CA . ASP C 1 210 ? 29.766 -92.898 27.679 1.00 75.21 210 ASP C CA 1
ATOM 6342 C C . ASP C 1 210 ? 29.974 -92.531 29.146 1.00 79.64 210 ASP C C 1
ATOM 6343 O O . ASP C 1 210 ? 31.088 -92.616 29.670 1.00 64.85 210 ASP C O 1
ATOM 6348 N N . ASN C 1 211 ? 28.887 -92.141 29.805 1.00 98.76 211 ASN C N 1
ATOM 6349 C CA . ASN C 1 211 ? 28.946 -91.578 31.151 1.00 102.99 211 ASN C CA 1
ATOM 6350 C C . ASN C 1 211 ? 29.951 -90.432 31.218 1.00 82.91 211 ASN C C 1
ATOM 6351 O O . ASN C 1 211 ? 30.503 -90.127 32.274 1.00 76.46 211 ASN C O 1
ATOM 6356 N N . GLU C 1 212 ? 30.187 -89.808 30.071 1.00 58.56 212 GLU C N 1
ATOM 6357 C CA . GLU C 1 212 ? 31.069 -88.657 29.990 1.00 58.03 212 GLU C CA 1
ATOM 6358 C C . GLU C 1 212 ? 30.283 -87.459 29.479 1.00 34.73 212 GLU C C 1
ATOM 6359 O O . GLU C 1 212 ? 29.248 -87.618 28.840 1.00 31.83 212 GLU C O 1
ATOM 6365 N N . ILE C 1 213 ? 30.778 -86.263 29.771 1.00 47.74 213 ILE C N 1
ATOM 6366 C CA . ILE C 1 213 ? 30.190 -85.039 29.246 1.00 47.04 213 ILE C CA 1
ATOM 6367 C C . ILE C 1 213 ? 31.287 -84.244 28.558 1.00 40.69 213 ILE C C 1
ATOM 6368 O O . ILE C 1 213 ? 32.459 -84.373 28.903 1.00 57.03 213 ILE C O 1
ATOM 6373 N N . GLU C 1 214 ? 30.915 -83.437 27.574 1.00 38.38 214 GLU C N 1
ATOM 6374 C CA . GLU C 1 214 ? 31.872 -82.536 26.952 1.00 33.79 214 GLU C CA 1
ATOM 6375 C C . GLU C 1 214 ? 31.443 -81.079 27.039 1.00 33.85 214 GLU C C 1
ATOM 6376 O O . GLU C 1 214 ? 30.341 -80.722 26.626 1.00 49.56 214 GLU C O 1
ATOM 6382 N N . TYR C 1 215 ? 32.324 -80.248 27.587 1.00 36.45 215 TYR C N 1
ATOM 6383 C CA . TYR C 1 215 ? 32.074 -78.823 27.702 1.00 46.37 215 TYR C CA 1
ATOM 6384 C C . TYR C 1 215 ? 32.380 -78.142 26.373 1.00 46.07 215 TYR C C 1
ATOM 6385 O O . TYR C 1 215 ? 33.316 -78.532 25.677 1.00 51.63 215 TYR C O 1
ATOM 6394 N N . GLY C 1 216 ? 31.594 -77.127 26.025 1.00 45.88 216 GLY C N 1
ATOM 6395 C CA . GLY C 1 216 ? 31.838 -76.340 24.828 1.00 42.43 216 GLY C CA 1
ATOM 6396 C C . GLY C 1 216 ? 31.551 -77.016 23.497 1.00 41.90 216 GLY C C 1
ATOM 6397 O O . GLY C 1 216 ? 32.070 -76.595 22.468 1.00 45.00 216 GLY C O 1
ATOM 6398 N N . VAL C 1 217 ? 30.731 -78.063 23.509 1.00 52.59 217 VAL C N 1
ATOM 6399 C CA . VAL C 1 217 ? 30.329 -78.732 22.271 1.00 52.89 217 VAL C CA 1
ATOM 6400 C C . VAL C 1 217 ? 29.609 -77.770 21.326 1.00 51.04 217 VAL C C 1
ATOM 6401 O O . VAL C 1 217 ? 28.864 -76.887 21.764 1.00 36.71 217 VAL C O 1
ATOM 6405 N N . GLY C 1 218 ? 29.851 -77.933 20.028 1.00 41.74 218 GLY C N 1
ATOM 6406 C CA . GLY C 1 218 ? 29.200 -77.106 19.029 1.00 44.90 218 GLY C CA 1
ATOM 6407 C C . GLY C 1 218 ? 27.818 -77.628 18.683 1.00 44.81 218 GLY C C 1
ATOM 6408 O O . GLY C 1 218 ? 27.540 -78.812 18.865 1.00 36.92 218 GLY C O 1
ATOM 6409 N N . ILE C 1 219 ? 26.950 -76.752 18.181 1.00 31.05 219 ILE C N 1
ATOM 6410 C CA . ILE C 1 219 ? 25.585 -77.149 17.829 1.00 17.58 219 ILE C CA 1
ATOM 6411 C C . ILE C 1 219 ? 25.509 -78.055 16.597 1.00 36.69 219 ILE C C 1
ATOM 6412 O O . ILE C 1 219 ? 24.444 -78.578 16.275 1.00 33.85 219 ILE C O 1
ATOM 6417 N N . HIS C 1 220 ? 26.631 -78.230 15.905 1.00 33.60 220 HIS C N 1
ATOM 6418 C CA . HIS C 1 220 ? 26.706 -79.188 14.802 1.00 25.27 220 HIS C CA 1
ATOM 6419 C C . HIS C 1 220 ? 27.418 -80.459 15.271 1.00 48.29 220 HIS C C 1
ATOM 6420 O O . HIS C 1 220 ? 27.873 -81.259 14.456 1.00 37.96 220 HIS C O 1
ATOM 6427 N N . SER C 1 221 ? 27.509 -80.634 16.587 1.00 39.36 221 SER C N 1
ATOM 6428 C CA . SER C 1 221 ? 28.326 -81.692 17.188 1.00 49.00 221 SER C CA 1
ATOM 6429 C C . SER C 1 221 ? 29.832 -81.457 17.031 1.00 49.96 221 SER C C 1
ATOM 6430 O O . SER C 1 221 ? 30.617 -82.404 17.028 1.00 60.80 221 SER C O 1
ATOM 6433 N N . GLU C 1 222 ? 30.232 -80.194 16.902 1.00 78.92 222 GLU C N 1
ATOM 6434 C CA . GLU C 1 222 ? 31.651 -79.851 16.920 1.00 73.84 222 GLU C CA 1
ATOM 6435 C C . GLU C 1 222 ? 32.217 -80.211 18.287 1.00 75.82 222 GLU C C 1
ATOM 6436 O O . GLU C 1 222 ? 31.500 -80.185 19.290 1.00 69.28 222 GLU C O 1
ATOM 6442 N N . PRO C 1 223 ? 33.510 -80.548 18.332 1.00 72.63 223 PRO C N 1
ATOM 6443 C CA . PRO C 1 223 ? 34.196 -80.852 19.592 1.00 70.68 223 PRO C CA 1
ATOM 6444 C C . PRO C 1 223 ? 34.298 -79.623 20.495 1.00 71.14 223 PRO C C 1
ATOM 6445 O O . PRO C 1 223 ? 34.307 -78.487 20.000 1.00 48.78 223 PRO C O 1
ATOM 6449 N N . GLY C 1 224 ? 34.375 -79.861 21.803 1.00 78.77 224 GLY C N 1
ATOM 6450 C CA . GLY C 1 224 ? 34.532 -78.797 22.778 1.00 57.57 224 GLY C CA 1
ATOM 6451 C C . GLY C 1 224 ? 35.974 -78.642 23.231 1.00 79.96 224 GLY C C 1
ATOM 6452 O O . GLY C 1 224 ? 36.910 -78.965 22.483 1.00 48.31 224 GLY C O 1
ATOM 6453 N N . TYR C 1 225 ? 36.155 -78.151 24.458 1.00 70.01 225 TYR C N 1
ATOM 6454 C CA . TYR C 1 225 ? 37.493 -77.893 24.986 1.00 66.87 225 TYR C CA 1
ATOM 6455 C C . TYR C 1 225 ? 37.927 -78.883 26.062 1.00 79.47 225 TYR C C 1
ATOM 6456 O O . TYR C 1 225 ? 39.124 -79.118 26.244 1.00 95.34 225 TYR C O 1
ATOM 6465 N N . ARG C 1 226 ? 36.963 -79.461 26.773 1.00 63.41 226 ARG C N 1
ATOM 6466 C CA . ARG C 1 226 ? 37.285 -80.404 27.837 1.00 41.76 226 ARG C CA 1
ATOM 6467 C C . ARG C 1 226 ? 36.256 -81.521 27.928 1.00 55.34 226 ARG C C 1
ATOM 6468 O O . ARG C 1 226 ? 35.052 -81.270 28.007 1.00 64.00 226 ARG C O 1
ATOM 6476 N N . ARG C 1 227 ? 36.737 -82.756 27.906 1.00 55.50 227 ARG C N 1
ATOM 6477 C CA . ARG C 1 227 ? 35.887 -83.899 28.198 1.00 53.43 227 ARG C CA 1
ATOM 6478 C C . ARG C 1 227 ? 36.058 -84.304 29.663 1.00 57.69 227 ARG C C 1
ATOM 6479 O O . ARG C 1 227 ? 37.156 -84.230 30.215 1.00 57.39 227 ARG C O 1
ATOM 6487 N N . GLU C 1 228 ? 34.966 -84.719 30.294 1.00 34.11 228 GLU C N 1
ATOM 6488 C CA . GLU C 1 228 ? 34.983 -85.006 31.720 1.00 49.16 228 GLU C CA 1
ATOM 6489 C C . GLU C 1 228 ? 34.056 -86.173 32.012 1.00 63.05 228 GLU C C 1
ATOM 6490 O O . GLU C 1 228 ? 33.051 -86.349 31.328 1.00 59.37 228 GLU C O 1
ATOM 6496 N N . LYS C 1 229 ? 34.398 -86.979 33.013 1.00 56.79 229 LYS C N 1
ATOM 6497 C CA . LYS C 1 229 ? 33.489 -88.019 33.479 1.00 66.35 229 LYS C CA 1
ATOM 6498 C C . LYS C 1 229 ? 32.286 -87.349 34.136 1.00 76.64 229 LYS C C 1
ATOM 6499 O O . LYS C 1 229 ? 32.366 -86.191 34.541 1.00 66.43 229 LYS C O 1
ATOM 6505 N N . MET C 1 230 ? 31.175 -88.075 34.230 1.00 56.76 230 MET C N 1
ATOM 6506 C CA . MET C 1 230 ? 29.908 -87.494 34.670 1.00 52.71 230 MET C CA 1
ATOM 6507 C C . MET C 1 230 ? 30.042 -86.571 35.881 1.00 55.26 230 MET C C 1
ATOM 6508 O O . MET C 1 230 ? 30.663 -86.924 36.885 1.00 66.62 230 MET C O 1
ATOM 6513 N N . LYS C 1 231 ? 29.459 -85.382 35.763 1.00 24.23 231 LYS C N 1
ATOM 6514 C CA . LYS C 1 231 ? 29.414 -84.415 36.852 1.00 41.70 231 LYS C CA 1
ATOM 6515 C C . LYS C 1 231 ? 27.961 -84.143 37.201 1.00 43.55 231 LYS C C 1
ATOM 6516 O O . LYS C 1 231 ? 27.057 -84.381 36.399 1.00 27.22 231 LYS C O 1
ATOM 6522 N N . THR C 1 232 ? 27.734 -83.629 38.399 1.00 23.10 232 THR C N 1
ATOM 6523 C CA . THR C 1 232 ? 26.386 -83.320 38.832 1.00 33.68 232 THR C CA 1
ATOM 6524 C C . THR C 1 232 ? 25.922 -82.025 38.174 1.00 38.77 232 THR C C 1
ATOM 6525 O O . THR C 1 232 ? 26.737 -81.258 37.645 1.00 32.48 232 THR C O 1
ATOM 6529 N N . SER C 1 233 ? 24.616 -81.778 38.211 1.00 29.28 233 SER C N 1
ATOM 6530 C CA . SER C 1 233 ? 24.069 -80.529 37.687 1.00 23.21 233 SER C CA 1
ATOM 6531 C C . SER C 1 233 ? 24.802 -79.319 38.260 1.00 37.67 233 SER C C 1
ATOM 6532 O O . SER C 1 233 ? 25.267 -78.451 37.524 1.00 19.80 233 SER C O 1
ATOM 6535 N N . TYR C 1 234 ? 24.908 -79.271 39.582 1.00 32.27 234 TYR C N 1
ATOM 6536 C CA . TYR C 1 234 ? 25.582 -78.163 40.240 1.00 31.16 234 TYR C CA 1
ATOM 6537 C C . TYR C 1 234 ? 27.033 -77.995 39.783 1.00 26.03 234 TYR C C 1
ATOM 6538 O O . TYR C 1 234 ? 27.490 -76.878 39.587 1.00 33.71 234 TYR C O 1
ATOM 6547 N N . GLU C 1 235 ? 27.751 -79.099 39.615 1.00 31.00 235 GLU C N 1
ATOM 6548 C CA . GLU C 1 235 ? 29.139 -79.037 39.167 1.00 17.99 235 GLU C CA 1
ATOM 6549 C C . GLU C 1 235 ? 29.227 -78.481 37.756 1.00 33.39 235 GLU C C 1
ATOM 6550 O O . GLU C 1 235 ? 30.090 -77.657 37.466 1.00 26.56 235 GLU C O 1
ATOM 6556 N N . LEU C 1 236 ? 28.333 -78.940 36.882 1.00 24.76 236 LEU C N 1
ATOM 6557 C CA . LEU C 1 236 ? 28.276 -78.442 35.512 1.00 38.09 236 LEU C CA 1
ATOM 6558 C C . LEU C 1 236 ? 27.956 -76.953 35.502 1.00 44.17 236 LEU C C 1
ATOM 6559 O O . LEU C 1 236 ? 28.568 -76.173 34.762 1.00 23.50 236 LEU C O 1
ATOM 6564 N N . ALA C 1 2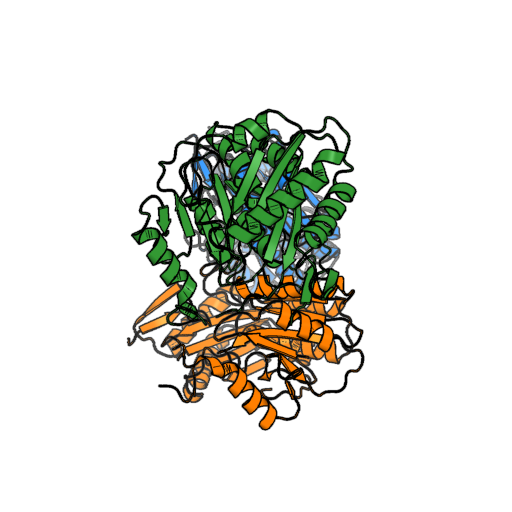37 ? 26.992 -76.564 36.329 1.00 26.17 237 ALA C N 1
ATOM 6565 C CA . ALA C 1 237 ? 26.582 -75.172 36.402 1.00 21.56 237 ALA C CA 1
ATOM 6566 C C . ALA C 1 237 ? 27.757 -74.326 36.863 1.00 39.21 237 ALA C C 1
ATOM 6567 O O . ALA C 1 237 ? 27.945 -73.199 36.404 1.00 33.35 237 ALA C O 1
ATOM 6569 N N . THR C 1 238 ? 28.556 -74.890 37.761 1.00 19.95 238 THR C N 1
ATOM 6570 C CA . THR C 1 238 ? 29.703 -74.193 38.323 1.00 20.37 238 THR C CA 1
ATOM 6571 C C . THR C 1 238 ? 30.701 -73.877 37.223 1.00 30.11 238 THR C C 1
ATOM 6572 O O . THR C 1 238 ? 31.278 -72.792 37.188 1.00 29.37 238 THR C O 1
ATOM 6576 N N . GLU C 1 239 ? 30.899 -74.834 36.324 1.00 22.45 239 GLU C N 1
ATOM 6577 C CA . GLU C 1 239 ? 31.787 -74.638 35.190 1.00 28.31 239 GLU C CA 1
ATOM 6578 C C . GLU C 1 239 ? 31.278 -73.521 34.270 1.00 47.77 239 GLU C C 1
ATOM 6579 O O . GLU C 1 239 ? 32.033 -72.614 33.915 1.00 43.23 239 GLU C O 1
ATOM 6585 N N . LEU C 1 240 ? 30.000 -73.583 33.898 1.00 21.19 240 LEU C N 1
ATOM 6586 C CA . LEU C 1 240 ? 29.435 -72.635 32.939 1.00 28.88 240 LEU C CA 1
ATOM 6587 C C . LEU C 1 240 ? 29.349 -71.207 33.477 1.00 40.65 240 LEU C C 1
ATOM 6588 O O . LEU C 1 240 ? 29.783 -70.262 32.811 1.00 33.76 240 LEU C O 1
ATOM 6593 N N . VAL C 1 241 ? 28.786 -71.038 34.669 1.00 17.63 241 VAL C N 1
ATOM 6594 C CA . VAL C 1 241 ? 28.717 -69.704 35.250 1.00 21.85 241 VAL C CA 1
ATOM 6595 C C . VAL C 1 241 ? 30.126 -69.184 35.489 1.00 21.30 241 VAL C C 1
ATOM 6596 O O . VAL C 1 241 ? 30.389 -67.992 35.346 1.00 47.79 241 VAL C O 1
ATOM 6600 N N . GLY C 1 242 ? 31.031 -70.091 35.843 1.00 35.09 242 GLY C N 1
ATOM 6601 C CA . GLY C 1 242 ? 32.418 -69.739 36.070 1.00 17.69 242 GLY C CA 1
ATOM 6602 C C . GLY C 1 242 ? 33.046 -69.128 34.833 1.00 47.87 242 GLY C C 1
ATOM 6603 O O . GLY C 1 242 ? 33.719 -68.102 34.913 1.00 27.72 242 GLY C O 1
ATOM 6604 N N . LYS C 1 243 ? 32.819 -69.762 33.686 1.00 22.48 243 LYS C N 1
ATOM 6605 C CA . LYS C 1 243 ? 33.335 -69.268 32.415 1.00 27.62 243 LYS C CA 1
ATOM 6606 C C . LYS C 1 243 ? 32.728 -67.916 32.023 1.00 17.17 243 LYS C C 1
ATOM 6607 O O . LYS C 1 243 ? 33.443 -67.005 31.617 1.00 38.78 243 LYS C O 1
ATOM 6613 N N . LEU C 1 244 ? 31.410 -67.792 32.154 1.00 22.28 244 LEU C N 1
ATOM 6614 C CA . LEU C 1 244 ? 30.716 -66.548 31.841 1.00 22.32 244 LEU C CA 1
ATOM 6615 C C . LEU C 1 244 ? 31.125 -65.407 32.774 1.00 23.96 244 LEU C C 1
ATOM 6616 O O . LEU C 1 244 ? 31.130 -64.244 32.383 1.00 55.12 244 LEU C O 1
ATOM 6621 N N . LYS C 1 245 ? 31.470 -65.743 34.009 1.00 33.30 245 LYS C N 1
ATOM 6622 C CA . LYS C 1 245 ? 31.911 -64.748 34.974 1.00 17.37 245 LYS C CA 1
ATOM 6623 C C . LYS C 1 245 ? 33.269 -64.178 34.559 1.00 31.81 245 LYS C C 1
ATOM 6624 O O . LYS C 1 245 ? 33.504 -62.977 34.663 1.00 34.05 245 LYS C O 1
ATOM 6630 N N . GLU C 1 246 ? 34.158 -65.047 34.087 1.00 22.53 246 GLU C N 1
ATOM 6631 C CA . GLU C 1 246 ? 35.462 -64.623 33.585 1.00 35.34 246 GLU C CA 1
ATOM 6632 C C . GLU C 1 246 ? 35.302 -63.712 32.368 1.00 31.27 246 GLU C C 1
ATOM 6633 O O . GLU C 1 246 ? 36.051 -62.751 32.204 1.00 42.54 246 GLU C O 1
ATOM 6639 N N . GLU C 1 247 ? 34.321 -64.021 31.521 1.00 21.19 247 GLU C N 1
ATOM 6640 C CA . GLU C 1 247 ? 34.086 -63.253 30.299 1.00 37.83 247 GLU C CA 1
ATOM 6641 C C . GLU C 1 247 ? 33.535 -61.854 30.594 1.00 31.10 247 GLU C C 1
ATOM 6642 O O . GLU C 1 247 ? 34.101 -60.847 30.164 1.00 37.58 247 GLU C O 1
ATOM 6648 N N . PHE C 1 248 ? 32.436 -61.801 31.336 1.00 31.78 248 PHE C N 1
ATOM 6649 C CA . PHE C 1 248 ? 31.748 -60.543 31.614 1.00 30.86 248 PHE C CA 1
ATOM 6650 C C . PHE C 1 248 ? 32.407 -59.736 32.727 1.00 36.40 248 PHE C C 1
ATOM 6651 O O . PHE C 1 248 ? 32.165 -58.537 32.851 1.00 18.13 248 PHE C O 1
ATOM 6659 N N . LYS C 1 249 ? 33.229 -60.397 33.538 1.00 28.01 249 LYS C N 1
ATOM 6660 C CA . LYS C 1 249 ? 33.834 -59.769 34.713 1.00 19.18 249 LYS C CA 1
ATOM 6661 C C . LYS C 1 249 ? 32.751 -59.168 35.604 1.00 38.33 249 LYS C C 1
ATOM 6662 O O . LYS C 1 249 ? 32.628 -57.947 35.700 1.00 41.72 249 LYS C O 1
ATOM 6668 N N . PHE C 1 250 ? 31.972 -60.037 36.249 1.00 42.13 250 PHE C N 1
ATOM 6669 C CA . PHE C 1 250 ? 30.840 -59.620 37.083 1.00 39.24 250 PHE C CA 1
ATOM 6670 C C . PHE C 1 250 ? 31.198 -58.576 38.147 1.00 26.83 250 PHE C C 1
ATOM 6671 O O . PHE C 1 250 ? 32.225 -58.674 38.817 1.00 30.41 250 PHE C O 1
ATOM 6679 N N . GLU C 1 251 ? 30.326 -57.585 38.292 1.00 39.12 251 GLU C N 1
ATOM 6680 C CA . GLU C 1 251 ? 30.416 -56.592 39.356 1.00 48.07 251 GLU C CA 1
ATOM 6681 C C . GLU C 1 251 ? 29.016 -56.393 39.927 1.00 51.90 251 GLU C C 1
ATOM 6682 O O . GLU C 1 251 ? 28.032 -56.400 39.184 1.00 19.56 251 GLU C O 1
ATOM 6688 N N . ALA C 1 252 ? 28.917 -56.228 41.243 1.00 20.01 252 ALA C N 1
ATOM 6689 C CA . ALA C 1 252 ? 27.622 -55.989 41.865 1.00 22.99 252 ALA C CA 1
ATOM 6690 C C . ALA C 1 252 ? 26.919 -54.812 41.185 1.00 38.66 252 ALA C C 1
ATOM 6691 O O . ALA C 1 252 ? 27.556 -53.827 40.807 1.00 39.70 252 ALA C O 1
ATOM 6693 N N . GLY C 1 253 ? 25.605 -54.927 41.018 1.00 37.02 253 GLY C N 1
ATOM 6694 C CA . GLY C 1 253 ? 24.823 -53.863 40.419 1.00 40.89 253 GLY C CA 1
ATOM 6695 C C . GLY C 1 253 ? 24.553 -54.052 38.939 1.00 40.76 253 GLY C C 1
ATOM 6696 O O . GLY C 1 253 ? 23.612 -53.472 38.404 1.00 51.21 253 GLY C O 1
ATOM 6697 N N . GLN C 1 254 ? 25.381 -54.857 38.280 1.00 19.23 254 GLN C N 1
ATOM 6698 C CA . GLN C 1 254 ? 25.241 -55.106 36.848 1.00 42.11 254 GLN C CA 1
ATOM 6699 C C . GLN C 1 254 ? 23.927 -55.805 36.545 1.00 26.38 254 GLN C C 1
ATOM 6700 O O . GLN C 1 254 ? 23.446 -56.602 37.343 1.00 37.29 254 GLN C O 1
ATOM 6706 N N . LYS C 1 255 ? 23.356 -55.503 35.385 1.00 41.48 255 LYS C N 1
ATOM 6707 C CA . LYS C 1 255 ? 22.108 -56.118 34.963 1.00 19.33 255 LYS C CA 1
ATOM 6708 C C . LYS C 1 255 ? 22.345 -57.124 33.842 1.00 26.64 255 LYS C C 1
ATOM 6709 O O . LYS C 1 255 ? 23.067 -56.841 32.886 1.00 35.08 255 LYS C O 1
ATOM 6715 N N . TYR C 1 256 ? 21.739 -58.302 33.965 1.00 36.73 256 TYR C N 1
ATOM 6716 C CA . TYR C 1 256 ? 21.814 -59.321 32.921 1.00 28.59 256 TYR C CA 1
ATOM 6717 C C . TYR C 1 256 ? 20.468 -59.972 32.661 1.00 28.93 256 TYR C C 1
ATOM 6718 O O . TYR C 1 256 ? 19.568 -59.927 33.503 1.00 30.39 256 TYR C O 1
ATOM 6727 N N . GLY C 1 257 ? 20.344 -60.578 31.485 1.00 46.32 257 GLY C N 1
ATOM 6728 C CA . GLY C 1 257 ? 19.272 -61.513 31.203 1.00 25.41 257 GLY C CA 1
ATOM 6729 C C . GLY C 1 257 ? 19.894 -62.896 31.133 1.00 28.85 257 GLY C C 1
ATOM 6730 O O . GLY C 1 257 ? 21.108 -63.014 30.965 1.00 33.58 257 GLY C O 1
ATOM 6731 N N . ILE C 1 258 ? 19.078 -63.940 31.260 1.00 25.29 258 ILE C N 1
ATOM 6732 C CA . ILE C 1 258 ? 19.584 -65.310 31.246 1.00 12.44 258 ILE C CA 1
ATOM 6733 C C . ILE C 1 258 ? 18.700 -66.228 30.420 1.00 32.21 258 ILE C C 1
ATOM 6734 O O . ILE C 1 258 ? 17.475 -66.213 30.554 1.00 16.01 258 ILE C O 1
ATOM 6739 N N . LEU C 1 259 ? 19.338 -67.029 29.573 1.00 20.87 259 LEU C N 1
ATOM 6740 C CA . LEU C 1 259 ? 18.649 -68.030 28.782 1.00 18.92 259 LEU C CA 1
ATOM 6741 C C . LEU C 1 259 ? 19.295 -69.384 29.020 1.00 21.48 259 LEU C C 1
ATOM 6742 O O . LEU C 1 259 ? 20.485 -69.554 28.797 1.00 11.99 259 LEU C O 1
ATOM 6747 N N . VAL C 1 260 ? 18.507 -70.337 29.503 1.00 13.11 260 VAL C N 1
ATOM 6748 C CA . VAL C 1 260 ? 18.950 -71.716 29.597 1.00 11.92 260 VAL C CA 1
ATOM 6749 C C . VAL C 1 260 ? 18.265 -72.468 28.481 1.00 23.03 260 VAL C C 1
ATOM 6750 O O . VAL C 1 260 ? 17.036 -72.565 28.438 1.00 29.67 260 VAL C O 1
ATOM 6754 N N . ASN C 1 261 ? 19.075 -72.999 27.579 1.00 11.80 261 ASN C N 1
ATOM 6755 C CA . ASN C 1 261 ? 18.585 -73.572 26.340 1.00 24.74 261 ASN C CA 1
ATOM 6756 C C . ASN C 1 261 ? 18.965 -75.052 26.236 1.00 25.57 261 ASN C C 1
ATOM 6757 O O . ASN C 1 261 ? 20.148 -75.406 26.321 1.00 16.41 261 ASN C O 1
ATOM 6762 N N . GLY C 1 262 ? 17.963 -75.913 26.073 1.00 23.42 262 GLY C N 1
ATOM 6763 C CA . GLY C 1 262 ? 18.203 -77.344 25.939 1.00 12.22 262 GLY C CA 1
ATOM 6764 C C . GLY C 1 262 ? 18.582 -77.714 24.516 1.00 46.07 262 GLY C C 1
ATOM 6765 O O . GLY C 1 262 ? 18.184 -77.035 23.568 1.00 17.73 262 GLY C O 1
ATOM 6766 N N . MET C 1 263 ? 19.338 -78.797 24.358 1.00 12.75 263 MET C N 1
ATOM 6767 C CA . MET C 1 263 ? 19.876 -79.160 23.049 1.00 26.89 263 MET C CA 1
ATOM 6768 C C . MET C 1 263 ? 18.979 -80.083 22.229 1.00 30.18 263 MET C C 1
ATOM 6769 O O . MET C 1 263 ? 19.320 -80.425 21.097 1.00 31.46 263 MET C O 1
ATOM 6774 N N . GLY C 1 264 ? 17.845 -80.488 22.793 1.00 32.12 264 GLY C N 1
ATOM 6775 C CA . GLY C 1 264 ? 16.900 -81.323 22.067 1.00 21.02 264 GLY C CA 1
ATOM 6776 C C . GLY C 1 264 ? 16.364 -82.532 22.814 1.00 23.52 264 GLY C C 1
ATOM 6777 O O . GLY C 1 264 ? 15.164 -82.784 22.800 1.00 21.59 264 GLY C O 1
ATOM 6778 N N . ALA C 1 265 ? 17.246 -83.283 23.467 1.00 17.14 265 ALA C N 1
ATOM 6779 C CA . ALA C 1 265 ? 16.845 -84.519 24.141 1.00 25.82 265 ALA C CA 1
ATOM 6780 C C . ALA C 1 265 ? 16.979 -84.427 25.659 1.00 20.75 265 ALA C C 1
ATOM 6781 O O . ALA C 1 265 ? 16.940 -85.439 26.358 1.00 33.17 265 ALA C O 1
ATOM 6783 N N . THR C 1 266 ? 17.145 -83.210 26.159 1.00 22.88 266 THR C N 1
ATOM 6784 C CA . THR C 1 266 ? 17.225 -82.969 27.593 1.00 19.53 266 THR C CA 1
ATOM 6785 C C . THR C 1 266 ? 15.871 -82.501 28.121 1.00 36.98 266 THR C C 1
ATOM 6786 O O . THR C 1 266 ? 15.359 -81.466 27.711 1.00 25.91 266 THR C O 1
ATOM 6790 N N . PRO C 1 267 ? 15.281 -83.280 29.030 1.00 33.08 267 PRO C N 1
ATOM 6791 C CA . PRO C 1 267 ? 13.963 -82.954 29.581 1.00 20.13 267 PRO C CA 1
ATOM 6792 C C . PRO C 1 267 ? 13.956 -81.581 30.261 1.00 31.07 267 PRO C C 1
ATOM 6793 O O . PRO C 1 267 ? 14.981 -81.137 30.769 1.00 26.92 267 PRO C O 1
ATOM 6797 N N . LEU C 1 268 ? 12.806 -80.916 30.255 1.00 14.50 268 LEU C N 1
ATOM 6798 C CA . LEU C 1 268 ? 12.665 -79.612 30.896 1.00 28.24 268 LEU C CA 1
ATOM 6799 C C . LEU C 1 268 ? 13.008 -79.667 32.392 1.00 36.06 268 LEU C C 1
ATOM 6800 O O . LEU C 1 268 ? 13.615 -78.751 32.944 1.00 32.89 268 LEU C O 1
ATOM 6805 N N . MET C 1 269 ? 12.612 -80.747 33.044 1.00 13.90 269 MET C N 1
ATOM 6806 C CA . MET C 1 269 ? 12.952 -80.955 34.431 1.00 14.32 269 MET C CA 1
ATOM 6807 C C . MET C 1 269 ? 14.428 -80.669 34.675 1.00 31.50 269 MET C C 1
ATOM 6808 O O . MET C 1 269 ? 14.786 -79.952 35.610 1.00 21.59 269 MET C O 1
ATOM 6813 N N . GLU C 1 270 ? 15.286 -81.229 33.829 1.00 14.07 270 GLU C N 1
ATOM 6814 C CA . GLU C 1 270 ? 16.720 -81.077 34.015 1.00 20.31 270 GLU C CA 1
ATOM 6815 C C . GLU C 1 270 ? 17.202 -79.650 33.735 1.00 26.71 270 GLU C C 1
ATOM 6816 O O . GLU C 1 270 ? 18.160 -79.177 34.340 1.00 31.08 270 GLU C O 1
ATOM 6822 N N . GLN C 1 271 ? 16.528 -78.961 32.827 1.00 21.34 271 GLN C N 1
ATOM 6823 C CA . GLN C 1 271 ? 16.881 -77.585 32.525 1.00 40.10 271 GLN C CA 1
ATOM 6824 C C . GLN C 1 271 ? 16.524 -76.670 33.686 1.00 20.05 271 GLN C C 1
ATOM 6825 O O . GLN C 1 271 ? 17.224 -75.705 33.954 1.00 24.20 271 GLN C O 1
ATOM 6831 N N . PHE C 1 272 ? 15.436 -76.980 34.382 1.00 15.03 272 PHE C N 1
ATOM 6832 C CA . PHE C 1 272 ? 15.036 -76.172 35.527 1.00 16.20 272 PHE C CA 1
ATOM 6833 C C . PHE C 1 272 ? 15.867 -76.447 36.782 1.00 20.28 272 PHE C C 1
ATOM 6834 O O . PHE C 1 272 ? 16.154 -75.536 37.556 1.00 31.63 272 PHE C O 1
ATOM 6842 N N . ILE C 1 273 ? 16.253 -77.702 36.971 1.00 27.20 273 ILE C N 1
ATOM 6843 C CA . ILE C 1 273 ? 17.211 -78.058 38.011 1.00 18.49 273 ILE C CA 1
ATOM 6844 C C . ILE C 1 273 ? 18.511 -77.312 37.757 1.00 20.26 273 ILE C C 1
ATOM 6845 O O . ILE C 1 273 ? 19.177 -76.857 38.684 1.00 23.91 273 ILE C O 1
ATOM 6850 N N . PHE C 1 274 ? 18.870 -77.183 36.486 1.00 28.21 274 PHE C N 1
ATOM 6851 C CA . PHE C 1 274 ? 20.093 -76.490 36.130 1.00 28.44 274 PHE C CA 1
ATOM 6852 C C . PHE C 1 274 ? 19.922 -74.997 36.370 1.00 20.68 274 PHE C C 1
ATOM 6853 O O . PHE C 1 274 ? 20.837 -74.335 36.854 1.00 27.01 274 PHE C O 1
ATOM 6861 N N . MET C 1 275 ? 18.747 -74.474 36.032 1.00 20.34 275 MET C N 1
ATOM 6862 C CA . MET C 1 275 ? 18.450 -73.066 36.255 1.00 22.71 275 MET C CA 1
ATOM 6863 C C . MET C 1 275 ? 18.582 -72.778 37.738 1.00 26.16 275 MET C C 1
ATOM 6864 O O . MET C 1 275 ? 19.162 -71.771 38.138 1.00 28.82 275 MET C O 1
ATOM 6869 N N . ASN C 1 276 ? 18.052 -73.682 38.552 1.00 33.15 276 ASN C N 1
ATOM 6870 C CA . ASN C 1 276 ? 18.124 -73.533 39.996 1.00 41.86 276 ASN C CA 1
ATOM 6871 C C . ASN C 1 276 ? 19.563 -73.388 40.485 1.00 49.07 276 ASN C C 1
ATOM 6872 O O . ASN C 1 276 ? 19.863 -72.511 41.294 1.00 18.69 276 ASN C O 1
ATOM 6877 N N . ASP C 1 277 ? 20.448 -74.248 39.985 1.00 15.29 277 ASP C N 1
ATOM 6878 C CA . ASP C 1 277 ? 21.860 -74.212 40.352 1.00 19.01 277 ASP C CA 1
ATOM 6879 C C . ASP C 1 277 ? 22.524 -72.906 39.923 1.00 39.81 277 ASP C C 1
ATOM 6880 O O . ASP C 1 277 ? 23.333 -72.336 40.663 1.00 28.16 277 ASP C O 1
ATOM 6885 N N . VAL C 1 278 ? 22.164 -72.431 38.736 1.00 18.36 278 VAL C N 1
ATOM 6886 C CA . VAL C 1 278 ? 22.693 -71.177 38.219 1.00 35.83 278 VAL C CA 1
ATOM 6887 C C . VAL C 1 278 ? 22.326 -70.038 39.147 1.00 38.96 278 VAL C C 1
ATOM 6888 O O . VAL C 1 278 ? 23.169 -69.220 39.513 1.00 25.23 278 VAL C O 1
ATOM 6892 N N . ALA C 1 279 ? 21.051 -69.992 39.510 1.00 25.19 279 ALA C N 1
ATOM 6893 C CA . ALA C 1 279 ? 20.539 -68.990 40.429 1.00 28.05 279 ALA C CA 1
ATOM 6894 C C . ALA C 1 279 ? 21.362 -68.965 41.709 1.00 39.64 279 ALA C C 1
ATOM 6895 O O . ALA C 1 279 ? 21.764 -67.896 42.176 1.00 33.19 279 ALA C O 1
ATOM 6897 N N . LYS C 1 280 ? 21.624 -70.144 42.269 1.00 28.36 280 LYS C N 1
ATOM 6898 C CA . LYS C 1 280 ? 22.430 -70.238 43.484 1.00 36.90 280 LYS C CA 1
ATOM 6899 C C . LYS C 1 280 ? 23.828 -69.665 43.271 1.00 38.54 280 LYS C C 1
ATOM 6900 O O . LYS C 1 280 ? 24.305 -68.864 44.071 1.00 41.03 280 LYS C O 1
ATOM 6906 N N . LEU C 1 281 ? 24.471 -70.067 42.181 1.00 23.59 281 LEU C N 1
ATOM 6907 C CA . LEU C 1 281 ? 25.823 -69.616 41.882 1.00 25.61 281 LEU C CA 1
ATOM 6908 C C . LEU C 1 281 ? 25.908 -68.108 41.636 1.00 35.24 281 LEU C C 1
ATOM 6909 O O . LEU C 1 281 ? 26.970 -67.510 41.804 1.00 56.07 281 LEU C O 1
ATOM 6914 N N . LEU C 1 282 ? 24.795 -67.494 41.249 1.00 17.01 282 LEU C N 1
ATOM 6915 C CA . LEU C 1 282 ? 24.789 -66.064 40.938 1.00 42.64 282 LEU C CA 1
ATOM 6916 C C . LEU C 1 282 ? 24.474 -65.163 42.129 1.00 38.56 282 LEU C C 1
ATOM 6917 O O . LEU C 1 282 ? 24.857 -63.998 42.142 1.00 45.31 282 LEU C O 1
ATOM 6922 N N . THR C 1 283 ? 23.773 -65.695 43.123 1.00 35.92 283 THR C N 1
ATOM 6923 C CA . THR C 1 283 ? 23.372 -64.896 44.275 1.00 51.15 283 THR C CA 1
ATOM 6924 C C . THR C 1 283 ? 24.588 -64.238 44.924 1.00 41.59 283 THR C C 1
ATOM 6925 O O . THR C 1 283 ? 24.509 -63.122 45.430 1.00 44.66 283 THR C O 1
ATOM 6929 N N . GLU C 1 284 ? 25.715 -64.939 44.885 1.00 44.31 284 GLU C N 1
ATOM 6930 C CA . GLU C 1 284 ? 26.968 -64.442 45.437 1.00 27.94 284 GLU C CA 1
ATOM 6931 C C . GLU C 1 284 ? 27.417 -63.167 44.729 1.00 32.68 284 GLU C C 1
ATOM 6932 O O . GLU C 1 284 ? 28.072 -62.311 45.321 1.00 55.01 284 GLU C O 1
ATOM 6938 N N . GLU C 1 285 ? 27.074 -63.057 43.451 1.00 30.44 285 GLU C N 1
ATOM 6939 C CA . GLU C 1 285 ? 27.557 -61.970 42.604 1.00 28.27 285 GLU C CA 1
ATOM 6940 C C . GLU C 1 285 ? 26.799 -60.664 42.806 1.00 18.86 285 GLU C C 1
ATOM 6941 O O . GLU C 1 285 ? 27.268 -59.603 42.402 1.00 32.40 285 GLU C O 1
ATOM 6947 N N . ASN C 1 286 ? 25.626 -60.747 43.422 1.00 19.65 286 ASN C N 1
ATOM 6948 C CA . ASN C 1 286 ? 24.817 -59.563 43.654 1.00 48.63 286 ASN C CA 1
ATOM 6949 C C . ASN C 1 286 ? 24.626 -58.776 42.364 1.00 45.56 286 ASN C C 1
ATOM 6950 O O . ASN C 1 286 ? 24.783 -57.556 42.325 1.00 36.93 286 ASN C O 1
ATOM 6955 N N . ILE C 1 287 ? 24.306 -59.500 41.298 1.00 49.11 287 ILE C N 1
ATOM 6956 C CA . ILE C 1 287 ? 23.915 -58.879 40.046 1.00 28.92 287 ILE C CA 1
ATOM 6957 C C . ILE C 1 287 ? 22.401 -58.948 39.911 1.00 18.00 287 ILE C C 1
ATOM 6958 O O . ILE C 1 287 ? 21.737 -59.723 40.600 1.00 36.73 287 ILE C O 1
ATOM 6963 N N . GLU C 1 288 ? 21.856 -58.129 39.023 1.00 43.00 288 GLU C N 1
ATOM 6964 C CA . GLU C 1 288 ? 20.416 -58.034 38.863 1.00 18.46 288 GLU C CA 1
ATOM 6965 C C . GLU C 1 288 ? 19.989 -58.793 37.609 1.00 28.54 288 GLU C C 1
ATOM 6966 O O . GLU C 1 288 ? 20.361 -58.421 36.502 1.00 25.51 288 GLU C O 1
ATOM 6972 N N . ILE C 1 289 ? 19.229 -59.872 37.795 1.00 41.45 289 ILE C N 1
ATOM 6973 C CA . ILE C 1 289 ? 18.703 -60.652 36.679 1.00 26.33 289 ILE C CA 1
ATOM 6974 C C . ILE C 1 289 ? 17.279 -60.228 36.313 1.00 18.62 289 ILE C C 1
ATOM 6975 O O . ILE C 1 289 ? 16.316 -60.578 36.985 1.00 24.66 289 ILE C O 1
ATOM 6980 N N . LEU C 1 290 ? 17.161 -59.489 35.221 1.00 27.90 290 LEU C N 1
ATOM 6981 C CA . LEU C 1 290 ? 15.906 -58.862 34.833 1.00 25.10 290 LEU C CA 1
ATOM 6982 C C . LEU C 1 290 ? 15.130 -59.668 33.793 1.00 37.65 290 LEU C C 1
ATOM 6983 O O . LEU C 1 290 ? 13.969 -59.380 33.510 1.00 31.20 290 LEU C O 1
ATOM 6988 N N . PHE C 1 291 ? 15.778 -60.673 33.217 1.00 35.69 291 PHE C N 1
ATOM 6989 C CA . PHE C 1 291 ? 15.150 -61.475 32.176 1.00 22.13 291 PHE C CA 1
ATOM 6990 C C . PHE C 1 291 ? 15.591 -62.925 32.300 1.00 36.39 291 PHE C C 1
ATOM 6991 O O . PHE C 1 291 ? 16.780 -63.215 32.367 1.00 34.42 291 PHE C O 1
ATOM 6999 N N . LYS C 1 292 ? 14.627 -63.834 32.342 1.00 21.61 292 LYS C N 1
ATOM 7000 C CA . LYS C 1 292 ? 14.927 -65.251 32.462 1.00 32.03 292 LYS C CA 1
ATOM 7001 C C . LYS C 1 292 ? 14.111 -66.041 31.450 1.00 27.59 292 LYS C C 1
ATOM 7002 O O . LYS C 1 292 ? 12.979 -65.677 31.130 1.00 35.60 292 LYS C O 1
ATOM 7008 N N . LYS C 1 293 ? 14.694 -67.115 30.934 1.00 28.98 293 LYS C N 1
ATOM 7009 C CA . LYS C 1 293 ? 14.034 -67.901 29.904 1.00 19.81 293 LYS C CA 1
ATOM 7010 C C . LYS C 1 293 ? 14.640 -69.285 29.851 1.00 20.04 293 LYS C C 1
ATOM 7011 O O . LYS C 1 293 ? 15.860 -69.429 29.867 1.00 15.00 293 LYS C O 1
ATOM 7017 N N . VAL C 1 294 ? 13.784 -70.300 29.789 1.00 17.35 294 VAL C N 1
ATOM 7018 C CA . VAL C 1 294 ? 14.231 -71.689 29.786 1.00 11.73 294 VAL C CA 1
ATOM 7019 C C . VAL C 1 294 ? 13.493 -72.491 28.726 1.00 23.55 294 VAL C C 1
ATOM 7020 O O . VAL C 1 294 ? 12.284 -72.342 28.566 1.00 27.20 294 VAL C O 1
ATOM 7024 N N . GLY C 1 295 ? 14.218 -73.350 28.013 1.00 16.95 295 GLY C N 1
ATOM 7025 C CA . GLY C 1 295 ? 13.604 -74.218 27.024 1.00 15.85 295 GLY C CA 1
ATOM 7026 C C . GLY C 1 295 ? 14.433 -74.542 25.792 1.00 23.35 295 GLY C C 1
ATOM 7027 O O . GLY C 1 295 ? 15.610 -74.183 25.693 1.00 21.92 295 GLY C O 1
ATOM 7028 N N . ASN C 1 296 ? 13.816 -75.245 24.845 1.00 33.24 296 ASN C N 1
ATOM 7029 C CA . ASN C 1 296 ? 14.497 -75.641 23.614 1.00 18.65 296 ASN C CA 1
ATOM 7030 C C . ASN C 1 296 ? 14.300 -74.597 22.531 1.00 23.43 296 ASN C C 1
ATOM 7031 O O . ASN C 1 296 ? 13.284 -74.600 21.839 1.00 22.13 296 ASN C O 1
ATOM 7036 N N . TYR C 1 297 ? 15.275 -73.708 22.379 1.00 11.36 297 TYR C N 1
ATOM 7037 C CA . TYR C 1 297 ? 15.149 -72.604 21.433 1.00 37.32 297 TYR C CA 1
ATOM 7038 C C . TYR C 1 297 ? 16.108 -72.719 20.253 1.00 11.49 297 TYR C C 1
ATOM 7039 O O . TYR C 1 297 ? 15.803 -72.272 19.153 1.00 31.66 297 TYR C O 1
ATOM 7048 N N . MET C 1 298 ? 17.269 -73.314 20.497 1.00 24.60 298 MET C N 1
ATOM 7049 C CA . MET C 1 298 ? 18.199 -73.670 19.432 1.00 17.65 298 MET C CA 1
ATOM 7050 C C . MET C 1 298 ? 18.857 -75.017 19.742 1.00 22.43 298 MET C C 1
ATOM 7051 O O . MET C 1 298 ? 19.834 -75.105 20.481 1.00 22.53 298 MET C O 1
ATOM 7056 N N . THR C 1 299 ? 18.304 -76.068 19.162 1.00 26.11 299 THR C N 1
ATOM 7057 C CA . THR C 1 299 ? 18.680 -77.420 19.509 1.00 24.19 299 THR C CA 1
ATOM 7058 C C . THR C 1 299 ? 19.730 -77.965 18.561 1.00 31.09 299 THR C C 1
ATOM 7059 O O . THR C 1 299 ? 20.240 -77.251 17.706 1.00 25.89 299 THR C O 1
ATOM 7063 N N . SER C 1 300 ? 20.054 -79.239 18.732 1.00 26.87 300 SER C N 1
ATOM 7064 C CA . SER C 1 300 ? 21.014 -79.919 17.879 1.00 14.45 300 SER C CA 1
ATOM 7065 C C . SER C 1 300 ? 20.497 -81.326 17.674 1.00 16.63 300 SER C C 1
ATOM 7066 O O . SER C 1 300 ? 21.040 -82.285 18.217 1.00 16.40 300 SER C O 1
ATOM 7069 N N . ILE C 1 301 ? 19.416 -81.430 16.910 1.00 15.53 301 ILE C N 1
ATOM 7070 C CA . ILE C 1 301 ? 18.748 -82.704 16.669 1.00 42.45 301 ILE C CA 1
ATOM 7071 C C . ILE C 1 301 ? 18.318 -83.367 17.978 1.00 19.53 301 ILE C C 1
ATOM 7072 O O . ILE C 1 301 ? 17.411 -82.885 18.648 1.00 29.79 301 ILE C O 1
ATOM 7077 N N . ASP C 1 302 ? 18.979 -84.464 18.334 1.00 19.55 302 ASP C N 1
ATOM 7078 C CA . ASP C 1 302 ? 18.610 -85.250 19.508 1.00 32.02 302 ASP C CA 1
ATOM 7079 C C . ASP C 1 302 ? 19.712 -85.233 20.567 1.00 32.86 302 ASP C C 1
ATOM 7080 O O . ASP C 1 302 ? 19.763 -86.099 21.436 1.00 33.52 302 ASP C O 1
ATOM 7085 N N . MET C 1 303 ? 20.601 -84.251 20.476 1.00 28.03 303 MET C N 1
ATOM 7086 C CA . MET C 1 303 ? 21.649 -84.075 21.467 1.00 19.39 303 MET C CA 1
ATOM 7087 C C . MET C 1 303 ? 21.075 -83.924 22.877 1.00 45.94 303 MET C C 1
ATOM 7088 O O . MET C 1 303 ? 20.127 -83.173 23.101 1.00 31.65 303 MET C O 1
ATOM 7093 N N . ALA C 1 304 ? 21.645 -84.654 23.825 1.00 20.55 304 ALA C N 1
ATOM 7094 C CA . ALA C 1 304 ? 21.373 -84.396 25.223 1.00 24.87 304 ALA C CA 1
ATOM 7095 C C . ALA C 1 304 ? 22.375 -83.343 25.670 1.00 32.40 304 ALA C C 1
ATOM 7096 O O . ALA C 1 304 ? 23.582 -83.492 25.467 1.00 33.93 304 ALA C O 1
ATOM 7098 N N . GLY C 1 305 ? 21.876 -82.264 26.254 1.00 21.53 305 GLY C N 1
ATOM 7099 C CA . GLY C 1 305 ? 22.749 -81.202 26.714 1.00 17.61 305 GLY C CA 1
ATOM 7100 C C . GLY C 1 305 ? 22.008 -79.893 26.838 1.00 39.87 305 GLY C C 1
ATOM 7101 O O . GLY C 1 305 ? 20.799 -79.823 26.625 1.00 13.31 305 GLY C O 1
ATOM 7102 N N . LEU C 1 306 ? 22.741 -78.848 27.192 1.00 17.12 306 LEU C N 1
ATOM 7103 C CA . LEU C 1 306 ? 22.164 -77.519 27.290 1.00 34.11 306 LEU C CA 1
ATOM 7104 C C . LEU C 1 306 ? 23.258 -76.469 27.227 1.00 26.95 306 LEU C C 1
ATOM 7105 O O . LEU C 1 306 ? 24.447 -76.792 27.236 1.00 22.36 306 LEU C O 1
ATOM 7110 N N . SER C 1 307 ? 22.848 -75.213 27.137 1.00 17.71 307 SER C N 1
ATOM 7111 C CA . SER C 1 307 ? 23.794 -74.109 27.146 1.00 37.62 307 SER C CA 1
ATOM 7112 C C . SER C 1 307 ? 23.253 -72.979 28.008 1.00 12.79 307 SER C C 1
ATOM 7113 O O . SER C 1 307 ? 22.051 -72.882 28.258 1.00 27.19 307 SER C O 1
ATOM 7116 N N . LEU C 1 308 ? 24.154 -72.128 28.465 1.00 27.51 308 LEU C N 1
ATOM 7117 C CA . LEU C 1 308 ? 23.777 -71.011 29.302 1.00 12.90 308 LEU C CA 1
ATOM 7118 C C . LEU C 1 308 ? 24.160 -69.736 28.588 1.00 21.02 308 LEU C C 1
ATOM 7119 O O . LEU C 1 308 ? 25.319 -69.539 28.227 1.00 13.75 308 LEU C O 1
ATOM 7124 N N . THR C 1 309 ? 23.180 -68.869 28.376 1.00 23.27 309 THR C N 1
ATOM 7125 C CA . THR C 1 309 ? 23.431 -67.607 27.705 1.00 17.11 309 THR C CA 1
ATOM 7126 C C . THR C 1 309 ? 23.147 -66.460 28.642 1.00 12.66 309 THR C C 1
ATOM 7127 O O . THR C 1 309 ? 22.104 -66.434 29.291 1.00 22.26 309 THR C O 1
ATOM 7131 N N . MET C 1 310 ? 24.074 -65.512 28.719 1.00 13.00 310 MET C N 1
ATOM 7132 C CA . MET C 1 310 ? 23.800 -64.272 29.422 1.00 24.51 310 MET C CA 1
ATOM 7133 C C . MET C 1 310 ? 23.965 -63.061 28.510 1.00 16.95 310 MET C C 1
ATOM 7134 O O . MET C 1 310 ? 24.917 -62.958 27.739 1.00 20.16 310 MET C O 1
ATOM 7139 N N . ILE C 1 311 ? 23.017 -62.145 28.603 1.00 13.22 311 ILE C N 1
ATOM 7140 C CA . ILE C 1 311 ? 23.130 -60.880 27.914 1.00 24.25 311 ILE C CA 1
ATOM 7141 C C . ILE C 1 311 ? 23.252 -59.759 28.935 1.00 23.71 311 ILE C C 1
ATOM 7142 O O . ILE C 1 311 ? 22.392 -59.605 29.802 1.00 34.53 311 ILE C O 1
ATOM 7147 N N . LYS C 1 312 ? 24.328 -58.987 28.836 1.00 27.70 312 LYS C N 1
ATOM 7148 C CA . LYS C 1 312 ? 24.492 -57.806 29.670 1.00 17.07 312 LYS C CA 1
ATOM 7149 C C . LYS C 1 312 ? 23.487 -56.769 29.199 1.00 14.47 312 LYS C C 1
ATOM 7150 O O . LYS C 1 312 ? 23.447 -56.429 28.021 1.00 43.63 312 LYS C O 1
ATOM 7156 N N . LEU C 1 313 ? 22.656 -56.286 30.117 1.00 27.32 313 LEU C N 1
ATOM 7157 C CA . LEU C 1 313 ? 21.615 -55.332 29.760 1.00 29.37 313 LEU C CA 1
ATOM 7158 C C . LEU C 1 313 ? 22.093 -53.895 29.947 1.00 77.01 313 LEU C C 1
ATOM 7159 O O . LEU C 1 313 ? 21.689 -53.213 30.889 1.00 33.69 313 LEU C O 1
ATOM 7164 N N . GLU C 1 314 ? 22.957 -53.453 29.035 1.00 102.71 314 GLU C N 1
ATOM 7165 C CA . GLU C 1 314 ? 23.525 -52.110 29.078 1.00 122.37 314 GLU C CA 1
ATOM 7166 C C . GLU C 1 314 ? 22.694 -51.110 28.287 1.00 116.34 314 GLU C C 1
ATOM 7167 O O . GLU C 1 314 ? 23.231 -50.322 27.507 1.00 136.61 314 GLU C O 1
ATOM 7173 N N . ASP C 1 315 ? 21.383 -51.149 28.501 1.00 68.15 315 ASP C N 1
ATOM 7174 C CA . ASP C 1 315 ? 20.454 -50.242 27.842 1.00 44.27 315 ASP C CA 1
ATOM 7175 C C . ASP C 1 315 ? 19.036 -50.721 28.125 1.00 39.05 315 ASP C C 1
ATOM 7176 O O . ASP C 1 315 ? 18.672 -51.839 27.773 1.00 39.14 315 ASP C O 1
ATOM 7181 N N . ASP C 1 316 ? 18.241 -49.869 28.761 1.00 43.30 316 ASP C N 1
ATOM 7182 C CA . ASP C 1 316 ? 16.869 -50.213 29.118 1.00 32.55 316 ASP C CA 1
ATOM 7183 C C . ASP C 1 316 ? 16.044 -50.654 27.905 1.00 44.57 316 ASP C C 1
ATOM 7184 O O . ASP C 1 316 ? 15.076 -51.401 28.040 1.00 33.28 316 ASP C O 1
ATOM 7189 N N . GLN C 1 317 ? 16.427 -50.195 26.721 1.00 15.47 317 GLN C N 1
ATOM 7190 C CA . GLN C 1 317 ? 15.683 -50.537 25.519 1.00 33.86 317 GLN C CA 1
ATOM 7191 C C . GLN C 1 317 ? 15.756 -52.036 25.225 1.00 40.81 317 GLN C C 1
ATOM 7192 O O . GLN C 1 317 ? 14.767 -52.643 24.815 1.00 31.44 317 GLN C O 1
ATOM 7198 N N . TRP C 1 318 ? 16.925 -52.632 25.447 1.00 25.45 318 TRP C N 1
ATOM 7199 C CA . TRP C 1 318 ? 17.118 -54.064 25.202 1.00 21.92 318 TRP C CA 1
ATOM 7200 C C . TRP C 1 318 ? 16.098 -54.936 25.961 1.00 27.07 318 TRP C C 1
ATOM 7201 O O . TRP C 1 318 ? 15.519 -55.873 25.402 1.00 21.31 318 TRP C O 1
ATOM 7212 N N . LEU C 1 319 ? 15.873 -54.622 27.232 1.00 31.26 319 LEU C N 1
ATOM 7213 C CA . LEU C 1 319 ? 14.886 -55.351 28.016 1.00 21.03 319 LEU C CA 1
ATOM 7214 C C . LEU C 1 319 ? 13.481 -55.130 27.454 1.00 25.48 319 LEU C C 1
ATOM 7215 O O . LEU C 1 319 ? 12.709 -56.076 27.291 1.00 33.35 319 LEU C O 1
ATOM 7220 N N . LYS C 1 320 ? 13.154 -53.878 27.154 1.00 17.47 320 LYS C N 1
ATOM 7221 C CA . LYS C 1 320 ? 11.861 -53.564 26.569 1.00 26.44 320 LYS C CA 1
ATOM 7222 C C . LYS C 1 320 ? 11.655 -54.357 25.285 1.00 33.25 320 LYS C C 1
ATOM 7223 O O . LYS C 1 320 ? 10.555 -54.827 25.008 1.00 49.79 320 LYS C O 1
ATOM 7229 N N . ASN C 1 321 ? 12.723 -54.518 24.512 1.00 21.80 321 ASN C N 1
ATOM 7230 C CA . ASN C 1 321 ? 12.639 -55.250 23.254 1.00 38.21 321 ASN C CA 1
ATOM 7231 C C . ASN C 1 321 ? 12.514 -56.741 23.479 1.00 33.70 321 ASN C C 1
ATOM 7232 O O . ASN C 1 321 ? 11.809 -57.429 22.743 1.00 21.34 321 ASN C O 1
ATOM 7237 N N . LEU C 1 322 ? 13.201 -57.243 24.500 1.00 12.71 322 LEU C N 1
ATOM 7238 C CA . LEU C 1 322 ? 13.048 -58.647 24.871 1.00 33.09 322 LEU C CA 1
ATOM 7239 C C . LEU C 1 322 ? 11.607 -58.968 25.269 1.00 12.49 322 LEU C C 1
ATOM 7240 O O . LEU C 1 322 ? 11.140 -60.085 25.084 1.00 32.63 322 LEU C O 1
ATOM 7245 N N . ASN C 1 323 ? 10.909 -57.972 25.807 1.00 19.08 323 ASN C N 1
ATOM 7246 C CA . ASN C 1 323 ? 9.543 -58.151 26.290 1.00 23.89 323 ASN C CA 1
ATOM 7247 C C . ASN C 1 323 ? 8.495 -57.589 25.335 1.00 17.19 323 ASN C C 1
ATOM 7248 O O . ASN C 1 323 ? 7.298 -57.664 25.607 1.00 37.80 323 ASN C O 1
ATOM 7253 N N . GLU C 1 324 ? 8.951 -57.026 24.220 1.00 52.72 324 GLU C N 1
ATOM 7254 C CA . GLU C 1 324 ? 8.060 -56.510 23.182 1.00 24.45 324 GLU C CA 1
ATOM 7255 C C . GLU C 1 324 ? 7.153 -57.618 22.644 1.00 21.92 324 GLU C C 1
ATOM 7256 O O . GLU C 1 324 ? 7.495 -58.804 22.706 1.00 21.47 324 GLU C O 1
ATOM 7262 N N . ASP C 1 325 ? 5.996 -57.228 22.120 1.00 31.06 325 ASP C N 1
ATOM 7263 C CA . ASP C 1 325 ? 5.053 -58.180 21.540 1.00 37.84 325 ASP C CA 1
ATOM 7264 C C . ASP C 1 325 ? 5.625 -58.851 20.289 1.00 36.45 325 ASP C C 1
ATOM 7265 O O . ASP C 1 325 ? 6.323 -58.220 19.500 1.00 48.83 325 ASP C O 1
ATOM 7270 N N . VAL C 1 326 ? 5.345 -60.141 20.134 1.00 23.88 326 VAL C N 1
ATOM 7271 C CA . VAL C 1 326 ? 5.733 -60.896 18.951 1.00 23.48 326 VAL C CA 1
ATOM 7272 C C . VAL C 1 326 ? 4.697 -61.970 18.678 1.00 26.39 326 VAL C C 1
ATOM 7273 O O . VAL C 1 326 ? 3.985 -62.402 19.581 1.00 45.32 326 VAL C O 1
ATOM 7277 N N . LYS C 1 327 ? 4.600 -62.378 17.419 1.00 15.33 327 LYS C N 1
ATOM 7278 C CA . LYS C 1 327 ? 3.690 -63.444 17.029 1.00 21.16 327 LYS C CA 1
ATOM 7279 C C . LYS C 1 327 ? 4.449 -64.417 16.150 1.00 21.78 327 LYS C C 1
ATOM 7280 O O . LYS C 1 327 ? 4.404 -64.340 14.925 1.00 30.67 327 LYS C O 1
ATOM 7286 N N . THR C 1 328 ? 5.175 -65.312 16.804 1.00 18.47 328 THR C N 1
ATOM 7287 C CA . THR C 1 328 ? 5.902 -66.369 16.133 1.00 18.68 328 THR C CA 1
ATOM 7288 C C . THR C 1 328 ? 5.411 -67.714 16.644 1.00 34.37 328 THR C C 1
ATOM 7289 O O . THR C 1 328 ? 4.635 -67.787 17.596 1.00 22.06 328 THR C O 1
ATOM 7293 N N . ILE C 1 329 ? 5.876 -68.783 16.014 1.00 27.26 329 ILE C N 1
ATOM 7294 C CA . ILE C 1 329 ? 5.477 -70.121 16.406 1.00 20.55 329 ILE C CA 1
ATOM 7295 C C . ILE C 1 329 ? 6.073 -70.488 17.759 1.00 38.76 329 ILE C C 1
ATOM 7296 O O . ILE C 1 329 ? 5.417 -71.104 18.595 1.00 23.84 329 ILE C O 1
ATOM 7301 N N . SER C 1 330 ? 7.315 -70.081 17.982 1.00 31.19 330 SER C N 1
ATOM 7302 C CA . SER C 1 330 ? 8.053 -70.538 19.149 1.00 15.76 330 SER C CA 1
ATOM 7303 C C . SER C 1 330 ? 8.354 -69.444 20.171 1.00 34.63 330 SER C C 1
ATOM 7304 O O . SER C 1 330 ? 9.175 -69.635 21.064 1.00 33.39 330 SER C O 1
ATOM 7307 N N . TRP C 1 331 ? 7.695 -68.301 20.042 1.00 40.96 331 TRP C N 1
ATOM 7308 C CA . TRP C 1 331 ? 7.824 -67.242 21.037 1.00 55.42 331 TRP C CA 1
ATOM 7309 C C . TRP C 1 331 ? 6.549 -66.393 21.093 1.00 84.22 331 TRP C C 1
ATOM 7310 O O . TRP C 1 331 ? 6.009 -65.978 20.062 1.00 49.80 331 TRP C O 1
#

Foldseek 3Di:
DDDDDPLQCRLVVVVVVVCVVDVQWDAPPSPFSKIFGPPDQDQFAAEEEEAEPQFPPAFQQQHFQLFHGMYHYPHHRGGHALVNLLVCQVVSDSPQAYEYEFWQDPRRVVRNVVNVVVNVVVVGHYHYAYAFAEPFDACQPNRHGHTHFDCSSLLRLLLSNCRSVRHGNVVSNVVRVVFSLQKHKWKKFCFAADRSHQKIATRQDLQRGHTDDIGHHDDLLVVLCVQVVVVCVVVVFAAAWEKEKEKAFAAQEDQVSSVVNVVSNVVVCVVRNYHHPHYYYYHHTHRNNTGIIMMMMGGCPDPSSSVSNVDDIDGNND/DDDDDPLQCRLVVVVVVVCVVDVQWDAPPSPFSKIFGPPDQDQFAAEEEEAEPQFPPAFNQQHFQLFHGMYHYPHHRGGHALVNLLVCQVVSDSPQAYEYEFWQDPRRVVNNVSNVVVNVVVVGHYHYAYAFAEPFDFCQPPRHGHTGFDCSSLLRLLLSNVRSVRHGNVVSNVVRVVFSLQKHKWKKFCDAADRSHQKIATRQDLQRGHTDDIGHHDDLLVVLCVQVVVVCVVVVFAAAWEKEKEKAFAAQEDQVSSVVSVVSNVVVCVVRNYHHPHYYYYHHTHRNNIGIIMMMMGGCPDPSSSVSNVDDIDGNND/DDDDDPLQCRLVVVLVVVCVVDVQWDAPPSPFSKIFGPPDQDQFAAEEEEAEPQFPPAFQQQHFQLFHGMYHYPHHRGGHALVNLLVCQVVSDRPQAYEYEFWFWQRRVVSNVSNVVVNVVVVGHYHYAYAFAEPFPFPDPGGDHHTGFDCSSLLRLLLSNCRSVRHGNVVSNVVRVVFSLQKHKWKKFCDAADRSHQKIATRQDLQRGHTDDIGHHDDLLVVLCVQVVSVCVVVVFAAAWEKEKEKAFAAQEDQVSSVVSVVSNVVVCVVRNYHHPHYYYYHHTHRNNIGIIMMMMGGCPDPSSSVSNVDDIDGNND

Radius of gyration: 32.31 Å; Cα contacts (8 Å, |Δi|>4): 2282; chains: 3; bounding box: 60×79×100 Å

Organism: Lactococcus lactis subsp. lactis (strain IL1403) (NCBI:txid272623)

Sequence (954 aa):
EKIINQPQDVVSEMLDGLTYAYGDLIEKVPDFEIIQRKSPKSGKVALVSGGGSGHEPAHAGFVGEGMLSAAVCGAIFTSPTPDQIYEAIKSADEGAGVLLIIKNYLGDVMNFEMAREMAEMEEIKVEQIIVDDDIAVENSLYTQGRRGVAGTVLVHKILGAAAHQEASLDEIKDLADKVVKNIKTIGLALSAATVPDNEIEYGVGIHSEPGYRREKMKTSYELATELVGKLKEEFKFEAGQKYGILVNGMGATPLMEQFIFMNDVAKLLTEENIEILFKKVGNYMTSIDMAGLSLTMIKLEDDQWLKNLNEDVKTISWEKIINQPQDVVSEMLDGLTYAYGDLIEKVPDFEIIQRKSPKSGKVALVSGGGSGHEPAHAGFVGEGMLSAAVCGAIFTSPTPDQIYEAIKSADEGAGVLLIIKNYLGDVMNFEMAREMAEMEEIKVEQIIVDDDIAVENSLYTQGRRGVAGTVLVHKILGAAAHQEASLDEIKDLADKVVKNIKTIGLALSAATVPDNEIEYGVGIHSEPGYRREKMKTSYELATELVGKLKEEFKFEAGQKYGILVNGMGATPLMEQFIFMNDVAKLLTEENIEILFKKVGNYMTSIDMAGLSLTMIKLEDDQWLKNLNEDVKTISWEKIINQPQDVVSEMLDGLTYAYGDLIEKVPDFEIIQRKSPKSGKVALVSGGGSGHEPAHAGFVGEGMLSAAVCGAIFTSPTPDQIYEAIKSADEGAGVLLIIKNYLGDVMNFEMAREMAEMEEIKVEQIIVDDDIAVENSLYTQGRRGVAGTVLVHKILGAAAHQEASLDEIKDLADKVVKNIKTIGLALSAATVPDNEIEYGVGIHSEPGYRREKMKTSYELATELVGKLKEEFKFEAGQKYGILVNGMGATPLMEQFIFMNDVAKLLTEENIEILFKKVGNYMTSIDMAGLSLTMIKLEDDQWLKNLNEDVKTISW

Nearest PDB structures (foldseek):
  3ct4-assembly1_A  TM=1.003E+00  e=7.256E-75  Lactococcus lactis subsp. lactis
  3pno-assembly2_D  TM=9.542E-01  e=5.111E-40  Escherichia coli K-12
  1uoe-assembly1_B  TM=9.569E-01  e=1.167E-39  Escherichia coli
  1un8-assembly1_B  TM=9.119E-01  e=4.440E-35  Citrobacter freundii
  1un9-assembly1_B  TM=8.930E-01  e=1.582E-34  Citrobacter freundii